Protein AF-0000000086302290 (afdb_homodimer)

InterPro domains:
  IPR000014 PAS domain [PS50112] (248-294)
  IPR000014 PAS domain [SM00091] (86-153)
  IPR000014 PAS domain [SM00091] (226-292)
  IPR000014 PAS domain [cd00130] (248-340)
  IPR013655 PAS fold 3 [PF08447] (249-336)
  IPR035965 PAS domain superfamily [SSF55785] (239-342)
  IPR048814 Period circadian protein homolog 1-3, PAS-A domain [PF21353] (96-220)
  IPR050760 Period circadian regulator [PTHR11269] (7-379)
  IPR057310 Period circadian protein homolog PER 1-3, bHLH-like domain [PF23170] (10-68)

Radius of gyration: 28.72 Å; Cα contacts (8 Å, |Δi|>4): 1409; chains: 2; bounding box: 98×79×64 Å

Structure (mmCIF, N/CA/C/O backbone):
data_AF-0000000086302290-model_v1
#
loop_
_entity.id
_entity.type
_entity.pdbx_description
1 polymer 'PAS domain-containing protein'
#
loop_
_atom_site.group_PDB
_atom_site.id
_atom_site.type_symbol
_atom_site.label_atom_id
_atom_site.label_alt_id
_atom_site.label_comp_id
_atom_site.label_asym_id
_atom_site.label_entity_id
_atom_site.label_seq_id
_atom_site.pdbx_PDB_ins_code
_atom_site.Cartn_x
_atom_site.Cartn_y
_atom_site.Cartn_z
_atom_site.occupancy
_atom_site.B_iso_or_equiv
_atom_site.auth_seq_id
_atom_site.auth_comp_id
_atom_site.auth_asym_id
_atom_site.auth_atom_id
_atom_site.pdbx_PDB_model_num
ATOM 1 N N . SER A 1 1 ? 64.625 12.242 23.125 1 30.52 1 SER A N 1
ATOM 2 C CA . SER A 1 1 ? 63.625 12.977 22.359 1 30.52 1 SER A CA 1
ATOM 3 C C . SER A 1 1 ? 62.312 12.211 22.281 1 30.52 1 SER A C 1
ATOM 5 O O . SER A 1 1 ? 62.25 11.148 21.672 1 30.52 1 SER A O 1
ATOM 7 N N . GLN A 1 2 ? 61.531 12.18 23.391 1 33.22 2 GLN A N 1
ATOM 8 C CA . GLN A 1 2 ? 60.281 11.5 23.734 1 33.22 2 GLN A CA 1
ATOM 9 C C . GLN A 1 2 ? 59.156 11.883 22.781 1 33.22 2 GLN A C 1
ATOM 11 O O . GLN A 1 2 ? 58.75 13.047 22.719 1 33.22 2 GLN A O 1
ATOM 16 N N . TYR A 1 3 ? 59.25 11.391 21.531 1 41.94 3 TYR A N 1
ATOM 17 C CA . TYR A 1 3 ? 58.188 11.508 20.531 1 41.94 3 TYR A CA 1
ATOM 18 C C . TYR A 1 3 ? 56.812 11.367 21.188 1 41.94 3 TYR A C 1
ATOM 20 O O . TYR A 1 3 ? 56.469 10.305 21.734 1 41.94 3 TYR A O 1
ATOM 28 N N . GLU A 1 4 ? 56.375 12.461 21.797 1 48.34 4 GLU A N 1
ATOM 29 C CA . GLU A 1 4 ? 55.188 12.508 22.672 1 48.34 4 GLU A CA 1
ATOM 30 C C . GLU A 1 4 ? 53.969 11.883 22 1 48.34 4 GLU A C 1
ATOM 32 O O . GLU A 1 4 ? 53.719 12.148 20.828 1 48.34 4 GLU A O 1
ATOM 37 N N . PRO A 1 5 ? 53.375 10.789 22.484 1 54.53 5 PRO A N 1
ATOM 38 C CA . PRO A 1 5 ? 52.219 9.984 22.109 1 54.53 5 PRO A CA 1
ATOM 39 C C . PRO A 1 5 ? 51.062 10.828 21.625 1 54.53 5 PRO A C 1
ATOM 41 O O . PRO A 1 5 ? 50.156 10.32 20.953 1 54.53 5 PRO A O 1
ATOM 44 N N . THR A 1 6 ? 51.125 12.094 21.938 1 56.5 6 THR A N 1
ATOM 45 C CA . THR A 1 6 ? 50.031 13.008 21.609 1 56.5 6 THR A CA 1
ATOM 46 C C . THR A 1 6 ? 50.031 13.344 20.125 1 56.5 6 THR A C 1
ATOM 48 O O . THR A 1 6 ? 48.969 13.492 19.516 1 56.5 6 THR A O 1
ATOM 51 N N . ASP A 1 7 ? 51.188 13.445 19.516 1 59.12 7 ASP A N 1
ATOM 52 C CA . ASP A 1 7 ? 51.312 13.797 18.094 1 59.12 7 ASP A CA 1
ATOM 53 C C . ASP A 1 7 ? 50.844 12.656 17.203 1 59.12 7 ASP A C 1
ATOM 55 O O . ASP A 1 7 ? 50.25 12.898 16.141 1 59.12 7 ASP A O 1
ATOM 59 N N . SER A 1 8 ? 51.031 11.477 17.672 1 62.12 8 SER A N 1
ATOM 60 C CA . SER A 1 8 ? 50.625 10.297 16.922 1 62.12 8 SER A CA 1
ATOM 61 C C . SER A 1 8 ? 49.125 10.133 16.906 1 62.12 8 SER A C 1
ATOM 63 O O . SER A 1 8 ? 48.531 9.773 15.875 1 62.12 8 SER A O 1
ATOM 65 N N . TRP A 1 9 ? 48.531 10.445 18 1 59.53 9 TRP A N 1
ATOM 66 C CA . TRP A 1 9 ? 47.062 10.352 18.078 1 59.53 9 TRP A CA 1
ATOM 67 C C . TRP A 1 9 ? 46.406 11.422 17.219 1 59.53 9 TRP A C 1
ATOM 69 O O . TRP A 1 9 ? 45.406 11.148 16.547 1 59.53 9 TRP A O 1
ATOM 79 N N . ARG A 1 10 ? 47.062 12.539 17.219 1 65.06 10 ARG A N 1
ATOM 80 C CA . ARG A 1 10 ? 46.562 13.617 16.375 1 65.06 10 ARG A CA 1
ATOM 81 C C . ARG A 1 10 ? 46.719 13.281 14.898 1 65.06 10 ARG A C 1
ATOM 83 O O . ARG A 1 10 ? 45.844 13.617 14.094 1 65.06 10 ARG A O 1
ATOM 90 N N . ASP A 1 11 ? 47.812 12.688 14.711 1 73.56 11 ASP A N 1
ATOM 91 C CA . ASP A 1 11 ? 48.062 12.289 13.32 1 73.56 11 ASP A CA 1
ATOM 92 C C . ASP A 1 11 ? 47.062 11.211 12.891 1 73.56 11 ASP A C 1
ATOM 94 O O . ASP A 1 11 ? 46.562 11.227 11.758 1 73.56 11 ASP A O 1
ATOM 98 N N . GLN A 1 12 ? 46.781 10.273 13.758 1 72.5 12 GLN A N 1
ATOM 99 C CA . GLN A 1 12 ? 45.812 9.227 13.445 1 72.5 12 GLN A CA 1
ATOM 100 C C . GLN A 1 12 ? 44.406 9.797 13.289 1 72.5 12 GLN A C 1
ATOM 102 O O . GLN A 1 12 ? 43.688 9.414 12.375 1 72.5 12 GLN A O 1
ATOM 107 N N . THR A 1 13 ? 44.094 10.656 14.172 1 72.5 13 THR A N 1
ATOM 108 C CA . THR A 1 13 ? 42.812 11.305 14.102 1 72.5 13 THR A CA 1
ATOM 109 C C . THR A 1 13 ? 42.656 12.109 12.812 1 72.5 13 THR A C 1
ATOM 111 O O . THR A 1 13 ? 41.594 12.109 12.18 1 72.5 13 THR A O 1
ATOM 114 N N . HIS A 1 14 ? 43.812 12.711 12.523 1 78.56 14 HIS A N 1
ATOM 115 C CA . HIS A 1 14 ? 43.812 13.492 11.289 1 78.56 14 HIS A CA 1
ATOM 116 C C . HIS A 1 14 ? 43.656 12.586 10.07 1 78.56 14 HIS A C 1
ATOM 118 O O . HIS A 1 14 ? 42.938 12.914 9.125 1 78.56 14 HIS A O 1
ATOM 124 N N . ARG A 1 15 ? 44.281 11.555 10.094 1 77.56 15 ARG A N 1
ATOM 125 C CA . ARG A 1 15 ? 44.188 10.609 8.984 1 77.56 15 ARG A CA 1
ATOM 126 C C . ARG A 1 15 ? 42.781 10.055 8.859 1 77.56 15 ARG A C 1
ATOM 128 O O . ARG A 1 15 ? 42.281 9.914 7.746 1 77.56 15 ARG A O 1
ATOM 135 N N . GLU A 1 16 ? 42.219 9.695 9.898 1 77.38 16 GLU A N 1
ATOM 136 C CA . GLU A 1 16 ? 40.844 9.188 9.875 1 77.38 16 GLU A CA 1
ATOM 137 C C . GLU A 1 16 ? 39.875 10.227 9.344 1 77.38 16 GLU A C 1
ATOM 139 O O . GLU A 1 16 ? 38.969 9.906 8.594 1 77.38 16 GLU A O 1
ATOM 144 N N . MET A 1 17 ? 40.156 11.367 9.75 1 78.5 17 MET A N 1
ATOM 145 C CA . MET A 1 17 ? 39.312 12.461 9.273 1 78.5 17 MET A CA 1
ATOM 146 C C . MET A 1 17 ? 39.406 12.625 7.766 1 78.5 17 MET A C 1
ATOM 148 O O . MET A 1 17 ? 38.406 12.742 7.07 1 78.5 17 MET A O 1
ATOM 152 N N . MET A 1 18 ? 40.656 12.547 7.379 1 79.25 18 MET A N 1
ATOM 153 C CA . MET A 1 18 ? 40.875 12.742 5.949 1 79.25 18 MET A CA 1
ATOM 154 C C . MET A 1 18 ? 40.312 11.578 5.145 1 79.25 18 MET A C 1
ATOM 156 O O . MET A 1 18 ? 39.781 11.773 4.055 1 79.25 18 MET A O 1
ATOM 160 N N . GLN A 1 19 ? 40.344 10.492 5.652 1 80 19 GLN A N 1
ATOM 161 C CA . GLN A 1 19 ? 39.781 9.328 4.988 1 80 19 GLN A CA 1
ATOM 162 C C . GLN A 1 19 ? 38.25 9.438 4.891 1 80 19 GLN A C 1
ATOM 164 O O . GLN A 1 19 ? 37.688 9.102 3.861 1 80 19 GLN A O 1
ATOM 169 N N . THR A 1 20 ? 37.719 9.906 5.891 1 79.12 20 THR A N 1
ATOM 170 C CA . THR A 1 20 ? 36.25 10.055 5.902 1 79.12 20 THR A CA 1
ATOM 171 C C . THR A 1 20 ? 35.812 11.117 4.902 1 79.12 20 THR A C 1
ATOM 173 O O . THR A 1 20 ? 34.812 10.93 4.184 1 79.12 20 THR A O 1
ATOM 176 N N . VAL A 1 21 ? 36.562 12.109 4.836 1 80.56 21 VAL A N 1
ATOM 177 C CA . VAL A 1 21 ? 36.219 13.188 3.902 1 80.56 21 VAL A CA 1
ATOM 178 C C . VAL A 1 21 ? 36.406 12.695 2.467 1 80.56 21 VAL A C 1
ATOM 180 O O . VAL A 1 21 ? 35.594 13.016 1.59 1 80.56 21 VAL A O 1
ATOM 183 N N . GLN A 1 22 ? 37.406 11.977 2.35 1 80.31 22 GLN A N 1
ATOM 184 C CA . GLN A 1 22 ? 37.625 11.422 1.02 1 80.31 22 GLN A CA 1
ATOM 185 C C . GLN A 1 22 ? 36.469 10.5 0.616 1 80.31 22 GLN A C 1
ATOM 187 O O . GLN A 1 22 ? 36.031 10.508 -0.54 1 80.31 22 GLN A O 1
ATOM 192 N N . GLU A 1 23 ? 36 9.789 1.495 1 79.88 23 GLU A N 1
ATOM 193 C CA . GLU A 1 23 ? 34.875 8.93 1.23 1 79.88 23 GLU A CA 1
ATOM 194 C C . GLU A 1 23 ? 33.625 9.75 0.893 1 79.88 23 GLU A C 1
ATOM 196 O O . GLU A 1 23 ? 32.844 9.375 0.025 1 79.88 23 GLU A O 1
ATOM 201 N N . MET A 1 24 ? 33.469 10.828 1.493 1 76.56 24 MET A N 1
ATOM 202 C CA . MET A 1 24 ? 32.344 11.719 1.228 1 76.56 24 MET A CA 1
ATOM 203 C C . MET A 1 24 ? 32.438 12.312 -0.175 1 76.56 24 MET A C 1
ATOM 205 O O . MET A 1 24 ? 31.438 12.438 -0.869 1 76.56 24 MET A O 1
ATOM 209 N N . LYS A 1 25 ? 33.625 12.586 -0.487 1 77.12 25 LYS A N 1
ATOM 210 C CA . LYS A 1 25 ? 33.844 13.18 -1.805 1 77.12 25 LYS A CA 1
ATOM 211 C C . LYS A 1 25 ? 33.469 12.203 -2.914 1 77.12 25 LYS A C 1
ATOM 213 O O . LYS A 1 25 ? 32.906 12.602 -3.945 1 77.12 25 LYS A O 1
ATOM 218 N N . LYS A 1 26 ? 33.562 11.055 -2.613 1 76.38 26 LYS A N 1
ATOM 219 C CA . LYS A 1 26 ? 33.219 10.016 -3.58 1 76.38 26 LYS A CA 1
ATOM 220 C C . LYS A 1 26 ? 31.703 9.883 -3.723 1 76.38 26 LYS A C 1
ATOM 222 O O . LYS A 1 26 ? 31.219 9.383 -4.738 1 76.38 26 LYS A O 1
ATOM 227 N N . ARG A 1 27 ? 31.062 10.406 -2.73 1 67.06 27 ARG A N 1
ATOM 228 C CA . ARG A 1 27 ? 29.609 10.188 -2.701 1 67.06 27 ARG A CA 1
ATOM 229 C C . ARG A 1 27 ? 28.859 11.445 -3.092 1 67.06 27 ARG A C 1
ATOM 231 O O . ARG A 1 27 ? 27.641 11.539 -2.898 1 67.06 27 ARG A O 1
ATOM 238 N N . LEU A 1 28 ? 29.672 12.281 -3.6 1 67.44 28 LEU A N 1
ATOM 239 C CA . LEU A 1 28 ? 29.047 13.5 -4.102 1 67.44 28 LEU A CA 1
ATOM 240 C C . LEU A 1 28 ? 28.234 13.211 -5.359 1 67.44 28 LEU A C 1
ATOM 242 O O . LEU A 1 28 ? 28.656 12.445 -6.223 1 67.44 28 LEU A O 1
ATOM 246 N N . PRO A 1 29 ? 26.922 13.758 -5.469 1 59.81 29 PRO A N 1
ATOM 247 C CA . PRO A 1 29 ? 26.141 13.562 -6.691 1 59.81 29 PRO A CA 1
ATOM 248 C C . PRO A 1 29 ? 26.875 14.055 -7.941 1 59.81 29 PRO A C 1
ATOM 250 O O . PRO A 1 29 ? 27.672 14.984 -7.867 1 59.81 29 PRO A O 1
ATOM 253 N N . SER A 1 30 ? 26.672 13.234 -9.094 1 56.69 30 SER A N 1
ATOM 254 C CA . SER A 1 30 ? 27.422 13.422 -10.336 1 56.69 30 SER A CA 1
ATOM 255 C C . SER A 1 30 ? 27.344 14.867 -10.812 1 56.69 30 SER A C 1
ATOM 257 O O . SER A 1 30 ? 28.328 15.398 -11.344 1 56.69 30 SER A O 1
ATOM 259 N N . GLU A 1 31 ? 26.266 15.422 -10.859 1 51.16 31 GLU A N 1
ATOM 260 C CA . GLU A 1 31 ? 26.125 16.781 -11.383 1 51.16 31 GLU A CA 1
ATOM 261 C C . GLU A 1 31 ? 27.094 17.734 -10.688 1 51.16 31 GLU A C 1
ATOM 263 O O . GLU A 1 31 ? 27.469 18.766 -11.266 1 51.16 31 GLU A O 1
ATOM 268 N N . LYS A 1 32 ? 27.406 17.406 -9.469 1 51.25 32 LYS A N 1
ATOM 269 C CA . LYS A 1 32 ? 28.312 18.266 -8.711 1 51.25 32 LYS A CA 1
ATOM 270 C C . LYS A 1 32 ? 29.75 17.766 -8.844 1 51.25 32 LYS A C 1
ATOM 272 O O . LYS A 1 32 ? 30.688 18.453 -8.422 1 51.25 32 LYS A O 1
ATOM 277 N N . ARG A 1 33 ? 29.844 16.656 -9.375 1 50.84 33 ARG A N 1
ATOM 278 C CA . ARG A 1 33 ? 31.188 16.094 -9.562 1 50.84 33 ARG A CA 1
ATOM 279 C C . ARG A 1 33 ? 31.922 16.828 -10.688 1 50.84 33 ARG A C 1
ATOM 281 O O . ARG A 1 33 ? 33.125 16.703 -10.812 1 50.84 33 ARG A O 1
ATOM 288 N N . SER A 1 34 ? 31.219 17.062 -11.789 1 44.78 34 SER A N 1
ATOM 289 C CA . SER A 1 34 ? 31.953 17.516 -12.969 1 44.78 34 SER A CA 1
ATOM 290 C C . SER A 1 34 ? 32.844 18.703 -12.641 1 44.78 34 SER A C 1
ATOM 292 O O . SER A 1 34 ? 33.656 19.125 -13.469 1 44.78 34 SER A O 1
ATOM 294 N N . ARG A 1 35 ? 32.344 19.703 -11.914 1 44.41 35 ARG A N 1
ATOM 295 C CA . ARG A 1 35 ? 33.281 20.812 -11.922 1 44.41 35 ARG A CA 1
ATOM 296 C C . ARG A 1 35 ? 34.594 20.406 -11.305 1 44.41 35 ARG A C 1
ATOM 298 O O . ARG A 1 35 ? 34.688 19.391 -10.609 1 44.41 35 ARG A O 1
ATOM 305 N N . SER A 1 36 ? 35.719 21.281 -11.219 1 43.81 36 SER A N 1
ATOM 306 C CA . SER A 1 36 ? 37.062 21.109 -10.672 1 43.81 36 SER A CA 1
ATOM 307 C C . SER A 1 36 ? 37.031 20.188 -9.453 1 43.81 36 SER A C 1
ATOM 309 O O . SER A 1 36 ? 35.969 19.938 -8.875 1 43.81 36 SER A O 1
ATOM 311 N N . LYS A 1 37 ? 38.188 19.922 -8.555 1 49.25 37 LYS A N 1
ATOM 312 C CA . LYS A 1 37 ? 38.531 19.203 -7.34 1 49.25 37 LYS A CA 1
ATOM 313 C C . LYS A 1 37 ? 37.375 19.203 -6.344 1 49.25 37 LYS A C 1
ATOM 315 O O . LYS A 1 37 ? 36.938 20.281 -5.926 1 49.25 37 LYS A O 1
ATOM 320 N N . ALA A 1 38 ? 36.531 18.281 -6.445 1 54.44 38 ALA A N 1
ATOM 321 C CA . ALA A 1 38 ? 35.469 18.203 -5.426 1 54.44 38 ALA A CA 1
ATOM 322 C C . ALA A 1 38 ? 35.969 18.781 -4.098 1 54.44 38 ALA A C 1
ATOM 324 O O . ALA A 1 38 ? 36.875 18.234 -3.473 1 54.44 38 ALA A O 1
ATOM 325 N N . SER A 1 39 ? 35.781 20.016 -3.85 1 71.88 39 SER A N 1
ATOM 326 C CA . SER A 1 39 ? 36.312 20.734 -2.693 1 71.88 39 SER A CA 1
ATOM 327 C C . SER A 1 39 ? 35.812 20.125 -1.389 1 71.88 39 SER A C 1
ATOM 329 O O . SER A 1 39 ? 34.75 19.5 -1.355 1 71.88 39 SER A O 1
ATOM 331 N N . THR A 1 40 ? 36.719 19.875 -0.571 1 76.62 40 THR A N 1
ATOM 332 C CA . THR A 1 40 ? 36.406 19.391 0.777 1 76.62 40 THR A CA 1
ATOM 333 C C . THR A 1 40 ? 35.188 20.094 1.347 1 76.62 40 THR A C 1
ATOM 335 O O . THR A 1 40 ? 34.344 19.453 1.972 1 76.62 40 THR A O 1
ATOM 338 N N . VAL A 1 41 ? 35 21.234 0.833 1 75.31 41 VAL A N 1
ATOM 339 C CA . VAL A 1 41 ? 33.875 22.016 1.355 1 75.31 41 VAL A CA 1
ATOM 340 C C . VAL A 1 41 ? 32.562 21.547 0.717 1 75.31 41 VAL A C 1
ATOM 342 O O . VAL A 1 41 ? 31.547 21.406 1.4 1 75.31 41 VAL A O 1
ATOM 345 N N . ALA A 1 42 ? 32.625 21.312 -0.499 1 73.75 42 ALA A N 1
ATOM 346 C CA . ALA A 1 42 ? 31.422 20.828 -1.188 1 73.75 42 ALA A CA 1
ATOM 347 C C . ALA A 1 42 ? 30.984 19.484 -0.638 1 73.75 42 ALA A C 1
ATOM 349 O O . ALA A 1 42 ? 29.781 19.25 -0.434 1 73.75 42 ALA A O 1
ATOM 350 N N . ALA A 1 43 ? 31.891 18.688 -0.412 1 78.44 43 ALA A N 1
ATOM 351 C CA . ALA A 1 43 ? 31.578 17.359 0.12 1 78.44 43 ALA A CA 1
ATOM 352 C C . ALA A 1 43 ? 30.984 17.453 1.52 1 78.44 43 ALA A C 1
ATOM 354 O O . ALA A 1 43 ? 30.031 16.75 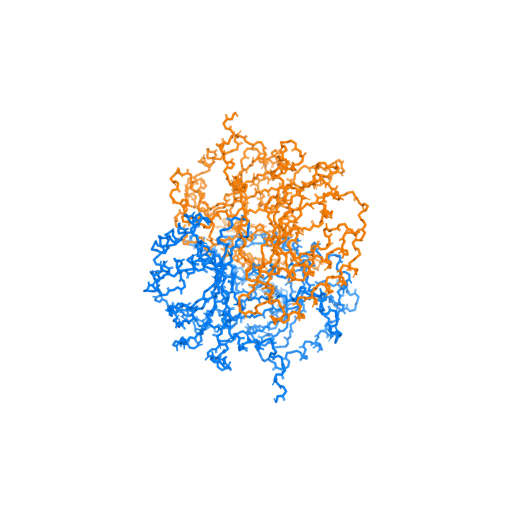1.84 1 78.44 43 ALA A O 1
ATOM 355 N N . LEU A 1 44 ? 31.547 18.312 2.236 1 78.12 44 LEU A N 1
ATOM 356 C CA . LEU A 1 44 ? 31.062 18.484 3.604 1 78.12 44 LEU A CA 1
ATOM 357 C C . LEU A 1 44 ? 29.688 19.125 3.621 1 78.12 44 LEU A C 1
ATOM 359 O O . LEU A 1 44 ? 28.828 18.75 4.414 1 78.12 44 LEU A O 1
ATOM 363 N N . ASN A 1 45 ? 29.469 19.984 2.775 1 70.44 45 ASN A N 1
ATOM 364 C CA . ASN A 1 45 ? 28.141 20.594 2.678 1 70.44 45 ASN A CA 1
ATOM 365 C C . ASN A 1 45 ? 27.094 19.594 2.227 1 70.44 45 ASN A C 1
ATOM 367 O O . ASN A 1 45 ? 25.969 19.578 2.742 1 70.44 45 ASN A O 1
ATOM 371 N N . TYR A 1 46 ? 27.406 18.875 1.31 1 68.5 46 TYR A N 1
ATOM 372 C CA . TYR A 1 46 ? 26.516 17.797 0.89 1 68.5 46 TYR A CA 1
ATOM 373 C C . TYR A 1 46 ? 26.219 16.844 2.047 1 68.5 46 TYR A C 1
ATOM 375 O O . TYR A 1 46 ? 25.062 16.469 2.266 1 68.5 46 TYR A O 1
ATOM 383 N N . ALA A 1 47 ? 27.203 16.547 2.703 1 72.62 47 ALA A N 1
ATOM 384 C CA . ALA A 1 47 ? 27.047 15.656 3.85 1 72.62 47 ALA A CA 1
ATOM 385 C C . ALA A 1 47 ? 26.156 16.281 4.918 1 72.62 47 ALA A C 1
ATOM 387 O O . ALA A 1 47 ? 25.297 15.617 5.496 1 72.62 47 ALA A O 1
ATOM 388 N N . LEU A 1 48 ? 26.391 17.438 5.109 1 69.38 48 LEU A N 1
ATOM 389 C CA . LEU A 1 48 ? 25.578 18.156 6.082 1 69.38 48 LEU A CA 1
ATOM 390 C C . LEU A 1 48 ? 24.109 18.156 5.652 1 69.38 48 LEU A C 1
ATOM 392 O O . LEU A 1 48 ? 23.219 17.938 6.473 1 69.38 48 LEU A O 1
ATOM 396 N N . ASN A 1 49 ? 23.906 18.359 4.523 1 62.84 49 ASN A N 1
ATOM 397 C CA . ASN A 1 49 ? 22.547 18.312 3.986 1 62.84 49 ASN A CA 1
ATOM 398 C C . ASN A 1 49 ? 21.938 16.922 4.152 1 62.84 49 ASN A C 1
ATOM 400 O O . ASN A 1 49 ? 20.75 16.797 4.453 1 62.84 49 ASN A O 1
ATOM 404 N N . CYS A 1 50 ? 22.719 16.047 3.961 1 60.56 50 CYS A N 1
ATOM 405 C CA . CYS A 1 50 ? 22.281 14.672 4.156 1 60.56 50 CYS A CA 1
ATOM 406 C C . CYS A 1 50 ? 21.922 14.414 5.617 1 60.56 50 CYS A C 1
ATOM 408 O O . CYS A 1 50 ? 20.953 13.727 5.91 1 60.56 50 CYS A O 1
ATOM 410 N N . VAL A 1 51 ? 22.719 14.945 6.41 1 61.91 51 VAL A N 1
ATOM 411 C CA . VAL A 1 51 ? 22.438 14.805 7.84 1 61.91 51 VAL A CA 1
ATOM 412 C C . VAL A 1 51 ? 21.094 15.422 8.172 1 61.91 51 VAL A C 1
ATOM 414 O O . VAL A 1 51 ? 20.281 14.805 8.867 1 61.91 51 VAL A O 1
ATOM 417 N N . LYS A 1 52 ? 20.938 16.453 7.66 1 56.75 52 LYS A N 1
ATOM 418 C CA . LYS A 1 52 ? 19.672 17.141 7.883 1 56.75 52 LYS A CA 1
ATOM 419 C C . LYS A 1 52 ? 18.5 16.328 7.336 1 56.75 52 LYS A C 1
ATOM 421 O O . LYS A 1 52 ? 17.453 16.219 7.984 1 56.75 52 LYS A O 1
ATOM 426 N N . GLN A 1 53 ? 18.781 15.867 6.266 1 52.91 53 GLN A N 1
ATOM 427 C CA . GLN A 1 53 ? 17.75 15.07 5.613 1 52.91 53 GLN A CA 1
ATOM 428 C C . GLN A 1 53 ? 17.453 13.797 6.406 1 52.91 53 GLN A C 1
ATOM 430 O O . GLN A 1 53 ? 16.297 13.422 6.57 1 52.91 53 GLN A O 1
ATOM 435 N N . VAL A 1 54 ? 18.406 13.172 6.773 1 53.59 54 VAL A N 1
ATOM 436 C CA . VAL A 1 54 ? 18.266 11.945 7.547 1 53.59 54 VAL A CA 1
ATOM 437 C C . VAL A 1 54 ? 17.531 12.234 8.852 1 53.59 54 VAL A C 1
ATOM 439 O O . VAL A 1 54 ? 16.656 11.469 9.266 1 53.59 54 VAL A O 1
ATOM 442 N N . GLN A 1 55 ? 18.047 13.25 9.367 1 52.84 55 GLN A N 1
ATOM 443 C CA . GLN A 1 55 ? 17.391 13.609 10.617 1 52.84 55 GLN A CA 1
ATOM 444 C C . GLN A 1 55 ? 15.922 13.969 10.383 1 52.84 55 GLN A C 1
ATOM 446 O O . GLN A 1 55 ? 15.055 13.602 11.188 1 52.84 55 GLN A O 1
ATOM 451 N N . ALA A 1 56 ? 15.875 14.555 9.359 1 47.5 56 ALA A N 1
ATOM 452 C CA . ALA A 1 56 ? 14.492 14.867 9.008 1 47.5 56 ALA A CA 1
ATOM 453 C C . ALA A 1 56 ? 13.703 13.594 8.727 1 47.5 56 ALA A C 1
ATOM 455 O O . ALA A 1 56 ? 12.562 13.445 9.172 1 47.5 56 ALA A O 1
ATOM 456 N N . ASN A 1 57 ? 14.375 12.805 7.867 1 47.78 57 ASN A N 1
ATOM 457 C CA . ASN A 1 57 ? 13.758 11.516 7.555 1 47.78 57 ASN A CA 1
ATOM 458 C C . ASN A 1 57 ? 13.641 10.633 8.797 1 47.78 57 ASN A C 1
ATOM 460 O O . ASN A 1 57 ? 12.641 9.945 8.977 1 47.78 57 ASN A O 1
ATOM 464 N N . SER A 1 58 ? 14.789 10.539 9.445 1 47.28 58 SER A N 1
ATOM 465 C CA . SER A 1 58 ? 14.766 9.805 10.711 1 47.28 58 SER A CA 1
ATOM 466 C C . SER A 1 58 ? 13.633 10.289 11.609 1 47.28 58 SER A C 1
ATOM 468 O O . SER A 1 58 ? 12.938 9.492 12.234 1 47.28 58 SER A O 1
ATOM 470 N N . GLU A 1 59 ? 13.68 11.523 11.625 1 46.34 59 GLU A N 1
ATOM 471 C CA . GLU A 1 59 ? 12.555 12.023 12.414 1 46.34 59 GLU A CA 1
ATOM 472 C C . GLU A 1 59 ? 11.219 11.562 11.828 1 46.34 59 GLU A C 1
ATOM 474 O O . GLU A 1 59 ? 10.289 11.25 12.57 1 46.34 59 GLU A O 1
ATOM 479 N N . TYR A 1 60 ? 11.344 11.641 10.57 1 43.28 60 TYR A N 1
ATOM 480 C CA . TYR A 1 60 ? 10.172 11.117 9.875 1 43.28 60 TYR A CA 1
ATOM 481 C C . TYR A 1 60 ? 9.891 9.68 10.297 1 43.28 60 TYR A C 1
ATOM 483 O O . TYR A 1 60 ? 8.758 9.336 10.648 1 43.28 60 TYR A O 1
ATOM 491 N N . TYR A 1 61 ? 10.836 8.805 10.039 1 48 61 TYR A N 1
ATOM 492 C CA . TYR A 1 61 ? 10.641 7.406 10.391 1 48 61 TYR A CA 1
ATOM 493 C C . TYR A 1 61 ? 10.406 7.254 11.891 1 48 61 TYR A C 1
ATOM 495 O O . TYR A 1 61 ? 9.625 6.398 12.32 1 48 61 TYR A O 1
ATOM 503 N N . LYS A 1 62 ? 11.227 8.047 12.555 1 48.72 62 LYS A N 1
ATOM 504 C CA . LYS A 1 62 ? 10.938 8.07 13.984 1 48.72 62 LYS A CA 1
ATOM 505 C C . LYS A 1 62 ? 9.461 8.375 14.234 1 48.72 62 LYS A C 1
ATOM 507 O O . LYS A 1 62 ? 8.836 7.762 15.102 1 48.72 62 LYS A O 1
ATOM 512 N N . LEU A 1 63 ? 9.148 9.281 13.508 1 44.16 63 LEU A N 1
ATOM 513 C CA . LEU A 1 63 ? 7.742 9.633 13.656 1 44.16 63 LEU A CA 1
ATOM 514 C C . LEU A 1 63 ? 6.848 8.461 13.258 1 44.16 63 LEU A C 1
ATOM 516 O O . LEU A 1 63 ? 5.82 8.219 13.898 1 44.16 63 LEU A O 1
ATOM 520 N N . LEU A 1 64 ? 7.195 7.902 12.164 1 46.09 64 LEU A N 1
ATOM 521 C CA . LEU A 1 64 ? 6.457 6.73 11.711 1 46.09 64 LEU A CA 1
ATOM 522 C C . LEU A 1 64 ? 6.469 5.633 12.766 1 46.09 64 LEU A C 1
ATOM 524 O O . LEU A 1 64 ? 5.449 4.969 12.992 1 46.09 64 LEU A O 1
ATOM 528 N N . MET A 1 65 ? 7.652 5.23 13.203 1 48.09 65 MET A N 1
ATOM 529 C CA . MET A 1 65 ? 7.863 4.117 14.117 1 48.09 65 MET A CA 1
ATOM 530 C C . MET A 1 65 ? 7.312 4.438 15.508 1 48.09 65 MET A C 1
ATOM 532 O O . MET A 1 65 ? 6.828 3.547 16.203 1 48.09 65 MET A O 1
ATOM 536 N N . CYS A 1 66 ? 7.547 5.535 16.078 1 42.97 66 CYS A N 1
ATOM 537 C CA . CYS A 1 66 ? 7.266 5.855 17.469 1 42.97 66 CYS A CA 1
ATOM 538 C C . CYS A 1 66 ? 5.766 6.012 17.703 1 42.97 66 CYS A C 1
ATOM 540 O O . CYS A 1 66 ? 5.273 5.746 18.797 1 42.97 66 CYS A O 1
ATOM 542 N N . ASN A 1 67 ? 5.16 6.59 16.859 1 41.91 67 ASN A N 1
ATOM 543 C CA . ASN A 1 67 ? 3.812 6.953 17.281 1 41.91 67 ASN A CA 1
ATOM 544 C C . ASN A 1 67 ? 2.969 5.719 17.594 1 41.91 67 ASN A C 1
ATOM 546 O O . ASN A 1 67 ? 2.07 5.766 18.438 1 41.91 67 ASN A O 1
ATOM 550 N N . GLY A 1 68 ? 3.012 4.672 16.891 1 44.56 68 GLY A N 1
ATOM 551 C CA . GLY A 1 68 ? 2.113 3.568 17.172 1 44.56 68 GLY A CA 1
ATOM 552 C C . GLY A 1 68 ? 2.588 2.705 18.328 1 44.56 68 GLY A C 1
ATOM 553 O O . GLY A 1 68 ? 1.891 1.778 18.75 1 44.56 68 GLY A O 1
ATOM 554 N N . VAL A 1 69 ? 3.84 2.746 18.734 1 46.16 69 VAL A N 1
ATOM 555 C CA . VAL A 1 69 ? 4.484 1.805 19.641 1 46.16 69 VAL A CA 1
ATOM 556 C C . VAL A 1 69 ? 4.047 2.092 21.078 1 46.16 69 VAL A C 1
ATOM 558 O O . VAL A 1 69 ? 4.137 1.221 21.953 1 46.16 69 VAL A O 1
ATOM 561 N N . GLU A 1 70 ? 3.752 3.225 21.391 1 44.09 70 GLU A N 1
ATOM 562 C CA . GLU A 1 70 ? 3.547 3.473 22.812 1 44.09 70 GLU A CA 1
ATOM 563 C C . GLU A 1 70 ? 2.488 2.535 23.391 1 44.09 70 GLU A C 1
ATOM 565 O O . GLU A 1 70 ? 2.549 2.17 24.562 1 44.09 70 GLU A O 1
ATOM 570 N N . GLU A 1 71 ? 1.452 2.293 22.625 1 45.5 71 GLU A N 1
ATOM 571 C CA . GLU A 1 71 ? 0.348 1.642 23.328 1 45.5 71 GLU A CA 1
ATOM 572 C C . GLU A 1 71 ? 0.503 0.124 23.312 1 45.5 71 GLU A C 1
ATOM 574 O O . GLU A 1 71 ? -0.39 -0.601 23.75 1 45.5 71 GLU A O 1
ATOM 579 N N . ARG A 1 72 ? 1.614 -0.375 22.797 1 48.44 72 ARG A N 1
ATOM 580 C CA . ARG A 1 72 ? 1.548 -1.819 22.594 1 48.44 72 ARG A CA 1
ATOM 581 C C . ARG A 1 72 ? 2.076 -2.564 23.812 1 48.44 72 ARG A C 1
ATOM 583 O O . ARG A 1 72 ? 3.244 -2.957 23.844 1 48.44 72 ARG A O 1
ATOM 590 N N . SER A 1 73 ? 1.49 -2.531 24.875 1 51.88 73 SER A N 1
ATOM 591 C CA . SER A 1 73 ? 1.785 -3.119 26.188 1 51.88 73 SER A CA 1
ATOM 592 C C . SER A 1 73 ? 1.874 -4.637 26.094 1 51.88 73 SER A C 1
ATOM 594 O O . SER A 1 73 ? 2.576 -5.27 26.891 1 51.88 73 SER A O 1
ATOM 596 N N . ASP A 1 74 ? 1.324 -5.324 25.031 1 57.06 74 ASP A N 1
ATOM 597 C CA . ASP A 1 74 ? 1.182 -6.773 25.141 1 57.06 74 ASP A CA 1
ATOM 598 C C . ASP A 1 74 ? 2.307 -7.496 24.406 1 57.06 74 ASP A C 1
ATOM 600 O O . ASP A 1 74 ? 2.268 -8.719 24.25 1 57.06 74 ASP A O 1
ATOM 604 N N . ALA A 1 75 ? 3.336 -6.727 24.078 1 63.25 75 ALA A N 1
ATOM 605 C CA . ALA A 1 75 ? 4.379 -7.434 23.344 1 63.25 75 ALA A CA 1
ATOM 606 C C . ALA A 1 75 ? 5.305 -8.195 24.297 1 63.25 75 ALA A C 1
ATOM 608 O O . ALA A 1 75 ? 5.531 -7.758 25.422 1 63.25 75 ALA A O 1
ATOM 609 N N . THR A 1 76 ? 5.691 -9.492 23.938 1 71.06 76 THR A N 1
ATOM 610 C CA . THR A 1 76 ? 6.633 -10.312 24.688 1 71.06 76 THR A CA 1
ATOM 611 C C . THR A 1 76 ? 7.945 -9.57 24.906 1 71.06 76 THR A C 1
ATOM 613 O O . THR A 1 76 ? 8.469 -8.938 23.984 1 71.06 76 THR A O 1
ATOM 616 N N . VAL A 1 77 ? 8.289 -9.547 26.125 1 77.19 77 VAL A N 1
ATOM 617 C CA . VAL A 1 77 ? 9.57 -8.945 26.469 1 77.19 77 VAL A CA 1
ATOM 618 C C . VAL A 1 77 ? 10.664 -10.023 26.469 1 77.19 77 VAL A C 1
ATOM 620 O O . VAL A 1 77 ? 10.5 -11.078 27.078 1 77.19 77 VAL A O 1
ATOM 623 N N . CYS A 1 78 ? 11.641 -9.875 25.641 1 82.19 78 CYS A N 1
ATOM 624 C CA . CYS A 1 78 ? 12.727 -10.844 25.562 1 82.19 78 CYS A CA 1
ATOM 625 C C . CYS A 1 78 ? 14.07 -10.172 25.797 1 82.19 78 CYS A C 1
ATOM 627 O O . CYS A 1 78 ? 14.266 -9.008 25.453 1 82.19 78 CYS A O 1
ATOM 629 N N . THR A 1 79 ? 14.875 -10.938 26.547 1 81.75 79 THR A N 1
ATOM 630 C CA . THR A 1 79 ? 16.266 -10.5 26.641 1 81.75 79 THR A CA 1
ATOM 631 C C . THR A 1 79 ? 17.062 -10.922 25.422 1 81.75 79 THR A C 1
ATOM 633 O O . THR A 1 79 ? 16.594 -11.75 24.625 1 81.75 79 THR A O 1
ATOM 636 N N . LEU A 1 80 ? 18.172 -10.367 25.219 1 81.62 80 LEU A N 1
ATOM 637 C CA . LEU A 1 80 ? 19.031 -10.719 24.078 1 81.62 80 LEU A CA 1
ATOM 638 C C . LEU A 1 80 ? 19.422 -12.188 24.125 1 81.62 80 LEU A C 1
ATOM 640 O O . LEU A 1 80 ? 19.484 -12.852 23.078 1 81.62 80 LEU A O 1
ATOM 644 N N . GLU A 1 81 ? 19.641 -12.656 25.375 1 81.19 81 GLU A N 1
ATOM 645 C CA . GLU A 1 81 ? 20 -14.062 25.547 1 81.19 81 GLU A CA 1
ATOM 646 C C . GLU A 1 81 ? 18.844 -14.977 25.141 1 81.19 81 GLU A C 1
ATOM 648 O O . GLU A 1 81 ? 19.062 -16.016 24.516 1 81.19 81 GLU A O 1
ATOM 653 N N . GLU A 1 82 ? 17.719 -14.57 25.453 1 81.12 82 GLU A N 1
ATOM 654 C CA . GLU A 1 82 ? 16.531 -15.352 25.094 1 81.12 82 GLU A CA 1
ATOM 655 C C . GLU A 1 82 ? 16.312 -15.359 23.594 1 81.12 82 GLU A C 1
ATOM 657 O O . GLU A 1 82 ? 15.891 -16.375 23.031 1 81.12 82 GLU A O 1
ATOM 662 N N . LEU A 1 83 ? 16.625 -14.25 23 1 82.31 83 LEU A N 1
ATOM 663 C CA . LEU A 1 83 ? 16.484 -14.141 21.562 1 82.31 83 LEU A CA 1
ATOM 664 C C . LEU A 1 83 ? 17.422 -15.109 20.844 1 82.31 83 LEU A C 1
ATOM 666 O O . LEU A 1 83 ? 17.047 -15.711 19.828 1 82.31 83 LEU A O 1
ATOM 670 N N . GLU A 1 84 ? 18.562 -15.258 21.359 1 81.38 84 GLU A N 1
ATOM 671 C CA . GLU A 1 84 ? 19.531 -16.172 20.781 1 81.38 84 GLU A CA 1
ATOM 672 C C . GLU A 1 84 ? 19.016 -17.609 20.812 1 81.38 84 GLU A C 1
ATOM 674 O O . GLU A 1 84 ? 19.188 -18.359 19.859 1 81.38 84 GLU A O 1
ATOM 679 N N . GLY A 1 85 ? 18.453 -17.906 21.844 1 76.69 85 GLY A N 1
ATOM 680 C CA . GLY A 1 85 ? 17.891 -19.25 21.969 1 76.69 85 GLY A CA 1
ATOM 681 C C . GLY A 1 85 ? 16.75 -19.516 21.016 1 76.69 85 GLY A C 1
ATOM 682 O O . GLY A 1 85 ? 16.703 -20.547 20.359 1 76.69 85 GLY A O 1
ATOM 683 N N . ILE A 1 86 ? 15.875 -18.562 20.938 1 72.38 86 ILE A N 1
ATOM 684 C CA . ILE A 1 86 ? 14.68 -18.672 20.094 1 72.38 86 ILE A CA 1
ATOM 685 C C . ILE A 1 86 ? 15.086 -18.719 18.625 1 72.38 86 ILE A C 1
ATOM 687 O O . ILE A 1 86 ? 14.578 -19.547 17.859 1 72.38 86 ILE A O 1
ATOM 691 N N . THR A 1 87 ? 15.992 -17.875 18.25 1 75.62 87 THR A N 1
ATOM 692 C CA . THR A 1 87 ? 16.344 -17.719 16.844 1 75.62 87 THR A CA 1
ATOM 693 C C . THR A 1 87 ? 17.219 -18.875 16.375 1 75.62 87 THR A C 1
ATOM 695 O O . THR A 1 87 ? 17.141 -19.297 15.211 1 75.62 87 THR A O 1
ATOM 698 N N . SER A 1 88 ? 18.016 -19.406 17.312 1 74.5 88 SER A N 1
ATOM 699 C CA . SER A 1 88 ? 18.875 -20.547 16.953 1 74.5 88 SER A CA 1
ATOM 700 C C . SER A 1 88 ? 18.047 -21.766 16.578 1 74.5 88 SER A C 1
ATOM 702 O O . SER A 1 88 ? 18.406 -22.516 15.664 1 74.5 88 SER A O 1
ATOM 704 N N . GLU A 1 89 ? 16.938 -21.844 17.156 1 68.75 89 GLU A N 1
ATOM 705 C CA . GLU A 1 89 ? 16.047 -22.969 16.875 1 68.75 89 GLU A CA 1
ATOM 706 C C . GLU A 1 89 ? 15.461 -22.844 15.469 1 68.75 89 GLU A C 1
ATOM 708 O O . GLU A 1 89 ? 15.266 -23.844 14.781 1 68.75 89 GLU A O 1
ATOM 713 N N . HIS A 1 90 ? 15.188 -21.672 15.031 1 65.88 90 HIS A N 1
ATOM 714 C CA . HIS A 1 90 ? 14.547 -21.406 13.742 1 65.88 90 HIS A CA 1
ATOM 715 C C . HIS A 1 90 ? 15.562 -21.469 12.609 1 65.88 90 HIS A C 1
ATOM 717 O O . HIS A 1 90 ? 15.242 -21.922 11.508 1 65.88 90 HIS A O 1
ATOM 723 N N . THR A 1 91 ? 16.781 -21.047 12.836 1 66.31 91 THR A N 1
ATOM 724 C CA . THR A 1 91 ? 17.766 -20.859 11.773 1 66.31 91 THR A CA 1
ATOM 725 C C . THR A 1 91 ? 18.562 -22.141 11.562 1 66.31 91 THR A C 1
ATOM 727 O O . THR A 1 91 ? 19.141 -22.344 10.492 1 66.31 91 THR A O 1
ATOM 730 N N . LEU A 1 92 ? 18.672 -22.984 12.539 1 60.22 92 LEU A N 1
ATOM 731 C CA . LEU A 1 92 ? 19.547 -24.156 12.469 1 60.22 92 LEU A CA 1
ATOM 732 C C . LEU A 1 92 ? 19.141 -25.062 11.312 1 60.22 92 LEU A C 1
ATOM 734 O O . LEU A 1 92 ? 20 -25.703 10.688 1 60.22 92 LEU A O 1
ATOM 738 N N . LYS A 1 93 ? 17.984 -24.938 10.812 1 63.12 93 LYS A N 1
ATOM 739 C CA . LYS A 1 93 ? 17.547 -25.938 9.844 1 63.12 93 LYS A CA 1
ATOM 740 C C . LYS A 1 93 ? 17.625 -25.375 8.422 1 63.12 93 LYS A C 1
ATOM 742 O O . LYS A 1 93 ? 17.656 -26.141 7.453 1 63.12 93 LYS A O 1
ATOM 747 N N . ASN A 1 94 ? 17.797 -24.094 8.242 1 71.44 94 ASN A N 1
ATOM 748 C CA . ASN A 1 94 ? 17.734 -23.531 6.902 1 71.44 94 ASN A CA 1
ATOM 749 C C . ASN A 1 94 ? 18.828 -22.484 6.691 1 71.44 94 ASN A C 1
ATOM 751 O O . ASN A 1 94 ? 18.812 -21.422 7.309 1 71.44 94 ASN A O 1
ATOM 755 N N . THR A 1 95 ? 19.859 -22.859 5.84 1 78.25 95 THR A N 1
ATOM 756 C CA . THR A 1 95 ? 21.031 -22.016 5.59 1 78.25 95 THR A CA 1
ATOM 757 C C . THR A 1 95 ? 20.625 -20.766 4.812 1 78.25 95 THR A C 1
ATOM 759 O O . THR A 1 95 ? 21.422 -19.844 4.676 1 78.25 95 THR A O 1
ATOM 762 N N . ASP A 1 96 ? 19.5 -20.703 4.355 1 87.81 96 ASP A N 1
ATOM 763 C CA . ASP A 1 96 ? 19.078 -19.547 3.555 1 87.81 96 ASP A CA 1
ATOM 764 C C . ASP A 1 96 ? 18.125 -18.656 4.34 1 87.81 96 ASP A C 1
ATOM 766 O O . ASP A 1 96 ? 17.406 -17.844 3.756 1 87.81 96 ASP A O 1
ATOM 770 N N . THR A 1 97 ? 18.125 -18.922 5.613 1 91.19 97 THR A N 1
ATOM 771 C CA . THR A 1 97 ? 17.219 -18.156 6.473 1 91.19 97 THR A CA 1
ATOM 772 C C . THR A 1 97 ? 18 -17.453 7.574 1 91.19 97 THR A C 1
ATOM 774 O O . THR A 1 97 ? 19.031 -17.938 8.031 1 91.19 97 THR A O 1
ATOM 777 N N . PHE A 1 98 ? 17.609 -16.266 7.938 1 92.25 98 PHE A N 1
ATOM 778 C CA . PHE A 1 98 ? 18.188 -15.602 9.094 1 92.25 98 PHE A CA 1
ATOM 779 C C . PHE A 1 98 ? 17.156 -14.742 9.805 1 92.25 98 PHE A C 1
ATOM 781 O O . PHE A 1 98 ? 16.078 -14.492 9.266 1 92.25 98 PHE A O 1
ATOM 788 N N . VAL A 1 99 ? 17.469 -14.414 10.992 1 92.12 99 VAL A N 1
ATOM 789 C CA . VAL A 1 99 ? 16.625 -13.562 11.82 1 92.12 99 VAL A CA 1
ATOM 790 C C . VAL A 1 99 ? 17.359 -12.273 12.18 1 92.12 99 VAL A C 1
ATOM 792 O O . VAL A 1 99 ? 18.547 -12.305 12.508 1 92.12 99 VAL A O 1
ATOM 795 N N . VAL A 1 100 ? 16.656 -11.203 12.039 1 93.38 100 VAL A N 1
ATOM 796 C CA . VAL A 1 100 ? 17.203 -9.922 12.484 1 93.38 100 VAL A CA 1
ATOM 797 C C . VAL A 1 100 ? 16.172 -9.195 13.344 1 93.38 100 VAL A C 1
ATOM 799 O O . VAL A 1 100 ? 14.977 -9.211 13.039 1 93.38 100 VAL A O 1
ATOM 802 N N . VAL A 1 101 ? 16.641 -8.664 14.414 1 91.38 101 VAL A N 1
ATOM 803 C CA . VAL A 1 101 ? 15.828 -7.832 15.289 1 91.38 101 VAL A CA 1
ATOM 804 C C . VAL A 1 101 ? 16.328 -6.391 15.25 1 91.38 101 VAL A C 1
ATOM 806 O O . VAL A 1 101 ? 17.531 -6.141 15.43 1 91.38 101 VAL A O 1
ATOM 809 N N . PHE A 1 102 ? 15.438 -5.484 14.969 1 88.88 102 PHE A N 1
ATOM 810 C CA . PHE A 1 102 ? 15.844 -4.086 14.93 1 88.88 102 PHE A CA 1
ATOM 811 C C . PHE A 1 102 ? 14.859 -3.211 15.695 1 88.88 102 PHE A C 1
ATOM 813 O O . PHE A 1 102 ? 13.688 -3.557 15.828 1 88.88 102 PHE A O 1
ATOM 820 N N . SER A 1 103 ? 15.383 -2.139 16.188 1 81.94 103 SER A N 1
ATOM 821 C CA . SER A 1 103 ? 14.586 -1.179 16.938 1 81.94 103 SER A CA 1
ATOM 822 C C . SER A 1 103 ? 13.586 -0.463 16.031 1 81.94 103 SER A C 1
ATOM 824 O O . SER A 1 103 ? 13.953 0.023 14.961 1 81.94 103 SER A O 1
ATOM 826 N N . LEU A 1 104 ? 12.359 -0.446 16.531 1 77 104 LEU A N 1
ATOM 827 C CA . LEU A 1 104 ? 11.344 0.249 15.742 1 77 104 LEU A CA 1
ATOM 828 C C . LEU A 1 104 ? 11.508 1.761 15.859 1 77 104 LEU A C 1
ATOM 830 O O . LEU A 1 104 ? 11.062 2.508 14.984 1 77 104 LEU A O 1
ATOM 834 N N . ALA A 1 105 ? 12.172 2.092 16.859 1 69.19 105 ALA A N 1
ATOM 835 C CA . ALA A 1 105 ? 12.383 3.52 17.094 1 69.19 105 ALA A CA 1
ATOM 836 C C . ALA A 1 105 ? 13.508 4.051 16.203 1 69.19 105 ALA A C 1
ATOM 838 O O . ALA A 1 105 ? 13.383 5.113 15.594 1 69.19 105 ALA A O 1
ATOM 839 N N . THR A 1 106 ? 14.555 3.301 16.125 1 67.12 106 THR A N 1
ATOM 840 C CA . THR A 1 106 ? 15.75 3.816 15.469 1 67.12 106 THR A CA 1
ATOM 841 C C . THR A 1 106 ? 15.984 3.09 14.148 1 67.12 106 THR A C 1
ATOM 843 O O . THR A 1 106 ? 16.719 3.58 13.281 1 67.12 106 THR A O 1
ATOM 846 N N . GLY A 1 107 ? 15.43 1.957 14.031 1 78.25 107 GLY A N 1
ATOM 847 C CA . GLY A 1 107 ? 15.688 1.138 12.859 1 78.25 107 GLY A CA 1
ATOM 848 C C . GLY A 1 107 ? 17 0.383 12.938 1 78.25 107 GLY A C 1
ATOM 849 O O . GLY A 1 107 ? 17.328 -0.4 12.047 1 78.25 107 GLY A O 1
ATOM 850 N N . ARG A 1 108 ? 17.734 0.557 14.023 1 80.25 108 ARG A N 1
ATOM 851 C CA . ARG A 1 108 ? 19.047 -0.065 14.164 1 80.25 108 ARG A CA 1
ATOM 852 C C . ARG A 1 108 ? 18.906 -1.53 14.562 1 80.25 108 ARG A C 1
ATOM 854 O O . ARG A 1 108 ? 18.031 -1.888 15.359 1 80.25 108 ARG A O 1
ATOM 861 N N . VAL A 1 109 ? 19.828 -2.242 14.031 1 89.81 109 VAL A N 1
ATOM 862 C CA . VAL A 1 109 ? 19.844 -3.668 14.352 1 89.81 109 VAL A CA 1
ATOM 863 C C . VAL A 1 109 ? 20.25 -3.869 15.805 1 89.81 109 VAL A C 1
ATOM 865 O O . VAL A 1 109 ? 21.25 -3.303 16.266 1 89.81 109 VAL A O 1
ATOM 868 N N . VAL A 1 110 ? 19.484 -4.66 16.484 1 89.62 110 VAL A N 1
ATOM 869 C CA . VAL A 1 110 ? 19.75 -4.98 17.891 1 89.62 110 VAL A CA 1
ATOM 870 C C . VAL A 1 110 ? 20.312 -6.391 18 1 89.62 110 VAL A C 1
ATOM 872 O O . VAL A 1 110 ? 21.109 -6.68 18.906 1 89.62 110 VAL A O 1
ATOM 875 N N . TYR A 1 111 ? 19.875 -7.168 17.078 1 90.56 111 TYR A N 1
ATOM 876 C CA . TYR A 1 111 ? 20.312 -8.562 17.078 1 90.56 111 TYR A CA 1
ATOM 877 C C . TYR A 1 111 ? 20.219 -9.156 15.68 1 90.56 111 TYR A C 1
ATOM 879 O O . TYR A 1 111 ? 19.281 -8.859 14.93 1 90.56 111 TYR A O 1
ATOM 887 N N . ALA A 1 112 ? 21.172 -9.953 15.367 1 92.44 112 ALA A N 1
ATOM 888 C CA . ALA A 1 112 ? 21.141 -10.742 14.141 1 92.44 112 ALA A CA 1
ATOM 889 C C . ALA A 1 112 ? 21.594 -12.18 14.398 1 92.44 112 ALA A C 1
ATOM 891 O O . ALA A 1 112 ? 22.547 -12.414 15.148 1 92.44 112 ALA A O 1
ATOM 892 N N . SER A 1 113 ? 20.859 -13.047 13.828 1 90 113 SER A N 1
ATOM 893 C CA . SER A 1 113 ? 21.25 -14.445 13.969 1 90 113 SER A CA 1
ATOM 894 C C . SER A 1 113 ? 22.641 -14.695 13.398 1 90 113 SER A C 1
ATOM 896 O O . SER A 1 113 ? 23.141 -13.898 12.602 1 90 113 SER A O 1
ATOM 898 N N . GLU A 1 114 ? 23.219 -15.812 13.734 1 85.06 114 GLU A N 1
ATOM 899 C CA . GLU A 1 114 ? 24.609 -16.125 13.398 1 85.06 114 GLU A CA 1
ATOM 900 C C . GLU A 1 114 ? 24.797 -16.219 11.891 1 85.06 114 GLU A C 1
ATOM 902 O O . GLU A 1 114 ? 25.844 -15.789 11.367 1 85.06 114 GLU A O 1
ATOM 907 N N . GLN A 1 115 ? 23.906 -16.672 11.211 1 88.31 115 GLN A N 1
ATOM 908 C CA . GLN A 1 115 ? 24.047 -16.906 9.773 1 88.31 115 GLN A CA 1
ATOM 909 C C . GLN A 1 115 ? 23.844 -15.609 8.992 1 88.31 115 GLN A C 1
ATOM 911 O O . GLN A 1 115 ? 24.156 -15.539 7.805 1 88.31 115 GLN A O 1
ATOM 916 N N . ALA A 1 116 ? 23.312 -14.609 9.617 1 91.69 116 ALA A N 1
ATOM 917 C CA . ALA A 1 116 ? 22.938 -13.383 8.922 1 91.69 116 ALA A CA 1
ATOM 918 C C . ALA A 1 116 ? 24.156 -12.75 8.242 1 91.69 116 ALA A C 1
ATOM 920 O O . ALA A 1 116 ? 24.078 -12.344 7.086 1 91.69 116 ALA A O 1
ATOM 921 N N . HIS A 1 117 ? 25.328 -12.797 8.906 1 90.25 117 HIS A N 1
ATOM 922 C CA . HIS A 1 117 ? 26.531 -12.156 8.359 1 90.25 117 HIS A CA 1
ATOM 923 C C . HIS A 1 117 ? 27.016 -12.883 7.113 1 90.25 117 HIS A C 1
ATOM 925 O O . HIS A 1 117 ? 27.484 -12.25 6.164 1 90.25 117 HIS A O 1
ATOM 931 N N . SER A 1 118 ? 26.891 -14.125 7.16 1 90.25 118 SER A N 1
ATOM 932 C CA . SER A 1 118 ? 27.328 -14.914 6.012 1 90.25 118 SER A CA 1
ATOM 933 C C . SER A 1 118 ? 26.375 -14.742 4.832 1 90.25 118 SER A C 1
ATOM 935 O O . SER A 1 118 ? 26.812 -14.578 3.691 1 90.25 118 SER A O 1
ATOM 937 N N . ILE A 1 119 ? 25.125 -14.742 5.137 1 92 119 ILE A N 1
ATOM 938 C CA . ILE A 1 119 ? 24.125 -14.648 4.086 1 92 119 ILE A CA 1
ATOM 939 C C . ILE A 1 119 ? 24.156 -13.258 3.451 1 92 119 ILE A C 1
ATOM 941 O O . ILE A 1 119 ? 24.062 -13.125 2.23 1 92 119 ILE A O 1
ATOM 945 N N . LEU A 1 120 ? 24.328 -12.266 4.227 1 92.81 120 LEU A N 1
ATOM 946 C CA . LEU A 1 120 ? 24.297 -10.883 3.762 1 92.81 120 LEU A CA 1
ATOM 947 C C . LEU A 1 120 ? 25.688 -10.445 3.285 1 92.81 120 LEU A C 1
ATOM 949 O O . LEU A 1 120 ? 25.828 -9.352 2.736 1 92.81 120 LEU A O 1
ATOM 953 N N . ASN A 1 121 ? 26.688 -11.32 3.494 1 89.19 121 ASN A N 1
ATOM 954 C CA . ASN A 1 121 ? 28.062 -11.039 3.111 1 89.19 121 ASN A CA 1
ATOM 955 C C . ASN A 1 121 ? 28.531 -9.703 3.672 1 89.19 121 ASN A C 1
ATOM 957 O O . ASN A 1 121 ? 29.047 -8.859 2.93 1 89.19 121 ASN A O 1
ATOM 961 N N . CYS A 1 122 ? 28.344 -9.547 4.949 1 84.88 122 CYS A N 1
ATOM 962 C CA . CYS A 1 122 ? 28.828 -8.336 5.613 1 84.88 122 CYS A CA 1
ATOM 963 C C . CYS A 1 122 ? 29.484 -8.672 6.949 1 84.88 122 CYS A C 1
ATOM 965 O O . CYS A 1 122 ? 29.25 -9.75 7.5 1 84.88 122 CYS A O 1
ATOM 967 N N . LYS A 1 123 ? 30.297 -7.754 7.363 1 86.06 123 LYS A N 1
ATOM 968 C CA . LYS A 1 123 ? 30.969 -7.938 8.648 1 86.06 123 LYS A CA 1
ATOM 969 C C . LYS A 1 123 ? 29.984 -7.816 9.805 1 86.06 123 LYS A C 1
ATOM 971 O O . LYS A 1 123 ? 29.047 -7.02 9.742 1 86.06 123 LYS A O 1
ATOM 976 N N . ARG A 1 124 ? 30.25 -8.57 10.742 1 88.69 124 ARG A N 1
ATOM 977 C CA . ARG A 1 124 ? 29.391 -8.578 11.914 1 88.69 124 ARG A CA 1
ATOM 978 C C . ARG A 1 124 ? 29.297 -7.184 12.531 1 88.69 124 ARG A C 1
ATOM 980 O O . ARG A 1 124 ? 28.203 -6.73 12.883 1 88.69 124 ARG A O 1
ATOM 987 N N . LYS A 1 125 ? 30.375 -6.527 12.578 1 82.19 125 LYS A N 1
ATOM 988 C CA . LYS A 1 125 ? 30.422 -5.195 13.18 1 82.19 125 LYS A CA 1
ATOM 989 C C . LYS A 1 125 ? 29.562 -4.211 12.391 1 82.19 125 LYS A C 1
ATOM 991 O O . LYS A 1 125 ? 28.906 -3.336 12.977 1 82.19 125 LYS A O 1
ATOM 996 N N . PHE A 1 126 ? 29.609 -4.43 11.164 1 80.94 126 PHE A N 1
ATOM 997 C CA . PHE A 1 126 ? 28.812 -3.566 10.305 1 80.94 126 PHE A CA 1
ATOM 998 C C . PHE A 1 126 ? 27.328 -3.766 10.57 1 80.94 126 PHE A C 1
ATOM 1000 O O . PHE A 1 126 ? 26.578 -2.797 10.766 1 80.94 126 PHE A O 1
ATOM 1007 N N . LEU A 1 127 ? 26.922 -4.969 10.609 1 86.25 127 LEU A N 1
ATOM 1008 C CA . LEU A 1 127 ? 25.5 -5.297 10.797 1 86.25 127 LEU A CA 1
ATOM 1009 C C . LEU A 1 127 ? 25.016 -4.836 12.156 1 86.25 127 LEU A C 1
ATOM 1011 O O . LEU A 1 127 ? 23.891 -4.348 12.281 1 86.25 127 LEU A O 1
ATOM 1015 N N . ASP A 1 128 ? 25.891 -4.887 13.133 1 81.62 128 ASP A N 1
ATOM 1016 C CA . ASP A 1 128 ? 25.531 -4.562 14.508 1 81.62 128 ASP A CA 1
ATOM 1017 C C . ASP A 1 128 ? 25.297 -3.061 14.68 1 81.62 128 ASP A C 1
ATOM 1019 O O . ASP A 1 128 ? 24.656 -2.627 15.633 1 81.62 128 ASP A O 1
ATOM 1023 N N . SER A 1 129 ? 25.812 -2.309 13.773 1 75.81 129 SER A N 1
ATOM 1024 C CA . SER A 1 129 ? 25.734 -0.859 13.922 1 75.81 129 SER A CA 1
ATOM 1025 C C . SER A 1 129 ? 24.844 -0.247 12.844 1 75.81 129 SER A C 1
ATOM 1027 O O . SER A 1 129 ? 24.578 0.957 12.867 1 75.81 129 SER A O 1
ATOM 1029 N N . ALA A 1 130 ? 24.375 -1.063 12.062 1 76.25 130 ALA A N 1
ATOM 1030 C CA . ALA A 1 130 ? 23.672 -0.554 10.891 1 76.25 130 ALA A CA 1
ATOM 1031 C C . ALA A 1 130 ? 22.172 -0.507 11.141 1 76.25 130 ALA A C 1
ATOM 1033 O O . ALA A 1 130 ? 21.656 -1.178 12.039 1 76.25 130 ALA A O 1
ATOM 1034 N N . ARG A 1 131 ? 21.531 0.41 10.438 1 79.31 131 ARG A N 1
ATOM 1035 C CA . ARG A 1 131 ? 20.078 0.269 10.266 1 79.31 131 ARG A CA 1
ATOM 1036 C C . ARG A 1 131 ? 19.75 -0.834 9.266 1 79.31 131 ARG A C 1
ATOM 1038 O O . ARG A 1 131 ? 20.391 -0.93 8.211 1 79.31 131 ARG A O 1
ATOM 1045 N N . PHE A 1 132 ? 18.797 -1.563 9.555 1 87.75 132 PHE A N 1
ATOM 1046 C CA . PHE A 1 132 ? 18.516 -2.719 8.711 1 87.75 132 PHE A CA 1
ATOM 1047 C C . PHE A 1 132 ? 18.141 -2.279 7.301 1 87.75 132 PHE A C 1
ATOM 1049 O O . PHE A 1 132 ? 18.438 -2.971 6.328 1 87.75 132 PHE A O 1
ATOM 1056 N N . VAL A 1 133 ? 17.516 -1.191 7.184 1 79.56 133 VAL A N 1
ATOM 1057 C CA . VAL A 1 133 ? 17.031 -0.684 5.902 1 79.56 133 VAL A CA 1
ATOM 1058 C C . VAL A 1 133 ? 18.219 -0.458 4.961 1 79.56 133 VAL A C 1
ATOM 1060 O O . VAL A 1 133 ? 18.062 -0.465 3.738 1 79.56 133 VAL A O 1
ATOM 1063 N N . GLU A 1 134 ? 19.406 -0.311 5.5 1 76.38 134 GLU A N 1
ATOM 1064 C CA . GLU A 1 134 ? 20.609 -0.076 4.699 1 76.38 134 GLU A CA 1
ATOM 1065 C C . GLU A 1 134 ? 21.016 -1.328 3.928 1 76.38 134 GLU A C 1
ATOM 1067 O O . GLU A 1 134 ? 21.797 -1.253 2.975 1 76.38 134 GLU A O 1
ATOM 1072 N N . MET A 1 135 ? 20.531 -2.344 4.336 1 87.38 135 MET A N 1
ATOM 1073 C CA . MET A 1 135 ? 20.859 -3.609 3.682 1 87.38 135 MET A CA 1
ATOM 1074 C C . MET A 1 135 ? 19.922 -3.865 2.506 1 87.38 135 MET A C 1
ATOM 1076 O O . MET A 1 135 ? 20.172 -4.742 1.68 1 87.38 135 MET A O 1
ATOM 1080 N N . LEU A 1 136 ? 18.859 -3.127 2.438 1 87.31 136 LEU A N 1
ATOM 1081 C CA . LEU A 1 136 ? 17.797 -3.404 1.469 1 87.31 136 LEU A CA 1
ATOM 1082 C C . LEU A 1 136 ? 18.094 -2.734 0.132 1 87.31 136 LEU A C 1
ATOM 1084 O O . LEU A 1 136 ? 18.797 -1.712 0.086 1 87.31 136 LEU A O 1
ATOM 1088 N N . PHE A 1 137 ? 17.641 -3.432 -0.954 1 82.56 137 PHE A N 1
ATOM 1089 C CA . PHE A 1 137 ? 17.594 -2.746 -2.24 1 82.56 137 PHE A CA 1
ATOM 1090 C C . PHE A 1 137 ? 16.75 -1.479 -2.146 1 82.56 137 PHE A C 1
ATOM 1092 O O . PHE A 1 137 ? 15.672 -1.485 -1.543 1 82.56 137 PHE A O 1
ATOM 1099 N N . HIS A 1 138 ? 17.188 -0.504 -2.68 1 70.12 138 HIS A N 1
ATOM 1100 C CA . HIS A 1 138 ? 16.625 0.828 -2.494 1 70.12 138 HIS A CA 1
ATOM 1101 C C . HIS A 1 138 ? 15.164 0.87 -2.928 1 70.12 138 HIS A C 1
ATOM 1103 O O . HIS A 1 138 ? 14.352 1.562 -2.312 1 70.12 138 HIS A O 1
ATOM 1109 N N . GLN A 1 139 ? 14.766 0.131 -3.898 1 71.38 139 GLN A N 1
ATOM 1110 C CA . GLN A 1 139 ? 13.414 0.177 -4.438 1 71.38 139 GLN A CA 1
ATOM 1111 C C . GLN A 1 139 ? 12.438 -0.564 -3.531 1 71.38 139 GLN A C 1
ATOM 1113 O O . GLN A 1 139 ? 11.219 -0.432 -3.682 1 71.38 139 GLN A O 1
ATOM 1118 N N . ASP A 1 140 ? 12.977 -1.31 -2.621 1 82.44 140 ASP A N 1
ATOM 1119 C CA . ASP A 1 140 ? 12.125 -2.133 -1.772 1 82.44 140 ASP A CA 1
ATOM 1120 C C . ASP A 1 140 ? 11.93 -1.491 -0.4 1 82.44 140 ASP A C 1
ATOM 1122 O O . ASP A 1 140 ? 11.172 -2 0.429 1 82.44 140 ASP A O 1
ATOM 1126 N N . VAL A 1 141 ? 12.5 -0.35 -0.131 1 75.25 141 VAL A N 1
ATOM 1127 C CA . VAL A 1 141 ? 12.508 0.281 1.185 1 75.25 141 VAL A CA 1
ATOM 1128 C C . VAL A 1 141 ? 11.086 0.689 1.569 1 75.25 141 VAL A C 1
ATOM 1130 O O . VAL A 1 141 ? 10.68 0.529 2.723 1 75.25 141 VAL A O 1
ATOM 1133 N N . ASN A 1 142 ? 10.344 1.188 0.571 1 71.06 142 ASN A N 1
ATOM 1134 C CA . ASN A 1 142 ? 8.984 1.619 0.857 1 71.06 142 ASN A CA 1
ATOM 1135 C C . ASN A 1 142 ? 8.109 0.453 1.31 1 71.06 142 ASN A C 1
ATOM 1137 O O . ASN A 1 142 ? 7.328 0.586 2.254 1 71.06 142 ASN A O 1
ATOM 1141 N N . VAL A 1 143 ? 8.234 -0.586 0.582 1 81.12 143 VAL A N 1
ATOM 1142 C CA . VAL A 1 143 ? 7.465 -1.772 0.935 1 81.12 143 VAL A CA 1
ATOM 1143 C C . VAL A 1 143 ? 7.859 -2.25 2.332 1 81.12 143 VAL A C 1
ATOM 1145 O O . VAL A 1 143 ? 7 -2.627 3.131 1 81.12 143 VAL A O 1
ATOM 1148 N N . PHE A 1 144 ? 9.07 -2.141 2.676 1 85.06 144 PHE A N 1
ATOM 1149 C CA . PHE A 1 144 ? 9.578 -2.553 3.98 1 85.06 144 PHE A CA 1
ATOM 1150 C C . PHE A 1 144 ? 8.906 -1.759 5.098 1 85.06 144 PHE A C 1
ATOM 1152 O O . PHE A 1 144 ? 8.383 -2.34 6.047 1 85.06 144 PHE A O 1
ATOM 1159 N N . TYR A 1 145 ? 8.891 -0.559 4.977 1 74.12 145 TYR A N 1
ATOM 1160 C CA . TYR A 1 145 ? 8.312 0.293 6.012 1 74.12 145 TYR A CA 1
ATOM 1161 C C . TYR A 1 145 ? 6.805 0.105 6.09 1 74.12 145 TYR A C 1
ATOM 1163 O O . TYR A 1 145 ? 6.223 0.146 7.18 1 74.12 145 TYR A O 1
ATOM 1171 N N . SER A 1 146 ? 6.23 -0.055 4.965 1 74.25 146 SER A N 1
ATOM 1172 C CA . SER A 1 146 ? 4.781 -0.229 4.949 1 74.25 146 SER A CA 1
ATOM 1173 C C . SER A 1 146 ? 4.367 -1.459 5.75 1 74.25 146 SER A C 1
ATOM 1175 O O . SER A 1 146 ? 3.289 -1.479 6.352 1 74.25 146 SER A O 1
ATOM 1177 N N . TYR A 1 147 ? 5.207 -2.367 5.809 1 79.69 147 TYR A N 1
ATOM 1178 C CA . TYR A 1 147 ? 4.855 -3.613 6.48 1 79.69 147 TYR A CA 1
ATOM 1179 C C . TYR A 1 147 ? 5.383 -3.631 7.91 1 79.69 147 TYR A C 1
ATOM 1181 O O . TYR A 1 147 ? 4.855 -4.344 8.766 1 79.69 147 TYR A O 1
ATOM 1189 N N . THR A 1 148 ? 6.422 -2.9 8.156 1 80.44 148 THR A N 1
ATOM 1190 C CA . THR A 1 148 ? 7.035 -2.99 9.477 1 80.44 148 THR A CA 1
ATOM 1191 C C . THR A 1 148 ? 6.59 -1.829 10.359 1 80.44 148 THR A C 1
ATOM 1193 O O . THR A 1 148 ? 6.645 -1.919 11.586 1 80.44 148 THR A O 1
ATOM 1196 N N . ALA A 1 149 ? 6.297 -0.764 9.68 1 66.62 149 ALA A N 1
ATOM 1197 C CA . ALA A 1 149 ? 5.836 0.397 10.438 1 66.62 149 ALA A CA 1
ATOM 1198 C C . ALA A 1 149 ? 4.328 0.347 10.656 1 66.62 149 ALA A C 1
ATOM 1200 O O . ALA A 1 149 ? 3.594 1.214 10.18 1 66.62 149 ALA A O 1
ATOM 1201 N N . GLN A 1 150 ? 3.807 -0.771 11.039 1 60.5 150 GLN A N 1
ATOM 1202 C CA . GLN A 1 150 ? 2.363 -0.907 11.203 1 60.5 150 GLN A CA 1
ATOM 1203 C C . GLN A 1 150 ? 1.987 -0.983 12.688 1 60.5 150 GLN A C 1
ATOM 1205 O O . GLN A 1 150 ? 2.723 -1.559 13.484 1 60.5 150 GLN A O 1
ATOM 1210 N N . PRO A 1 151 ? 0.939 -0.234 12.922 1 56.38 151 PRO A N 1
ATOM 1211 C CA . PRO A 1 151 ? 0.489 -0.3 14.312 1 56.38 151 PRO A CA 1
ATOM 1212 C C . PRO A 1 151 ? 0.088 -1.711 14.734 1 56.38 151 PRO A C 1
ATOM 1214 O O . PRO A 1 151 ? 0.074 -2.02 15.93 1 56.38 151 PRO A O 1
ATOM 1217 N N . HIS A 1 152 ? -0.069 -2.596 13.773 1 63.16 152 HIS A N 1
ATOM 1218 C CA . HIS A 1 152 ? -0.656 -3.865 14.188 1 63.16 152 HIS A CA 1
ATOM 1219 C C . HIS A 1 152 ? 0.211 -5.039 13.75 1 63.16 152 HIS A C 1
ATOM 1221 O O . HIS A 1 152 ? -0.302 -6.047 13.258 1 63.16 152 HIS A O 1
ATOM 1227 N N . LEU A 1 153 ? 1.502 -4.922 14.062 1 74.38 153 LEU A N 1
ATOM 1228 C CA . LEU A 1 153 ? 2.338 -6.098 13.836 1 74.38 153 LEU A CA 1
ATOM 1229 C C . LEU A 1 153 ? 1.979 -7.215 14.812 1 74.38 153 LEU A C 1
ATOM 1231 O O . LEU A 1 153 ? 1.742 -6.957 16 1 74.38 153 LEU A O 1
ATOM 1235 N N . PRO A 1 154 ? 1.853 -8.43 14.32 1 75.75 154 PRO A N 1
ATOM 1236 C CA . PRO A 1 154 ? 1.578 -9.547 15.234 1 75.75 154 PRO A CA 1
ATOM 1237 C C . PRO A 1 154 ? 2.703 -9.781 16.234 1 75.75 154 PRO A C 1
ATOM 1239 O O . PRO A 1 154 ? 3.881 -9.625 15.898 1 75.75 154 PRO A O 1
ATOM 1242 N N . PRO A 1 155 ? 2.361 -10.023 17.484 1 76.88 155 PRO A N 1
ATOM 1243 C CA . PRO A 1 155 ? 3.391 -10.297 18.484 1 76.88 155 PRO A CA 1
ATOM 1244 C C . PRO A 1 155 ? 4.16 -11.586 18.203 1 76.88 155 PRO A C 1
ATOM 1246 O O . PRO A 1 155 ? 3.592 -12.547 17.672 1 76.88 155 PRO A O 1
ATOM 1249 N N . TRP A 1 156 ? 5.41 -11.484 18.453 1 76.12 156 TRP A N 1
ATOM 1250 C CA . TRP A 1 156 ? 6.207 -12.703 18.375 1 76.12 156 TRP A CA 1
ATOM 1251 C C . TRP A 1 156 ? 5.848 -13.664 19.5 1 76.12 156 TRP A C 1
ATOM 1253 O O . TRP A 1 156 ? 5.891 -13.289 20.672 1 76.12 156 TRP A O 1
ATOM 1263 N N . ASN A 1 157 ? 4.922 -14.609 19.359 1 60.91 157 ASN A N 1
ATOM 1264 C CA . ASN A 1 157 ? 4.543 -15.547 20.422 1 60.91 157 ASN A CA 1
ATOM 1265 C C . ASN A 1 157 ? 5.336 -16.844 20.328 1 60.91 157 ASN A C 1
ATOM 1267 O O . ASN A 1 157 ? 5.332 -17.516 19.281 1 60.91 157 ASN A O 1
ATOM 1271 N N . VAL A 1 158 ? 6.469 -16.891 21.062 1 49.31 158 VAL A N 1
ATOM 1272 C CA . VAL A 1 158 ? 7.23 -18.125 21.203 1 49.31 158 VAL A CA 1
ATOM 1273 C C . VAL A 1 158 ? 6.293 -19.281 21.547 1 49.31 158 VAL A C 1
ATOM 1275 O O . VAL A 1 158 ? 6.602 -20.453 21.281 1 49.31 158 VAL A O 1
ATOM 1278 N N . GLY A 1 159 ? 5.371 -19.125 22.484 1 44.41 159 GLY A N 1
ATOM 1279 C CA . GLY A 1 159 ? 4.664 -20.281 23 1 44.41 159 GLY A CA 1
ATOM 1280 C C . GLY A 1 159 ? 3.66 -20.859 22.016 1 44.41 159 GLY A C 1
ATOM 1281 O O . GLY A 1 159 ? 3.256 -20.188 21.062 1 44.41 159 GLY A O 1
ATOM 1282 N N . THR A 1 160 ? 3.512 -22.25 21.891 1 37.84 160 THR A N 1
ATOM 1283 C CA . THR A 1 160 ? 2.723 -23.281 21.219 1 37.84 160 THR A CA 1
ATOM 1284 C C . THR A 1 160 ? 1.272 -22.844 21.062 1 37.84 160 THR A C 1
ATOM 1286 O O . THR A 1 160 ? 0.433 -23.594 20.578 1 37.84 160 THR A O 1
ATOM 1289 N N . ASP A 1 161 ? 0.762 -22.031 21.969 1 36.81 161 ASP A N 1
ATOM 1290 C CA . ASP A 1 161 ? -0.696 -22.109 21.953 1 36.81 161 ASP A CA 1
ATOM 1291 C C . ASP A 1 161 ? -1.267 -21.516 20.672 1 36.81 161 ASP A C 1
ATOM 1293 O O . ASP A 1 161 ? -1.042 -20.344 20.359 1 36.81 161 ASP A O 1
ATOM 1297 N N . HIS A 1 162 ? -1.559 -22.297 19.766 1 36.34 162 HIS A N 1
ATOM 1298 C CA . HIS A 1 162 ? -2.252 -22.328 18.484 1 36.34 162 HIS A CA 1
ATOM 1299 C C . HIS A 1 162 ? -3.314 -21.234 18.422 1 36.34 162 HIS A C 1
ATOM 1301 O O . HIS A 1 162 ? -3.729 -20.828 17.328 1 36.34 162 HIS A O 1
ATOM 1307 N N . ALA A 1 163 ? -4.105 -21.141 19.578 1 34.44 163 ALA A N 1
ATOM 1308 C CA . ALA A 1 163 ? -5.355 -20.391 19.609 1 34.44 163 ALA A CA 1
ATOM 1309 C C . ALA A 1 163 ? -5.109 -18.906 19.344 1 34.44 163 ALA A C 1
ATOM 1311 O O . ALA A 1 163 ? -6.008 -18.203 18.875 1 34.44 163 ALA A O 1
ATOM 1312 N N . THR A 1 164 ? -4.156 -18.344 19.984 1 37.53 164 THR A N 1
ATOM 1313 C CA . THR A 1 164 ? -3.867 -16.922 19.828 1 37.53 164 THR A CA 1
ATOM 1314 C C . THR A 1 164 ? -3.527 -16.594 18.375 1 37.53 164 THR A C 1
ATOM 1316 O O . THR A 1 164 ? -3.408 -15.422 18.016 1 37.53 164 THR A O 1
ATOM 1319 N N . VAL A 1 165 ? -3.211 -17.672 17.688 1 37.91 165 VAL A N 1
ATOM 1320 C CA . VAL A 1 165 ? -2.934 -17.688 16.266 1 37.91 165 VAL A CA 1
ATOM 1321 C C . VAL A 1 165 ? -4.133 -17.141 15.492 1 37.91 165 VAL A C 1
ATOM 1323 O O . VAL A 1 165 ? -3.98 -16.594 14.398 1 37.91 165 VAL A O 1
ATOM 1326 N N . LEU A 1 166 ? -5.336 -17.578 16.062 1 34.66 166 LEU A N 1
ATOM 1327 C CA . LEU A 1 166 ? -6.531 -17.297 15.266 1 34.66 166 LEU A CA 1
ATOM 1328 C C . LEU A 1 166 ? -6.699 -15.797 15.039 1 34.66 166 LEU A C 1
ATOM 1330 O O . LEU A 1 166 ? -7.121 -15.375 13.961 1 34.66 166 LEU A O 1
ATOM 1334 N N . PHE A 1 167 ? -6.984 -15.164 16.25 1 36.72 167 PHE A N 1
ATOM 1335 C CA . PHE A 1 167 ? -7.363 -13.773 16.062 1 36.72 167 PHE A CA 1
ATOM 1336 C C . PHE A 1 167 ? -6.258 -13 15.352 1 36.72 167 PHE A C 1
ATOM 1338 O O . PHE A 1 167 ? -6.441 -11.828 14.992 1 36.72 167 PHE A O 1
ATOM 1345 N N . GLU A 1 168 ? -5.031 -13.344 15.648 1 42.06 168 GLU A N 1
ATOM 1346 C CA . GLU A 1 168 ? -3.99 -12.781 14.789 1 42.06 168 GLU A CA 1
ATOM 1347 C C . GLU A 1 168 ? -4.309 -12.992 13.312 1 42.06 168 GLU A C 1
ATOM 1349 O O . GLU A 1 168 ? -3.783 -13.914 12.688 1 42.06 168 GLU A O 1
ATOM 1354 N N . CYS A 1 169 ? -5.398 -13.383 13.086 1 40.34 169 CYS A N 1
ATOM 1355 C CA . CYS A 1 169 ? -6.059 -13.516 11.789 1 40.34 169 CYS A CA 1
ATOM 1356 C C . CYS A 1 169 ? -5.445 -12.57 10.766 1 40.34 169 CYS A C 1
ATOM 1358 O O . CYS A 1 169 ? -5.77 -12.641 9.578 1 40.34 169 CYS A O 1
ATOM 1360 N N . ALA A 1 170 ? -5.117 -11.414 11.352 1 44.06 170 ALA A N 1
ATOM 1361 C CA . ALA A 1 170 ? -4.281 -10.758 10.352 1 44.06 170 ALA A CA 1
ATOM 1362 C C . ALA A 1 170 ? -3.047 -11.594 10.031 1 44.06 170 ALA A C 1
ATOM 1364 O O . ALA A 1 170 ? -2.139 -11.711 10.859 1 44.06 170 ALA A O 1
ATOM 1365 N N . GLN A 1 171 ? -3.338 -12.82 9.625 1 50.5 171 GLN A N 1
ATOM 1366 C CA . GLN A 1 171 ? -2.23 -13.641 9.133 1 50.5 171 GLN A CA 1
ATOM 1367 C C . GLN A 1 171 ? -1.006 -12.781 8.836 1 50.5 171 GLN A C 1
ATOM 1369 O O . GLN A 1 171 ? -1.128 -11.695 8.266 1 50.5 171 GLN A O 1
ATOM 1374 N N . VAL A 1 172 ? -0.07 -12.984 9.758 1 58.47 172 VAL A N 1
ATOM 1375 C CA . VAL A 1 172 ? 1.215 -12.359 9.461 1 58.47 172 VAL A CA 1
ATOM 1376 C C . VAL A 1 172 ? 1.428 -12.305 7.953 1 58.47 172 VAL A C 1
ATOM 1378 O O . VAL A 1 172 ? 1.363 -13.328 7.273 1 58.47 172 VAL A O 1
ATOM 1381 N N . LYS A 1 173 ? 1.28 -11.109 7.535 1 75.88 173 LYS A N 1
ATOM 1382 C CA . LYS A 1 173 ? 1.519 -10.93 6.105 1 75.88 173 LYS A CA 1
ATOM 1383 C C . LYS A 1 173 ? 3 -10.711 5.82 1 75.88 173 LYS A C 1
ATOM 1385 O O . LYS A 1 173 ? 3.615 -9.797 6.375 1 75.88 173 LYS A O 1
ATOM 1390 N N . SER A 1 174 ? 3.576 -11.75 5.238 1 88.88 174 SER A N 1
ATOM 1391 C CA . SER A 1 174 ? 4.953 -11.602 4.781 1 88.88 174 SER A CA 1
ATOM 1392 C C . SER A 1 174 ? 5.035 -10.688 3.564 1 88.88 174 SER A C 1
ATOM 1394 O O . SER A 1 174 ? 4.02 -10.391 2.932 1 88.88 174 SER A O 1
ATOM 1396 N N . PHE A 1 175 ? 6.191 -10.148 3.393 1 92.88 175 PHE A N 1
ATOM 1397 C CA . PHE A 1 175 ? 6.465 -9.312 2.232 1 92.88 175 PHE A CA 1
ATOM 1398 C C . PHE A 1 175 ? 7.852 -9.609 1.669 1 92.88 175 PHE A C 1
ATOM 1400 O O . PHE A 1 175 ? 8.57 -10.461 2.191 1 92.88 175 PHE A O 1
ATOM 1407 N N . PHE A 1 176 ? 8.141 -9.008 0.536 1 96.31 176 PHE A N 1
ATOM 1408 C CA . PHE A 1 176 ? 9.391 -9.352 -0.141 1 96.31 176 PHE A CA 1
ATOM 1409 C C . PHE A 1 176 ? 10.289 -8.133 -0.277 1 96.31 176 PHE A C 1
ATOM 1411 O O . PHE A 1 176 ? 9.805 -7.031 -0.56 1 96.31 176 PHE A O 1
ATOM 1418 N N . CYS A 1 177 ? 11.523 -8.352 -0.03 1 94.81 177 CYS A N 1
ATOM 1419 C CA . CYS A 1 177 ? 12.547 -7.34 -0.279 1 94.81 177 CYS A CA 1
ATOM 1420 C C . CYS A 1 177 ? 13.82 -7.977 -0.823 1 94.81 177 CYS A C 1
ATOM 1422 O O . CYS A 1 177 ? 14.102 -9.148 -0.551 1 94.81 177 CYS A O 1
ATOM 1424 N N . ARG A 1 178 ? 14.492 -7.234 -1.65 1 93.69 178 ARG A N 1
ATOM 1425 C CA . ARG A 1 178 ? 15.852 -7.605 -2.033 1 93.69 178 ARG A CA 1
ATOM 1426 C C . ARG A 1 178 ? 16.859 -7.102 -1.012 1 93.69 178 ARG A C 1
ATOM 1428 O O . ARG A 1 178 ? 16.859 -5.918 -0.662 1 93.69 178 ARG A O 1
ATOM 1435 N N . ILE A 1 179 ? 17.656 -7.961 -0.574 1 94.81 179 ILE A N 1
ATOM 1436 C CA . ILE A 1 179 ? 18.641 -7.641 0.448 1 94.81 179 ILE A CA 1
ATOM 1437 C C . ILE A 1 179 ? 20.047 -7.91 -0.091 1 94.81 179 ILE A C 1
ATOM 1439 O O . ILE A 1 179 ? 20.25 -8.852 -0.859 1 94.81 179 ILE A O 1
ATOM 1443 N N . ARG A 1 180 ? 20.922 -7.082 0.4 1 88.94 180 ARG A N 1
ATOM 1444 C CA . ARG A 1 180 ? 22.297 -7.16 -0.103 1 88.94 180 ARG A CA 1
ATOM 1445 C C . ARG A 1 180 ? 22.875 -8.555 0.096 1 88.94 180 ARG A C 1
ATOM 1447 O O . ARG A 1 180 ? 22.594 -9.211 1.104 1 88.94 180 ARG A O 1
ATOM 1454 N N . GLY A 1 181 ? 23.562 -8.891 -0.821 1 88.5 181 GLY A N 1
ATOM 1455 C CA . GLY A 1 181 ? 24.375 -10.102 -0.765 1 88.5 181 GLY A CA 1
ATOM 1456 C C . GLY A 1 181 ? 25.844 -9.836 -1.043 1 88.5 181 GLY A C 1
ATOM 1457 O O . GLY A 1 181 ? 26.422 -8.883 -0.527 1 88.5 181 GLY A O 1
ATOM 1458 N N . GLY A 1 182 ? 26.516 -10.617 -1.738 1 80 182 GLY A N 1
ATOM 1459 C CA . GLY A 1 182 ? 27.922 -10.445 -2.08 1 80 182 GLY A CA 1
ATOM 1460 C C . GLY A 1 182 ? 28.125 -9.656 -3.357 1 80 182 GLY A C 1
ATOM 1461 O O . GLY A 1 182 ? 27.172 -9.156 -3.949 1 80 182 GLY A O 1
ATOM 1462 N N . LYS A 1 183 ? 29.297 -9.234 -3.582 1 78.12 183 LYS A N 1
ATOM 1463 C CA . LYS A 1 183 ? 29.656 -8.547 -4.82 1 78.12 183 LYS A CA 1
ATOM 1464 C C . LYS A 1 183 ? 29.859 -9.547 -5.957 1 78.12 183 LYS A C 1
ATOM 1466 O O . LYS A 1 183 ? 30.281 -10.672 -5.734 1 78.12 183 LYS A O 1
ATOM 1471 N N . ASP A 1 184 ? 29.391 -9.094 -7.098 1 75.06 184 ASP A N 1
ATOM 1472 C CA . ASP A 1 184 ? 29.594 -9.953 -8.258 1 75.06 184 ASP A CA 1
ATOM 1473 C C . ASP A 1 184 ? 31.016 -9.852 -8.781 1 75.06 184 ASP A C 1
ATOM 1475 O O . ASP A 1 184 ? 31.891 -9.266 -8.133 1 75.06 184 ASP A O 1
ATOM 1479 N N . ARG A 1 185 ? 31.25 -10.516 -9.922 1 74.94 185 ARG A N 1
ATOM 1480 C CA . ARG A 1 185 ? 32.594 -10.602 -10.531 1 74.94 185 ARG A CA 1
ATOM 1481 C C . ARG A 1 185 ? 33.094 -9.219 -10.906 1 74.94 185 ARG A C 1
ATOM 1483 O O . ARG A 1 185 ? 34.312 -8.969 -10.859 1 74.94 185 ARG A O 1
ATOM 1490 N N . GLU A 1 186 ? 32.188 -8.297 -11.164 1 72.31 186 GLU A N 1
ATOM 1491 C CA . GLU A 1 186 ? 32.531 -6.938 -11.562 1 72.31 186 GLU A CA 1
ATOM 1492 C C . GLU A 1 186 ? 32.625 -6.016 -10.352 1 72.31 186 GLU A C 1
ATOM 1494 O O . GLU A 1 186 ? 32.938 -4.828 -10.492 1 72.31 186 GLU A O 1
ATOM 1499 N N . GLY A 1 187 ? 32.375 -6.566 -9.203 1 72.56 187 GLY A N 1
ATOM 1500 C CA . GLY A 1 187 ? 32.469 -5.785 -7.98 1 72.56 187 GLY A CA 1
ATOM 1501 C C . GLY A 1 187 ? 31.203 -5.047 -7.629 1 72.56 187 GLY A C 1
ATOM 1502 O O . GLY A 1 187 ? 31.188 -4.211 -6.719 1 72.56 187 GLY A O 1
ATOM 1503 N N . GLU A 1 188 ? 30.188 -5.367 -8.367 1 71.88 188 GLU A N 1
ATOM 1504 C CA . GLU A 1 188 ? 28.906 -4.699 -8.109 1 71.88 188 GLU A CA 1
ATOM 1505 C C . GLU A 1 188 ? 28.094 -5.465 -7.07 1 71.88 188 GLU A C 1
ATOM 1507 O O . GLU A 1 188 ? 28.062 -6.695 -7.074 1 71.88 188 GLU A O 1
ATOM 1512 N N . MET A 1 189 ? 27.484 -4.719 -6.141 1 72.44 189 MET A N 1
ATOM 1513 C CA . MET A 1 189 ? 26.656 -5.32 -5.098 1 72.44 189 MET A CA 1
ATOM 1514 C C . MET A 1 189 ? 25.469 -6.07 -5.707 1 72.44 189 MET A C 1
ATOM 1516 O O . MET A 1 189 ? 24.766 -5.535 -6.559 1 72.44 189 MET A O 1
ATOM 1520 N N . ARG A 1 190 ? 25.391 -7.281 -5.289 1 85.75 190 ARG A N 1
ATOM 1521 C CA . ARG A 1 190 ? 24.25 -8.094 -5.691 1 85.75 190 ARG A CA 1
ATOM 1522 C C . ARG A 1 190 ? 23.188 -8.109 -4.602 1 85.75 190 ARG A C 1
ATOM 1524 O O . ARG A 1 190 ? 23.5 -8.148 -3.414 1 85.75 190 ARG A O 1
ATOM 1531 N N . TYR A 1 191 ? 21.984 -8.016 -4.992 1 90.25 191 TYR A N 1
ATOM 1532 C CA . TYR A 1 191 ? 20.859 -8.094 -4.07 1 90.25 191 TYR A CA 1
ATOM 1533 C C . TYR A 1 191 ? 20.016 -9.336 -4.344 1 90.25 191 TYR A C 1
ATOM 1535 O O . TYR A 1 191 ? 19.719 -9.648 -5.496 1 90.25 191 TYR A O 1
ATOM 1543 N N . ASN A 1 192 ? 19.719 -10.055 -3.299 1 94.56 192 ASN A N 1
ATOM 1544 C CA . ASN A 1 192 ? 18.938 -11.281 -3.412 1 94.56 192 ASN A CA 1
ATOM 1545 C C . ASN A 1 192 ? 17.547 -11.117 -2.83 1 94.56 192 ASN A C 1
ATOM 1547 O O . ASN A 1 192 ? 17.359 -10.391 -1.851 1 94.56 192 ASN A O 1
ATOM 1551 N N . PRO A 1 193 ? 16.578 -11.781 -3.459 1 97 193 PRO A N 1
ATOM 1552 C CA . PRO A 1 193 ? 15.203 -11.672 -2.961 1 97 193 PRO A CA 1
ATOM 1553 C C . PRO A 1 193 ? 14.977 -12.477 -1.683 1 97 193 PRO A C 1
ATOM 1555 O O . PRO A 1 193 ? 15.438 -13.617 -1.575 1 97 193 PRO A O 1
ATOM 1558 N N . PHE A 1 194 ? 14.289 -11.867 -0.726 1 97.12 194 PHE A N 1
ATOM 1559 C CA . PHE A 1 194 ? 13.938 -12.516 0.534 1 97.12 194 PHE A CA 1
ATOM 1560 C C . PHE A 1 194 ? 12.461 -12.336 0.841 1 97.12 194 PHE A C 1
ATOM 1562 O O . PHE A 1 194 ? 11.875 -11.297 0.539 1 97.12 194 PHE A O 1
ATOM 1569 N N . ARG A 1 195 ? 11.859 -13.336 1.342 1 96.31 195 ARG A N 1
ATOM 1570 C CA . ARG A 1 195 ? 10.578 -13.219 2.031 1 96.31 195 ARG A CA 1
ATOM 1571 C C . ARG A 1 195 ? 10.781 -12.844 3.496 1 96.31 195 ARG A C 1
ATOM 1573 O O . ARG A 1 195 ? 11.516 -13.523 4.219 1 96.31 195 ARG A O 1
ATOM 1580 N N . ILE A 1 196 ? 10.227 -11.797 3.93 1 94.75 196 ILE A N 1
ATOM 1581 C CA . ILE A 1 196 ? 10.406 -11.305 5.289 1 94.75 196 ILE A CA 1
ATOM 1582 C C . ILE A 1 196 ? 9.086 -11.383 6.051 1 94.75 196 ILE A C 1
ATOM 1584 O O . ILE A 1 196 ? 8.055 -10.914 5.562 1 94.75 196 ILE A O 1
ATOM 1588 N N . THR A 1 197 ? 9.062 -12 7.152 1 90 197 THR A N 1
ATOM 1589 C CA . THR A 1 197 ? 7.914 -12.062 8.055 1 90 197 THR A CA 1
ATOM 1590 C C . THR A 1 197 ? 8.188 -11.273 9.328 1 90 197 THR A C 1
ATOM 1592 O O . THR A 1 197 ? 9.008 -11.672 10.148 1 90 197 THR A O 1
ATOM 1595 N N . PRO A 1 198 ? 7.492 -10.164 9.508 1 89.62 198 PRO A N 1
ATOM 1596 C CA . PRO A 1 198 ? 7.758 -9.289 10.656 1 89.62 198 PRO A CA 1
ATOM 1597 C C . PRO A 1 198 ? 6.91 -9.641 11.875 1 89.62 198 PRO A C 1
ATOM 1599 O O . PRO A 1 198 ? 5.742 -10.016 11.727 1 89.62 198 PRO A O 1
ATOM 1602 N N . TYR A 1 199 ? 7.555 -9.523 13.031 1 84.38 199 TYR A N 1
ATOM 1603 C CA . TYR A 1 199 ? 6.887 -9.703 14.312 1 84.38 199 TYR A CA 1
ATOM 1604 C C . TYR A 1 199 ? 7.246 -8.578 15.281 1 84.38 199 TYR A C 1
ATOM 1606 O O . TYR A 1 199 ? 8.344 -8.016 15.203 1 84.38 199 TYR A O 1
ATOM 1614 N N . LEU A 1 200 ? 6.293 -8.344 16.188 1 83.75 200 LEU A N 1
ATOM 1615 C CA . LEU A 1 200 ? 6.547 -7.363 17.234 1 83.75 200 LEU A CA 1
ATOM 1616 C C . LEU A 1 200 ? 7.105 -8.031 18.484 1 83.75 200 LEU A C 1
ATOM 1618 O O . LEU A 1 200 ? 6.629 -9.094 18.891 1 83.75 200 LEU A O 1
ATOM 1622 N N . LEU A 1 201 ? 8.156 -7.473 19.031 1 83.94 201 LEU A N 1
ATOM 1623 C CA . LEU A 1 201 ? 8.656 -7.91 20.328 1 83.94 201 LEU A CA 1
ATOM 1624 C C . LEU A 1 201 ? 9.344 -6.762 21.062 1 83.94 201 LEU A C 1
ATOM 1626 O O . LEU A 1 201 ? 9.664 -5.738 20.453 1 83.94 201 LEU A O 1
ATOM 1630 N N . LYS A 1 202 ? 9.414 -6.941 22.344 1 83.5 202 LYS A N 1
ATOM 1631 C CA . LYS A 1 202 ? 10.18 -6.008 23.172 1 83.5 202 LYS A CA 1
ATOM 1632 C C . LYS A 1 202 ? 11.508 -6.625 23.609 1 83.5 202 LYS A C 1
ATOM 1634 O O . LYS A 1 202 ? 11.555 -7.805 23.969 1 83.5 202 LYS A O 1
ATOM 1639 N N . VAL A 1 203 ? 12.531 -5.836 23.453 1 86.94 203 VAL A N 1
ATOM 1640 C CA . VAL A 1 203 ? 13.852 -6.344 23.828 1 86.94 203 VAL A CA 1
ATOM 1641 C C . VAL A 1 203 ? 14.398 -5.539 25 1 86.94 203 VAL A C 1
ATOM 1643 O O . VAL A 1 203 ? 14.336 -4.309 25 1 86.94 203 VAL A O 1
ATOM 1646 N N . GLN A 1 204 ? 14.75 -6.281 25.953 1 83.75 204 GLN A N 1
ATOM 1647 C CA . GLN A 1 204 ? 15.406 -5.68 27.109 1 83.75 204 GLN A CA 1
ATOM 1648 C C . GLN A 1 204 ? 16.922 -5.852 27.031 1 83.75 204 GLN A C 1
ATOM 1650 O O . GLN A 1 204 ? 17.422 -6.977 26.953 1 83.75 204 GLN A O 1
ATOM 1655 N N . GLY A 1 205 ? 17.609 -4.762 26.766 1 70.94 205 GLY A N 1
ATOM 1656 C CA . GLY A 1 205 ? 19.062 -4.824 26.75 1 70.94 205 GLY A CA 1
ATOM 1657 C C . GLY A 1 205 ? 19.672 -5.336 28.031 1 70.94 205 GLY A C 1
ATOM 1658 O O . GLY A 1 205 ? 19.141 -6.277 28.641 1 70.94 205 GLY A O 1
ATOM 1659 N N . ALA A 1 206 ? 20.812 -4.766 28.484 1 63.09 206 ALA A N 1
ATOM 1660 C CA . ALA A 1 206 ? 21.453 -5.145 29.75 1 63.09 206 ALA A CA 1
ATOM 1661 C C . ALA A 1 206 ? 20.562 -4.801 30.938 1 63.09 206 ALA A C 1
ATOM 1663 O O . ALA A 1 206 ? 19.609 -4.023 30.812 1 63.09 206 ALA A O 1
ATOM 1664 N N . ALA A 1 207 ? 20.797 -5.578 31.953 1 58.03 207 ALA A N 1
ATOM 1665 C CA . ALA A 1 207 ? 20.047 -5.422 33.219 1 58.03 207 ALA A CA 1
ATOM 1666 C C . ALA A 1 207 ? 19.859 -3.947 33.562 1 58.03 207 ALA A C 1
ATOM 1668 O O . ALA A 1 207 ? 20.828 -3.191 33.625 1 58.03 207 ALA A O 1
ATOM 1669 N N . GLY A 1 208 ? 18.547 -3.486 33.562 1 57.97 208 GLY A N 1
ATOM 1670 C CA . GLY A 1 208 ? 18.188 -2.125 33.938 1 57.97 208 GLY A CA 1
ATOM 1671 C C . GLY A 1 208 ? 17.781 -1.271 32.75 1 57.97 208 GLY A C 1
ATOM 1672 O O . GLY A 1 208 ? 17.25 -0.172 32.906 1 57.97 208 GLY A O 1
ATOM 1673 N N . ASP A 1 209 ? 18.156 -1.767 31.547 1 64.5 209 ASP A N 1
ATOM 1674 C CA . ASP A 1 209 ? 17.859 -0.948 30.375 1 64.5 209 ASP A CA 1
ATOM 1675 C C . ASP A 1 209 ? 16.359 -0.957 30.078 1 64.5 209 ASP A C 1
ATOM 1677 O O . ASP A 1 209 ? 15.656 -1.916 30.406 1 64.5 209 ASP A O 1
ATOM 1681 N N . GLU A 1 210 ? 15.852 0.074 29.656 1 71.69 210 GLU A N 1
ATOM 1682 C CA . GLU A 1 210 ? 14.445 0.211 29.281 1 71.69 210 GLU A CA 1
ATOM 1683 C C . GLU A 1 210 ? 14.102 -0.7 28.109 1 71.69 210 GLU A C 1
ATOM 1685 O O . GLU A 1 210 ? 14.953 -0.97 27.25 1 71.69 210 GLU A O 1
ATOM 1690 N N . GLU A 1 211 ? 13.023 -1.338 28.266 1 78.81 211 GLU A N 1
ATOM 1691 C CA . GLU A 1 211 ? 12.461 -2.137 27.188 1 78.81 211 GLU A CA 1
ATOM 1692 C C . GLU A 1 211 ? 12.258 -1.295 25.922 1 78.81 211 GLU A C 1
ATOM 1694 O O . GLU A 1 211 ? 11.852 -0.136 26 1 78.81 211 GLU A O 1
ATOM 1699 N N . GLN A 1 212 ? 12.781 -1.8 24.844 1 76.88 212 GLN A N 1
ATOM 1700 C CA . GLN A 1 212 ? 12.617 -1.099 23.578 1 76.88 212 GLN A CA 1
ATOM 1701 C C . GLN A 1 212 ? 11.758 -1.905 22.609 1 76.88 212 GLN A C 1
ATOM 1703 O O . GLN A 1 212 ? 11.938 -3.117 22.469 1 76.88 212 GLN A O 1
ATOM 1708 N N . PRO A 1 213 ? 10.773 -1.233 22.016 1 79.38 213 PRO A N 1
ATOM 1709 C CA . PRO A 1 213 ? 9.992 -1.925 20.984 1 79.38 213 PRO A CA 1
ATOM 1710 C C . PRO A 1 213 ? 10.812 -2.264 19.75 1 79.38 213 PRO A C 1
ATOM 1712 O O . PRO A 1 213 ? 11.5 -1.395 19.203 1 79.38 213 PRO A O 1
ATOM 1715 N N . CYS A 1 214 ? 10.75 -3.529 19.344 1 85.19 214 CYS A N 1
ATOM 1716 C CA . CYS A 1 214 ? 11.531 -4.004 18.203 1 85.19 214 CYS A CA 1
ATOM 1717 C C . CYS A 1 214 ? 10.672 -4.824 17.266 1 85.19 214 CYS A C 1
ATOM 1719 O O . CYS A 1 214 ? 9.578 -5.262 17.625 1 85.19 214 CYS A O 1
ATOM 1721 N N . CYS A 1 215 ? 11.164 -4.852 16.047 1 87.69 215 CYS A N 1
ATOM 1722 C CA . CYS A 1 215 ? 10.617 -5.773 15.055 1 87.69 215 CYS A CA 1
ATOM 1723 C C . CYS A 1 215 ? 11.562 -6.953 14.836 1 87.69 215 CYS A C 1
ATOM 1725 O O . CYS A 1 215 ? 12.758 -6.762 14.609 1 87.69 215 CYS A O 1
ATOM 1727 N N . LEU A 1 216 ? 11 -8.117 15.047 1 89.94 216 LEU A N 1
ATOM 1728 C CA . LEU A 1 216 ? 11.703 -9.328 14.633 1 89.94 216 LEU A CA 1
ATOM 1729 C C . LEU A 1 216 ? 11.344 -9.703 13.195 1 89.94 216 LEU A C 1
ATOM 1731 O O . LEU A 1 216 ? 10.172 -9.938 12.891 1 89.94 216 LEU A O 1
ATOM 1735 N N . ALA A 1 217 ? 12.359 -9.703 12.352 1 91.75 217 ALA A N 1
ATOM 1736 C CA . ALA A 1 217 ? 12.148 -10.055 10.953 1 91.75 217 ALA A CA 1
ATOM 1737 C C . ALA A 1 217 ? 12.75 -11.422 10.633 1 91.75 217 ALA A C 1
ATOM 1739 O O . ALA A 1 217 ? 13.969 -11.602 10.719 1 91.75 217 ALA A O 1
ATOM 1740 N N . LEU A 1 218 ? 11.914 -12.336 10.352 1 91.38 218 LEU A N 1
ATOM 1741 C CA . LEU A 1 218 ? 12.359 -13.617 9.812 1 91.38 218 LEU A CA 1
ATOM 1742 C C . LEU A 1 218 ? 12.508 -13.547 8.297 1 91.38 218 LEU A C 1
ATOM 1744 O O . LEU A 1 218 ? 11.523 -13.375 7.574 1 91.38 218 LEU A O 1
ATOM 1748 N N . ALA A 1 219 ? 13.727 -13.633 7.844 1 93.94 219 ALA A N 1
ATOM 1749 C CA . ALA A 1 219 ? 14.008 -13.484 6.418 1 93.94 219 ALA A CA 1
ATOM 1750 C C . ALA A 1 219 ? 14.414 -14.82 5.797 1 93.94 219 ALA A C 1
ATOM 1752 O O . ALA A 1 219 ? 15.344 -15.477 6.277 1 93.94 219 ALA A O 1
ATOM 1753 N N . GLU A 1 220 ? 13.734 -15.172 4.766 1 93.5 220 GLU A N 1
ATOM 1754 C CA . GLU A 1 220 ? 14.016 -16.391 4.016 1 93.5 220 GLU A CA 1
ATOM 1755 C C . GLU A 1 220 ? 14.383 -16.078 2.566 1 93.5 220 GLU A C 1
ATOM 1757 O O . GLU A 1 220 ? 13.586 -15.469 1.84 1 93.5 220 GLU A O 1
ATOM 1762 N N . ARG A 1 221 ? 15.555 -16.5 2.199 1 94.62 221 ARG A N 1
ATOM 1763 C CA . ARG A 1 221 ? 15.977 -16.281 0.82 1 94.62 221 ARG A CA 1
ATOM 1764 C C . ARG A 1 221 ? 15.102 -17.062 -0.153 1 94.62 221 ARG A C 1
ATOM 1766 O O . ARG A 1 221 ? 14.766 -18.219 0.098 1 94.62 221 ARG A O 1
ATOM 1773 N N . ILE A 1 222 ? 14.719 -16.422 -1.247 1 96.31 222 ILE A N 1
ATOM 1774 C CA . ILE A 1 222 ? 13.898 -17.078 -2.252 1 96.31 222 ILE A CA 1
ATOM 1775 C C . ILE A 1 222 ? 14.789 -17.656 -3.355 1 96.31 222 ILE A C 1
ATOM 1777 O O . ILE A 1 222 ? 15.633 -16.953 -3.902 1 96.31 222 ILE A O 1
ATOM 1781 N N . ILE A 1 223 ? 14.555 -18.844 -3.629 1 94.94 223 ILE A N 1
ATOM 1782 C CA . ILE A 1 223 ? 15.281 -19.531 -4.691 1 94.94 223 ILE A CA 1
ATOM 1783 C C . ILE A 1 223 ? 14.375 -19.719 -5.902 1 94.94 223 ILE A C 1
ATOM 1785 O O . ILE A 1 223 ? 13.164 -19.891 -5.758 1 94.94 223 ILE A O 1
ATOM 1789 N N . SER A 1 224 ? 15.023 -19.625 -7.086 1 97.62 224 SER A N 1
ATOM 1790 C CA . SER A 1 224 ? 14.266 -19.828 -8.312 1 97.62 224 SER A CA 1
ATOM 1791 C C . SER A 1 224 ? 13.539 -21.172 -8.297 1 97.62 224 SER A C 1
ATOM 1793 O O . SER A 1 224 ? 14.109 -22.188 -7.898 1 97.62 224 SER A O 1
ATOM 1795 N N . GLY A 1 225 ? 12.312 -21.141 -8.719 1 97.81 225 GLY A N 1
ATOM 1796 C CA . GLY A 1 225 ? 11.508 -22.344 -8.719 1 97.81 225 GLY A CA 1
ATOM 1797 C C . GLY A 1 225 ? 12 -23.391 -9.711 1 97.81 225 GLY A C 1
ATOM 1798 O O . GLY A 1 225 ? 11.562 -24.531 -9.688 1 97.81 225 GLY A O 1
ATOM 1799 N N . TYR A 1 226 ? 12.969 -23.016 -10.516 1 97.75 226 TYR A N 1
ATOM 1800 C CA . TYR A 1 226 ? 13.469 -23.875 -11.578 1 97.75 226 TYR A CA 1
ATOM 1801 C C . TYR A 1 226 ? 14.828 -24.453 -11.211 1 97.75 226 TYR A C 1
ATOM 1803 O O . TYR A 1 226 ? 15.391 -25.266 -11.953 1 97.75 226 TYR A O 1
ATOM 1811 N N . GLU A 1 227 ? 15.328 -23.969 -10.055 1 94.38 227 GLU A N 1
ATOM 1812 C CA . GLU A 1 227 ? 16.578 -24.5 -9.508 1 94.38 227 GLU A CA 1
ATOM 1813 C C . GLU A 1 227 ? 16.312 -25.453 -8.344 1 94.38 227 GLU A C 1
ATOM 1815 O O . GLU A 1 227 ? 15.281 -25.359 -7.68 1 94.38 227 GLU A O 1
ATOM 1820 N N . ALA A 1 228 ? 17.25 -26.344 -8.102 1 89.38 228 ALA A N 1
ATOM 1821 C CA . ALA A 1 228 ? 17.078 -27.297 -7 1 89.38 228 ALA A CA 1
ATOM 1822 C C . ALA A 1 228 ? 17.109 -26.578 -5.652 1 89.38 228 ALA A C 1
ATOM 1824 O O . ALA A 1 228 ? 18 -25.75 -5.406 1 89.38 228 ALA A O 1
ATOM 1825 N N . PRO A 1 229 ? 16.344 -26.891 -4.859 1 90.69 229 PRO A N 1
ATOM 1826 C CA . PRO A 1 229 ? 15.188 -27.797 -5.023 1 90.69 229 PRO A CA 1
ATOM 1827 C C . PRO A 1 229 ? 14.07 -27.172 -5.852 1 90.69 229 PRO A C 1
ATOM 1829 O O . PRO A 1 229 ? 13.492 -26.156 -5.453 1 90.69 229 PRO A O 1
ATOM 1832 N N . ARG A 1 230 ? 13.703 -27.891 -6.871 1 94.62 230 ARG A N 1
ATOM 1833 C CA . ARG A 1 230 ? 12.797 -27.359 -7.875 1 94.62 230 ARG A CA 1
ATOM 1834 C C . ARG A 1 230 ? 11.344 -27.453 -7.406 1 94.62 230 ARG A C 1
ATOM 1836 O O . ARG A 1 230 ? 10.969 -28.406 -6.73 1 94.62 230 ARG A O 1
ATOM 1843 N N . ILE A 1 231 ? 10.609 -26.5 -7.766 1 96.81 231 ILE A N 1
ATOM 1844 C CA . ILE A 1 231 ? 9.164 -26.609 -7.609 1 96.81 231 ILE A CA 1
ATOM 1845 C C . ILE A 1 231 ? 8.609 -27.594 -8.641 1 96.81 231 ILE A C 1
ATOM 1847 O O . ILE A 1 231 ? 8.852 -27.438 -9.844 1 96.81 231 ILE A O 1
ATOM 1851 N N . PRO A 1 232 ? 7.953 -28.578 -8.172 1 96.62 232 PRO A N 1
ATOM 1852 C CA . PRO A 1 232 ? 7.363 -29.516 -9.125 1 96.62 232 PRO A CA 1
ATOM 1853 C C . PRO A 1 232 ? 6.473 -28.844 -10.164 1 96.62 232 PRO A C 1
ATOM 1855 O O . PRO A 1 232 ? 5.812 -27.844 -9.852 1 96.62 232 PRO A O 1
ATOM 1858 N N . MET A 1 233 ? 6.465 -29.391 -11.344 1 95.19 233 MET A N 1
ATOM 1859 C CA . MET A 1 233 ? 5.773 -28.797 -12.484 1 95.19 233 MET A CA 1
ATOM 1860 C C . MET A 1 233 ? 4.301 -28.562 -12.164 1 95.19 233 MET A C 1
ATOM 1862 O O . MET A 1 233 ? 3.732 -27.531 -12.547 1 95.19 233 MET A O 1
ATOM 1866 N N . ASP A 1 234 ? 3.686 -29.453 -11.484 1 94.88 234 ASP A N 1
ATOM 1867 C CA . ASP A 1 234 ? 2.254 -29.375 -11.203 1 94.88 234 ASP A CA 1
ATOM 1868 C C . ASP A 1 234 ? 1.956 -28.312 -10.156 1 94.88 234 ASP A C 1
ATOM 1870 O O . ASP A 1 234 ? 0.804 -27.906 -9.984 1 94.88 234 ASP A O 1
ATOM 1874 N N . LYS A 1 235 ? 2.98 -27.797 -9.523 1 96.38 235 LYS A N 1
ATOM 1875 C CA . LYS A 1 235 ? 2.795 -26.797 -8.477 1 96.38 235 LYS A CA 1
ATOM 1876 C C . LYS A 1 235 ? 3.244 -25.406 -8.961 1 96.38 235 LYS A C 1
ATOM 1878 O O . LYS A 1 235 ? 3.162 -24.438 -8.219 1 96.38 235 LYS A O 1
ATOM 1883 N N . ARG A 1 236 ? 3.691 -25.344 -10.18 1 97.94 236 ARG A N 1
ATOM 1884 C CA . ARG A 1 236 ? 4.129 -24.078 -10.75 1 97.94 236 ARG A CA 1
ATOM 1885 C C . ARG A 1 236 ? 2.939 -23.266 -11.242 1 97.94 236 ARG A C 1
ATOM 1887 O O . ARG A 1 236 ? 2.787 -23.047 -12.453 1 97.94 236 ARG A O 1
ATOM 1894 N N . ILE A 1 237 ? 2.152 -22.844 -10.281 1 97.38 237 ILE A N 1
ATOM 1895 C CA . ILE A 1 237 ? 0.912 -22.125 -10.539 1 97.38 237 ILE A CA 1
ATOM 1896 C C . ILE A 1 237 ? 0.882 -20.828 -9.727 1 97.38 237 ILE A C 1
ATOM 1898 O O . ILE A 1 237 ? 1.285 -20.812 -8.562 1 97.38 237 ILE A O 1
ATOM 1902 N N . PHE A 1 238 ? 0.468 -19.75 -10.328 1 96.75 238 PHE A N 1
ATOM 1903 C CA . PHE A 1 238 ? 0.272 -18.5 -9.602 1 96.75 238 PHE A CA 1
ATOM 1904 C C . PHE A 1 238 ? -0.893 -17.703 -10.188 1 96.75 238 PHE A C 1
ATOM 1906 O O . PHE A 1 238 ? -1.367 -18.016 -11.281 1 96.75 238 PHE A O 1
ATOM 1913 N N . THR A 1 239 ? -1.388 -16.734 -9.469 1 96.12 239 THR A N 1
ATOM 1914 C CA . THR A 1 239 ? -2.523 -15.93 -9.898 1 96.12 239 THR A CA 1
ATOM 1915 C C . THR A 1 239 ? -2.141 -14.453 -9.969 1 96.12 239 THR A C 1
ATOM 1917 O O . THR A 1 239 ? -1.3 -13.984 -9.203 1 96.12 239 THR A O 1
ATOM 1920 N N . THR A 1 240 ? -2.693 -13.758 -10.906 1 96.25 240 THR A N 1
ATOM 1921 C CA . THR A 1 240 ? -2.59 -12.305 -11 1 96.25 240 THR A CA 1
ATOM 1922 C C . THR A 1 240 ? -3.971 -11.672 -11.164 1 96.25 240 THR A C 1
ATOM 1924 O O . THR A 1 240 ? -4.902 -12.32 -11.648 1 96.25 240 THR A O 1
ATOM 1927 N N . THR A 1 241 ? -4.121 -10.555 -10.625 1 95.12 241 THR A N 1
ATOM 1928 C CA . THR A 1 241 ? -5.309 -9.727 -10.828 1 95.12 241 THR A CA 1
ATOM 1929 C C . THR A 1 241 ? -4.941 -8.398 -11.477 1 95.12 241 THR A C 1
ATOM 1931 O O . THR A 1 241 ? -3.943 -7.773 -11.109 1 95.12 241 THR A O 1
ATOM 1934 N N . HIS A 1 242 ? -5.676 -8.039 -12.555 1 93.5 242 HIS A N 1
ATOM 1935 C CA . HIS A 1 242 ? -5.41 -6.762 -13.211 1 93.5 242 HIS A CA 1
ATOM 1936 C C . HIS A 1 242 ? -6.703 -6.023 -13.531 1 93.5 242 HIS A C 1
ATOM 1938 O O . HIS A 1 242 ? -7.777 -6.629 -13.555 1 93.5 242 HIS A O 1
ATOM 1944 N N . SER A 1 243 ? -6.602 -4.762 -13.641 1 89.69 243 SER A N 1
ATOM 1945 C CA . SER A 1 243 ? -7.738 -3.895 -13.93 1 89.69 243 SER A CA 1
ATOM 1946 C C . SER A 1 243 ? -8.148 -3.982 -15.398 1 89.69 243 SER A C 1
ATOM 1948 O O . SER A 1 243 ? -7.395 -4.508 -16.219 1 89.69 243 SER A O 1
ATOM 1950 N N . PRO A 1 244 ? -9.344 -3.471 -15.711 1 90 244 PRO A N 1
ATOM 1951 C CA . PRO A 1 244 ? -9.734 -3.359 -17.125 1 90 244 PRO A CA 1
ATOM 1952 C C . PRO A 1 244 ? -8.75 -2.531 -17.938 1 90 244 PRO A C 1
ATOM 1954 O O . PRO A 1 244 ? -8.695 -2.67 -19.172 1 90 244 PRO A O 1
ATOM 1957 N N . GLY A 1 245 ? -8.039 -1.737 -17.328 1 86.19 245 GLY A N 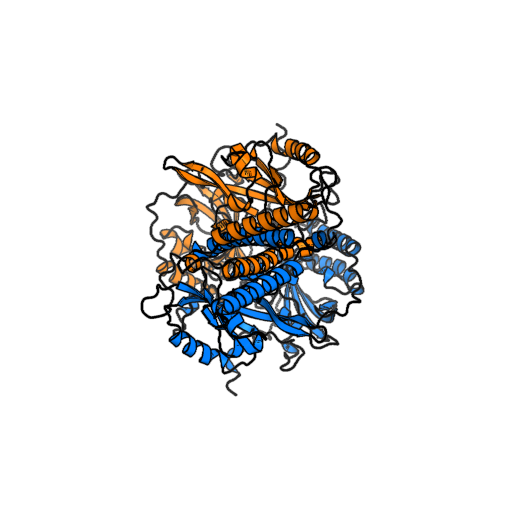1
ATOM 1958 C CA . GLY A 1 245 ? -6.984 -0.971 -17.984 1 86.19 245 GLY A CA 1
ATOM 1959 C C . GLY A 1 245 ? -5.66 -1.711 -18.047 1 86.19 245 GLY A C 1
ATOM 1960 O O . GLY A 1 245 ? -4.629 -1.121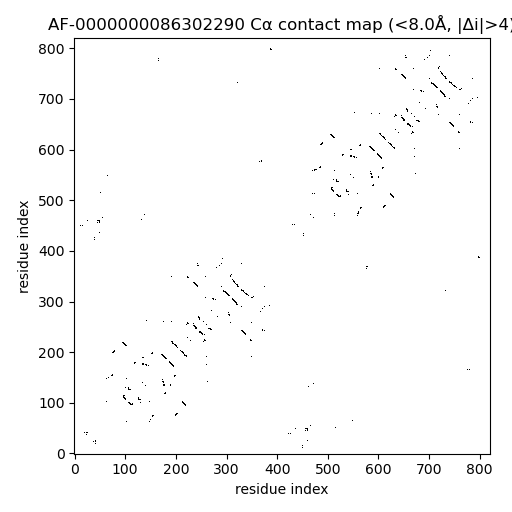 -18.375 1 86.19 245 GLY A O 1
ATOM 1961 N N . CYS A 1 246 ? -5.629 -2.896 -17.656 1 91.44 246 CYS A N 1
ATOM 1962 C CA . CYS A 1 246 ? -4.512 -3.824 -17.781 1 91.44 246 CYS A CA 1
ATOM 1963 C C . CYS A 1 246 ? -3.42 -3.51 -16.766 1 91.44 246 CYS A C 1
ATOM 1965 O O . CYS A 1 246 ? -2.244 -3.791 -17 1 91.44 246 CYS A O 1
ATOM 1967 N N . VAL A 1 247 ? -3.764 -2.898 -15.734 1 86.62 247 VAL A N 1
ATOM 1968 C CA . VAL A 1 247 ? -2.805 -2.596 -14.68 1 86.62 247 VAL A CA 1
ATOM 1969 C C . VAL A 1 247 ? -2.852 -3.688 -13.609 1 86.62 247 VAL A C 1
ATOM 1971 O O . VAL A 1 247 ? -3.926 -4.031 -13.109 1 86.62 247 VAL A O 1
ATOM 1974 N N . PHE A 1 248 ? -1.687 -4.219 -13.25 1 90.56 248 PHE A N 1
ATOM 1975 C CA . PHE A 1 248 ? -1.639 -5.227 -12.195 1 90.56 248 PHE A CA 1
ATOM 1976 C C . PHE A 1 248 ? -2.154 -4.66 -10.883 1 90.56 248 PHE A C 1
ATOM 1978 O O . PHE A 1 248 ? -1.722 -3.59 -10.445 1 90.56 248 PHE A O 1
ATOM 1985 N N . LEU A 1 249 ? -3.043 -5.371 -10.305 1 89.06 249 LEU A N 1
ATOM 1986 C CA . LEU A 1 249 ? -3.59 -4.98 -9.016 1 89.06 249 LEU A CA 1
ATOM 1987 C C . LEU A 1 249 ? -3.053 -5.875 -7.902 1 89.06 249 LEU A C 1
ATOM 1989 O O . LEU A 1 249 ? -2.793 -5.406 -6.793 1 89.06 249 LEU A O 1
ATOM 1993 N N . GLU A 1 250 ? -2.936 -7.148 -8.18 1 91.44 250 GLU A N 1
ATOM 1994 C CA . GLU A 1 250 ? -2.422 -8.133 -7.234 1 91.44 250 GLU A CA 1
ATOM 1995 C C . GLU A 1 250 ? -1.599 -9.203 -7.945 1 91.44 250 GLU A C 1
ATOM 1997 O O . GLU A 1 250 ? -1.911 -9.578 -9.078 1 91.44 250 GLU A O 1
ATOM 2002 N N . VAL A 1 251 ? -0.568 -9.617 -7.262 1 94.69 251 VAL A N 1
ATOM 2003 C CA . VAL A 1 251 ? 0.263 -10.719 -7.738 1 94.69 251 VAL A CA 1
ATOM 2004 C C . VAL A 1 251 ? 0.52 -11.703 -6.602 1 94.69 251 VAL A C 1
ATOM 2006 O O . VAL A 1 251 ? 0.973 -11.312 -5.523 1 94.69 251 VAL A O 1
ATOM 2009 N N . ASP A 1 252 ? 0.28 -12.906 -6.895 1 92.56 252 ASP A N 1
ATOM 2010 C CA . ASP A 1 252 ? 0.482 -13.992 -5.945 1 92.56 252 ASP A CA 1
ATOM 2011 C C . ASP A 1 252 ? 1.96 -14.148 -5.594 1 92.56 252 ASP A C 1
ATOM 2013 O O . ASP A 1 252 ? 2.826 -14 -6.457 1 92.56 252 ASP A O 1
ATOM 2017 N N . ASP A 1 253 ? 2.205 -14.602 -4.348 1 93.56 253 ASP A N 1
ATOM 2018 C CA . ASP A 1 253 ? 3.572 -14.805 -3.881 1 93.56 253 ASP A CA 1
ATOM 2019 C C . ASP A 1 253 ? 4.277 -15.891 -4.699 1 93.56 253 ASP A C 1
ATOM 2021 O O . ASP A 1 253 ? 5.496 -15.852 -4.867 1 93.56 253 ASP A O 1
ATOM 2025 N N . ARG A 1 254 ? 3.498 -16.797 -5.16 1 96.12 254 ARG A N 1
ATOM 2026 C CA . ARG A 1 254 ? 4.07 -17.922 -5.879 1 96.12 254 ARG A CA 1
ATOM 2027 C C . ARG A 1 254 ? 4.695 -17.484 -7.195 1 96.12 254 ARG A C 1
ATOM 2029 O O . ARG A 1 254 ? 5.484 -18.219 -7.793 1 96.12 254 ARG A O 1
ATOM 2036 N N . ALA A 1 255 ? 4.336 -16.281 -7.629 1 97.88 255 ALA A N 1
ATOM 2037 C CA . ALA A 1 255 ? 4.906 -15.758 -8.859 1 97.88 255 ALA A CA 1
ATOM 2038 C C . ALA A 1 255 ? 6.383 -15.406 -8.68 1 97.88 255 ALA A C 1
ATOM 2040 O O . ALA A 1 255 ? 7.148 -15.398 -9.641 1 97.88 255 ALA A O 1
ATOM 2041 N N . VAL A 1 256 ? 6.77 -15.125 -7.449 1 98.12 256 VAL A N 1
ATOM 2042 C CA . VAL A 1 256 ? 8.102 -14.602 -7.164 1 98.12 256 VAL A CA 1
ATOM 2043 C C . VAL A 1 256 ? 9.156 -15.617 -7.594 1 98.12 256 VAL A C 1
ATOM 2045 O O . VAL A 1 256 ? 10 -15.32 -8.445 1 98.12 256 VAL A O 1
ATOM 2048 N N . PRO A 1 257 ? 9.109 -16.844 -7.125 1 98.19 257 PRO A N 1
ATOM 2049 C CA . PRO A 1 257 ? 10.133 -17.797 -7.551 1 98.19 257 PRO A CA 1
ATOM 2050 C C . PRO A 1 257 ? 9.953 -18.25 -9 1 98.19 257 PRO A C 1
ATOM 2052 O O . PRO A 1 257 ? 10.867 -18.859 -9.578 1 98.19 257 PRO A O 1
ATOM 2055 N N . LEU A 1 258 ? 8.828 -18 -9.594 1 98.56 258 LEU A N 1
ATOM 2056 C CA . LEU A 1 258 ? 8.562 -18.5 -10.938 1 98.56 258 LEU A CA 1
ATOM 2057 C C . LEU A 1 258 ? 8.883 -17.453 -11.992 1 98.56 258 LEU A C 1
ATOM 2059 O O . LEU A 1 258 ? 9.25 -17.781 -13.117 1 98.56 258 LEU A O 1
ATOM 2063 N N . LEU A 1 259 ? 8.672 -16.188 -11.672 1 98.06 259 LEU A N 1
ATOM 2064 C CA . LEU A 1 259 ? 8.859 -15.133 -12.656 1 98.06 259 LEU A CA 1
ATOM 2065 C C . LEU A 1 259 ? 10.094 -14.297 -12.32 1 98.06 259 LEU A C 1
ATOM 2067 O O . LEU A 1 259 ? 10.617 -13.586 -13.18 1 98.06 259 LEU A O 1
ATOM 2071 N N . GLY A 1 260 ? 10.43 -14.281 -11.016 1 97.75 260 GLY A N 1
ATOM 2072 C CA . GLY A 1 260 ? 11.586 -13.516 -10.578 1 97.75 260 GLY A CA 1
ATOM 2073 C C . GLY A 1 260 ? 11.25 -12.094 -10.172 1 97.75 260 GLY A C 1
ATOM 2074 O O . GLY A 1 260 ? 12.117 -11.367 -9.68 1 97.75 260 GLY A O 1
ATOM 2075 N N . TYR A 1 261 ? 10 -11.719 -10.359 1 96.12 261 TYR A N 1
ATOM 2076 C CA . TYR A 1 261 ? 9.555 -10.398 -9.93 1 96.12 261 TYR A CA 1
ATOM 2077 C C . TYR A 1 261 ? 9.023 -10.438 -8.5 1 96.12 261 TYR A C 1
ATOM 2079 O O . TYR A 1 261 ? 8.367 -11.398 -8.102 1 96.12 261 TYR A O 1
ATOM 2087 N N . LEU A 1 262 ? 9.438 -9.406 -7.758 1 95.94 262 LEU A N 1
ATOM 2088 C CA . LEU A 1 262 ? 8.695 -9.18 -6.52 1 95.94 262 LEU A CA 1
ATOM 2089 C C . LEU A 1 262 ? 7.359 -8.5 -6.805 1 95.94 262 LEU A C 1
ATOM 2091 O O . LEU A 1 262 ? 7.191 -7.855 -7.84 1 95.94 262 LEU A O 1
ATOM 2095 N N . PRO A 1 263 ? 6.375 -8.695 -5.973 1 94 263 PRO A N 1
ATOM 2096 C CA . PRO A 1 263 ? 5.055 -8.109 -6.223 1 94 263 PRO A CA 1
ATOM 2097 C C . PRO A 1 263 ? 5.117 -6.617 -6.547 1 94 263 PRO A C 1
ATOM 2099 O O . PRO A 1 263 ? 4.449 -6.152 -7.473 1 94 263 PRO A O 1
ATOM 2102 N N . GLN A 1 264 ? 5.953 -5.836 -5.844 1 85.38 264 GLN A N 1
ATOM 2103 C CA . GLN A 1 264 ? 6.035 -4.391 -6.031 1 85.38 264 GLN A CA 1
ATOM 2104 C C . GLN A 1 264 ? 6.648 -4.047 -7.387 1 85.38 264 GLN A C 1
ATOM 2106 O O . GLN A 1 264 ? 6.555 -2.906 -7.844 1 85.38 264 GLN A O 1
ATOM 2111 N N . ASP A 1 265 ? 7.328 -5.043 -8.008 1 87.44 265 ASP A N 1
ATOM 2112 C CA . ASP A 1 265 ? 7.871 -4.816 -9.344 1 87.44 265 ASP A CA 1
ATOM 2113 C C . ASP A 1 265 ? 6.758 -4.77 -10.383 1 87.44 265 ASP A C 1
ATOM 2115 O O . ASP A 1 265 ? 6.902 -4.129 -11.43 1 87.44 265 ASP A O 1
ATOM 2119 N N . LEU A 1 266 ? 5.68 -5.441 -10.078 1 89.94 266 LEU A N 1
ATOM 2120 C CA . LEU A 1 266 ? 4.645 -5.633 -11.086 1 89.94 266 LEU A CA 1
ATOM 2121 C C . LEU A 1 266 ? 3.406 -4.805 -10.758 1 89.94 266 LEU A C 1
ATOM 2123 O O . LEU A 1 266 ? 2.811 -4.191 -11.648 1 89.94 266 LEU A O 1
ATOM 2127 N N . ILE A 1 267 ? 3.035 -4.777 -9.539 1 86.31 267 ILE A N 1
ATOM 2128 C CA . ILE A 1 267 ? 1.815 -4.074 -9.148 1 86.31 267 ILE A CA 1
ATOM 2129 C C . ILE A 1 267 ? 1.9 -2.613 -9.578 1 86.31 267 ILE A C 1
ATOM 2131 O O . ILE A 1 267 ? 2.912 -1.948 -9.344 1 86.31 267 ILE A O 1
ATOM 2135 N N . GLY A 1 268 ? 0.896 -2.145 -10.258 1 77.94 268 GLY A N 1
ATOM 2136 C CA . GLY A 1 268 ? 0.871 -0.771 -10.734 1 77.94 268 GLY A CA 1
ATOM 2137 C C . GLY A 1 268 ? 1.386 -0.623 -12.156 1 77.94 268 GLY A C 1
ATOM 2138 O O . GLY A 1 268 ? 1.275 0.45 -12.75 1 77.94 268 GLY A O 1
ATOM 2139 N N . THR A 1 269 ? 1.938 -1.7 -12.695 1 80.19 269 THR A N 1
ATOM 2140 C CA . THR A 1 269 ? 2.443 -1.672 -14.062 1 80.19 269 THR A CA 1
ATOM 2141 C C . THR A 1 269 ? 1.482 -2.387 -15.008 1 80.19 269 THR A C 1
ATOM 2143 O O . THR A 1 269 ? 0.548 -3.057 -14.562 1 80.19 269 THR A O 1
ATOM 2146 N N . SER A 1 270 ? 1.714 -2.205 -16.281 1 86.75 270 SER A N 1
ATOM 2147 C CA . SER A 1 270 ? 0.841 -2.803 -17.281 1 86.75 270 SER A CA 1
ATOM 2148 C C . SER A 1 270 ? 1.161 -4.281 -17.484 1 86.75 270 SER A C 1
ATOM 2150 O O . SER A 1 270 ? 2.326 -4.652 -17.641 1 86.75 270 SER A O 1
ATOM 2152 N N . LEU A 1 271 ? 0.167 -5.055 -17.484 1 92.44 271 LEU A N 1
ATOM 2153 C CA . LEU A 1 271 ? 0.277 -6.477 -17.797 1 92.44 271 LEU A CA 1
ATOM 2154 C C . LEU A 1 271 ? 0.927 -6.699 -19.156 1 92.44 271 LEU A C 1
ATOM 2156 O O . LEU A 1 271 ? 1.688 -7.652 -19.328 1 92.44 271 LEU A O 1
ATOM 2160 N N . LEU A 1 272 ? 0.712 -5.762 -20.062 1 92.12 272 LEU A N 1
ATOM 2161 C CA . LEU A 1 272 ? 1.154 -5.91 -21.453 1 92.12 272 LEU A CA 1
ATOM 2162 C C . LEU A 1 272 ? 2.674 -5.809 -21.547 1 92.12 272 LEU A C 1
ATOM 2164 O O . LEU A 1 272 ? 3.275 -6.348 -22.484 1 92.12 272 LEU A O 1
ATOM 2168 N N . THR A 1 273 ? 3.268 -5.129 -20.578 1 88.31 273 THR A N 1
ATOM 2169 C CA . THR A 1 273 ? 4.715 -4.961 -20.578 1 88.31 273 THR A CA 1
ATOM 2170 C C . THR A 1 273 ? 5.414 -6.281 -20.266 1 88.31 273 THR A C 1
ATOM 2172 O O . THR A 1 273 ? 6.605 -6.438 -20.547 1 88.31 273 THR A O 1
ATOM 2175 N N . CYS A 1 274 ? 4.719 -7.211 -19.703 1 92.25 274 CYS A N 1
ATOM 2176 C CA . CYS A 1 274 ? 5.305 -8.477 -19.297 1 92.25 274 CYS A CA 1
ATOM 2177 C C . CYS A 1 274 ? 5.105 -9.547 -20.375 1 92.25 274 CYS A C 1
ATOM 2179 O O . CYS A 1 274 ? 5.566 -10.68 -20.219 1 92.25 274 CYS A O 1
ATOM 2181 N N . LEU A 1 275 ? 4.504 -9.188 -21.453 1 94.12 275 LEU A N 1
ATOM 2182 C CA . LEU A 1 275 ? 4.203 -10.164 -22.5 1 94.12 275 LEU A CA 1
ATOM 2183 C C . LEU A 1 275 ? 5.195 -10.055 -23.656 1 94.12 275 LEU A C 1
ATOM 2185 O O . LEU A 1 275 ? 5.723 -8.977 -23.922 1 94.12 275 LEU A O 1
ATOM 2189 N N . HIS A 1 276 ? 5.406 -11.141 -24.234 1 92.5 276 HIS A N 1
ATOM 2190 C CA . HIS A 1 276 ? 6.152 -11.109 -25.5 1 92.5 276 HIS A CA 1
ATOM 2191 C C . HIS A 1 276 ? 5.469 -10.211 -26.516 1 92.5 276 HIS A C 1
ATOM 2193 O O . HIS A 1 276 ? 4.246 -10.25 -26.672 1 92.5 276 HIS A O 1
ATOM 2199 N N . PRO A 1 277 ? 6.211 -9.445 -27.188 1 89.94 277 PRO A N 1
ATOM 2200 C CA . PRO A 1 277 ? 5.633 -8.5 -28.141 1 89.94 277 PRO A CA 1
ATOM 2201 C C . PRO A 1 277 ? 4.695 -9.164 -29.156 1 89.94 277 PRO A C 1
ATOM 2203 O O . PRO A 1 277 ? 3.646 -8.609 -29.484 1 89.94 277 PRO A O 1
ATOM 2206 N N . GLU A 1 278 ? 4.992 -10.344 -29.547 1 90.38 278 GLU A N 1
ATOM 2207 C CA . GLU A 1 278 ? 4.207 -11.055 -30.547 1 90.38 278 GLU A CA 1
ATOM 2208 C C . GLU A 1 278 ? 2.875 -11.523 -29.984 1 90.38 278 GLU A C 1
ATOM 2210 O O . GLU A 1 278 ? 1.953 -11.859 -30.719 1 90.38 278 GLU A O 1
ATOM 2215 N N . ASP A 1 279 ? 2.83 -11.602 -28.672 1 92.56 279 ASP A N 1
ATOM 2216 C CA . ASP A 1 279 ? 1.626 -12.117 -28.031 1 92.56 279 ASP A CA 1
ATOM 2217 C C . ASP A 1 279 ? 0.714 -10.984 -27.578 1 92.56 279 ASP A C 1
ATOM 2219 O O . ASP A 1 279 ? -0.425 -11.227 -27.172 1 92.56 279 ASP A O 1
ATOM 2223 N N . ARG A 1 280 ? 1.094 -9.734 -27.641 1 91 280 ARG A N 1
ATOM 2224 C CA . ARG A 1 280 ? 0.357 -8.594 -27.109 1 91 280 ARG A CA 1
ATOM 2225 C C . ARG A 1 280 ? -0.963 -8.398 -27.844 1 91 280 ARG A C 1
ATOM 2227 O O . ARG A 1 280 ? -1.979 -8.062 -27.234 1 91 280 ARG A O 1
ATOM 2234 N N . THR A 1 281 ? -0.914 -8.586 -29.078 1 87.88 281 THR A N 1
ATOM 2235 C CA . THR A 1 281 ? -2.111 -8.344 -29.875 1 87.88 281 THR A CA 1
ATOM 2236 C C . THR A 1 281 ? -3.221 -9.32 -29.484 1 87.88 281 THR A C 1
ATOM 2238 O O . THR A 1 281 ? -4.406 -9.008 -29.625 1 87.88 281 THR A O 1
ATOM 2241 N N . ASN A 1 282 ? -2.879 -10.492 -29.016 1 91.88 282 ASN A N 1
ATOM 2242 C CA . ASN A 1 282 ? -3.852 -11.484 -28.578 1 91.88 282 ASN A CA 1
ATOM 2243 C C . ASN A 1 282 ? -4.645 -11.008 -27.359 1 91.88 282 ASN A C 1
ATOM 2245 O O . ASN A 1 282 ? -5.711 -11.547 -27.062 1 91.88 282 ASN A O 1
ATOM 2249 N N . MET A 1 283 ? -4.074 -10.016 -26.703 1 93.06 283 MET A N 1
ATOM 2250 C CA . MET A 1 283 ? -4.695 -9.57 -25.453 1 93.06 283 MET A CA 1
ATOM 2251 C C . MET A 1 283 ? -6.004 -8.836 -25.734 1 93.06 283 MET A C 1
ATOM 2253 O O . MET A 1 283 ? -6.914 -8.852 -24.891 1 93.06 283 MET A O 1
ATOM 2257 N N . LEU A 1 284 ? -6.031 -8.219 -26.906 1 92.5 284 LEU A N 1
ATOM 2258 C CA . LEU A 1 284 ? -7.297 -7.582 -27.266 1 92.5 284 LEU A CA 1
ATOM 2259 C C . LEU A 1 284 ? -8.406 -8.625 -27.406 1 92.5 284 LEU A C 1
ATOM 2261 O O . LEU A 1 284 ? -9.492 -8.453 -26.844 1 92.5 284 LEU A O 1
ATOM 2265 N N . ALA A 1 285 ? -8.102 -9.656 -28.109 1 92.56 285 ALA A N 1
ATOM 2266 C CA . ALA A 1 285 ? -9.055 -10.75 -28.297 1 92.56 285 ALA A CA 1
ATOM 2267 C C . ALA A 1 285 ? -9.391 -11.414 -26.969 1 92.56 285 ALA A C 1
ATOM 2269 O O . ALA A 1 285 ? -10.547 -11.75 -26.703 1 92.56 285 ALA A O 1
ATOM 2270 N N . MET A 1 286 ? -8.477 -11.602 -26.188 1 94.06 286 MET A N 1
ATOM 2271 C CA . MET A 1 286 ? -8.664 -12.227 -24.875 1 94.06 286 MET A CA 1
ATOM 2272 C C . MET A 1 286 ? -9.602 -11.398 -24 1 94.06 286 MET A C 1
ATOM 2274 O O . MET A 1 286 ? -10.508 -11.938 -23.375 1 94.06 286 MET A O 1
ATOM 2278 N N . HIS A 1 287 ? -9.422 -10.109 -23.969 1 94.69 287 HIS A N 1
ATOM 2279 C CA . HIS A 1 287 ? -10.242 -9.25 -23.125 1 94.69 287 HIS A CA 1
ATOM 2280 C C . HIS A 1 287 ? -11.664 -9.148 -23.672 1 94.69 287 HIS A C 1
ATOM 2282 O O . HIS A 1 287 ? -12.625 -9 -22.906 1 94.69 287 HIS A O 1
ATOM 2288 N N . ARG A 1 288 ? -11.781 -9.25 -25 1 93.56 288 ARG A N 1
ATOM 2289 C CA . ARG A 1 288 ? -13.117 -9.359 -25.578 1 93.56 288 ARG A CA 1
ATOM 2290 C C . ARG A 1 288 ? -13.836 -10.602 -25.062 1 93.56 288 ARG A C 1
ATOM 2292 O O . ARG A 1 288 ? -15.023 -10.555 -24.75 1 93.56 288 ARG A O 1
ATOM 2299 N N . LYS A 1 289 ? -13.102 -11.648 -25.031 1 93.81 289 LYS A N 1
ATOM 2300 C CA . LYS A 1 289 ? -13.664 -12.898 -24.531 1 93.81 289 LYS A CA 1
ATOM 2301 C C . LYS A 1 289 ? -14.008 -12.797 -23.047 1 93.81 289 LYS A C 1
ATOM 2303 O O . LYS A 1 289 ? -15.039 -13.312 -22.609 1 93.81 289 LYS A O 1
ATOM 2308 N N . ILE A 1 290 ? -13.148 -12.188 -22.219 1 93.62 290 ILE A N 1
ATOM 2309 C CA . ILE A 1 290 ? -13.398 -11.984 -20.797 1 93.62 290 ILE A CA 1
ATOM 2310 C C . ILE A 1 290 ? -14.719 -11.234 -20.609 1 93.62 290 ILE A C 1
ATOM 2312 O O . ILE A 1 290 ? -15.523 -11.586 -19.75 1 93.62 290 ILE A O 1
ATOM 2316 N N . LEU A 1 291 ? -14.828 -10.227 -21.422 1 92.5 291 LEU A N 1
ATOM 2317 C CA . LEU A 1 291 ? -16.062 -9.438 -21.359 1 92.5 291 LEU A CA 1
ATOM 2318 C C . LEU A 1 291 ? -17.266 -10.297 -21.719 1 92.5 291 LEU A C 1
ATOM 2320 O O . LEU A 1 291 ? -18.297 -10.25 -21.047 1 92.5 291 LEU A O 1
ATOM 2324 N N . LYS A 1 292 ? -17.109 -11.062 -22.75 1 90.56 292 LYS A N 1
ATOM 2325 C CA . LYS A 1 292 ? -18.188 -11.93 -23.234 1 90.56 292 LYS A CA 1
ATOM 2326 C C . LYS A 1 292 ? -18.594 -12.945 -22.172 1 90.56 292 LYS A C 1
ATOM 2328 O O . LYS A 1 292 ? -19.781 -13.242 -22.016 1 90.56 292 LYS A O 1
ATOM 2333 N N . TYR A 1 293 ? -17.625 -13.422 -21.422 1 90 293 TYR A N 1
ATOM 2334 C CA . TYR A 1 293 ? -17.875 -14.492 -20.469 1 90 293 TYR A CA 1
ATOM 2335 C C . TYR A 1 293 ? -17.891 -13.969 -19.031 1 90 293 TYR A C 1
ATOM 2337 O O . TYR A 1 293 ? -17.672 -14.727 -18.094 1 90 293 TYR A O 1
ATOM 2345 N N . ALA A 1 294 ? -18.031 -12.688 -18.922 1 86.81 294 ALA A N 1
ATOM 2346 C CA . ALA A 1 294 ? -18.062 -12.109 -17.578 1 86.81 294 ALA A CA 1
ATOM 2347 C C . ALA A 1 294 ? -19.172 -12.742 -16.734 1 86.81 294 ALA A C 1
ATOM 2349 O O . ALA A 1 294 ? -20.312 -12.891 -17.203 1 86.81 294 ALA A O 1
ATOM 2350 N N . GLY A 1 295 ? -18.859 -13.141 -15.477 1 78 295 GLY A N 1
ATOM 2351 C CA . GLY A 1 295 ? -19.844 -13.766 -14.609 1 78 295 GLY A CA 1
ATOM 2352 C C . GLY A 1 295 ? -19.922 -15.273 -14.781 1 78 295 GLY A C 1
ATOM 2353 O O . GLY A 1 295 ? -20.625 -15.953 -14.031 1 78 295 GLY A O 1
ATOM 2354 N N . GLN A 1 296 ? -19.219 -15.727 -15.805 1 84 296 GLN A N 1
ATOM 2355 C CA . GLN A 1 296 ? -19.172 -17.156 -16.078 1 84 296 GLN A CA 1
ATOM 2356 C C . GLN A 1 296 ? -17.938 -17.797 -15.453 1 84 296 GLN A C 1
ATOM 2358 O O . GLN A 1 296 ? -17.062 -17.109 -14.945 1 84 296 GLN A O 1
ATOM 2363 N N . PRO A 1 297 ? -18.031 -19.141 -15.359 1 86.44 297 PRO A N 1
ATOM 2364 C CA . PRO A 1 297 ? -16.828 -19.812 -14.867 1 86.44 297 PRO A CA 1
ATOM 2365 C C . PRO A 1 297 ? -15.578 -19.484 -15.688 1 86.44 297 PRO A C 1
ATOM 2367 O O . PRO A 1 297 ? -15.695 -19.047 -16.844 1 86.44 297 PRO A O 1
ATOM 2370 N N . PRO A 1 298 ? -14.484 -19.719 -15.078 1 91.88 298 PRO A N 1
ATOM 2371 C CA . PRO A 1 298 ? -13.234 -19.391 -15.773 1 91.88 298 PRO A CA 1
ATOM 2372 C C . PRO A 1 298 ? -13.078 -20.141 -17.094 1 91.88 298 PRO A C 1
ATOM 2374 O O . PRO A 1 298 ? -13.602 -21.25 -17.234 1 91.88 298 PRO A O 1
ATOM 2377 N N . PHE A 1 299 ? -12.391 -19.578 -18.031 1 92.06 299 PHE A N 1
ATOM 2378 C CA . PHE A 1 299 ? -12.125 -20.188 -19.328 1 92.06 299 PHE A CA 1
ATOM 2379 C C . PHE A 1 299 ? -10.641 -20.109 -19.672 1 92.06 299 PHE A C 1
ATOM 2381 O O . PHE A 1 299 ? -9.922 -19.25 -19.156 1 92.06 299 PHE A O 1
ATOM 2388 N N . GLU A 1 300 ? -10.297 -21.031 -20.422 1 88.94 300 GLU A N 1
ATOM 2389 C CA . GLU A 1 300 ? -8.898 -21.062 -20.859 1 88.94 300 GLU A CA 1
ATOM 2390 C C . GLU A 1 300 ? -8.711 -20.328 -22.188 1 88.94 300 GLU A C 1
ATOM 2392 O O . GLU A 1 300 ? -9.656 -20.203 -22.969 1 88.94 300 GLU A O 1
ATOM 2397 N N . HIS A 1 301 ? -7.641 -19.812 -22.344 1 83.31 301 HIS A N 1
ATOM 2398 C CA . HIS A 1 301 ? -7.246 -19.172 -23.594 1 83.31 301 HIS A CA 1
ATOM 2399 C C . HIS A 1 301 ? -5.887 -19.672 -24.062 1 83.31 301 HIS A C 1
ATOM 2401 O O . HIS A 1 301 ? -5.32 -20.594 -23.469 1 83.31 301 HIS A O 1
ATOM 2407 N N . SER A 1 302 ? -5.402 -19.125 -25.141 1 86.06 302 SER A N 1
ATOM 2408 C CA . SER A 1 302 ? -4.137 -19.547 -25.734 1 86.06 302 SER A CA 1
ATOM 2409 C C . SER A 1 302 ? -2.965 -19.25 -24.797 1 86.06 302 SER A C 1
ATOM 2411 O O . SER A 1 302 ? -3.002 -18.281 -24.031 1 86.06 302 SER A O 1
ATOM 2413 N N . PRO A 1 303 ? -2.008 -20.172 -24.891 1 94.5 303 PRO A N 1
ATOM 2414 C CA . PRO A 1 303 ? -0.805 -19.906 -24.094 1 94.5 303 PRO A CA 1
ATOM 2415 C C . PRO A 1 303 ? -0.139 -18.594 -24.469 1 94.5 303 PRO A C 1
ATOM 2417 O O . PRO A 1 303 ? -0.208 -18.156 -25.609 1 94.5 303 PRO A O 1
ATOM 2420 N N . ILE A 1 304 ? 0.444 -18.016 -23.5 1 95.38 304 ILE A N 1
ATOM 2421 C CA . ILE A 1 304 ? 1.101 -16.734 -23.719 1 95.38 304 ILE A CA 1
ATOM 2422 C C . ILE A 1 304 ? 2.514 -16.766 -23.141 1 95.38 304 ILE A C 1
ATOM 2424 O O . ILE A 1 304 ? 2.762 -17.438 -22.141 1 95.38 304 ILE A O 1
ATOM 2428 N N . ARG A 1 305 ? 3.395 -16.094 -23.812 1 96.25 305 ARG A N 1
ATOM 2429 C CA . ARG A 1 305 ? 4.77 -15.992 -23.328 1 96.25 305 ARG A CA 1
ATOM 2430 C C . ARG A 1 305 ? 4.945 -14.773 -22.422 1 96.25 305 ARG A C 1
ATOM 2432 O O . ARG A 1 305 ? 4.711 -13.641 -22.844 1 96.25 305 ARG A O 1
ATOM 2439 N N . PHE A 1 306 ? 5.277 -15.047 -21.172 1 96.25 306 PHE A N 1
ATOM 2440 C CA . PHE A 1 306 ? 5.457 -14.023 -20.156 1 96.25 306 PHE A CA 1
ATOM 2441 C C . PHE A 1 306 ? 6.938 -13.781 -19.891 1 96.25 306 PHE A C 1
ATOM 2443 O O . PHE A 1 306 ? 7.719 -14.727 -19.766 1 96.25 306 PHE A O 1
ATOM 2450 N N . HIS A 1 307 ? 7.27 -12.578 -19.812 1 94.94 307 HIS A N 1
ATOM 2451 C CA . HIS A 1 307 ? 8.641 -12.148 -19.578 1 94.94 307 HIS A CA 1
ATOM 2452 C C . HIS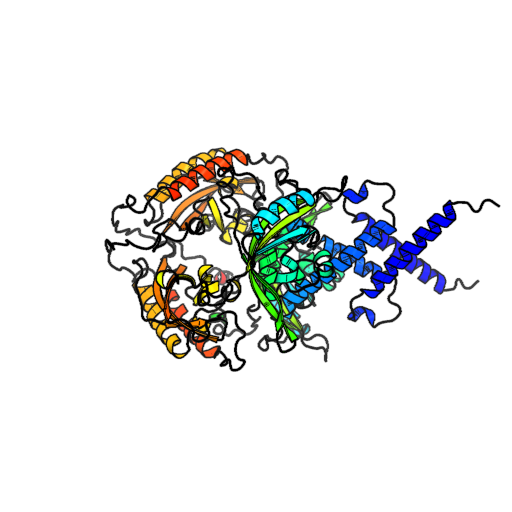 A 1 307 ? 9.031 -12.305 -18.109 1 94.94 307 HIS A C 1
ATOM 2454 O O . HIS A 1 307 ? 8.312 -11.828 -17.219 1 94.94 307 HIS A O 1
ATOM 2460 N N . CYS A 1 308 ? 10.133 -13 -17.859 1 95.94 308 CYS A N 1
ATOM 2461 C CA . CYS A 1 308 ? 10.672 -13.117 -16.516 1 95.94 308 CYS A CA 1
ATOM 2462 C C . CYS A 1 308 ? 11.609 -11.961 -16.188 1 95.94 308 CYS A C 1
ATOM 2464 O O . CYS A 1 308 ? 12.016 -11.219 -17.078 1 95.94 308 CYS A O 1
ATOM 2466 N N . GLN A 1 309 ? 11.906 -11.828 -14.938 1 93.69 309 GLN A N 1
ATOM 2467 C CA . GLN A 1 309 ? 12.805 -10.758 -14.492 1 93.69 309 GLN A CA 1
ATOM 2468 C C . GLN A 1 309 ? 14.18 -10.898 -15.125 1 93.69 309 GLN A C 1
ATOM 2470 O O . GLN A 1 309 ? 14.828 -9.898 -15.445 1 93.69 309 GLN A O 1
ATOM 2475 N N . ASN A 1 310 ? 14.695 -12.078 -15.383 1 92.62 310 ASN A N 1
ATOM 2476 C CA . ASN A 1 310 ? 16.031 -12.305 -15.922 1 92.62 310 ASN A CA 1
ATOM 2477 C C . ASN A 1 310 ? 16.078 -12.102 -17.438 1 92.62 310 ASN A C 1
ATOM 2479 O O . ASN A 1 310 ? 17.125 -12.281 -18.062 1 92.62 310 ASN A O 1
ATOM 2483 N N . GLY A 1 311 ? 14.922 -11.852 -18.047 1 92.12 311 GLY A N 1
ATOM 2484 C CA . GLY A 1 311 ? 14.883 -11.57 -19.469 1 92.12 311 GLY A CA 1
ATOM 2485 C C . GLY A 1 311 ? 14.352 -12.727 -20.297 1 92.12 311 GLY A C 1
ATOM 2486 O O . GLY A 1 311 ? 13.984 -12.547 -21.469 1 92.12 311 GLY A O 1
ATOM 2487 N N . ASP A 1 312 ? 14.266 -13.836 -19.734 1 94.62 312 ASP A N 1
ATOM 2488 C CA . ASP A 1 312 ? 13.75 -15.008 -20.438 1 94.62 312 ASP A CA 1
ATOM 2489 C C . ASP A 1 312 ? 12.227 -15.023 -20.422 1 94.62 312 ASP A C 1
ATOM 2491 O O . ASP A 1 312 ? 11.594 -14.156 -19.812 1 94.62 312 ASP A O 1
ATOM 2495 N N . TYR A 1 313 ? 11.734 -15.984 -21.234 1 95.69 313 TYR A N 1
ATOM 2496 C CA . TYR A 1 313 ? 10.289 -16.125 -21.297 1 95.69 313 TYR A CA 1
ATOM 2497 C C . TYR A 1 313 ? 9.836 -17.469 -20.75 1 95.69 313 TYR A C 1
ATOM 2499 O O . TYR A 1 313 ? 10.539 -18.469 -20.891 1 95.69 313 TYR A O 1
ATOM 2507 N N . VAL A 1 314 ? 8.758 -17.422 -20.125 1 97.88 314 VAL A N 1
ATOM 2508 C CA . VAL A 1 314 ? 8.039 -18.656 -19.781 1 97.88 314 VAL A CA 1
ATOM 2509 C C . VAL A 1 314 ? 6.711 -18.703 -20.531 1 97.88 314 VAL A C 1
ATOM 2511 O O . VAL A 1 314 ? 6.125 -17.672 -20.844 1 97.88 314 VAL A O 1
ATOM 2514 N N . THR A 1 315 ? 6.328 -19.891 -20.844 1 98 315 THR A N 1
ATOM 2515 C CA . THR A 1 315 ? 5.02 -20.062 -21.469 1 98 315 THR A CA 1
ATOM 2516 C C . THR A 1 315 ? 3.969 -20.422 -20.422 1 98 315 THR A C 1
ATOM 2518 O O . THR A 1 315 ? 4.156 -21.359 -19.641 1 98 315 THR A O 1
ATOM 2521 N N . LEU A 1 316 ? 2.91 -19.672 -20.438 1 97.75 316 LEU A N 1
ATOM 2522 C CA . LEU A 1 316 ? 1.883 -19.844 -19.422 1 97.75 316 LEU A CA 1
ATOM 2523 C C . LEU A 1 316 ? 0.575 -20.312 -20.031 1 97.75 316 LEU A C 1
ATOM 2525 O O . LEU A 1 316 ? 0.139 -19.797 -21.062 1 97.75 316 LEU A O 1
ATOM 2529 N N . ASP A 1 317 ? 0.02 -21.359 -19.422 1 97.25 317 ASP A N 1
ATOM 2530 C CA . ASP A 1 317 ? -1.396 -21.656 -19.609 1 97.25 317 ASP A CA 1
ATOM 2531 C C . ASP A 1 317 ? -2.256 -20.891 -18.594 1 97.25 317 ASP A C 1
ATOM 2533 O O . ASP A 1 317 ? -2.109 -21.078 -17.391 1 97.25 317 ASP A O 1
ATOM 2537 N N . THR A 1 318 ? -3.107 -20.031 -19.141 1 96.19 318 THR A N 1
ATOM 2538 C CA . THR A 1 318 ? -3.836 -19.156 -18.219 1 96.19 318 THR A CA 1
ATOM 2539 C C . THR A 1 318 ? -5.332 -19.438 -18.281 1 96.19 318 THR A C 1
ATOM 2541 O O . THR A 1 318 ? -5.906 -19.594 -19.359 1 96.19 318 THR A O 1
ATOM 2544 N N . SER A 1 319 ? -5.965 -19.641 -17.125 1 95.81 319 SER A N 1
ATOM 2545 C CA . SER A 1 319 ? -7.414 -19.594 -16.953 1 95.81 319 SER A CA 1
ATOM 2546 C C . SER A 1 319 ? -7.875 -18.219 -16.5 1 95.81 319 SER A C 1
ATOM 2548 O O . SER A 1 319 ? -7.383 -17.688 -15.5 1 95.81 319 SER A O 1
ATOM 2550 N N . TRP A 1 320 ? -8.82 -17.656 -17.281 1 95.44 320 TRP A N 1
ATOM 2551 C CA . TRP A 1 320 ? -9.234 -16.281 -17.031 1 95.44 320 TRP A CA 1
ATOM 2552 C C . TRP A 1 320 ? -10.617 -16.234 -16.391 1 95.44 320 TRP A C 1
ATOM 2554 O O . TRP A 1 320 ? -11.492 -17.047 -16.719 1 95.44 320 TRP A O 1
ATOM 2564 N N . SER A 1 321 ? -10.789 -15.328 -15.445 1 93.75 321 SER A N 1
ATOM 2565 C CA . SER A 1 321 ? -12.062 -14.977 -14.836 1 93.75 321 SER A CA 1
ATOM 2566 C C . SER A 1 321 ? -12.133 -13.484 -14.508 1 93.75 321 SER A C 1
ATOM 2568 O O . SER A 1 321 ? -11.18 -12.75 -14.75 1 93.75 321 SER A O 1
ATOM 2570 N N . SER A 1 322 ? -13.312 -13.016 -14.148 1 92.25 322 SER A N 1
ATOM 2571 C CA . SER A 1 322 ? -13.477 -11.602 -13.82 1 92.25 322 SER A CA 1
ATOM 2572 C C . SER A 1 322 ? -14.492 -11.398 -12.711 1 92.25 322 SER A C 1
ATOM 2574 O O . SER A 1 322 ? -15.281 -12.305 -12.414 1 92.25 322 SER A O 1
ATOM 2576 N N . PHE A 1 323 ? -14.359 -10.336 -12.023 1 90 323 PHE A N 1
ATOM 2577 C CA . PHE A 1 323 ? -15.336 -9.914 -11.023 1 90 323 PHE A CA 1
ATOM 2578 C C . PHE A 1 323 ? -16.156 -8.727 -11.523 1 90 323 PHE A C 1
ATOM 2580 O O . PHE A 1 323 ? -15.586 -7.715 -11.945 1 90 323 PHE A O 1
ATOM 2587 N N . ILE A 1 324 ? -17.422 -9 -11.445 1 88.62 324 ILE A N 1
ATOM 2588 C CA . ILE A 1 324 ? -18.359 -7.938 -11.82 1 88.62 324 ILE A CA 1
ATOM 2589 C C . ILE A 1 324 ? -18.875 -7.242 -10.57 1 88.62 324 ILE A C 1
ATOM 2591 O O . ILE A 1 324 ? -19.391 -7.891 -9.656 1 88.62 324 ILE A O 1
ATOM 2595 N N . ASN A 1 325 ? -18.688 -5.906 -10.523 1 85.19 325 ASN A N 1
ATOM 2596 C CA . ASN A 1 325 ? -19.312 -5.137 -9.453 1 85.19 325 ASN A CA 1
ATOM 2597 C C . ASN A 1 325 ? -20.828 -5.32 -9.438 1 85.19 325 ASN A C 1
ATOM 2599 O O . ASN A 1 325 ? -21.484 -5.078 -10.453 1 85.19 325 ASN A O 1
ATOM 2603 N N . PRO A 1 326 ? -21.344 -5.73 -8.367 1 86.31 326 PRO A N 1
ATOM 2604 C CA . PRO A 1 326 ? -22.766 -6.074 -8.344 1 86.31 326 PRO A CA 1
ATOM 2605 C C . PRO A 1 326 ? -23.672 -4.855 -8.523 1 86.31 326 PRO A C 1
ATOM 2607 O O . PRO A 1 326 ? -24.844 -5 -8.891 1 86.31 326 PRO A O 1
ATOM 2610 N N . TRP A 1 327 ? -23.25 -3.672 -8.266 1 85.38 327 TRP A N 1
ATOM 2611 C CA . TRP A 1 327 ? -24.078 -2.471 -8.328 1 85.38 327 TRP A CA 1
ATOM 2612 C C . TRP A 1 327 ? -23.906 -1.762 -9.672 1 85.38 327 TRP A C 1
ATOM 2614 O O . TRP A 1 327 ? -24.891 -1.398 -10.32 1 85.38 327 TRP A O 1
ATOM 2624 N N . SER A 1 328 ? -22.703 -1.594 -10.172 1 81.19 328 SER A N 1
ATOM 2625 C CA . SER A 1 328 ? -22.453 -0.915 -11.438 1 81.19 328 SER A CA 1
ATOM 2626 C C . SER A 1 328 ? -22.578 -1.878 -12.617 1 81.19 328 SER A C 1
ATOM 2628 O O . SER A 1 328 ? -22.672 -1.45 -13.766 1 81.19 328 SER A O 1
ATOM 2630 N N . ARG A 1 329 ? -22.422 -3.193 -12.25 1 84.19 329 ARG A N 1
ATOM 2631 C CA . ARG A 1 329 ? -22.5 -4.277 -13.227 1 84.19 329 ARG A CA 1
ATOM 2632 C C . ARG A 1 329 ? -21.328 -4.207 -14.211 1 84.19 329 ARG A C 1
ATOM 2634 O O . ARG A 1 329 ? -21.391 -4.793 -15.297 1 84.19 329 ARG A O 1
ATOM 2641 N N . LYS A 1 330 ? -20.312 -3.422 -13.883 1 85.94 330 LYS A N 1
ATOM 2642 C CA . LYS A 1 330 ? -19.094 -3.359 -14.672 1 85.94 330 LYS A CA 1
ATOM 2643 C C . LYS A 1 330 ? -18.031 -4.301 -14.117 1 85.94 330 LYS A C 1
ATOM 2645 O O . LYS A 1 330 ? -18.031 -4.617 -12.93 1 85.94 330 LYS A O 1
ATOM 2650 N N . VAL A 1 331 ? -17.25 -4.711 -15.07 1 90.06 331 VAL A N 1
ATOM 2651 C CA . VAL A 1 331 ? -16.109 -5.531 -14.641 1 90.06 331 VAL A CA 1
ATOM 2652 C C . VAL A 1 331 ? -15.18 -4.707 -13.758 1 90.06 331 VAL A C 1
ATOM 2654 O O . VAL A 1 331 ? -14.664 -3.674 -14.188 1 90.06 331 VAL A O 1
ATOM 2657 N N . ALA A 1 332 ? -15.016 -5.18 -12.539 1 89.06 332 ALA A N 1
ATOM 2658 C CA . ALA A 1 332 ? -14.164 -4.465 -11.594 1 89.06 332 ALA A CA 1
ATOM 2659 C C . ALA A 1 332 ? -12.703 -4.883 -11.742 1 89.06 332 ALA A C 1
ATOM 2661 O O . ALA A 1 332 ? -11.805 -4.043 -11.68 1 89.06 332 ALA A O 1
ATOM 2662 N N . PHE A 1 333 ? -12.438 -6.129 -11.859 1 92.62 333 PHE A N 1
ATOM 2663 C CA . PHE A 1 333 ? -11.078 -6.605 -12.094 1 92.62 333 PHE A CA 1
ATOM 2664 C C . PHE A 1 333 ? -11.094 -7.977 -12.766 1 92.62 333 PHE A C 1
ATOM 2666 O O . PHE A 1 333 ? -12.133 -8.633 -12.82 1 92.62 333 PHE A O 1
ATOM 2673 N N . ILE A 1 334 ? -9.984 -8.344 -13.328 1 94.94 334 ILE A N 1
ATOM 2674 C CA . ILE A 1 334 ? -9.789 -9.594 -14.062 1 94.94 334 ILE A CA 1
ATOM 2675 C C . ILE A 1 334 ? -8.75 -10.453 -13.344 1 94.94 334 ILE A C 1
ATOM 2677 O O . ILE A 1 334 ? -7.734 -9.945 -12.875 1 94.94 334 ILE A O 1
ATOM 2681 N N . ILE A 1 335 ? -9.047 -11.75 -13.266 1 95.62 335 ILE A N 1
ATOM 2682 C CA . ILE A 1 335 ? -8.148 -12.672 -12.578 1 95.62 335 ILE A CA 1
ATOM 2683 C C . ILE A 1 335 ? -7.617 -13.703 -13.57 1 95.62 335 ILE A C 1
ATOM 2685 O O . ILE A 1 335 ? -8.383 -14.266 -14.359 1 95.62 335 ILE A O 1
ATOM 2689 N N . GLY A 1 336 ? -6.305 -13.898 -13.578 1 96.25 336 GLY A N 1
ATOM 2690 C CA . GLY A 1 336 ? -5.664 -14.969 -14.336 1 96.25 336 GLY A CA 1
ATOM 2691 C C . GLY A 1 336 ? -4.945 -15.977 -13.461 1 96.25 336 GLY A C 1
ATOM 2692 O O . GLY A 1 336 ? -4.125 -15.602 -12.617 1 96.25 336 GLY A O 1
ATOM 2693 N N . ARG A 1 337 ? -5.34 -17.172 -13.562 1 96.31 337 ARG A N 1
ATOM 2694 C CA . ARG A 1 337 ? -4.594 -18.281 -12.977 1 96.31 337 ARG A CA 1
ATOM 2695 C C . ARG A 1 337 ? -3.635 -18.891 -13.992 1 96.31 337 ARG A C 1
ATOM 2697 O O . ARG A 1 337 ? -4.066 -19.469 -14.992 1 96.31 337 ARG A O 1
ATOM 2704 N N . HIS A 1 338 ? -2.365 -18.828 -13.703 1 97.62 338 HIS A N 1
ATOM 2705 C CA . HIS A 1 338 ? -1.324 -19.156 -14.672 1 97.62 338 HIS A CA 1
ATOM 2706 C C . HIS A 1 338 ? -0.595 -20.438 -14.281 1 97.62 338 HIS A C 1
ATOM 2708 O O . HIS A 1 338 ? -0.122 -20.578 -13.148 1 97.62 338 HIS A O 1
ATOM 2714 N N . LYS A 1 339 ? -0.54 -21.359 -15.164 1 97.56 339 LYS A N 1
ATOM 2715 C CA . LYS A 1 339 ? 0.293 -22.547 -15.031 1 97.56 339 LYS A CA 1
ATOM 2716 C C . LYS A 1 339 ? 1.486 -22.5 -15.984 1 97.56 339 LYS A C 1
ATOM 2718 O O . LYS A 1 339 ? 1.318 -22.297 -17.188 1 97.56 339 LYS A O 1
ATOM 2723 N N . VAL A 1 340 ? 2.619 -22.719 -15.422 1 98.12 340 VAL A N 1
ATOM 2724 C CA . VAL A 1 340 ? 3.814 -22.688 -16.25 1 98.12 340 VAL A CA 1
ATOM 2725 C C . VAL A 1 340 ? 3.879 -23.938 -17.125 1 98.12 340 VAL A C 1
ATOM 2727 O O . VAL A 1 340 ? 3.98 -25.062 -16.594 1 98.12 340 VAL A O 1
ATOM 2730 N N . ARG A 1 341 ? 3.814 -23.766 -18.375 1 97.12 341 ARG A N 1
ATOM 2731 C CA . ARG A 1 341 ? 3.938 -24.859 -19.344 1 97.12 341 ARG A CA 1
ATOM 2732 C C . ARG A 1 341 ? 5.398 -25.156 -19.656 1 97.12 341 ARG A C 1
ATOM 2734 O O . ARG A 1 341 ? 5.832 -26.312 -19.609 1 97.12 341 ARG A O 1
ATOM 2741 N N . THR A 1 342 ? 6.125 -24.109 -20.031 1 97.25 342 THR A N 1
ATOM 2742 C CA . THR A 1 342 ? 7.551 -24.203 -20.328 1 97.25 342 THR A CA 1
ATOM 2743 C C . THR A 1 342 ? 8.344 -23.188 -19.516 1 97.25 342 THR A C 1
ATOM 2745 O O . THR A 1 342 ? 7.988 -22 -19.484 1 97.25 342 THR A O 1
ATOM 2748 N N . GLY A 1 343 ? 9.359 -23.656 -18.859 1 96.56 343 GLY A N 1
ATOM 2749 C CA . GLY A 1 343 ? 10.203 -22.812 -18.031 1 96.56 343 GLY A CA 1
ATOM 2750 C C . GLY A 1 343 ? 11.188 -21.984 -18.844 1 96.56 343 GLY A C 1
ATOM 2751 O O . GLY A 1 343 ? 11.234 -22.094 -20.078 1 96.56 343 GLY A O 1
ATOM 2752 N N . PRO A 1 344 ? 11.891 -21.141 -18.156 1 96.75 344 PRO A N 1
ATOM 2753 C CA . PRO A 1 344 ? 12.883 -20.297 -18.828 1 96.75 344 PRO A CA 1
ATOM 2754 C C . PRO A 1 344 ? 14.133 -21.062 -19.25 1 96.75 344 PRO A C 1
ATOM 2756 O O . PRO A 1 344 ? 14.398 -22.156 -18.719 1 96.75 344 PRO A O 1
ATOM 2759 N N . LEU A 1 345 ? 14.852 -20.5 -20.188 1 95.75 345 LEU A N 1
ATOM 2760 C CA . LEU A 1 345 ? 16.109 -21.109 -20.609 1 95.75 345 LEU A CA 1
ATOM 2761 C C . LEU A 1 345 ? 17.125 -21.078 -19.469 1 95.75 345 LEU A C 1
ATOM 2763 O O . LEU A 1 345 ? 17.75 -22.094 -19.156 1 95.75 345 LEU A O 1
ATOM 2767 N N . ASN A 1 346 ? 17.297 -19.922 -18.922 1 95.31 346 ASN A N 1
ATOM 2768 C CA . ASN A 1 346 ? 18.094 -19.781 -17.688 1 95.31 346 ASN A CA 1
ATOM 2769 C C . ASN A 1 346 ? 17.25 -20.047 -16.453 1 95.31 346 ASN A C 1
ATOM 2771 O O . ASN A 1 346 ? 16.344 -19.281 -16.141 1 95.31 346 ASN A O 1
ATOM 2775 N N . GLU A 1 347 ? 17.594 -21.016 -15.727 1 96.19 347 GLU A N 1
ATOM 2776 C CA . GLU A 1 347 ? 16.766 -21.484 -14.609 1 96.19 347 GLU A CA 1
ATOM 2777 C C . GLU A 1 347 ? 16.797 -20.5 -13.453 1 96.19 347 GLU A C 1
ATOM 2779 O O . GLU A 1 347 ? 15.945 -20.562 -12.555 1 96.19 347 GLU A O 1
ATOM 2784 N N . ASP A 1 348 ? 17.734 -19.672 -13.398 1 96.44 348 ASP A N 1
ATOM 2785 C CA . ASP A 1 348 ? 17.781 -18.641 -12.367 1 96.44 348 ASP A CA 1
ATOM 2786 C C . ASP A 1 348 ? 17.016 -17.391 -12.805 1 96.44 348 ASP A C 1
ATOM 2788 O O . ASP A 1 348 ? 17.594 -16.469 -13.391 1 96.44 348 ASP A O 1
ATOM 2792 N N . VAL A 1 349 ? 15.797 -17.312 -12.391 1 97.31 349 VAL A N 1
ATOM 2793 C CA . VAL A 1 349 ? 14.938 -16.219 -12.836 1 97.31 349 VAL A CA 1
ATOM 2794 C C . VAL A 1 349 ? 15.336 -14.922 -12.141 1 97.31 349 VAL A C 1
ATOM 2796 O O . VAL A 1 349 ? 14.875 -13.836 -12.516 1 97.31 349 VAL A O 1
ATOM 2799 N N . PHE A 1 350 ? 16.234 -14.977 -11.141 1 95.25 350 PHE A N 1
ATOM 2800 C CA . PHE A 1 350 ? 16.656 -13.789 -10.406 1 95.25 350 PHE A CA 1
ATOM 2801 C C . PHE A 1 350 ? 17.969 -13.258 -10.953 1 95.25 350 PHE A C 1
ATOM 2803 O O . PHE A 1 350 ? 18.5 -12.25 -10.477 1 95.25 350 PHE A O 1
ATOM 2810 N N . SER A 1 351 ? 18.516 -13.953 -11.969 1 91.69 351 SER A N 1
ATOM 2811 C CA . SER A 1 351 ? 19.781 -13.523 -12.555 1 91.69 351 SER A CA 1
ATOM 2812 C C . SER A 1 351 ? 19.625 -12.172 -13.25 1 91.69 351 SER A C 1
ATOM 2814 O O . SER A 1 351 ? 18.531 -11.797 -13.664 1 91.69 351 SER A O 1
ATOM 2816 N N . ALA A 1 352 ? 20.688 -11.406 -13.32 1 84.62 352 ALA A N 1
ATOM 2817 C CA . ALA A 1 352 ? 20.688 -10.094 -13.969 1 84.62 352 ALA A CA 1
ATOM 2818 C C . ALA A 1 352 ? 20.359 -10.219 -15.453 1 84.62 352 ALA A C 1
ATOM 2820 O O . ALA A 1 352 ? 20.797 -11.164 -16.109 1 84.62 352 ALA A O 1
ATOM 2821 N N . ARG A 1 353 ? 19.516 -9.266 -15.852 1 79.06 353 ARG A N 1
ATOM 2822 C CA . ARG A 1 353 ? 19.125 -9.25 -17.266 1 79.06 353 ARG A CA 1
ATOM 2823 C C . ARG A 1 353 ? 20.312 -8.938 -18.156 1 79.06 353 ARG A C 1
ATOM 2825 O O . ARG A 1 353 ? 21.188 -8.141 -17.797 1 79.06 353 ARG A O 1
ATOM 2832 N N . SER A 1 354 ? 20.422 -9.727 -19.156 1 63.91 354 SER A N 1
ATOM 2833 C CA . SER A 1 354 ? 21.453 -9.383 -20.125 1 63.91 354 SER A CA 1
ATOM 2834 C C . SER A 1 354 ? 21.109 -8.102 -20.875 1 63.91 354 SER A C 1
ATOM 2836 O O . SER A 1 354 ? 19.938 -7.762 -21.031 1 63.91 354 SER A O 1
ATOM 2838 N N . LYS A 1 355 ? 21.906 -7.02 -20.875 1 55.41 355 LYS A N 1
ATOM 2839 C CA . LYS A 1 355 ? 21.844 -5.648 -21.375 1 55.41 355 LYS A CA 1
ATOM 2840 C C . LYS A 1 355 ? 21.047 -5.562 -22.672 1 55.41 355 LYS A C 1
ATOM 2842 O O . LYS A 1 355 ? 20.625 -4.477 -23.078 1 55.41 355 LYS A O 1
ATOM 2847 N N . GLU A 1 356 ? 20.859 -6.52 -23.422 1 51.31 356 GLU A N 1
ATOM 2848 C CA . GLU A 1 356 ? 20.328 -6.305 -24.766 1 51.31 356 GLU A CA 1
ATOM 2849 C C . GLU A 1 356 ? 18.812 -6.094 -24.734 1 51.31 356 GLU A C 1
ATOM 2851 O O . GLU A 1 356 ? 18.141 -6.242 -25.766 1 51.31 356 GLU A O 1
ATOM 2856 N N . ASP A 1 357 ? 18.344 -5.711 -23.734 1 52.69 357 ASP A N 1
ATOM 2857 C CA . ASP A 1 357 ? 16.891 -5.789 -23.609 1 52.69 357 ASP A CA 1
ATOM 2858 C C . ASP A 1 357 ? 16.203 -4.777 -24.516 1 52.69 357 ASP A C 1
ATOM 2860 O O . ASP A 1 357 ? 16.672 -3.645 -24.656 1 52.69 357 ASP A O 1
ATOM 2864 N N . VAL A 1 358 ? 15.438 -5.223 -25.5 1 50.06 358 VAL A N 1
ATOM 2865 C CA . VAL A 1 358 ? 14.57 -4.543 -26.469 1 50.06 358 VAL A CA 1
ATOM 2866 C C . VAL A 1 358 ? 13.742 -3.479 -25.75 1 50.06 358 VAL A C 1
ATOM 2868 O O . VAL A 1 358 ? 13.102 -3.762 -24.734 1 50.06 358 VAL A O 1
ATOM 2871 N N . PRO A 1 359 ? 14.008 -2.266 -26.203 1 50.62 359 PRO A N 1
ATOM 2872 C CA . PRO A 1 359 ? 13.234 -1.156 -25.641 1 50.62 359 PRO A CA 1
ATOM 2873 C C . PRO A 1 359 ? 11.727 -1.413 -25.672 1 50.62 359 PRO A C 1
ATOM 2875 O O . PRO A 1 359 ? 11.203 -1.9 -26.688 1 50.62 359 PRO A O 1
ATOM 2878 N N . VAL A 1 360 ? 11.141 -1.723 -24.609 1 55.91 360 VAL A N 1
ATOM 2879 C CA . VAL A 1 360 ? 9.688 -1.847 -24.562 1 55.91 360 VAL A CA 1
ATOM 2880 C C . VAL A 1 360 ? 9.047 -0.659 -25.266 1 55.91 360 VAL A C 1
ATOM 2882 O O . VAL A 1 360 ? 9.406 0.494 -25.016 1 55.91 360 VAL A O 1
ATOM 2885 N N . MET A 1 361 ? 8.562 -0.938 -26.531 1 57.66 361 MET A N 1
ATOM 2886 C CA . MET A 1 361 ? 7.812 0.071 -27.266 1 57.66 361 MET A CA 1
ATOM 2887 C C . MET A 1 361 ? 6.609 0.557 -26.469 1 57.66 361 MET A C 1
ATOM 2889 O O . MET A 1 361 ? 5.492 0.071 -26.672 1 57.66 361 MET A O 1
ATOM 2893 N N . TYR A 1 362 ? 6.812 1.515 -25.656 1 66.25 362 TYR A N 1
ATOM 2894 C CA . TYR A 1 362 ? 5.852 2.055 -24.703 1 66.25 362 TYR A CA 1
ATOM 2895 C C . TYR A 1 362 ? 4.66 2.678 -25.438 1 66.25 362 TYR A C 1
ATOM 2897 O O . TYR A 1 362 ? 3.52 2.549 -24.984 1 66.25 362 TYR A O 1
ATOM 2905 N N . GLU A 1 363 ? 4.934 3.018 -26.703 1 73.19 363 GLU A N 1
ATOM 2906 C CA . GLU A 1 363 ? 3.822 3.648 -27.422 1 73.19 363 GLU A CA 1
ATOM 2907 C C . GLU A 1 363 ? 2.795 2.613 -27.859 1 73.19 363 GLU A C 1
ATOM 2909 O O . GLU A 1 363 ? 1.589 2.824 -27.719 1 73.19 363 GLU A O 1
ATOM 2914 N N . GLU A 1 364 ? 3.275 1.531 -28.375 1 78.19 364 GLU A N 1
ATOM 2915 C CA . GLU A 1 364 ? 2.389 0.455 -28.797 1 78.19 364 GLU A CA 1
ATOM 2916 C C . GLU A 1 364 ? 1.583 -0.099 -27.625 1 78.19 364 GLU A C 1
ATOM 2918 O O . GLU A 1 364 ? 0.392 -0.383 -27.766 1 78.19 364 GLU A O 1
ATOM 2923 N N . ILE A 1 365 ? 2.203 -0.221 -26.562 1 84.88 365 ILE A N 1
ATOM 2924 C CA . ILE A 1 365 ? 1.556 -0.744 -25.375 1 84.88 365 ILE A CA 1
ATOM 2925 C C . ILE A 1 365 ? 0.466 0.222 -24.906 1 84.88 365 ILE A C 1
ATOM 2927 O O . ILE A 1 365 ? -0.639 -0.2 -24.562 1 84.88 365 ILE A O 1
ATOM 2931 N N . ARG A 1 366 ? 0.808 1.406 -25.031 1 79 366 ARG A N 1
ATOM 2932 C CA . ARG A 1 366 ? -0.153 2.426 -24.625 1 79 366 ARG A CA 1
ATOM 2933 C C . ARG A 1 366 ? -1.4 2.385 -25.5 1 79 366 ARG A C 1
ATOM 2935 O O . ARG A 1 366 ? -2.523 2.465 -25 1 79 366 ARG A O 1
ATOM 2942 N N . GLU A 1 367 ? -1.217 2.285 -26.734 1 83 367 GLU A N 1
ATOM 2943 C CA . GLU A 1 367 ? -2.33 2.238 -27.672 1 83 367 GLU A CA 1
ATOM 2944 C C . GLU A 1 367 ? -3.184 0.992 -27.453 1 83 367 GLU A C 1
ATOM 2946 O O . GLU A 1 367 ? -4.414 1.072 -27.438 1 83 367 GLU A O 1
ATOM 2951 N N . LEU A 1 368 ? -2.539 -0.08 -27.344 1 88.88 368 LEU A N 1
ATOM 2952 C CA . LEU A 1 368 ? -3.256 -1.33 -27.125 1 88.88 368 LEU A CA 1
ATOM 2953 C C . LEU A 1 368 ? -4.023 -1.287 -25.797 1 88.88 368 LEU A C 1
ATOM 2955 O O . LEU A 1 368 ? -5.172 -1.734 -25.734 1 88.88 368 LEU A O 1
ATOM 2959 N N . GLN A 1 369 ? -3.41 -0.811 -24.797 1 87.56 369 GLN A N 1
ATOM 2960 C CA . GLN A 1 369 ? -4.047 -0.667 -23.5 1 87.56 369 GLN A CA 1
ATOM 2961 C C . GLN A 1 369 ? -5.297 0.2 -23.594 1 87.56 369 GLN A C 1
ATOM 2963 O O . GLN A 1 369 ? -6.32 -0.106 -22.969 1 87.56 369 GLN A O 1
ATOM 2968 N N . ALA A 1 370 ? -5.203 1.231 -24.391 1 83.81 370 ALA A N 1
ATOM 2969 C CA . ALA A 1 370 ? -6.348 2.117 -24.594 1 83.81 370 ALA A CA 1
ATOM 2970 C C . ALA A 1 370 ? -7.484 1.387 -25.297 1 83.81 370 ALA A C 1
ATOM 2972 O O . ALA A 1 370 ? -8.656 1.558 -24.953 1 83.81 370 ALA A O 1
ATOM 2973 N N . MET A 1 371 ? -7.176 0.652 -26.234 1 88 371 MET A N 1
ATOM 2974 C CA . MET A 1 371 ? -8.172 -0.122 -26.969 1 88 371 MET A CA 1
ATOM 2975 C C . MET A 1 371 ? -8.875 -1.11 -26.047 1 88 371 MET A C 1
ATOM 2977 O O . MET A 1 371 ? -10.102 -1.268 -26.109 1 88 371 MET A O 1
ATOM 2981 N N . ILE A 1 372 ? -8.141 -1.74 -25.203 1 91.12 372 ILE A N 1
ATOM 2982 C CA . ILE A 1 372 ? -8.703 -2.725 -24.281 1 91.12 372 ILE A CA 1
ATOM 2983 C C . ILE A 1 372 ? -9.594 -2.027 -23.25 1 91.12 372 ILE A C 1
ATOM 2985 O O . ILE A 1 372 ? -10.703 -2.496 -22.969 1 91.12 372 ILE A O 1
ATOM 2989 N N . TYR A 1 373 ? -9.094 -0.975 -22.781 1 87.75 373 TYR A N 1
ATOM 2990 C CA . TYR A 1 373 ? -9.875 -0.225 -21.797 1 87.75 373 TYR A CA 1
ATOM 2991 C C . TYR A 1 373 ? -11.219 0.191 -22.391 1 87.75 373 TYR A C 1
ATOM 2993 O O . TYR A 1 373 ? -12.25 0.125 -21.703 1 87.75 373 TYR A O 1
ATOM 3001 N N . LYS A 1 374 ? -11.234 0.668 -23.578 1 86.69 374 LYS A N 1
ATOM 3002 C CA . LYS A 1 374 ? -12.445 1.114 -24.25 1 86.69 374 LYS A CA 1
ATOM 3003 C C . LYS A 1 374 ? -13.469 -0.017 -24.359 1 86.69 374 LYS A C 1
ATOM 3005 O O . LYS A 1 374 ? -14.672 0.226 -24.328 1 86.69 374 LYS A O 1
ATOM 3010 N N . LEU A 1 375 ? -12.977 -1.208 -24.453 1 88.19 375 LEU A N 1
ATOM 3011 C CA . LEU A 1 375 ? -13.875 -2.357 -24.469 1 88.19 375 LEU A CA 1
ATOM 3012 C C . LEU A 1 375 ? -14.75 -2.393 -23.219 1 88.19 375 LEU A C 1
ATOM 3014 O O . LEU A 1 375 ? -15.938 -2.729 -23.297 1 88.19 375 LEU A O 1
ATOM 3018 N N . PHE A 1 376 ? -14.188 -2.076 -22.109 1 87.94 376 PHE A N 1
ATOM 3019 C CA . PHE A 1 376 ? -14.859 -2.242 -20.812 1 87.94 376 PHE A CA 1
ATOM 3020 C C . PHE A 1 376 ? -15.695 -1.014 -20.484 1 87.94 376 PHE A C 1
ATOM 3022 O O . PHE A 1 376 ? -16.516 -1.048 -19.562 1 87.94 376 PHE A O 1
ATOM 3029 N N . LEU A 1 377 ? -15.383 0.125 -21.188 1 79.5 377 LEU A N 1
ATOM 3030 C CA . LEU A 1 377 ? -16.203 1.318 -21 1 79.5 377 LEU A CA 1
ATOM 3031 C C . LEU A 1 377 ? -17.531 1.188 -21.734 1 79.5 377 LEU A C 1
ATOM 3033 O O . LEU A 1 377 ? -18.547 1.73 -21.297 1 79.5 377 LEU A O 1
ATOM 3037 N N . GLN A 1 378 ? -17.516 0.717 -22.969 1 65.5 378 GLN A N 1
ATOM 3038 C CA . GLN A 1 378 ? -18.672 0.639 -23.859 1 65.5 378 GLN A CA 1
ATOM 3039 C C . GLN A 1 378 ? -19.719 -0.331 -23.312 1 65.5 378 GLN A C 1
ATOM 3041 O O . GLN A 1 378 ? -20.891 -0.282 -23.719 1 65.5 378 GLN A O 1
ATOM 3046 N N . VAL A 1 379 ? -19.344 -1.37 -22.719 1 56.41 379 VAL A N 1
ATOM 3047 C CA . VAL A 1 379 ? -20.281 -2.449 -22.438 1 56.41 379 VAL A CA 1
ATOM 3048 C C . VAL A 1 379 ? -21.266 -2.016 -21.344 1 56.41 379 VAL A C 1
ATOM 3050 O O . VAL A 1 379 ? -20.844 -1.678 -20.234 1 56.41 379 VAL A O 1
ATOM 3053 N N . SER A 1 380 ? -22.234 -1.276 -21.672 1 47.47 380 SER A N 1
ATOM 3054 C CA . SER A 1 380 ? -23.453 -1.146 -20.875 1 47.47 380 SER A CA 1
ATOM 3055 C C . SER A 1 380 ? -24 -2.514 -20.484 1 47.47 380 SER A C 1
ATOM 3057 O O . SER A 1 380 ? -23.875 -3.48 -21.234 1 47.47 380 SER A O 1
ATOM 3059 N N . PRO A 1 381 ? -24.266 -2.803 -19.188 1 42.69 381 PRO A N 1
ATOM 3060 C CA . PRO A 1 381 ? -24.859 -4.047 -18.703 1 42.69 381 PRO A CA 1
ATOM 3061 C C . PRO A 1 381 ? -25.922 -4.613 -19.641 1 42.69 381 PRO A C 1
ATOM 3063 O O . PRO A 1 381 ? -26.438 -5.703 -19.422 1 42.69 381 PRO A O 1
ATOM 3066 N N . ARG A 1 382 ? -26.562 -3.992 -20.547 1 38.53 382 ARG A N 1
ATOM 3067 C CA . ARG A 1 382 ? -27.672 -4.598 -21.281 1 38.53 382 ARG A CA 1
ATOM 3068 C C . ARG A 1 382 ? -27.234 -5.848 -22.016 1 38.53 382 ARG A C 1
ATOM 3070 O O . ARG A 1 382 ? -28 -6.805 -22.172 1 38.53 382 ARG A O 1
ATOM 3077 N N . ASP A 1 383 ? -26.188 -5.891 -22.812 1 37.44 383 ASP A N 1
ATOM 3078 C CA . ASP A 1 383 ? -25.953 -6.953 -23.781 1 37.44 383 ASP A CA 1
ATOM 3079 C C . ASP A 1 383 ? -25.297 -8.164 -23.125 1 37.44 383 ASP A C 1
ATOM 3081 O O . ASP A 1 383 ? -25.047 -9.172 -23.781 1 37.44 383 ASP A O 1
ATOM 3085 N N . ALA A 1 384 ? -24.625 -8.148 -22.094 1 33.88 384 ALA A N 1
ATOM 3086 C CA . ALA A 1 384 ? -24.062 -9.359 -21.516 1 33.88 384 ALA A CA 1
ATOM 3087 C C . ALA A 1 384 ? -25.156 -10.219 -20.891 1 33.88 384 ALA A C 1
ATOM 3089 O O . ALA A 1 384 ? -25.219 -10.352 -19.656 1 33.88 384 ALA A O 1
ATOM 3090 N N . ARG A 1 385 ? -26.375 -10.312 -21.359 1 33.19 385 ARG A N 1
ATOM 3091 C CA . ARG A 1 385 ? -27.406 -11.312 -21.078 1 33.19 385 ARG A CA 1
ATOM 3092 C C . ARG A 1 385 ? -26.906 -12.719 -21.406 1 33.19 385 ARG A C 1
ATOM 3094 O O . ARG A 1 385 ? -27.219 -13.258 -22.469 1 33.19 385 ARG A O 1
ATOM 3101 N N . GLY A 1 386 ? -25.547 -13.133 -21.234 1 28.59 386 GLY A N 1
ATOM 3102 C CA . GLY A 1 386 ? -25.406 -14.539 -21.562 1 28.59 386 GLY A CA 1
ATOM 3103 C C . GLY A 1 386 ? -26.219 -15.445 -20.656 1 28.59 386 GLY A C 1
ATOM 3104 O O . GLY A 1 386 ? -26.719 -15.008 -19.609 1 28.59 386 GLY A O 1
ATOM 3105 N N . PRO A 1 387 ? -26.547 -16.75 -21.141 1 27.27 387 PRO A N 1
ATOM 3106 C CA . PRO A 1 387 ? -27.359 -17.781 -20.484 1 27.27 387 PRO A CA 1
ATOM 3107 C C . PRO A 1 387 ? -26.922 -18.062 -19.047 1 27.27 387 PRO A C 1
ATOM 3109 O O . PRO A 1 387 ? -25.75 -17.844 -18.703 1 27.27 387 PRO A O 1
ATOM 3112 N N . ARG A 1 388 ? -27.844 -18.234 -18.031 1 28.25 388 ARG A N 1
ATOM 3113 C CA . ARG A 1 388 ? -27.859 -18.781 -16.688 1 28.25 388 ARG A CA 1
ATOM 3114 C C . ARG A 1 388 ? -27.078 -20.094 -16.625 1 28.25 388 ARG A C 1
ATOM 3116 O O . ARG A 1 388 ? -27.625 -21.172 -16.859 1 28.25 388 ARG A O 1
ATOM 3123 N N . TRP A 1 389 ? -25.875 -20.469 -17.266 1 22.95 389 TRP A N 1
ATOM 3124 C CA . TRP A 1 389 ? -25.328 -21.812 -17.344 1 22.95 389 TRP A CA 1
ATOM 3125 C C . TRP A 1 389 ? -24.938 -22.312 -15.961 1 22.95 389 TRP A C 1
ATOM 3127 O O . TRP A 1 389 ? -24.5 -21.531 -15.109 1 22.95 389 TRP A O 1
ATOM 3137 N N . SER A 1 390 ? -25.484 -23.469 -15.469 1 24.89 390 SER A N 1
ATOM 3138 C CA . SER A 1 390 ? -25.297 -24.5 -14.461 1 24.89 390 SER A CA 1
ATOM 3139 C C . SER A 1 390 ? -23.859 -25.016 -14.445 1 24.89 390 SER A C 1
ATOM 3141 O O . SER A 1 390 ? -23.406 -25.641 -15.414 1 24.89 390 SER A O 1
ATOM 3143 N N . VAL A 1 391 ? -22.875 -24.422 -14.172 1 24.39 391 VAL A N 1
ATOM 3144 C CA . VAL A 1 391 ? -21.5 -24.875 -14.367 1 24.39 391 VAL A CA 1
ATOM 3145 C C . VAL A 1 391 ? -21.188 -25.984 -13.367 1 24.39 391 VAL A C 1
ATOM 3147 O O . VAL A 1 391 ? -21.125 -25.734 -12.156 1 24.39 391 VAL A O 1
ATOM 3150 N N . LYS A 1 392 ? -21.547 -27.312 -13.555 1 24.72 392 LYS A N 1
ATOM 3151 C CA . LYS A 1 392 ? -21.141 -28.578 -12.93 1 24.72 392 LYS A CA 1
ATOM 3152 C C . LYS A 1 392 ? -19.641 -28.781 -13 1 24.72 392 LYS A C 1
ATOM 3154 O O . LYS A 1 392 ? -19.141 -29.891 -12.781 1 24.72 392 LYS A O 1
ATOM 3159 N N . THR A 1 393 ? -18.828 -27.938 -13.367 1 24.2 393 THR A N 1
ATOM 3160 C CA . THR A 1 393 ? -17.516 -28.5 -13.672 1 24.2 393 THR A CA 1
ATOM 3161 C C . THR A 1 393 ? -16.891 -29.109 -12.422 1 24.2 393 THR A C 1
ATOM 3163 O O . THR A 1 393 ? -17.078 -28.594 -11.312 1 24.2 393 THR A O 1
ATOM 3166 N N . HIS A 1 394 ? -16.484 -30.422 -12.477 1 21.03 394 HIS A N 1
ATOM 3167 C CA . HIS A 1 394 ? -15.773 -31.422 -11.68 1 21.03 394 HIS A CA 1
ATOM 3168 C C . HIS A 1 394 ? -14.438 -30.875 -11.18 1 21.03 394 HIS A C 1
ATOM 3170 O O . HIS A 1 394 ? -13.453 -30.844 -11.93 1 21.03 394 HIS A O 1
ATOM 3176 N N . LEU A 1 395 ? -14.383 -29.875 -10.508 1 21.03 395 LEU A N 1
ATOM 3177 C CA . LEU A 1 395 ? -13.18 -29.234 -10.016 1 21.03 395 LEU A CA 1
ATOM 3178 C C . LEU A 1 395 ? -12.516 -30.062 -8.922 1 21.03 395 LEU A C 1
ATOM 3180 O O . LEU A 1 395 ? -12.992 -30.094 -7.785 1 21.03 395 LEU A O 1
ATOM 3184 N N . HIS A 1 396 ? -12.008 -31.25 -9.156 1 20 396 HIS A N 1
ATOM 3185 C CA . HIS A 1 396 ? -11.328 -32.156 -8.234 1 20 396 HIS A CA 1
ATOM 3186 C C . HIS A 1 396 ? -10.164 -31.453 -7.531 1 20 396 HIS A C 1
ATOM 3188 O O . HIS A 1 396 ? -9.984 -31.609 -6.324 1 20 396 HIS A O 1
ATOM 3194 N N . PHE A 1 397 ? -9.156 -31.062 -8.336 1 19.61 397 PHE A N 1
ATOM 3195 C CA . PHE A 1 397 ? -7.805 -31.391 -7.902 1 19.61 397 PHE A CA 1
ATOM 3196 C C . PHE A 1 397 ? -7.395 -30.562 -6.695 1 19.61 397 PHE A C 1
ATOM 3198 O O . PHE A 1 397 ? -6.934 -31.109 -5.688 1 19.61 397 PHE A O 1
ATOM 3205 N N . ILE A 1 398 ? -6.879 -29.219 -6.867 1 20.62 398 ILE A N 1
ATOM 3206 C CA . ILE A 1 398 ? -5.547 -28.75 -6.508 1 20.62 398 ILE A CA 1
ATOM 3207 C C . ILE A 1 398 ? -5.574 -28.125 -5.109 1 20.62 398 ILE A C 1
ATOM 3209 O O . ILE A 1 398 ? -5.535 -26.906 -4.961 1 20.62 398 ILE A O 1
ATOM 3213 N N . CYS A 1 399 ? -6.406 -28.359 -4.238 1 21.44 399 CYS A N 1
ATOM 3214 C CA . CYS A 1 399 ? -6.453 -27.641 -2.969 1 21.44 399 CYS A CA 1
ATOM 3215 C C . CYS A 1 399 ? -5.203 -27.906 -2.141 1 21.44 399 CYS A C 1
ATOM 3217 O O . CYS A 1 399 ? -5.195 -27.688 -0.928 1 21.44 399 CYS A O 1
ATOM 3219 N N . ALA A 1 400 ? -4.098 -28.547 -2.701 1 20.67 400 ALA A N 1
ATOM 3220 C CA . ALA A 1 400 ? -3.1 -29.156 -1.821 1 20.67 400 ALA A CA 1
ATOM 3221 C C . ALA A 1 400 ? -2.324 -28.094 -1.056 1 20.67 400 ALA A C 1
ATOM 3223 O O . ALA A 1 400 ? -1.842 -28.328 0.052 1 20.67 400 ALA A O 1
ATOM 3224 N N . ALA A 1 401 ? -2.014 -26.969 -1.634 1 22.44 401 ALA A N 1
ATOM 3225 C CA . ALA A 1 401 ? -0.703 -26.453 -1.243 1 22.44 401 ALA A CA 1
ATOM 3226 C C . ALA A 1 401 ? -0.758 -25.812 0.137 1 22.44 401 ALA A C 1
ATOM 3228 O O . ALA A 1 401 ? 0.247 -25.281 0.626 1 22.44 401 ALA A O 1
ATOM 3229 N N . THR A 1 402 ? -1.796 -25.609 0.783 1 23.05 402 THR A N 1
ATOM 3230 C CA . THR A 1 402 ? -1.559 -25 2.08 1 23.05 402 THR A CA 1
ATOM 3231 C C . THR A 1 402 ? -0.726 -25.906 2.975 1 23.05 402 THR A C 1
ATOM 3233 O O . THR A 1 402 ? -0.189 -25.469 3.994 1 23.05 402 THR A O 1
ATOM 3236 N N . ASP A 1 403 ? -0.802 -27.234 2.801 1 24.16 403 ASP A N 1
ATOM 3237 C CA . ASP A 1 403 ? -0.293 -28.172 3.805 1 24.16 403 ASP A CA 1
ATOM 3238 C C . ASP A 1 403 ? 1.221 -28.328 3.684 1 24.16 403 ASP A C 1
ATOM 3240 O O . ASP A 1 403 ? 1.735 -29.453 3.725 1 24.16 403 ASP A O 1
ATOM 3244 N N . LEU A 1 404 ? 1.974 -27.641 3.055 1 22.34 404 LEU A N 1
ATOM 3245 C CA . LEU A 1 404 ? 3.373 -28.047 2.961 1 22.34 404 LEU A CA 1
ATOM 3246 C C . LEU A 1 404 ? 4.039 -28.016 4.332 1 22.34 404 LEU A C 1
ATOM 3248 O O . LEU A 1 404 ? 5.25 -28.219 4.445 1 22.34 404 LEU A O 1
ATOM 3252 N N . LYS A 1 405 ? 3.6 -27.625 5.438 1 27.44 405 LYS A N 1
ATOM 3253 C CA . LYS A 1 405 ? 4.504 -27.797 6.57 1 27.44 405 LYS A CA 1
ATOM 3254 C C . LYS A 1 405 ? 4.82 -29.266 6.801 1 27.44 405 LYS A C 1
ATOM 3256 O O . LYS A 1 405 ? 5.73 -29.609 7.559 1 27.44 405 LYS A O 1
ATOM 3261 N N . ARG A 1 406 ? 3.92 -30.25 6.48 1 22.08 406 ARG A N 1
ATOM 3262 C CA . ARG A 1 406 ? 4.156 -31.484 7.215 1 22.08 406 ARG A CA 1
ATOM 3263 C C . ARG A 1 406 ? 5.238 -32.312 6.543 1 22.08 406 ARG A C 1
ATOM 3265 O O . ARG A 1 406 ? 5.656 -33.344 7.074 1 22.08 406 ARG A O 1
ATOM 3272 N N . ASP A 1 407 ? 5.5 -32.219 5.215 1 21.92 407 ASP A N 1
ATOM 3273 C CA . ASP A 1 407 ? 6.23 -33.406 4.801 1 21.92 407 ASP A CA 1
ATOM 3274 C C . ASP A 1 407 ? 7.691 -33.312 5.23 1 21.92 407 ASP A C 1
ATOM 3276 O O . ASP A 1 407 ? 8.516 -34.125 4.797 1 21.92 407 ASP A O 1
ATOM 3280 N N . ARG A 1 408 ? 8.297 -32.344 5.816 1 22.62 408 ARG A N 1
ATOM 3281 C CA . ARG A 1 408 ? 9.68 -32.719 6.082 1 22.62 408 ARG A CA 1
ATOM 3282 C C . ARG A 1 408 ? 9.766 -33.812 7.133 1 22.62 408 ARG A C 1
ATOM 3284 O O . ARG A 1 408 ? 10.844 -34.125 7.629 1 22.62 408 ARG A O 1
ATOM 3291 N N . ARG A 1 409 ? 8.75 -34.375 7.844 1 21.66 409 ARG A N 1
ATOM 3292 C CA . ARG A 1 409 ? 9.242 -35.5 8.672 1 21.66 409 ARG A CA 1
ATOM 3293 C C . ARG A 1 409 ? 9.742 -36.625 7.809 1 21.66 409 ARG A C 1
ATOM 3295 O O . ARG A 1 409 ? 10.156 -37.688 8.328 1 21.66 409 ARG A O 1
ATOM 3302 N N . VAL A 1 410 ? 9.922 -36.688 6.488 1 19.52 410 VAL A N 1
ATOM 3303 C CA . VAL A 1 410 ? 10.781 -37.844 6.262 1 19.52 410 VAL A CA 1
ATOM 3304 C C . VAL A 1 410 ? 12.234 -37.469 6.543 1 19.52 410 VAL A C 1
ATOM 3306 O O . VAL A 1 410 ? 12.695 -36.406 6.16 1 19.52 410 VAL A O 1
ATOM 3309 N N . SER B 1 1 ? 56.812 42.375 0.355 1 31.86 1 SER B N 1
ATOM 3310 C CA . SER B 1 1 ? 56.406 41.031 0.825 1 31.86 1 SER B CA 1
ATOM 3311 C C . SER B 1 1 ? 54.969 40.75 0.466 1 31.86 1 SER B C 1
ATOM 3313 O O . SER B 1 1 ? 54.062 41.375 1 1 31.86 1 SER B O 1
ATOM 3315 N N . GLN B 1 2 ? 54.594 40.438 -0.792 1 34.41 2 GLN B N 1
ATOM 3316 C CA . GLN B 1 2 ? 53.344 40.219 -1.521 1 34.41 2 GLN B CA 1
ATOM 3317 C C . GLN B 1 2 ? 52.594 39.031 -0.944 1 34.41 2 GLN B C 1
ATOM 3319 O O . GLN B 1 2 ? 53.094 37.906 -0.947 1 34.41 2 GLN B O 1
ATOM 3324 N N . TYR B 1 3 ? 51.969 39.219 0.249 1 42.78 3 TYR B N 1
ATOM 3325 C CA . TYR B 1 3 ? 51.062 38.281 0.91 1 42.78 3 TYR B CA 1
ATOM 3326 C C . TYR B 1 3 ? 50.188 37.562 -0.106 1 42.78 3 TYR B C 1
ATOM 3328 O O . TYR B 1 3 ? 49.375 38.156 -0.789 1 42.78 3 TYR B O 1
ATOM 3336 N N . GLU B 1 4 ? 50.719 36.531 -0.739 1 49.88 4 GLU B N 1
ATOM 3337 C CA . GLU B 1 4 ? 50.188 35.844 -1.925 1 49.88 4 GLU B CA 1
ATOM 3338 C C . GLU B 1 4 ? 48.75 35.406 -1.697 1 49.88 4 GLU B C 1
ATOM 3340 O O . GLU B 1 4 ? 48.438 34.844 -0.635 1 49.88 4 GLU B O 1
ATOM 3345 N N . PRO B 1 5 ? 47.719 35.844 -2.424 1 54.69 5 PRO B N 1
ATOM 3346 C CA . PRO B 1 5 ? 46.281 35.562 -2.492 1 54.69 5 PRO B CA 1
ATOM 3347 C C . PRO B 1 5 ? 45.938 34.094 -2.277 1 54.69 5 PRO B C 1
ATOM 3349 O O . PRO B 1 5 ? 44.812 33.781 -1.9 1 54.69 5 PRO B O 1
ATOM 3352 N N . THR B 1 6 ? 46.875 33.281 -2.416 1 57.56 6 THR B N 1
ATOM 3353 C CA . THR B 1 6 ? 46.656 31.844 -2.32 1 57.56 6 THR B CA 1
ATOM 3354 C C . THR B 1 6 ? 46.5 31.406 -0.864 1 57.56 6 THR B C 1
ATOM 3356 O O . THR B 1 6 ? 45.688 30.516 -0.557 1 57.56 6 THR B O 1
ATOM 3359 N N . ASP B 1 7 ? 47.188 32.062 0.073 1 59.88 7 ASP B N 1
ATOM 3360 C CA . ASP B 1 7 ? 47.125 31.719 1.492 1 59.88 7 ASP B CA 1
ATOM 3361 C C . ASP B 1 7 ? 45.781 32.125 2.107 1 59.88 7 ASP B C 1
ATOM 3363 O O . ASP B 1 7 ? 45.281 31.453 2.984 1 59.88 7 ASP B O 1
ATOM 3367 N N . SER B 1 8 ? 45.25 33.188 1.626 1 62.41 8 SER B N 1
ATOM 3368 C CA . SER B 1 8 ? 43.969 33.719 2.1 1 62.41 8 SER B CA 1
ATOM 3369 C C . SER B 1 8 ? 42.812 32.812 1.671 1 62.41 8 SER B C 1
ATOM 3371 O O . SER B 1 8 ? 41.875 32.594 2.441 1 62.41 8 SER B O 1
ATOM 3373 N N . TRP B 1 9 ? 42.906 32.312 0.463 1 60.03 9 TRP B N 1
ATOM 3374 C CA . TRP B 1 9 ? 41.875 31.438 -0.028 1 60.03 9 TRP B CA 1
ATOM 3375 C C . TRP B 1 9 ? 41.875 30.109 0.734 1 60.03 9 TRP B C 1
ATOM 3377 O O . TRP B 1 9 ? 40.812 29.562 1.049 1 60.03 9 TRP B O 1
ATOM 3387 N N . ARG B 1 10 ? 43.062 29.734 1.034 1 67.06 10 ARG B N 1
ATOM 3388 C CA . ARG B 1 10 ? 43.188 28.5 1.812 1 67.06 10 ARG B CA 1
ATOM 3389 C C . ARG B 1 10 ? 42.688 28.703 3.234 1 67.06 10 ARG B C 1
ATOM 3391 O O . ARG B 1 10 ? 42.062 27.797 3.807 1 67.06 10 ARG B O 1
ATOM 3398 N N . ASP B 1 11 ? 42.969 29.859 3.684 1 73.19 11 ASP B N 1
ATOM 3399 C CA . ASP B 1 11 ? 42.5 30.172 5.031 1 73.19 11 ASP B CA 1
ATOM 3400 C C . ASP B 1 11 ? 40.969 30.266 5.066 1 73.19 11 ASP B C 1
ATOM 3402 O O . ASP B 1 11 ? 40.344 29.812 6.02 1 73.19 11 ASP B O 1
ATOM 3406 N N . GLN B 1 12 ? 40.375 30.859 4.047 1 73.06 12 GLN B N 1
ATOM 3407 C CA . GLN B 1 12 ? 38.938 30.953 3.963 1 73.06 12 GLN B CA 1
ATOM 3408 C C . GLN B 1 12 ? 38.281 29.578 3.781 1 73.06 12 GLN B C 1
ATOM 3410 O O . GLN B 1 12 ? 37.281 29.266 4.406 1 73.06 12 GLN B O 1
ATOM 3415 N N . THR B 1 13 ? 38.875 28.828 2.953 1 73.25 13 THR B N 1
ATOM 3416 C CA . THR B 1 13 ? 38.375 27.469 2.723 1 73.25 13 THR B CA 1
ATOM 3417 C C . THR B 1 13 ? 38.469 26.641 4 1 73.25 13 THR B C 1
ATOM 3419 O O . THR B 1 13 ? 37.562 25.875 4.309 1 73.25 13 THR B O 1
ATOM 3422 N N . HIS B 1 14 ? 39.562 26.922 4.672 1 79.12 14 HIS B N 1
ATOM 3423 C CA . HIS B 1 14 ? 39.75 26.219 5.93 1 79.12 14 HIS B CA 1
ATOM 3424 C C . HIS B 1 14 ? 38.719 26.656 6.965 1 79.12 14 HIS B C 1
ATOM 3426 O O . HIS B 1 14 ? 38.156 25.828 7.699 1 79.12 14 HIS B O 1
ATOM 3432 N N . ARG B 1 15 ? 38.469 27.844 7 1 78.25 15 ARG B N 1
ATOM 3433 C CA . ARG B 1 15 ? 37.469 28.375 7.926 1 78.25 15 ARG B CA 1
ATOM 3434 C C . ARG B 1 15 ? 36.062 27.828 7.594 1 78.25 15 ARG B C 1
ATOM 3436 O O . ARG B 1 15 ? 35.312 27.469 8.492 1 78.25 15 ARG B O 1
ATOM 3443 N N . GLU B 1 16 ? 35.719 27.828 6.395 1 78.31 16 GLU B N 1
ATOM 3444 C CA . GLU B 1 16 ? 34.406 27.297 5.969 1 78.31 16 GLU B CA 1
ATOM 3445 C C . GLU B 1 16 ? 34.281 25.812 6.328 1 78.31 16 GLU B C 1
ATOM 3447 O O . GLU B 1 16 ? 33.219 25.359 6.75 1 78.31 16 GLU B O 1
ATOM 3452 N N . MET B 1 17 ? 35.312 25.172 6.125 1 79.31 17 MET B N 1
ATOM 3453 C CA . MET B 1 17 ? 35.344 23.75 6.461 1 79.31 17 MET B CA 1
ATOM 3454 C C . MET B 1 17 ? 35.094 23.547 7.953 1 79.31 17 MET B C 1
ATOM 3456 O O . MET B 1 17 ? 34.281 22.703 8.344 1 79.31 17 MET B O 1
ATOM 3460 N N . MET B 1 18 ? 35.781 24.391 8.664 1 79.69 18 MET B N 1
ATOM 3461 C CA . MET B 1 18 ? 35.688 24.25 10.117 1 79.69 18 MET B CA 1
ATOM 3462 C C . MET B 1 18 ? 34.281 24.641 10.602 1 79.69 18 MET B C 1
ATOM 3464 O O . MET B 1 18 ? 33.75 24.016 11.508 1 79.69 18 MET B O 1
ATOM 3468 N N . GLN B 1 19 ? 33.688 25.547 10.008 1 80.69 19 GLN B N 1
ATOM 3469 C CA . GLN B 1 19 ? 32.344 25.953 10.352 1 80.69 19 GLN B CA 1
ATOM 3470 C C . GLN B 1 19 ? 31.328 24.859 10.031 1 80.69 19 GLN B C 1
ATOM 3472 O O . GLN B 1 19 ? 30.422 24.594 10.812 1 80.69 19 GLN B O 1
ATOM 3477 N N . THR B 1 20 ? 31.516 24.25 8.953 1 79.81 20 THR B N 1
ATOM 3478 C CA . THR B 1 20 ? 30.609 23.172 8.547 1 79.81 20 THR B CA 1
ATOM 3479 C C . THR B 1 20 ? 30.734 21.984 9.492 1 79.81 20 THR B C 1
ATOM 3481 O O . THR B 1 20 ? 29.734 21.375 9.883 1 79.81 20 THR B O 1
ATOM 3484 N N . VAL B 1 21 ? 31.859 21.734 9.906 1 81.25 21 VAL B N 1
ATOM 3485 C CA . VAL B 1 21 ? 32.094 20.625 10.82 1 81.25 21 VAL B CA 1
ATOM 3486 C C . VAL B 1 21 ? 31.484 20.938 12.18 1 81.25 21 VAL B C 1
ATOM 3488 O O . VAL B 1 21 ? 30.906 20.062 12.82 1 81.25 21 VAL B O 1
ATOM 3491 N N . GLN B 1 22 ? 31.656 22.141 12.508 1 80.56 22 GLN B N 1
ATOM 3492 C CA . GLN B 1 22 ? 31.062 22.547 13.781 1 80.56 22 GLN B CA 1
ATOM 3493 C C . GLN B 1 22 ? 29.547 22.406 13.75 1 80.56 22 GLN B C 1
ATOM 3495 O O . GLN B 1 22 ? 28.938 21.984 14.727 1 80.56 22 GLN B O 1
ATOM 3500 N N . GLU B 1 23 ? 28.969 22.734 12.703 1 80.31 23 GLU B N 1
ATOM 3501 C CA . GLU B 1 23 ? 27.516 22.562 12.531 1 80.31 23 GLU B CA 1
ATOM 3502 C C . GLU B 1 23 ? 27.125 21.094 12.609 1 80.31 23 GLU B C 1
ATOM 3504 O O . GLU B 1 23 ? 26.094 20.75 13.172 1 80.31 23 GLU B O 1
ATOM 3509 N N . MET B 1 24 ? 27.922 20.25 12.07 1 77.25 24 MET B N 1
ATOM 3510 C CA . MET B 1 24 ? 27.672 18.812 12.102 1 77.25 24 MET B CA 1
ATOM 3511 C C . MET B 1 24 ? 27.734 18.281 13.531 1 77.25 24 MET B C 1
ATOM 3513 O O . MET B 1 24 ? 26.922 17.438 13.914 1 77.25 24 MET B O 1
ATOM 3517 N N . LYS B 1 25 ? 28.625 18.828 14.219 1 77.75 25 LYS B N 1
ATOM 3518 C CA . LYS B 1 25 ? 28.797 18.391 15.594 1 77.75 25 LYS B CA 1
ATOM 3519 C C . LYS B 1 25 ? 27.562 18.734 16.438 1 77.75 25 LYS B C 1
ATOM 3521 O O . LYS B 1 25 ? 27.156 17.938 17.297 1 77.75 25 LYS B O 1
ATOM 3526 N N . LYS B 1 26 ? 26.906 19.703 16.094 1 78.06 26 LYS B N 1
ATOM 3527 C CA . LYS B 1 26 ? 25.703 20.125 16.797 1 78.06 26 LYS B CA 1
ATOM 3528 C C . LYS B 1 26 ? 24.531 19.203 16.5 1 78.06 26 LYS B C 1
ATOM 3530 O O . LYS B 1 26 ? 23.578 19.125 17.266 1 78.06 26 LYS B O 1
ATOM 3535 N N . ARG B 1 27 ? 24.688 18.5 15.414 1 69.94 27 ARG B N 1
ATOM 3536 C CA . ARG B 1 27 ? 23.547 17.703 14.953 1 69.94 27 ARG B CA 1
ATOM 3537 C C . ARG B 1 27 ? 23.766 16.234 15.258 1 69.94 27 ARG B C 1
ATOM 3539 O O . ARG B 1 27 ? 23.031 15.375 14.75 1 69.94 27 ARG B O 1
ATOM 3546 N N . LEU B 1 28 ? 24.75 16.062 16.031 1 70.62 28 LEU B N 1
ATOM 3547 C CA . LEU B 1 28 ? 24.969 14.695 16.484 1 70.62 28 LEU B CA 1
ATOM 3548 C C . LEU B 1 28 ? 23.859 14.227 17.406 1 70.62 28 LEU B C 1
ATOM 3550 O O . LEU B 1 28 ? 23.406 14.984 18.266 1 70.62 28 LEU B O 1
ATOM 3554 N N . PRO B 1 29 ? 23.328 12.961 17.156 1 61.41 29 PRO B N 1
ATOM 3555 C CA . PRO B 1 29 ? 22.297 12.453 18.062 1 61.41 29 PRO B CA 1
ATOM 3556 C C . PRO B 1 29 ? 22.75 12.453 19.516 1 61.41 29 PRO B C 1
ATOM 3558 O O . PRO B 1 29 ? 23.938 12.32 19.812 1 61.41 29 PRO B O 1
ATOM 3561 N N . SER B 1 30 ? 21.781 12.727 20.438 1 58.12 30 SER B N 1
ATOM 3562 C CA . SER B 1 30 ? 22.031 12.953 21.859 1 58.12 30 SER B CA 1
ATOM 3563 C C . SER B 1 30 ? 22.812 11.797 22.484 1 58.12 30 SER B C 1
ATOM 3565 O O . SER B 1 30 ? 23.656 12.008 23.344 1 58.12 30 SER B O 1
ATOM 3567 N N . GLU B 1 31 ? 22.453 10.617 22.219 1 53.81 31 GLU B N 1
ATOM 3568 C CA . GLU B 1 31 ? 23.109 9.477 22.859 1 53.81 31 GLU B CA 1
ATOM 3569 C C . GLU B 1 31 ? 24.609 9.5 22.609 1 53.81 31 GLU B C 1
ATOM 3571 O O . GLU B 1 31 ? 25.391 8.945 23.406 1 53.81 31 GLU B O 1
ATOM 3576 N N . LYS B 1 32 ? 24.984 10.125 21.516 1 52.69 32 LYS B N 1
ATOM 3577 C CA . LYS B 1 32 ? 26.406 10.227 21.188 1 52.69 32 LYS B CA 1
ATOM 3578 C C . LYS B 1 32 ? 26.984 11.555 21.672 1 52.69 32 LYS B C 1
ATOM 3580 O O . LYS B 1 32 ? 28.203 11.727 21.688 1 52.69 32 LYS B O 1
ATOM 3585 N N . ARG B 1 33 ? 26.125 12.375 22.016 1 51.53 33 ARG B N 1
ATOM 3586 C CA . ARG B 1 33 ? 26.594 13.664 22.5 1 51.53 33 ARG B CA 1
ATOM 3587 C C . ARG B 1 33 ? 27.234 13.539 23.875 1 51.53 33 ARG B C 1
ATOM 3589 O O . ARG B 1 33 ? 28 14.406 24.297 1 51.53 33 ARG B O 1
ATOM 3596 N N . SER B 1 34 ? 26.625 12.727 24.734 1 47.38 34 SER B N 1
ATOM 3597 C CA . SER B 1 34 ? 27.062 12.828 26.125 1 47.38 34 SER B CA 1
ATOM 3598 C C . SER B 1 34 ? 28.578 12.648 26.234 1 47.38 34 SER B C 1
ATOM 3600 O O . SER B 1 34 ? 29.141 12.812 27.312 1 47.38 34 SER B O 1
ATOM 3602 N N . ARG B 1 35 ? 29.156 11.586 25.625 1 45.53 35 ARG B N 1
ATOM 3603 C CA . ARG B 1 35 ? 30.531 11.445 26.078 1 45.53 35 ARG B CA 1
ATOM 3604 C C . ARG B 1 35 ? 31.359 12.688 25.75 1 45.53 35 ARG B C 1
ATOM 3606 O O . ARG B 1 35 ? 30.922 13.523 24.938 1 45.53 35 ARG B O 1
ATOM 3613 N N . SER B 1 36 ? 32.75 12.727 26.047 1 44.28 36 SER B N 1
ATOM 3614 C CA . SER B 1 36 ? 33.75 13.781 25.828 1 44.28 36 SER B CA 1
ATOM 3615 C C . SER B 1 36 ? 33.5 14.516 24.516 1 44.28 36 SER B C 1
ATOM 3617 O O . SER B 1 36 ? 32.781 14.008 23.641 1 44.28 36 SER B O 1
ATOM 3619 N N . LYS B 1 37 ? 34.312 15.625 24.047 1 49.66 37 LYS B N 1
ATOM 3620 C CA . LYS B 1 37 ? 34.438 16.531 22.906 1 49.66 37 LYS B CA 1
ATOM 3621 C C . LYS B 1 37 ? 33.969 15.844 21.609 1 49.66 37 LYS B C 1
ATOM 3623 O O . LYS B 1 37 ? 34.5 14.805 21.234 1 49.66 37 LYS B O 1
ATOM 3628 N N . ALA B 1 38 ? 32.75 15.961 21.328 1 55.22 38 ALA B N 1
ATOM 3629 C CA . ALA B 1 38 ? 32.281 15.422 20.047 1 55.22 38 ALA B CA 1
ATOM 3630 C C . ALA B 1 38 ? 33.375 15.422 19.016 1 55.22 38 ALA B C 1
ATOM 3632 O O . ALA B 1 38 ? 33.844 16.484 18.594 1 55.22 38 ALA B O 1
ATOM 3633 N N . SER B 1 39 ? 34.094 14.414 18.922 1 72.38 39 SER B N 1
ATOM 3634 C CA . SER B 1 39 ? 35.281 14.344 18.062 1 72.38 39 SER B CA 1
ATOM 3635 C C . SER B 1 39 ? 34.906 14.602 16.594 1 72.38 39 SER B C 1
ATOM 3637 O O . SER B 1 39 ? 33.75 14.344 16.203 1 72.38 39 SER B O 1
ATOM 3639 N N . THR B 1 40 ? 35.594 15.523 16.047 1 76.5 40 THR B N 1
ATOM 3640 C CA . THR B 1 40 ? 35.469 15.828 14.633 1 76.5 40 THR B CA 1
ATOM 3641 C C . THR B 1 40 ? 35.25 14.547 13.828 1 76.5 40 THR B C 1
ATOM 3643 O O . THR B 1 40 ? 34.438 14.516 12.914 1 76.5 40 THR B O 1
ATOM 3646 N N . VAL B 1 41 ? 35.781 13.523 14.328 1 74.06 41 VAL B N 1
ATOM 3647 C CA . VAL B 1 41 ? 35.688 12.266 13.594 1 74.06 41 VAL B CA 1
ATOM 3648 C C . VAL B 1 41 ? 34.312 11.656 13.781 1 74.06 41 VAL B C 1
ATOM 3650 O O . VAL B 1 41 ? 33.719 11.156 12.828 1 74.06 41 VAL B O 1
ATOM 3653 N N . ALA B 1 42 ? 33.844 11.758 14.922 1 72.12 42 ALA B N 1
ATOM 3654 C CA . ALA B 1 42 ? 32.5 11.219 15.188 1 72.12 42 ALA B CA 1
ATOM 3655 C C . ALA B 1 42 ? 31.453 11.977 14.383 1 72.12 42 ALA B C 1
ATOM 3657 O O . ALA B 1 42 ? 30.547 11.367 13.82 1 72.12 42 ALA B O 1
ATOM 3658 N N . ALA B 1 43 ? 31.578 13.219 14.367 1 76.62 43 ALA B N 1
ATOM 3659 C CA . ALA B 1 43 ? 30.641 14.047 13.625 1 76.62 43 ALA B CA 1
ATOM 3660 C C . ALA B 1 43 ? 30.703 13.727 12.133 1 76.62 43 ALA B C 1
ATOM 3662 O O . ALA B 1 43 ? 29.656 13.633 11.469 1 76.62 43 ALA B O 1
ATOM 3663 N N . LEU B 1 44 ? 31.891 13.57 11.695 1 77.19 44 LEU B N 1
ATOM 3664 C CA . LEU B 1 44 ? 32.062 13.273 10.273 1 77.19 44 LEU B CA 1
ATOM 3665 C C . LEU B 1 44 ? 31.562 11.875 9.938 1 77.19 44 LEU B C 1
ATOM 3667 O O . LEU B 1 44 ? 30.938 11.672 8.898 1 77.19 44 LEU B O 1
ATOM 3671 N N . ASN B 1 45 ? 31.734 11.023 10.773 1 68.31 45 ASN B N 1
ATOM 3672 C CA . ASN B 1 45 ? 31.219 9.68 10.555 1 68.31 45 ASN B CA 1
ATOM 3673 C C . ASN B 1 45 ? 29.703 9.656 10.578 1 68.31 45 ASN B C 1
ATOM 3675 O O . ASN B 1 45 ? 29.078 8.969 9.773 1 68.31 45 ASN B O 1
ATOM 3679 N N . TYR B 1 46 ? 29.188 10.289 11.461 1 65.31 46 TYR B N 1
ATOM 3680 C CA . TYR B 1 46 ? 27.734 10.43 11.492 1 65.31 46 TYR B CA 1
ATOM 3681 C C . TYR B 1 46 ? 27.219 11.062 10.211 1 65.31 46 TYR B C 1
ATOM 3683 O O . TYR B 1 46 ? 26.234 10.594 9.633 1 65.31 46 TYR B O 1
ATOM 3691 N N . ALA B 1 47 ? 27.859 12.055 9.836 1 70.69 47 ALA B N 1
ATOM 3692 C CA . ALA B 1 47 ? 27.469 12.734 8.602 1 70.69 47 ALA B CA 1
ATOM 3693 C C . ALA B 1 47 ? 27.609 11.797 7.402 1 70.69 47 ALA B C 1
ATOM 3695 O O . ALA B 1 47 ? 26.734 11.766 6.531 1 70.69 47 ALA B O 1
ATOM 3696 N N . LEU B 1 48 ? 28.625 11.18 7.461 1 67.88 48 LEU B N 1
ATOM 3697 C CA . LEU B 1 48 ? 28.812 10.219 6.379 1 67.88 48 LEU B CA 1
ATOM 3698 C C . LEU B 1 48 ? 27.688 9.18 6.383 1 67.88 48 LEU B C 1
ATOM 3700 O O . LEU B 1 48 ? 27.172 8.828 5.324 1 67.88 48 LEU B O 1
ATOM 3704 N N . ASN B 1 49 ? 27.406 8.805 7.434 1 60.12 49 ASN B N 1
ATOM 3705 C CA . ASN B 1 49 ? 26.297 7.859 7.562 1 60.12 49 ASN B CA 1
ATOM 3706 C C . ASN B 1 49 ? 24.984 8.477 7.102 1 60.12 49 ASN B C 1
ATOM 3708 O O . ASN B 1 49 ? 24.156 7.805 6.469 1 60.12 49 ASN B O 1
ATOM 3712 N N . CYS B 1 50 ? 24.844 9.609 7.473 1 58.25 50 CYS B N 1
ATOM 3713 C CA . CYS B 1 50 ? 23.656 10.344 7.016 1 58.25 50 CYS B CA 1
ATOM 3714 C C . CYS B 1 50 ? 23.656 10.484 5.496 1 58.25 50 CYS B C 1
ATOM 3716 O O . CYS B 1 50 ? 22.609 10.359 4.855 1 58.25 50 CYS B O 1
ATOM 3718 N N . VAL B 1 51 ? 24.797 10.789 5.035 1 59.41 51 VAL B N 1
ATOM 3719 C CA . VAL B 1 51 ? 24.922 10.875 3.582 1 59.41 51 VAL B CA 1
ATOM 3720 C C . VAL B 1 51 ? 24.516 9.539 2.953 1 59.41 51 VAL B C 1
ATOM 3722 O O . VAL B 1 51 ? 23.75 9.508 1.991 1 59.41 51 VAL B O 1
ATOM 3725 N N . LYS B 1 52 ? 25.062 8.695 3.609 1 54.19 52 LYS B N 1
ATOM 3726 C CA . LYS B 1 52 ? 24.734 7.359 3.119 1 54.19 52 LYS B CA 1
ATOM 3727 C C . LYS B 1 52 ? 23.234 7.082 3.244 1 54.19 52 LYS B C 1
ATOM 3729 O O . LYS B 1 52 ? 22.625 6.531 2.33 1 54.19 52 LYS B O 1
ATOM 3734 N N . GLN B 1 53 ? 22.875 7.473 4.363 1 51.16 53 GLN B N 1
ATOM 3735 C CA . GLN B 1 53 ? 21.453 7.273 4.625 1 51.16 53 GLN B CA 1
ATOM 3736 C C . GLN B 1 53 ? 20.594 8.109 3.674 1 51.16 53 GLN B C 1
ATOM 3738 O O . GLN B 1 53 ? 19.578 7.625 3.152 1 51.16 53 GLN B O 1
ATOM 3743 N N . VAL B 1 54 ? 20.906 9.336 3.678 1 50.84 54 VAL B N 1
ATOM 3744 C CA . VAL B 1 54 ? 20.188 10.227 2.771 1 50.84 54 VAL B CA 1
ATOM 3745 C C . VAL B 1 54 ? 20.297 9.711 1.341 1 50.84 54 VAL B C 1
ATOM 3747 O O . VAL B 1 54 ? 19.312 9.711 0.595 1 50.84 54 VAL B O 1
ATOM 3750 N N . GLN B 1 55 ? 21.531 9.469 1.166 1 49 55 GLN B N 1
ATOM 3751 C CA . GLN B 1 55 ? 21.719 8.914 -0.174 1 49 55 GLN B CA 1
ATOM 3752 C C . GLN B 1 55 ? 20.938 7.617 -0.342 1 49 55 GLN B C 1
ATOM 3754 O O . GLN B 1 55 ? 20.328 7.379 -1.391 1 49 55 GLN B O 1
ATOM 3759 N N . ALA B 1 56 ? 21.109 7.066 0.737 1 43.91 56 ALA B N 1
ATOM 3760 C CA . ALA B 1 56 ? 20.297 5.848 0.712 1 43.91 56 ALA B CA 1
ATOM 3761 C C . ALA B 1 56 ? 18.812 6.18 0.666 1 43.91 56 ALA B C 1
ATOM 3763 O O . ALA B 1 56 ? 18.062 5.578 -0.105 1 43.91 56 ALA B O 1
ATOM 3764 N N . ASN B 1 57 ? 18.531 7.008 1.738 1 44.75 57 ASN B N 1
ATOM 3765 C CA . ASN B 1 57 ? 17.141 7.461 1.744 1 44.75 57 ASN B CA 1
ATOM 3766 C C . ASN B 1 57 ? 16.812 8.281 0.5 1 44.75 57 ASN B C 1
ATOM 3768 O O . ASN B 1 57 ? 15.742 8.133 -0.081 1 44.75 57 ASN B O 1
ATOM 3772 N N . SER B 1 58 ? 17.656 9.352 0.421 1 43.75 58 SER B N 1
ATOM 3773 C CA . SER B 1 58 ? 17.547 10.102 -0.825 1 43.75 58 SER B CA 1
ATOM 3774 C C . SER B 1 58 ? 17.609 9.18 -2.035 1 43.75 58 SER B C 1
ATOM 3776 O O . SER B 1 58 ? 16.859 9.344 -2.996 1 43.75 58 SER B O 1
ATOM 3778 N N . GLU B 1 59 ? 18.625 8.492 -1.873 1 41.94 59 GLU B N 1
ATOM 3779 C CA . GLU B 1 59 ? 18.688 7.469 -2.912 1 41.94 59 GLU B CA 1
ATOM 3780 C C . GLU B 1 59 ? 17.422 6.602 -2.895 1 41.94 59 GLU B C 1
ATOM 3782 O O . GLU B 1 59 ? 16.906 6.223 -3.947 1 41.94 59 GLU B O 1
ATOM 3787 N N . TYR B 1 60 ? 17.234 6.305 -1.676 1 38.72 60 TYR B N 1
ATOM 3788 C CA . TYR B 1 60 ? 15.953 5.613 -1.563 1 38.72 60 TYR B CA 1
ATOM 3789 C C . TYR B 1 60 ? 14.828 6.457 -2.146 1 38.72 60 TYR B C 1
ATOM 3791 O O . TYR B 1 60 ? 14.039 5.977 -2.965 1 38.72 60 TYR B O 1
ATOM 3799 N N . TYR B 1 61 ? 14.555 7.582 -1.396 1 44.72 61 TYR B N 1
ATOM 3800 C CA . TYR B 1 61 ? 13.5 8.422 -1.961 1 44.72 61 TYR B CA 1
ATOM 3801 C C . TYR B 1 61 ? 13.875 8.891 -3.363 1 44.72 61 TYR B C 1
ATOM 3803 O O . TYR B 1 61 ? 13.008 8.992 -4.238 1 44.72 61 TYR B O 1
ATOM 3811 N N . LYS B 1 62 ? 15.117 9.328 -3.496 1 44.78 62 LYS B N 1
ATOM 3812 C CA . LYS B 1 62 ? 15.609 9.547 -4.855 1 44.78 62 LYS B CA 1
ATOM 3813 C C . LYS B 1 62 ? 15.43 8.305 -5.715 1 44.78 62 LYS B C 1
ATOM 3815 O O . LYS B 1 62 ? 15.039 8.398 -6.879 1 44.78 62 LYS B O 1
ATOM 3820 N N . LEU B 1 63 ? 15.914 7.344 -5.094 1 38.5 63 LEU B N 1
ATOM 3821 C CA . LEU B 1 63 ? 15.688 6.066 -5.762 1 38.5 63 LEU B CA 1
ATOM 3822 C C . LEU B 1 63 ? 14.195 5.828 -5.996 1 38.5 63 LEU B C 1
ATOM 3824 O O . LEU B 1 63 ? 13.805 5.332 -7.051 1 38.5 63 LEU B O 1
ATOM 3828 N N . LEU B 1 64 ? 13.547 5.902 -4.938 1 40.75 64 LEU B N 1
ATOM 3829 C CA . LEU B 1 64 ? 12.102 5.828 -5.113 1 40.75 64 LEU B CA 1
ATOM 3830 C C . LEU B 1 64 ? 11.625 6.859 -6.129 1 40.75 64 LEU B C 1
ATOM 3832 O O . LEU B 1 64 ? 10.758 6.57 -6.953 1 40.75 64 LEU B O 1
ATOM 3836 N N . MET B 1 65 ? 11.938 8.094 -5.871 1 43.75 65 MET B N 1
ATOM 3837 C CA . MET B 1 65 ? 11.539 9.195 -6.746 1 43.75 65 MET B CA 1
ATOM 3838 C C . MET B 1 65 ? 12.289 9.141 -8.07 1 43.75 65 MET B C 1
ATOM 3840 O O . MET B 1 65 ? 11.742 9.484 -9.117 1 43.75 65 MET B O 1
ATOM 3844 N N . CYS B 1 66 ? 13.609 9.055 -8.141 1 39.22 66 CYS B N 1
ATOM 3845 C CA . CYS B 1 66 ? 14.469 9.148 -9.312 1 39.22 66 CYS B CA 1
ATOM 3846 C C . CYS B 1 66 ? 14.344 7.902 -10.18 1 39.22 66 CYS B C 1
ATOM 3848 O O . CYS B 1 66 ? 14.594 7.949 -11.391 1 39.22 66 CYS B O 1
ATOM 3850 N N . ASN B 1 67 ? 14.453 6.852 -9.539 1 38.56 67 ASN B N 1
ATOM 3851 C CA . ASN B 1 67 ? 14.516 5.758 -10.5 1 38.56 67 ASN B CA 1
ATOM 3852 C C . ASN B 1 67 ? 13.422 5.883 -11.562 1 38.56 67 ASN B C 1
ATOM 3854 O O . ASN B 1 67 ? 13.609 5.441 -12.703 1 38.56 67 ASN B O 1
ATOM 3858 N N . GLY B 1 68 ? 12.281 6.223 -11.188 1 40.84 68 GLY B N 1
ATOM 3859 C CA . GLY B 1 68 ? 11.32 6.375 -12.266 1 40.84 68 GLY B CA 1
ATOM 3860 C C . GLY B 1 68 ? 11.438 7.703 -12.992 1 40.84 68 GLY B C 1
ATOM 3861 O O . GLY B 1 68 ? 10.742 7.941 -13.984 1 40.84 68 GLY B O 1
ATOM 3862 N N . VAL B 1 69 ? 12.102 8.711 -12.391 1 42.81 69 VAL B N 1
ATOM 3863 C CA . VAL B 1 69 ? 12.078 10.078 -12.914 1 42.81 69 VAL B CA 1
ATOM 3864 C C . VAL B 1 69 ? 13.07 10.211 -14.062 1 42.81 69 VAL B C 1
ATOM 3866 O O . VAL B 1 69 ? 12.914 11.062 -14.93 1 42.81 69 VAL B O 1
ATOM 3869 N N . GLU B 1 70 ? 14.195 9.594 -13.938 1 42.5 70 GLU B N 1
ATOM 3870 C CA . GLU B 1 70 ? 15.156 9.867 -15 1 42.5 70 GLU B CA 1
ATOM 3871 C C . GLU B 1 70 ? 14.523 9.688 -16.375 1 42.5 70 GLU B C 1
ATOM 3873 O O . GLU B 1 70 ? 14.906 10.367 -17.328 1 42.5 70 GLU B O 1
ATOM 3878 N N . GLU B 1 71 ? 13.812 8.555 -16.469 1 43.03 71 GLU B N 1
ATOM 3879 C CA . GLU B 1 71 ? 13.391 8.289 -17.844 1 43.03 71 GLU B CA 1
ATOM 3880 C C . GLU B 1 71 ? 12.211 9.164 -18.234 1 43.03 71 GLU B C 1
ATOM 3882 O O . GLU B 1 71 ? 11.703 9.07 -19.344 1 43.03 71 GLU B O 1
ATOM 3887 N N . ARG B 1 72 ? 11.766 9.977 -17.234 1 45.81 72 ARG B N 1
ATOM 3888 C CA . ARG B 1 72 ? 10.523 10.625 -17.641 1 45.81 72 ARG B CA 1
ATOM 3889 C C . ARG B 1 72 ? 10.805 11.93 -18.375 1 45.81 72 ARG B C 1
ATOM 3891 O O . ARG B 1 72 ? 10.75 13.008 -17.781 1 45.81 72 ARG B O 1
ATOM 3898 N N . SER B 1 73 ? 11.516 11.938 -19.344 1 49.59 73 SER B N 1
ATOM 3899 C CA . SER B 1 73 ? 11.828 13 -20.297 1 49.59 73 SER B CA 1
ATOM 3900 C C . SER B 1 73 ? 10.586 13.805 -20.656 1 49.59 73 SER B C 1
ATOM 3902 O O . SER B 1 73 ? 10.688 14.984 -21.016 1 49.59 73 SER B O 1
ATOM 3904 N N . ASP B 1 74 ? 9.344 13.266 -20.375 1 55.94 74 ASP B N 1
ATOM 3905 C CA . ASP B 1 74 ? 8.195 13.922 -21 1 55.94 74 ASP B CA 1
ATOM 3906 C C . ASP B 1 74 ? 7.465 14.812 -20 1 55.94 74 ASP B C 1
ATOM 3908 O O . ASP B 1 74 ? 6.355 15.281 -20.266 1 55.94 74 ASP B O 1
ATOM 3912 N N . ALA B 1 75 ? 8.203 15.094 -18.844 1 62.75 75 ALA B N 1
ATOM 3913 C CA . ALA B 1 75 ? 7.469 15.945 -17.922 1 62.75 75 ALA B CA 1
ATOM 3914 C C . ALA B 1 75 ? 7.547 17.406 -18.344 1 62.75 75 ALA B C 1
ATOM 3916 O O . ALA B 1 75 ? 8.547 17.844 -18.906 1 62.75 75 ALA B O 1
ATOM 3917 N N . THR B 1 76 ? 6.387 18.156 -18.25 1 69.94 76 THR B N 1
ATOM 3918 C CA . THR B 1 76 ? 6.305 19.578 -18.547 1 69.94 76 THR B CA 1
ATOM 3919 C C . THR B 1 76 ? 7.289 20.375 -17.688 1 69.94 76 THR B C 1
ATOM 3921 O O . THR B 1 76 ? 7.398 20.141 -16.484 1 69.94 76 THR B O 1
ATOM 3924 N N . VAL B 1 77 ? 8.086 21.078 -18.359 1 76.88 77 VAL B N 1
ATOM 3925 C CA . VAL B 1 77 ? 9 21.969 -17.656 1 76.88 77 VAL B CA 1
ATOM 3926 C C . VAL B 1 77 ? 8.336 23.328 -17.438 1 76.88 77 VAL B C 1
ATOM 3928 O O . VAL B 1 77 ? 7.781 23.922 -18.359 1 76.88 77 VAL B O 1
ATOM 3931 N N . CYS B 1 78 ? 8.195 23.734 -16.219 1 81.69 78 CYS B N 1
ATOM 3932 C CA . CYS B 1 78 ? 7.566 25 -15.898 1 81.69 78 CYS B CA 1
ATOM 3933 C C . CYS B 1 78 ? 8.492 25.875 -15.055 1 81.69 78 CYS B C 1
ATOM 3935 O O . CYS B 1 78 ? 9.273 25.359 -14.258 1 81.69 78 CYS B O 1
ATOM 3937 N N . THR B 1 79 ? 8.43 27.141 -15.422 1 81.38 79 THR B N 1
ATOM 3938 C CA . THR B 1 79 ? 9.102 28.094 -14.555 1 81.38 79 THR B CA 1
ATOM 3939 C C . THR B 1 79 ? 8.227 28.453 -13.359 1 81.38 79 THR B C 1
ATOM 3941 O O . THR B 1 79 ? 7.031 28.141 -13.344 1 81.38 79 THR B O 1
ATOM 3944 N N . LEU B 1 80 ? 8.773 29.047 -12.383 1 81.38 80 LEU B N 1
ATOM 3945 C CA . LEU B 1 80 ? 8.016 29.438 -11.203 1 81.38 80 LEU B CA 1
ATOM 3946 C C . LEU B 1 80 ? 6.91 30.422 -11.57 1 81.38 80 LEU B C 1
ATOM 3948 O O . LEU B 1 80 ? 5.809 30.359 -11.016 1 81.38 80 LEU B O 1
ATOM 3952 N N . GLU B 1 81 ? 7.254 31.312 -12.547 1 81.06 81 GLU B N 1
ATOM 3953 C CA . GLU B 1 81 ? 6.266 32.281 -13 1 81.06 81 GLU B CA 1
ATOM 3954 C C . GLU B 1 81 ? 5.094 31.609 -13.695 1 81.06 81 GLU B C 1
ATOM 3956 O O . GLU B 1 81 ? 3.939 31.984 -13.5 1 81.06 81 GLU B O 1
ATOM 3961 N N . GLU B 1 82 ? 5.406 30.625 -14.398 1 81.12 82 GLU B N 1
ATOM 3962 C CA . GLU B 1 82 ? 4.363 29.875 -15.094 1 81.12 82 GLU B CA 1
ATOM 3963 C C . GLU B 1 82 ? 3.482 29.109 -14.117 1 81.12 82 GLU B C 1
ATOM 3965 O O . GLU B 1 82 ? 2.273 28.984 -14.32 1 81.12 82 GLU B O 1
ATOM 3970 N N . LEU B 1 83 ? 4.117 28.641 -13.109 1 82 83 LEU B N 1
ATOM 3971 C CA . LEU B 1 83 ? 3.383 27.906 -12.086 1 82 83 LEU B CA 1
ATOM 3972 C C . LEU B 1 83 ? 2.361 28.812 -11.398 1 82 83 LEU B C 1
ATOM 3974 O O . LEU B 1 83 ? 1.247 28.375 -11.102 1 82 83 LEU B O 1
ATOM 3978 N N . GLU B 1 84 ? 2.73 30 -11.188 1 81.44 84 GLU B N 1
ATOM 3979 C CA . GLU B 1 84 ? 1.823 30.953 -10.555 1 81.44 84 GLU B CA 1
ATOM 3980 C C . GLU B 1 84 ? 0.585 31.188 -11.414 1 81.44 84 GLU B C 1
ATOM 3982 O O . GLU B 1 84 ? -0.53 31.281 -10.898 1 81.44 84 GLU B O 1
ATOM 3987 N N . GLY B 1 85 ? 0.816 31.25 -12.617 1 76.38 85 GLY B N 1
ATOM 3988 C CA . GLY B 1 85 ? -0.302 31.438 -13.523 1 76.38 85 GLY B CA 1
ATOM 3989 C C . GLY B 1 85 ? -1.244 30.25 -13.57 1 76.38 85 GLY B C 1
ATOM 3990 O O . GLY B 1 85 ? -2.463 30.422 -13.508 1 76.38 85 GLY B O 1
ATOM 3991 N N . ILE B 1 86 ? -0.663 29.109 -13.633 1 71.88 86 ILE B N 1
ATOM 3992 C CA . ILE B 1 86 ? -1.424 27.859 -13.734 1 71.88 86 ILE B CA 1
ATOM 3993 C C . ILE B 1 86 ? -2.209 27.625 -12.445 1 71.88 86 ILE B C 1
ATOM 3995 O O . ILE B 1 86 ? -3.393 27.281 -12.484 1 71.88 86 ILE B O 1
ATOM 3999 N N . THR B 1 87 ? -1.563 27.844 -11.359 1 75.25 87 THR B N 1
ATOM 4000 C CA . THR B 1 87 ? -2.15 27.516 -10.062 1 75.25 87 THR B CA 1
ATOM 4001 C C . THR B 1 87 ? -3.207 28.531 -9.672 1 75.25 87 THR B C 1
ATOM 4003 O O . THR B 1 87 ? -4.203 28.188 -9.023 1 75.25 87 THR B O 1
ATOM 4006 N N . SER B 1 88 ? -2.996 29.797 -10.102 1 74.12 88 SER B N 1
ATOM 4007 C CA . SER B 1 88 ? -3.969 30.844 -9.781 1 74.12 88 SER B CA 1
ATOM 4008 C C . SER B 1 88 ? -5.316 30.547 -10.43 1 74.12 88 SER B C 1
ATOM 4010 O O . SER B 1 88 ? -6.367 30.828 -9.844 1 74.12 88 SER B O 1
ATOM 4012 N N . GLU B 1 89 ? -5.254 29.906 -11.523 1 68.69 89 GLU B N 1
ATOM 4013 C CA . GLU B 1 89 ? -6.488 29.578 -12.227 1 68.69 89 GLU B CA 1
ATOM 4014 C C . GLU B 1 89 ? -7.266 28.484 -11.477 1 68.69 89 GLU B C 1
ATOM 4016 O O . GLU B 1 89 ? -8.5 28.5 -11.461 1 68.69 89 GLU B O 1
ATOM 4021 N N . HIS B 1 90 ? -6.59 27.594 -10.844 1 65.62 90 HIS B N 1
ATOM 4022 C CA . HIS B 1 90 ? -7.211 26.469 -10.156 1 65.62 90 HIS B CA 1
ATOM 4023 C C . HIS B 1 90 ? -7.699 26.875 -8.773 1 65.62 90 HIS B C 1
ATOM 4025 O O . HIS B 1 90 ? -8.727 26.375 -8.305 1 65.62 90 HIS B O 1
ATOM 4031 N N . THR B 1 91 ? -7 27.75 -8.109 1 66.44 91 THR B N 1
ATOM 4032 C CA . THR B 1 91 ? -7.266 28.047 -6.707 1 66.44 91 THR B CA 1
ATOM 4033 C C . THR B 1 91 ? -8.281 29.188 -6.582 1 66.44 91 THR B C 1
ATOM 4035 O O . THR B 1 91 ? -8.938 29.328 -5.551 1 66.44 91 THR B O 1
ATOM 4038 N N . LEU B 1 92 ? -8.422 30.016 -7.574 1 59.97 92 LEU B N 1
ATOM 4039 C CA . LEU B 1 92 ? -9.266 31.203 -7.48 1 59.97 92 LEU B CA 1
ATOM 4040 C C . LEU B 1 92 ? -10.711 30.828 -7.195 1 59.97 92 LEU B C 1
ATOM 4042 O O . LEU B 1 92 ? -11.43 31.562 -6.5 1 59.97 92 LEU B O 1
ATOM 4046 N N . LYS B 1 93 ? -11.078 29.641 -7.418 1 62.97 93 LYS B N 1
ATOM 4047 C CA . LYS B 1 93 ? -12.508 29.344 -7.32 1 62.97 93 LYS B CA 1
ATOM 4048 C C . LYS B 1 93 ? -12.82 28.609 -6.02 1 62.97 93 LYS B C 1
ATOM 4050 O O . LYS B 1 93 ? -13.969 28.594 -5.574 1 62.97 93 LYS B O 1
ATOM 4055 N N . ASN B 1 94 ? -11.852 28.109 -5.316 1 71.5 94 ASN B N 1
ATOM 4056 C CA . ASN B 1 94 ? -12.125 27.297 -4.141 1 71.5 94 ASN B CA 1
ATOM 4057 C C . ASN B 1 94 ? -11.195 27.641 -2.982 1 71.5 94 ASN B C 1
ATOM 4059 O O . ASN B 1 94 ? -9.992 27.391 -3.055 1 71.5 94 ASN B O 1
ATOM 4063 N N . THR B 1 95 ? -11.781 28.312 -1.92 1 78.44 95 THR B N 1
ATOM 4064 C CA . THR B 1 95 ? -11.016 28.781 -0.771 1 78.44 95 THR B CA 1
ATOM 4065 C C . THR B 1 95 ? -10.5 27.609 0.053 1 78.44 95 THR B C 1
ATOM 4067 O O . THR B 1 95 ? -9.68 27.797 0.954 1 78.44 95 THR B O 1
ATOM 4070 N N . ASP B 1 96 ? -10.906 26.484 -0.208 1 87.62 96 ASP B N 1
ATOM 4071 C CA . ASP B 1 96 ? -10.492 25.328 0.575 1 87.62 96 ASP B CA 1
ATOM 4072 C C . ASP B 1 96 ? -9.5 24.469 -0.204 1 87.62 96 ASP B C 1
ATOM 4074 O O . ASP B 1 96 ? -9.281 23.312 0.141 1 87.62 96 ASP B O 1
ATOM 4078 N N . THR B 1 97 ? -9.023 25.094 -1.246 1 91 97 THR B N 1
ATOM 4079 C CA . THR B 1 97 ? -8.086 24.359 -2.096 1 91 97 THR B CA 1
ATOM 4080 C C . THR B 1 97 ? -6.758 25.109 -2.205 1 91 97 THR B C 1
ATOM 4082 O O . THR B 1 97 ? -6.73 26.328 -2.156 1 91 97 THR B O 1
ATOM 4085 N N . PHE B 1 98 ? -5.672 24.406 -2.24 1 92.31 98 PHE B N 1
ATOM 4086 C CA . PHE B 1 98 ? -4.383 25.031 -2.51 1 92.31 98 PHE B CA 1
ATOM 4087 C C . PHE B 1 98 ? -3.479 24.094 -3.299 1 92.31 98 PHE B C 1
ATOM 4089 O O . PHE B 1 98 ? -3.766 22.891 -3.416 1 92.31 98 PHE B O 1
ATOM 4096 N N . VAL B 1 99 ? -2.512 24.672 -3.863 1 92.06 99 VAL B N 1
ATOM 4097 C CA . VAL B 1 99 ? -1.515 23.938 -4.625 1 92.06 99 VAL B CA 1
ATOM 4098 C C . VAL B 1 99 ? -0.139 24.109 -3.986 1 92.06 99 VAL B C 1
ATOM 4100 O O . VAL B 1 99 ? 0.227 25.203 -3.572 1 92.06 99 VAL B O 1
ATOM 4103 N N . VAL B 1 100 ? 0.54 23 -3.881 1 93.38 100 VAL B N 1
ATOM 4104 C CA . VAL B 1 100 ? 1.924 23.047 -3.42 1 93.38 100 VAL B CA 1
ATOM 4105 C C . VAL B 1 100 ? 2.809 22.234 -4.355 1 93.38 100 VAL B C 1
ATOM 4107 O O . VAL B 1 100 ? 2.414 21.156 -4.809 1 93.38 100 VAL B O 1
ATOM 4110 N N . VAL B 1 101 ? 3.896 22.812 -4.664 1 91.19 101 VAL B N 1
ATOM 4111 C CA . VAL B 1 101 ? 4.91 22.125 -5.457 1 91.19 101 VAL B CA 1
ATOM 4112 C C . VAL B 1 101 ? 6.152 21.875 -4.602 1 91.19 101 VAL B C 1
ATOM 4114 O O . VAL B 1 101 ? 6.668 22.797 -3.965 1 91.19 101 VAL B O 1
ATOM 4117 N N . PHE B 1 102 ? 6.582 20.656 -4.566 1 88.5 102 PHE B N 1
ATOM 4118 C CA . PHE B 1 102 ? 7.773 20.344 -3.781 1 88.5 102 PHE B CA 1
ATOM 4119 C C . PHE B 1 102 ? 8.734 19.469 -4.574 1 88.5 102 PHE B C 1
ATOM 4121 O O . PHE B 1 102 ? 8.312 18.719 -5.461 1 88.5 102 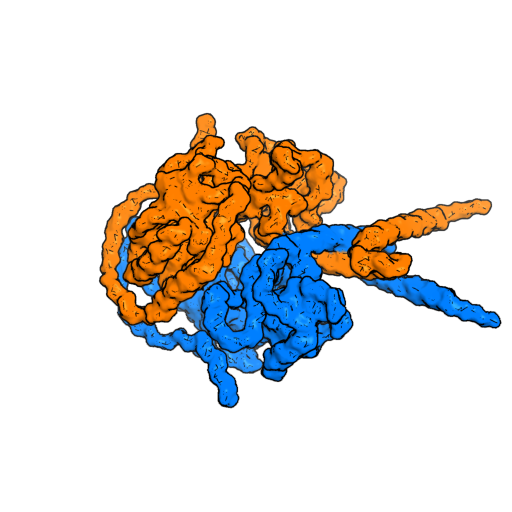PHE B O 1
ATOM 4128 N N . SER B 1 103 ? 9.977 19.625 -4.219 1 81.31 103 SER B N 1
ATOM 4129 C CA . SER B 1 103 ? 11.023 18.844 -4.863 1 81.31 103 SER B CA 1
ATOM 4130 C C . SER B 1 103 ? 10.93 17.375 -4.492 1 81.31 103 SER B C 1
ATOM 4132 O O . SER B 1 103 ? 10.797 17.031 -3.316 1 81.31 103 SER B O 1
ATOM 4134 N N . LEU B 1 104 ? 10.977 16.578 -5.551 1 75.81 104 LEU B N 1
ATOM 4135 C CA . LEU B 1 104 ? 10.922 15.141 -5.289 1 75.81 104 LEU B CA 1
ATOM 4136 C C . LEU B 1 104 ? 12.25 14.648 -4.719 1 75.81 104 LEU B C 1
ATOM 4138 O O . LEU B 1 104 ? 12.297 13.609 -4.051 1 75.81 104 LEU B O 1
ATOM 4142 N N . ALA B 1 105 ? 13.18 15.445 -4.934 1 68.19 105 ALA B N 1
ATOM 4143 C CA . ALA B 1 105 ? 14.508 15.078 -4.445 1 68.19 105 ALA B CA 1
ATOM 4144 C C . ALA B 1 105 ? 14.656 15.398 -2.961 1 68.19 105 ALA B C 1
ATOM 4146 O O . ALA B 1 105 ? 15.172 14.586 -2.191 1 68.19 105 ALA B O 1
ATOM 4147 N N . THR B 1 106 ? 14.195 16.516 -2.584 1 67.12 106 THR B N 1
ATOM 4148 C CA . THR B 1 106 ? 14.461 17 -1.229 1 67.12 106 THR B CA 1
ATOM 4149 C C . THR B 1 106 ? 13.18 16.984 -0.396 1 67.12 106 THR B C 1
ATOM 4151 O O . THR B 1 106 ? 13.242 17.031 0.835 1 67.12 106 THR B O 1
ATOM 4154 N N . GLY B 1 107 ? 12.109 16.984 -1.045 1 78.12 107 GLY B N 1
ATOM 4155 C CA . GLY B 1 107 ? 10.844 17.094 -0.343 1 78.12 107 GLY B CA 1
ATOM 4156 C C . GLY B 1 107 ? 10.508 18.516 0.056 1 78.12 107 GLY B C 1
ATOM 4157 O O . GLY B 1 107 ? 9.43 18.781 0.601 1 78.12 107 GLY B O 1
ATOM 4158 N N . ARG B 1 108 ? 11.391 19.453 -0.26 1 80.56 108 ARG B N 1
ATOM 4159 C CA . ARG B 1 108 ? 11.188 20.844 0.135 1 80.56 108 ARG B CA 1
ATOM 4160 C C . ARG B 1 108 ? 10.195 21.547 -0.789 1 80.56 108 ARG B C 1
ATOM 4162 O O . ARG B 1 108 ? 10.195 21.312 -1.998 1 80.56 108 ARG B O 1
ATOM 4169 N N . VAL B 1 109 ? 9.5 22.406 -0.172 1 89.75 109 VAL B N 1
ATOM 4170 C CA . VAL B 1 109 ? 8.516 23.188 -0.932 1 89.75 109 VAL B CA 1
ATOM 4171 C C . VAL B 1 109 ? 9.234 24.172 -1.851 1 89.75 109 VAL B C 1
ATOM 4173 O O . VAL B 1 109 ? 10.125 24.891 -1.412 1 89.75 109 VAL B O 1
ATOM 4176 N N . VAL B 1 110 ? 8.828 24.141 -3.082 1 89.44 110 VAL B N 1
ATOM 4177 C CA . VAL B 1 110 ? 9.391 25.047 -4.09 1 89.44 110 VAL B CA 1
ATOM 4178 C C . VAL B 1 110 ? 8.398 26.172 -4.375 1 89.44 110 VAL B C 1
ATOM 4180 O O . VAL B 1 110 ? 8.805 27.281 -4.703 1 89.44 110 VAL B O 1
ATOM 4183 N N . TYR B 1 111 ? 7.195 25.797 -4.246 1 90.69 111 TYR B N 1
ATOM 4184 C CA . TYR B 1 111 ? 6.137 26.766 -4.52 1 90.69 111 TYR B CA 1
ATOM 4185 C C . TYR B 1 111 ? 4.863 26.406 -3.77 1 90.69 111 TYR B C 1
ATOM 4187 O O . TYR B 1 111 ? 4.523 25.234 -3.641 1 90.69 111 TYR B O 1
ATOM 4195 N N . ALA B 1 112 ? 4.219 27.406 -3.303 1 92.31 112 ALA B N 1
ATOM 4196 C CA . ALA B 1 112 ? 2.891 27.25 -2.711 1 92.31 112 ALA B CA 1
ATOM 4197 C C . ALA B 1 112 ? 1.947 28.344 -3.193 1 92.31 112 ALA B C 1
ATOM 4199 O O . ALA B 1 112 ? 2.34 29.516 -3.297 1 92.31 112 ALA B O 1
ATOM 4200 N N . SER B 1 113 ? 0.779 27.938 -3.521 1 89.88 113 SER B N 1
ATOM 4201 C CA . SER B 1 113 ? -0.209 28.922 -3.941 1 89.88 113 SER B CA 1
ATOM 4202 C C . SER B 1 113 ? -0.482 29.938 -2.834 1 89.88 113 SER B C 1
ATOM 4204 O O . SER B 1 113 ? -0.195 29.672 -1.664 1 89.88 113 SER B O 1
ATOM 4206 N N . GLU B 1 114 ? -1.1 31.016 -3.18 1 85.12 114 GLU B N 1
ATOM 4207 C CA . GLU B 1 114 ? -1.288 32.156 -2.277 1 85.12 114 GLU B CA 1
ATOM 4208 C C . GLU B 1 114 ? -2.16 31.766 -1.086 1 85.12 114 GLU B C 1
ATOM 4210 O O . GLU B 1 114 ? -1.921 32.219 0.037 1 85.12 114 GLU B O 1
ATOM 4215 N N . GLN B 1 115 ? -3.084 30.969 -1.264 1 88.19 115 GLN B N 1
ATOM 4216 C CA . GLN B 1 115 ? -4.035 30.625 -0.211 1 88.19 115 GLN B CA 1
ATOM 4217 C C . GLN B 1 115 ? -3.451 29.594 0.742 1 88.19 115 GLN B C 1
ATOM 4219 O O . GLN B 1 115 ? -3.992 29.359 1.825 1 88.19 115 GLN B O 1
ATOM 4224 N N . ALA B 1 116 ? -2.387 28.969 0.358 1 91.69 116 ALA B N 1
ATOM 4225 C CA . ALA B 1 116 ? -1.838 27.844 1.129 1 91.69 116 ALA B CA 1
ATOM 4226 C C . ALA B 1 116 ? -1.486 28.281 2.549 1 91.69 116 ALA B C 1
ATOM 4228 O O . ALA B 1 116 ? -1.808 27.594 3.516 1 91.69 116 ALA B O 1
ATOM 4229 N N . HIS B 1 117 ? -0.941 29.516 2.709 1 90.31 117 HIS B N 1
ATOM 4230 C CA . HIS B 1 117 ? -0.512 30 4.02 1 90.31 117 HIS B CA 1
ATOM 4231 C C . HIS B 1 117 ? -1.706 30.219 4.945 1 90.31 117 HIS B C 1
ATOM 4233 O O . HIS B 1 117 ? -1.627 29.938 6.145 1 90.31 117 HIS B O 1
ATOM 4239 N N . SER B 1 118 ? -2.717 30.672 4.367 1 90.44 118 SER B N 1
ATOM 4240 C CA . SER B 1 118 ? -3.914 30.922 5.16 1 90.44 118 SER B CA 1
ATOM 4241 C C . SER B 1 118 ? -4.594 29.625 5.559 1 90.44 118 SER B C 1
ATOM 4243 O O . SER B 1 118 ? -5.016 29.453 6.707 1 90.44 118 SER B O 1
ATOM 4245 N N . ILE B 1 119 ? -4.637 28.719 4.645 1 92.06 119 ILE B N 1
ATOM 4246 C CA . ILE B 1 119 ? -5.32 27.453 4.883 1 92.06 119 ILE B CA 1
ATOM 4247 C C . ILE B 1 119 ? -4.535 26.625 5.895 1 92.06 119 ILE B C 1
ATOM 4249 O O . ILE B 1 119 ? -5.117 26 6.785 1 92.06 119 ILE B O 1
ATOM 4253 N N . LEU B 1 120 ? -3.281 26.625 5.801 1 93.06 120 LEU B N 1
ATOM 4254 C CA . LEU B 1 120 ? -2.42 25.812 6.652 1 93.06 120 LEU B CA 1
ATOM 4255 C C . LEU B 1 120 ? -2.084 26.547 7.945 1 93.06 120 LEU B C 1
ATOM 4257 O O . LEU B 1 120 ? -1.472 25.984 8.852 1 93.06 120 LEU B O 1
ATOM 4261 N N . ASN B 1 121 ? -2.492 27.844 8.023 1 89.81 121 ASN B N 1
ATOM 4262 C CA . ASN B 1 121 ? -2.23 28.688 9.188 1 89.81 121 ASN B CA 1
ATOM 4263 C C . ASN B 1 121 ? -0.747 28.703 9.547 1 89.81 121 ASN B C 1
ATOM 4265 O O . ASN B 1 121 ? -0.381 28.453 10.695 1 89.81 121 ASN B O 1
ATOM 4269 N N . CYS B 1 122 ? 0.043 28.969 8.562 1 86.25 122 CYS B N 1
ATOM 4270 C CA . CYS B 1 122 ? 1.478 29.078 8.797 1 86.25 122 CYS B CA 1
ATOM 4271 C C . CYS B 1 122 ? 2.059 30.281 8.047 1 86.25 122 CYS B C 1
ATOM 4273 O O . CYS B 1 122 ? 1.45 30.766 7.098 1 86.25 122 CYS B O 1
ATOM 4275 N N . LYS B 1 123 ? 3.18 30.719 8.531 1 87.19 123 LYS B N 1
ATOM 4276 C CA . LYS B 1 123 ? 3.859 31.828 7.887 1 87.19 123 LYS B CA 1
ATOM 4277 C C . LYS B 1 123 ? 4.418 31.422 6.527 1 87.19 123 LYS B C 1
ATOM 4279 O O . LYS B 1 123 ? 4.863 30.297 6.348 1 87.19 123 LYS B O 1
ATOM 4284 N N . ARG B 1 124 ? 4.375 32.344 5.703 1 89.12 124 ARG B N 1
ATOM 4285 C CA . ARG B 1 124 ? 4.867 32.125 4.348 1 89.12 124 ARG B CA 1
ATOM 4286 C C . ARG B 1 124 ? 6.324 31.672 4.367 1 89.12 124 ARG B C 1
ATOM 4288 O O . ARG B 1 124 ? 6.699 30.719 3.67 1 89.12 124 ARG B O 1
ATOM 4295 N N . LYS B 1 125 ? 7.078 32.281 5.195 1 84.06 125 LYS B N 1
ATOM 4296 C CA . LYS B 1 125 ? 8.5 31.969 5.285 1 84.06 125 LYS B CA 1
ATOM 4297 C C . LYS B 1 125 ? 8.719 30.531 5.758 1 84.06 125 LYS B C 1
ATOM 4299 O O . LYS B 1 125 ? 9.633 29.859 5.285 1 84.06 125 LYS B O 1
ATOM 4304 N N . PHE B 1 126 ? 7.906 30.156 6.605 1 82.94 126 PHE B N 1
ATOM 4305 C CA . PHE B 1 126 ? 7.992 28.797 7.121 1 82.94 126 PHE B CA 1
ATOM 4306 C C . PHE B 1 126 ? 7.711 27.781 6.02 1 82.94 126 PHE B C 1
ATOM 4308 O O . PHE B 1 126 ? 8.469 26.828 5.832 1 82.94 126 PHE B O 1
ATOM 4315 N N . LEU B 1 127 ? 6.648 28 5.297 1 86.19 127 LEU B N 1
ATOM 4316 C CA . LEU B 1 127 ? 6.234 27.078 4.246 1 86.19 127 LEU B CA 1
ATOM 4317 C C . LEU B 1 127 ? 7.285 27 3.143 1 86.19 127 LEU B C 1
ATOM 4319 O O . LEU B 1 127 ? 7.547 25.922 2.6 1 86.19 127 LEU B O 1
ATOM 4323 N N . ASP B 1 128 ? 7.961 28.125 2.9 1 82.25 128 ASP B N 1
ATOM 4324 C CA . ASP B 1 128 ? 8.922 28.219 1.811 1 82.25 128 ASP B CA 1
ATOM 4325 C C . ASP B 1 128 ? 10.203 27.453 2.137 1 82.25 128 ASP B C 1
ATOM 4327 O O . ASP B 1 128 ? 10.969 27.109 1.237 1 82.25 128 ASP B O 1
ATOM 4331 N N . SER B 1 129 ? 10.391 27.172 3.391 1 75.62 129 SER B N 1
ATOM 4332 C CA . SER B 1 129 ? 11.641 26.516 3.789 1 75.62 129 SER B CA 1
ATOM 4333 C C . SER B 1 129 ? 11.383 25.109 4.305 1 75.62 129 SER B C 1
ATOM 4335 O O . SER B 1 129 ? 12.328 24.359 4.602 1 75.62 129 SER B O 1
ATOM 4337 N N . ALA B 1 130 ? 10.203 24.781 4.32 1 77.25 130 ALA B N 1
ATOM 4338 C CA . ALA B 1 130 ? 9.852 23.531 4.977 1 77.25 130 ALA B CA 1
ATOM 4339 C C . ALA B 1 130 ? 9.75 22.391 3.967 1 77.25 130 ALA B C 1
ATOM 4341 O O . ALA B 1 130 ? 9.602 22.625 2.766 1 77.25 130 ALA B O 1
ATOM 4342 N N . ARG B 1 131 ? 9.953 21.203 4.465 1 79.81 131 ARG B N 1
ATOM 4343 C CA . ARG B 1 131 ? 9.492 20.031 3.73 1 79.81 131 ARG B CA 1
ATOM 4344 C C . ARG B 1 131 ? 7.984 19.859 3.863 1 79.81 131 ARG B C 1
ATOM 4346 O O . ARG B 1 131 ? 7.434 20 4.957 1 79.81 131 ARG B O 1
ATOM 4353 N N . PHE B 1 132 ? 7.398 19.5 2.805 1 88.06 132 PHE B N 1
ATOM 4354 C CA . PHE B 1 132 ? 5.941 19.453 2.844 1 88.06 132 PHE B CA 1
ATOM 4355 C C . PHE B 1 132 ? 5.457 18.406 3.83 1 88.06 132 PHE B C 1
ATOM 4357 O O . PHE B 1 132 ? 4.414 18.562 4.461 1 88.06 132 PHE B O 1
ATOM 4364 N N . VAL B 1 133 ? 6.172 17.375 3.979 1 80.94 133 VAL B N 1
ATOM 4365 C CA . VAL B 1 133 ? 5.793 16.266 4.848 1 80.94 133 VAL B CA 1
ATOM 4366 C C . VAL B 1 133 ? 5.672 16.766 6.289 1 80.94 133 VAL B C 1
ATOM 4368 O O . VAL B 1 133 ? 4.965 16.156 7.102 1 80.94 133 VAL B O 1
ATOM 4371 N N . GLU B 1 134 ? 6.312 17.875 6.629 1 78.88 134 GLU B N 1
ATOM 4372 C CA . GLU B 1 134 ? 6.281 18.422 7.977 1 78.88 134 GLU B CA 1
ATOM 4373 C C . GLU B 1 134 ? 4.906 19 8.305 1 78.88 134 GLU B C 1
ATOM 4375 O O . GLU B 1 134 ? 4.582 19.219 9.477 1 78.88 134 GLU B O 1
ATOM 4380 N N . MET B 1 135 ? 4.219 19.234 7.34 1 88.44 135 MET B N 1
ATOM 4381 C CA . MET B 1 135 ? 2.885 19.797 7.531 1 88.44 135 MET B CA 1
ATOM 4382 C C . MET B 1 135 ? 1.858 18.688 7.781 1 88.44 135 MET B C 1
ATOM 4384 O O . MET B 1 135 ? 0.737 18.969 8.211 1 88.44 135 MET B O 1
ATOM 4388 N N . LEU B 1 136 ? 2.227 17.484 7.516 1 88.06 136 LEU B N 1
ATOM 4389 C CA . LEU B 1 136 ? 1.281 16.375 7.543 1 88.06 136 LEU B CA 1
ATOM 4390 C C . LEU B 1 136 ? 1.151 15.797 8.945 1 88.06 136 LEU B C 1
ATOM 4392 O O . LEU B 1 136 ? 2.088 15.883 9.75 1 88.06 136 LEU B O 1
ATOM 4396 N N . PHE B 1 137 ? -0.097 15.305 9.195 1 84.19 137 PHE B N 1
ATOM 4397 C CA . PHE B 1 137 ? -0.252 14.461 10.375 1 84.19 137 PHE B CA 1
ATOM 4398 C C . PHE B 1 137 ? 0.681 13.258 10.305 1 84.19 137 PHE B C 1
ATOM 4400 O O . PHE B 1 137 ? 0.802 12.617 9.258 1 84.19 137 PHE B O 1
ATOM 4407 N N . HIS B 1 138 ? 1.265 12.945 11.328 1 71.94 138 HIS B N 1
ATOM 4408 C CA . HIS B 1 138 ? 2.35 11.977 11.367 1 71.94 138 HIS B CA 1
ATOM 4409 C C . HIS B 1 138 ? 1.883 10.609 10.891 1 71.94 138 HIS B C 1
ATOM 4411 O O . HIS B 1 138 ? 2.637 9.883 10.234 1 71.94 138 HIS B O 1
ATOM 4417 N N . GLN B 1 139 ? 0.685 10.25 11.117 1 73.31 139 GLN B N 1
ATOM 4418 C CA . GLN B 1 139 ? 0.186 8.922 10.773 1 73.31 139 GLN B CA 1
ATOM 4419 C C . GLN B 1 139 ? -0.096 8.812 9.273 1 73.31 139 GLN B C 1
ATOM 4421 O O . GLN B 1 139 ? -0.287 7.711 8.758 1 73.31 139 GLN B O 1
ATOM 4426 N N . ASP B 1 140 ? -0.148 9.961 8.617 1 83.88 140 ASP B N 1
ATOM 4427 C CA . ASP B 1 140 ? -0.501 9.953 7.203 1 83.88 140 ASP B CA 1
ATOM 4428 C C . ASP B 1 140 ? 0.745 10.055 6.328 1 83.88 140 ASP B C 1
ATOM 4430 O O . ASP B 1 140 ? 0.653 9.984 5.098 1 83.88 140 ASP B O 1
ATOM 4434 N N . VAL B 1 141 ? 1.913 10.109 6.883 1 76.12 141 VAL B N 1
ATOM 4435 C CA . VAL B 1 141 ? 3.156 10.352 6.156 1 76.12 141 VAL B CA 1
ATOM 4436 C C . VAL B 1 141 ? 3.449 9.172 5.23 1 76.12 141 VAL B C 1
ATOM 4438 O O . VAL B 1 141 ? 3.879 9.359 4.09 1 76.12 141 VAL B O 1
ATOM 4441 N N . ASN B 1 142 ? 3.186 7.977 5.727 1 71.25 142 ASN B N 1
ATOM 4442 C CA . ASN B 1 142 ? 3.457 6.793 4.914 1 71.25 142 ASN B CA 1
ATOM 4443 C C . ASN B 1 142 ? 2.602 6.77 3.652 1 71.25 142 ASN B C 1
ATOM 4445 O O . ASN B 1 142 ? 3.092 6.441 2.57 1 71.25 142 ASN B O 1
ATOM 4449 N N . VAL B 1 143 ? 1.382 7.051 3.861 1 81.25 143 VAL B N 1
ATOM 4450 C CA . VAL B 1 143 ? 0.475 7.082 2.719 1 81.25 143 VAL B CA 1
ATOM 4451 C C . VAL B 1 143 ? 0.929 8.156 1.731 1 81.25 143 VAL B C 1
ATOM 4453 O O . VAL B 1 143 ? 0.913 7.941 0.518 1 81.25 143 VAL B O 1
ATOM 4456 N N . PHE B 1 144 ? 1.386 9.234 2.195 1 85.19 144 PHE B N 1
ATOM 4457 C CA . PHE B 1 144 ? 1.856 10.336 1.362 1 85.19 144 PHE B CA 1
ATOM 4458 C C . PHE B 1 144 ? 3 9.883 0.463 1 85.19 144 PHE B C 1
ATOM 4460 O O . PHE B 1 144 ? 2.963 10.094 -0.751 1 85.19 144 PHE B O 1
ATOM 4467 N N . TYR B 1 145 ? 3.908 9.281 0.994 1 74.81 145 TYR B N 1
ATOM 4468 C CA . TYR B 1 145 ? 5.07 8.844 0.229 1 74.81 145 TYR B CA 1
ATOM 4469 C C . TYR B 1 145 ? 4.691 7.742 -0.757 1 74.81 145 TYR B C 1
ATOM 4471 O O . TYR B 1 145 ? 5.211 7.695 -1.874 1 74.81 145 TYR B O 1
ATOM 4479 N N . SER B 1 146 ? 3.848 6.918 -0.31 1 74.38 146 SER B N 1
ATOM 4480 C CA . SER B 1 146 ? 3.443 5.82 -1.182 1 74.38 146 SER B CA 1
ATOM 4481 C C . SER B 1 146 ? 2.811 6.34 -2.467 1 74.38 146 SER B C 1
ATOM 4483 O O . SER B 1 146 ? 2.943 5.719 -3.525 1 74.38 146 SER B O 1
ATOM 4485 N N . TYR B 1 147 ? 2.248 7.434 -2.377 1 79.31 147 TYR B N 1
ATOM 4486 C CA . TYR B 1 147 ? 1.541 7.961 -3.539 1 79.31 147 TYR B CA 1
ATOM 4487 C C . TYR B 1 147 ? 2.408 8.961 -4.301 1 79.31 147 TYR B C 1
ATOM 4489 O O . TYR B 1 147 ? 2.203 9.18 -5.496 1 79.31 147 TYR B O 1
ATOM 4497 N N . THR B 1 148 ? 3.316 9.578 -3.633 1 80 148 THR B N 1
ATOM 4498 C CA . THR B 1 148 ? 4.078 10.633 -4.293 1 80 148 THR B CA 1
ATOM 4499 C C . THR B 1 148 ? 5.43 10.102 -4.77 1 80 148 THR B C 1
ATOM 4501 O O . THR B 1 148 ? 6.027 10.656 -5.691 1 80 148 THR B O 1
ATOM 4504 N N . ALA B 1 149 ? 5.867 9.125 -4.062 1 66.12 149 ALA B N 1
ATOM 4505 C CA . ALA B 1 149 ? 7.148 8.539 -4.445 1 66.12 149 ALA B CA 1
ATOM 4506 C C . ALA B 1 149 ? 6.957 7.434 -5.48 1 66.12 149 ALA B C 1
ATOM 4508 O O . ALA B 1 149 ? 7.293 6.273 -5.227 1 66.12 149 ALA B O 1
ATOM 4509 N N . GLN B 1 150 ? 6.109 7.641 -6.457 1 60.25 150 GLN B N 1
ATOM 4510 C CA . GLN B 1 150 ? 5.836 6.605 -7.449 1 60.25 150 GLN B CA 1
ATOM 4511 C C . GLN B 1 150 ? 6.52 6.922 -8.773 1 60.25 150 GLN B C 1
ATOM 4513 O O . GLN B 1 150 ? 6.617 8.086 -9.172 1 60.25 150 GLN B O 1
ATOM 4518 N N . PRO B 1 151 ? 7.078 5.824 -9.281 1 55.25 151 PRO B N 1
ATOM 4519 C CA . PRO B 1 151 ? 7.711 6.039 -10.586 1 55.25 151 PRO B CA 1
ATOM 4520 C C . PRO B 1 151 ? 6.727 6.5 -11.656 1 55.25 151 PRO B C 1
ATOM 4522 O O . PRO B 1 151 ? 7.129 7.094 -12.656 1 55.25 151 PRO B O 1
ATOM 4525 N N . HIS B 1 152 ? 5.461 6.379 -11.352 1 62.84 152 HIS B N 1
ATOM 4526 C CA . HIS B 1 152 ? 4.543 6.621 -12.461 1 62.84 152 HIS B CA 1
ATOM 4527 C C . HIS B 1 152 ? 3.506 7.676 -12.102 1 62.84 152 HIS B C 1
ATOM 4529 O O . HIS B 1 152 ? 2.318 7.512 -12.391 1 62.84 152 HIS B O 1
ATOM 4535 N N . LEU B 1 153 ? 4.039 8.797 -11.562 1 73.75 153 LEU B N 1
ATOM 4536 C CA . LEU B 1 153 ? 3.107 9.898 -11.375 1 73.75 153 LEU B CA 1
ATOM 4537 C C . LEU B 1 153 ? 2.67 10.484 -12.711 1 73.75 153 LEU B C 1
ATOM 4539 O O . LEU B 1 153 ? 3.488 10.641 -13.625 1 73.75 153 LEU B O 1
ATOM 4543 N N . PRO B 1 154 ? 1.397 10.734 -12.867 1 75.19 154 PRO B N 1
ATOM 4544 C CA . PRO B 1 154 ? 0.94 11.359 -14.109 1 75.19 154 PRO B CA 1
ATOM 4545 C C . PRO B 1 154 ? 1.507 12.766 -14.305 1 75.19 154 PRO B C 1
ATOM 4547 O O . PRO B 1 154 ? 1.658 13.516 -13.336 1 75.19 154 PRO B O 1
ATOM 4550 N N . PRO B 1 155 ? 1.933 13.078 -15.508 1 76.31 155 PRO B N 1
ATOM 4551 C CA . PRO B 1 155 ? 2.445 14.422 -15.773 1 76.31 155 PRO B CA 1
ATOM 4552 C C . PRO B 1 155 ? 1.375 15.5 -15.617 1 76.31 155 PRO B C 1
ATOM 4554 O O . PRO B 1 155 ? 0.2 15.258 -15.898 1 76.31 155 PRO B O 1
ATOM 4557 N N . TRP B 1 156 ? 1.838 16.547 -15.039 1 75.69 156 TRP B N 1
ATOM 4558 C CA . TRP B 1 156 ? 0.942 17.688 -14.992 1 75.69 156 TRP B CA 1
ATOM 4559 C C . TRP B 1 156 ? 0.717 18.266 -16.391 1 75.69 156 TRP B C 1
ATOM 4561 O O . TRP B 1 156 ? 1.675 18.578 -17.094 1 75.69 156 TRP B O 1
ATOM 4571 N N . ASN B 1 157 ? -0.324 17.891 -17.172 1 60.53 157 ASN B N 1
ATOM 4572 C CA . ASN B 1 157 ? -0.578 18.406 -18.5 1 60.53 157 ASN B CA 1
ATOM 4573 C C . ASN B 1 157 ? -1.546 19.594 -18.469 1 60.53 157 ASN B C 1
ATOM 4575 O O . ASN B 1 157 ? -2.658 19.469 -17.953 1 60.53 157 ASN B O 1
ATOM 4579 N N . VAL B 1 158 ? -0.99 20.812 -18.422 1 48.5 158 VAL B N 1
ATOM 4580 C CA . VAL B 1 158 ? -1.798 22.016 -18.547 1 48.5 158 VAL B CA 1
ATOM 4581 C C . VAL B 1 158 ? -2.701 21.906 -19.781 1 48.5 158 VAL B C 1
ATOM 4583 O O . VAL B 1 158 ? -3.734 22.578 -19.859 1 48.5 158 VAL B O 1
ATOM 4586 N N . GLY B 1 159 ? -2.215 21.484 -20.938 1 43.75 159 GLY B N 1
ATOM 4587 C CA . GLY B 1 159 ? -3.006 21.641 -22.156 1 43.75 159 GLY B CA 1
ATOM 4588 C C . GLY B 1 159 ? -4.211 20.719 -22.203 1 43.75 159 GLY B C 1
ATOM 4589 O O . GLY B 1 159 ? -4.266 19.734 -21.469 1 43.75 159 GLY B O 1
ATOM 4590 N N . THR B 1 160 ? -5.434 21.203 -22.719 1 37.09 160 THR B N 1
ATOM 4591 C CA . THR B 1 160 ? -6.789 20.797 -23.062 1 37.09 160 THR B CA 1
ATOM 4592 C C . THR B 1 160 ? -6.809 19.359 -23.594 1 37.09 160 THR B C 1
ATOM 4594 O O . THR B 1 160 ? -7.863 18.859 -23.984 1 37.09 160 THR B O 1
ATOM 4597 N N . ASP B 1 161 ? -5.754 18.938 -24.281 1 36.09 161 ASP B N 1
ATOM 4598 C CA . ASP B 1 161 ? -6.125 17.797 -25.109 1 36.09 161 ASP B CA 1
ATOM 4599 C C . ASP B 1 161 ? -6.445 16.562 -24.25 1 36.09 161 ASP B C 1
ATOM 4601 O O . ASP B 1 161 ? -5.598 16.094 -23.484 1 36.09 161 ASP B O 1
ATOM 4605 N N . HIS B 1 162 ? -7.648 16.359 -24.047 1 36.25 162 HIS B N 1
ATOM 4606 C CA . HIS B 1 162 ? -8.477 15.305 -23.469 1 36.25 162 HIS B CA 1
ATOM 4607 C C . HIS B 1 162 ? -7.812 13.938 -23.609 1 36.25 162 HIS B C 1
ATOM 4609 O O . HIS B 1 162 ? -8.203 12.977 -22.953 1 36.25 162 HIS B O 1
ATOM 4615 N N . ALA B 1 163 ? -7.219 13.734 -24.875 1 33.78 163 ALA B N 1
ATOM 4616 C CA . ALA B 1 163 ? -6.832 12.398 -25.328 1 33.78 163 ALA B CA 1
ATOM 4617 C C . ALA B 1 163 ? -5.73 11.82 -24.438 1 33.78 163 ALA B C 1
ATOM 4619 O O . ALA B 1 163 ? -5.555 10.602 -24.375 1 33.78 163 ALA B O 1
ATOM 4620 N N . THR B 1 164 ? -4.742 12.562 -24.203 1 36.47 164 THR B N 1
ATOM 4621 C CA . THR B 1 164 ? -3.609 12.078 -23.422 1 36.47 164 THR B CA 1
ATOM 4622 C C . THR B 1 164 ? -4.062 11.617 -22.047 1 36.47 164 THR B C 1
ATOM 4624 O O . THR B 1 164 ? -3.266 11.086 -21.266 1 36.47 164 THR B O 1
ATOM 4627 N N . VAL B 1 165 ? -5.277 12.109 -21.734 1 36.62 165 VAL B N 1
ATOM 4628 C CA . VAL B 1 165 ? -6.008 11.773 -20.531 1 36.62 165 VAL B CA 1
ATOM 4629 C C . VAL B 1 165 ? -6.207 10.266 -20.438 1 36.62 165 VAL B C 1
ATOM 4631 O O . VAL B 1 165 ? -6.375 9.719 -19.344 1 36.62 165 VAL B O 1
ATOM 4634 N N . LEU B 1 166 ? -6.473 9.734 -21.672 1 33.91 166 LEU B N 1
ATOM 4635 C CA . LEU B 1 166 ? -6.91 8.344 -21.656 1 33.91 166 LEU B CA 1
ATOM 4636 C C . LEU B 1 166 ? -5.863 7.449 -21 1 33.91 166 LEU B C 1
ATOM 4638 O O . LEU B 1 166 ? -6.203 6.496 -20.297 1 33.91 166 LEU B O 1
ATOM 4642 N N . PHE B 1 167 ? -4.719 7.387 -21.781 1 35.75 167 PHE B N 1
ATOM 4643 C CA . PHE B 1 167 ? -3.787 6.359 -21.328 1 35.75 167 PHE B CA 1
ATOM 4644 C C . PHE B 1 167 ? -3.34 6.629 -19.906 1 35.75 167 PHE B C 1
ATOM 4646 O O . PHE B 1 167 ? -2.537 5.875 -19.344 1 35.75 167 PHE B O 1
ATOM 4653 N N . GLU B 1 168 ? -3.244 7.891 -19.547 1 41.31 168 GLU B N 1
ATOM 4654 C CA . GLU B 1 168 ? -3.041 8.086 -18.109 1 41.31 168 GLU B CA 1
ATOM 4655 C C . GLU B 1 168 ? -4.047 7.277 -17.297 1 41.31 168 GLU B C 1
ATOM 4657 O O . GLU B 1 168 ? -5.078 7.801 -16.875 1 41.31 168 GLU B O 1
ATOM 4662 N N . CYS B 1 169 ? -4.629 6.41 -17.891 1 39.78 169 CYS B N 1
ATOM 4663 C CA . CYS B 1 169 ? -5.453 5.34 -17.328 1 39.78 169 CYS B CA 1
ATOM 4664 C C . CYS B 1 169 ? -5.125 5.109 -15.859 1 39.78 169 CYS B C 1
ATOM 4666 O O . CYS B 1 169 ? -5.855 4.402 -15.156 1 39.78 169 CYS B O 1
ATOM 4668 N N . ALA B 1 170 ? -3.793 5.172 -15.648 1 42.91 170 ALA B N 1
ATOM 4669 C CA . ALA B 1 170 ? -3.637 5.207 -14.195 1 42.91 170 ALA B CA 1
ATOM 4670 C C . ALA B 1 170 ? -4.297 6.449 -13.602 1 42.91 170 ALA B C 1
ATOM 4672 O O . ALA B 1 170 ? -3.812 7.566 -13.789 1 42.91 170 ALA B O 1
ATOM 4673 N N . GLN B 1 171 ? -5.562 6.602 -13.93 1 49.62 171 GLN B N 1
ATOM 4674 C CA . GLN B 1 171 ? -6.32 7.652 -13.258 1 49.62 171 GLN B CA 1
ATOM 4675 C C . GLN B 1 171 ? -5.574 8.164 -12.023 1 49.62 171 GLN B C 1
ATOM 4677 O O . GLN B 1 171 ? -5.008 7.379 -11.266 1 49.62 171 GLN B O 1
ATOM 4682 N N . VAL B 1 172 ? -5.078 9.383 -12.258 1 57.78 172 VAL B N 1
ATOM 4683 C CA . VAL B 1 172 ? -4.516 10.031 -11.078 1 57.78 172 VAL B CA 1
ATOM 4684 C C . VAL B 1 172 ? -5.27 9.586 -9.828 1 57.78 172 VAL B C 1
ATOM 4686 O O . VAL B 1 172 ? -6.492 9.711 -9.75 1 57.78 172 VAL B O 1
ATOM 4689 N N . LYS B 1 173 ? -4.57 8.766 -9.148 1 75.25 173 LYS B N 1
ATOM 4690 C CA . LYS B 1 173 ? -5.18 8.32 -7.895 1 75.25 173 LYS B CA 1
ATOM 4691 C C . LYS B 1 173 ? -4.898 9.305 -6.766 1 75.25 173 LYS B C 1
ATOM 4693 O O . LYS B 1 173 ? -3.74 9.609 -6.477 1 75.25 173 LYS B O 1
ATOM 4698 N N . SER B 1 174 ? -5.973 10.016 -6.422 1 88.62 174 SER B N 1
ATOM 4699 C CA . SER B 1 174 ? -5.867 10.891 -5.258 1 88.62 174 SER B CA 1
ATOM 4700 C C . SER B 1 174 ? -5.781 10.078 -3.967 1 88.62 174 SER B C 1
ATOM 4702 O O . SER B 1 174 ? -6.074 8.883 -3.959 1 88.62 174 SER B O 1
ATOM 4704 N N . PHE B 1 175 ? -5.242 10.711 -2.984 1 92.69 175 PHE B N 1
ATOM 4705 C CA . PHE B 1 175 ? -5.152 10.109 -1.657 1 92.69 175 PHE B CA 1
ATOM 4706 C C . PHE B 1 175 ? -5.457 11.141 -0.577 1 92.69 175 PHE B C 1
ATOM 4708 O O . PHE B 1 175 ? -5.738 12.305 -0.88 1 92.69 175 PHE B O 1
ATOM 4715 N N . PHE B 1 176 ? -5.535 10.664 0.661 1 96.38 176 PHE B N 1
ATOM 4716 C CA . PHE B 1 176 ? -5.969 11.555 1.728 1 96.38 176 PHE B CA 1
ATOM 4717 C C . PHE B 1 176 ? -4.891 11.695 2.793 1 96.38 176 PHE B C 1
ATOM 4719 O O . PHE B 1 176 ? -4.234 10.711 3.15 1 96.38 176 PHE B O 1
ATOM 4726 N N . CYS B 1 177 ? -4.734 12.914 3.25 1 95.31 177 CYS B N 1
ATOM 4727 C CA . CYS B 1 177 ? -3.865 13.203 4.387 1 95.31 177 CYS B CA 1
ATOM 4728 C C . CYS B 1 177 ? -4.461 14.289 5.27 1 95.31 177 CYS B C 1
ATOM 4730 O O . CYS B 1 177 ? -5.211 15.141 4.793 1 95.31 177 CYS B O 1
ATOM 4732 N N . ARG B 1 178 ? -4.133 14.172 6.52 1 94.38 178 ARG B N 1
ATOM 4733 C CA . ARG B 1 178 ? -4.402 15.281 7.43 1 94.38 178 ARG B CA 1
ATOM 4734 C C . ARG B 1 178 ? -3.244 16.281 7.441 1 94.38 178 ARG B C 1
ATOM 4736 O O . ARG B 1 178 ? -2.09 15.891 7.629 1 94.38 178 ARG B O 1
ATOM 4743 N N . ILE B 1 179 ? -3.598 17.469 7.219 1 95.44 179 ILE B N 1
ATOM 4744 C CA . ILE B 1 179 ? -2.6 18.531 7.137 1 95.44 179 ILE B CA 1
ATOM 4745 C C . ILE B 1 179 ? -2.867 19.578 8.219 1 95.44 179 ILE B C 1
ATOM 4747 O O . ILE B 1 179 ? -4.023 19.859 8.539 1 95.44 179 ILE B O 1
ATOM 4751 N N . ARG B 1 180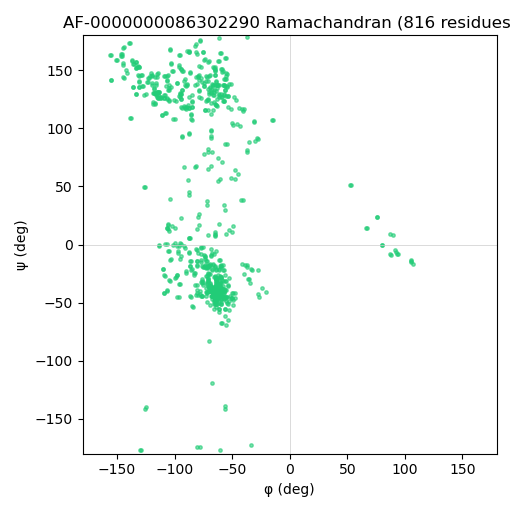 ? -1.767 20.094 8.672 1 90.75 180 ARG B N 1
ATOM 4752 C CA . ARG B 1 180 ? -1.859 21.047 9.773 1 90.75 180 ARG B CA 1
ATOM 4753 C C . ARG B 1 180 ? -2.783 22.203 9.43 1 90.75 180 ARG B C 1
ATOM 4755 O O . ARG B 1 180 ? -2.814 22.656 8.281 1 90.75 180 ARG B O 1
ATOM 4762 N N . GLY B 1 181 ? -3.447 22.578 10.367 1 89.25 181 GLY B N 1
ATOM 4763 C CA . GLY B 1 181 ? -4.25 23.781 10.328 1 89.25 181 GLY B CA 1
ATOM 4764 C C . GLY B 1 181 ? -3.934 24.75 11.461 1 89.25 181 GLY B C 1
ATOM 4765 O O . GLY B 1 181 ? -2.766 24.969 11.781 1 89.25 181 GLY B O 1
ATOM 4766 N N . GLY B 1 182 ? -4.832 25.375 12.016 1 81.06 182 GLY B N 1
ATOM 4767 C CA . GLY B 1 182 ? -4.633 26.297 13.125 1 81.06 182 GLY B CA 1
ATOM 4768 C C . GLY B 1 182 ? -4.664 25.625 14.477 1 81.06 182 GLY B C 1
ATOM 4769 O O . GLY B 1 182 ? -4.766 24.391 14.562 1 81.06 182 GLY B O 1
ATOM 4770 N N . LYS B 1 183 ? -4.25 26.266 15.469 1 79.5 183 LYS B N 1
ATOM 4771 C CA . LYS B 1 183 ? -4.316 25.781 16.844 1 79.5 183 LYS B CA 1
ATOM 4772 C C . LYS B 1 183 ? -5.727 25.922 17.406 1 79.5 183 LYS B C 1
ATOM 4774 O O . LYS B 1 183 ? -6.449 26.859 17.062 1 79.5 183 LYS B O 1
ATOM 4779 N N . ASP B 1 184 ? -6.062 24.922 18.188 1 76.31 184 ASP B N 1
ATOM 4780 C CA . ASP B 1 184 ? -7.375 25.016 18.812 1 76.31 184 ASP B CA 1
ATOM 4781 C C . ASP B 1 184 ? -7.336 25.922 20.047 1 76.31 184 ASP B C 1
ATOM 4783 O O . ASP B 1 184 ? -6.348 26.609 20.281 1 76.31 184 ASP B O 1
ATOM 4787 N N . ARG B 1 185 ? -8.461 25.969 20.75 1 76.06 185 ARG B N 1
ATOM 4788 C CA . ARG B 1 185 ? -8.633 26.844 21.906 1 76.06 185 ARG B CA 1
ATOM 4789 C C . ARG B 1 185 ? -7.629 26.516 23 1 76.06 185 ARG B C 1
ATOM 4791 O O . ARG B 1 185 ? -7.195 27.391 23.75 1 76.06 185 ARG B O 1
ATOM 4798 N N . GLU B 1 186 ? -7.18 25.25 23.047 1 75.38 186 GLU B N 1
ATOM 4799 C CA . GLU B 1 186 ? -6.23 24.781 24.047 1 75.38 186 GLU B CA 1
ATOM 4800 C C . GLU B 1 186 ? -4.789 24.938 23.562 1 75.38 186 GLU B C 1
ATOM 4802 O O . GLU B 1 186 ? -3.848 24.609 24.281 1 75.38 186 GLU B O 1
ATOM 4807 N N . GLY B 1 187 ? -4.648 25.391 22.344 1 74.94 187 GLY B N 1
ATOM 4808 C CA . GLY B 1 187 ? -3.318 25.625 21.812 1 74.94 187 GLY B CA 1
ATOM 4809 C C . GLY B 1 187 ? -2.74 24.406 21.109 1 74.94 187 GLY B C 1
ATOM 4810 O O . GLY B 1 187 ? -1.56 24.391 20.766 1 74.94 187 GLY B O 1
ATOM 4811 N N . GLU B 1 188 ? -3.588 23.422 20.953 1 76.94 188 GLU B N 1
ATOM 4812 C CA . GLU B 1 188 ? -3.119 22.203 20.312 1 76.94 188 GLU B CA 1
ATOM 4813 C C . GLU B 1 188 ? -3.314 22.266 18.797 1 76.94 188 GLU B C 1
ATOM 4815 O O . GLU B 1 188 ? -4.328 22.797 18.312 1 76.94 188 GLU B O 1
ATOM 4820 N N . MET B 1 189 ? -2.287 21.828 18.062 1 77.62 189 MET B N 1
ATOM 4821 C CA . MET B 1 189 ? -2.348 21.828 16.594 1 77.62 189 MET B CA 1
ATOM 4822 C C . MET B 1 189 ? -3.504 20.969 16.094 1 77.62 189 MET B C 1
ATOM 4824 O O . MET B 1 189 ? -3.66 19.828 16.531 1 77.62 189 MET B O 1
ATOM 4828 N N . ARG B 1 190 ? -4.27 21.609 15.281 1 86.75 190 ARG B N 1
ATOM 4829 C CA . ARG B 1 190 ? -5.352 20.875 14.633 1 86.75 190 ARG B CA 1
ATOM 4830 C C . ARG B 1 190 ? -4.953 20.438 13.219 1 86.75 190 ARG B C 1
ATOM 4832 O O . ARG B 1 190 ? -4.281 21.188 12.508 1 86.75 190 ARG B O 1
ATOM 4839 N N . TYR B 1 191 ? -5.32 19.25 12.867 1 92.06 191 TYR B N 1
ATOM 4840 C CA . TYR B 1 191 ? -5.074 18.734 11.523 1 92.06 191 TYR B CA 1
ATOM 4841 C C . TYR B 1 191 ? -6.387 18.5 10.781 1 92.06 191 TYR B C 1
ATOM 4843 O O . TYR B 1 191 ? -7.328 17.938 11.344 1 92.06 191 TYR B O 1
ATOM 4851 N N . ASN B 1 192 ? -6.441 19 9.594 1 95 192 ASN B N 1
ATOM 4852 C CA . ASN B 1 192 ? -7.645 18.875 8.773 1 95 192 ASN B CA 1
ATOM 4853 C C . ASN B 1 192 ? -7.434 17.891 7.621 1 95 192 ASN B C 1
ATOM 4855 O O . ASN B 1 192 ? -6.336 17.797 7.07 1 95 192 ASN B O 1
ATOM 4859 N N . PRO B 1 193 ? -8.508 17.156 7.293 1 97.06 193 PRO B N 1
ATOM 4860 C CA . PRO B 1 193 ? -8.391 16.188 6.195 1 97.06 193 PRO B CA 1
ATOM 4861 C C . PRO B 1 193 ? -8.375 16.859 4.82 1 97.06 193 PRO B C 1
ATOM 4863 O O . PRO B 1 193 ? -9.172 17.766 4.57 1 97.06 193 PRO B O 1
ATOM 4866 N N . PHE B 1 194 ? -7.473 16.406 3.943 1 97.12 194 PHE B N 1
ATOM 4867 C CA . PHE B 1 194 ? -7.363 16.906 2.576 1 97.12 194 PHE B CA 1
ATOM 4868 C C . PHE B 1 194 ? -7.312 15.75 1.587 1 97.12 194 PHE B C 1
ATOM 4870 O O . PHE B 1 194 ? -6.738 14.695 1.881 1 97.12 194 PHE B O 1
ATOM 4877 N N . ARG B 1 195 ? -7.965 15.898 0.514 1 96.19 195 ARG B N 1
ATOM 4878 C CA . ARG B 1 195 ? -7.715 15.078 -0.667 1 96.19 195 ARG B CA 1
ATOM 4879 C C . ARG B 1 195 ? -6.566 15.648 -1.495 1 96.19 195 ARG B C 1
ATOM 4881 O O . ARG B 1 195 ? -6.59 16.828 -1.876 1 96.19 195 ARG B O 1
ATOM 4888 N N . ILE B 1 196 ? -5.57 14.914 -1.744 1 94.5 196 ILE B N 1
ATOM 4889 C CA . ILE B 1 196 ? -4.387 15.375 -2.461 1 94.5 196 ILE B CA 1
ATOM 4890 C C . ILE B 1 196 ? -4.266 14.633 -3.791 1 94.5 196 ILE B C 1
ATOM 4892 O O . ILE B 1 196 ? -4.344 13.406 -3.834 1 94.5 196 ILE B O 1
ATOM 4896 N N . THR B 1 197 ? -4.168 15.32 -4.848 1 89.81 197 THR B N 1
ATOM 4897 C CA . THR B 1 197 ? -3.926 14.766 -6.176 1 89.81 197 THR B CA 1
ATOM 4898 C C . THR B 1 197 ? -2.531 15.133 -6.668 1 89.81 197 THR B C 1
ATOM 4900 O O . THR B 1 197 ? -2.262 16.297 -6.973 1 89.81 197 THR B O 1
ATOM 4903 N N . PRO B 1 198 ? -1.656 14.148 -6.781 1 89.31 198 PRO B N 1
ATOM 4904 C CA . PRO B 1 198 ? -0.265 14.43 -7.145 1 89.31 198 PRO B CA 1
ATOM 4905 C C . PRO B 1 198 ? -0.028 14.367 -8.648 1 89.31 198 PRO B C 1
ATOM 4907 O O . PRO B 1 198 ? -0.617 13.531 -9.344 1 89.31 198 PRO B O 1
ATOM 4910 N N . TYR B 1 199 ? 0.81 15.312 -9.102 1 84 199 TYR B N 1
ATOM 4911 C CA . TYR B 1 199 ? 1.254 15.344 -10.492 1 84 199 TYR B CA 1
ATOM 4912 C C . TYR B 1 199 ? 2.766 15.516 -10.578 1 84 199 TYR B C 1
ATOM 4914 O O . TYR B 1 199 ? 3.379 16.109 -9.688 1 84 199 TYR B O 1
ATOM 4922 N N . LEU B 1 200 ? 3.281 15 -11.703 1 83.38 200 LEU B N 1
ATOM 4923 C CA . LEU B 1 200 ? 4.707 15.18 -11.961 1 83.38 200 LEU B CA 1
ATOM 4924 C C . LEU B 1 200 ? 4.953 16.422 -12.812 1 83.38 200 LEU B C 1
ATOM 4926 O O . LEU B 1 200 ? 4.234 16.672 -13.781 1 83.38 200 LEU B O 1
ATOM 4930 N N . LEU B 1 201 ? 5.902 17.25 -12.414 1 83.31 201 LEU B N 1
ATOM 4931 C CA . LEU B 1 201 ? 6.352 18.359 -13.25 1 83.31 201 LEU B CA 1
ATOM 4932 C C . LEU B 1 201 ? 7.816 18.688 -12.977 1 83.31 201 LEU B C 1
ATOM 4934 O O . LEU B 1 201 ? 8.375 18.25 -11.961 1 83.31 201 LEU B O 1
ATOM 4938 N N . LYS B 1 202 ? 8.398 19.328 -13.938 1 83.38 202 LYS B N 1
ATOM 4939 C CA . LYS B 1 202 ? 9.75 19.844 -13.758 1 83.38 202 LYS B CA 1
ATOM 4940 C C . LYS B 1 202 ? 9.727 21.359 -13.57 1 83.38 202 LYS B C 1
ATOM 4942 O O . LYS B 1 202 ? 8.984 22.062 -14.25 1 83.38 202 LYS B O 1
ATOM 4947 N N . VAL B 1 203 ? 10.461 21.781 -12.562 1 86.38 203 VAL B N 1
ATOM 4948 C CA . VAL B 1 203 ? 10.484 23.219 -12.281 1 86.38 203 VAL B CA 1
ATOM 4949 C C . VAL B 1 203 ? 11.891 23.766 -12.539 1 86.38 203 VAL B C 1
ATOM 4951 O O . VAL B 1 203 ? 12.883 23.172 -12.109 1 86.38 203 VAL B O 1
ATOM 4954 N N . GLN B 1 204 ? 11.867 24.766 -13.297 1 83.81 204 GLN B N 1
ATOM 4955 C CA . GLN B 1 204 ? 13.117 25.469 -13.555 1 83.81 204 GLN B CA 1
ATOM 4956 C C . GLN B 1 204 ? 13.203 26.75 -12.719 1 83.81 204 GLN B C 1
ATOM 4958 O O . GLN B 1 204 ? 12.328 27.609 -12.797 1 83.81 204 GLN B O 1
ATOM 4963 N N . GLY B 1 205 ? 14.094 26.719 -11.695 1 70.56 205 GLY B N 1
ATOM 4964 C CA . GLY B 1 205 ? 14.289 27.906 -10.883 1 70.56 205 GLY B CA 1
ATOM 4965 C C . GLY B 1 205 ? 14.688 29.125 -11.688 1 70.56 205 GLY B C 1
ATOM 4966 O O . GLY B 1 205 ? 14.125 29.391 -12.758 1 70.56 205 GLY B O 1
ATOM 4967 N N . ALA B 1 206 ? 15.633 29.922 -11.156 1 62.19 206 ALA B N 1
ATOM 4968 C CA . ALA B 1 206 ? 16.125 31.109 -11.867 1 62.19 206 ALA B CA 1
ATOM 4969 C C . ALA B 1 206 ? 16.891 30.703 -13.133 1 62.19 206 ALA B C 1
ATOM 4971 O O . ALA B 1 206 ? 17.266 29.547 -13.289 1 62.19 206 ALA B O 1
ATOM 4972 N N . ALA B 1 207 ? 16.828 31.656 -14.055 1 56.75 207 ALA B N 1
ATOM 4973 C CA . ALA B 1 207 ? 17.5 31.469 -15.344 1 56.75 207 ALA B CA 1
ATOM 4974 C C . ALA B 1 207 ? 18.859 30.797 -15.164 1 56.75 207 ALA B C 1
ATOM 4976 O O . ALA B 1 207 ? 19.703 31.281 -14.398 1 56.75 207 ALA B O 1
ATOM 4977 N N . GLY B 1 208 ? 19 29.562 -15.734 1 58.25 208 GLY B N 1
ATOM 4978 C CA . GLY B 1 208 ? 20.25 28.812 -15.719 1 58.25 208 GLY B CA 1
ATOM 4979 C C . GLY B 1 208 ? 20.234 27.656 -14.75 1 58.25 208 GLY B C 1
ATOM 4980 O O . GLY B 1 208 ? 21.125 26.812 -14.781 1 58.25 208 GLY B O 1
ATOM 4981 N N . ASP B 1 209 ? 19.234 27.688 -13.852 1 64.31 209 ASP B N 1
ATOM 4982 C CA . ASP B 1 209 ? 19.203 26.625 -12.852 1 64.31 209 ASP B CA 1
ATOM 4983 C C . ASP B 1 209 ? 18.781 25.297 -13.477 1 64.31 209 ASP B C 1
ATOM 4985 O O . ASP B 1 209 ? 18.047 25.281 -14.477 1 64.31 209 ASP B O 1
ATOM 4989 N N . GLU B 1 210 ? 19.281 24.266 -13.047 1 70.88 210 GLU B N 1
ATOM 4990 C CA . GLU B 1 210 ? 18.938 22.922 -13.5 1 70.88 210 GLU B CA 1
ATOM 4991 C C . GLU B 1 210 ? 17.484 22.594 -13.164 1 70.88 210 GLU B C 1
ATOM 4993 O O . GLU B 1 210 ? 16.953 23.062 -12.156 1 70.88 210 GLU B O 1
ATOM 4998 N N . GLU B 1 211 ? 16.844 22.094 -14.156 1 78 211 GLU B N 1
ATOM 4999 C CA . GLU B 1 211 ? 15.5 21.562 -13.969 1 78 211 GLU B CA 1
ATOM 5000 C C . GLU B 1 211 ? 15.453 20.531 -12.844 1 78 211 GLU B C 1
ATOM 5002 O O . GLU B 1 211 ? 16.359 19.719 -12.703 1 78 211 GLU B O 1
ATOM 5007 N N . GLN B 1 212 ? 14.547 20.766 -11.953 1 75.38 212 GLN B N 1
ATOM 5008 C CA . GLN B 1 212 ? 14.391 19.828 -10.844 1 75.38 212 GLN B CA 1
ATOM 5009 C C . GLN B 1 212 ? 13.055 19.109 -10.922 1 75.38 212 GLN B C 1
ATOM 5011 O O . GLN B 1 212 ? 12.016 19.734 -11.172 1 75.38 212 GLN B O 1
ATOM 5016 N N . PRO B 1 213 ? 13.102 17.797 -10.789 1 78.56 213 PRO B N 1
ATOM 5017 C CA . PRO B 1 213 ? 11.828 17.062 -10.734 1 78.56 213 PRO B CA 1
ATOM 5018 C C . PRO B 1 213 ? 11.023 17.391 -9.477 1 78.56 213 PRO B C 1
ATOM 5020 O O . PRO B 1 213 ? 11.555 17.344 -8.367 1 78.56 213 PRO B O 1
ATOM 5023 N N . CYS B 1 214 ? 9.758 17.734 -9.703 1 84.38 214 CYS B N 1
ATOM 5024 C CA . CYS B 1 214 ? 8.891 18.125 -8.602 1 84.38 214 CYS B CA 1
ATOM 5025 C C . CYS B 1 214 ? 7.543 17.422 -8.688 1 84.38 214 CYS B C 1
ATOM 5027 O O . CYS B 1 214 ? 7.191 16.875 -9.734 1 84.38 214 CYS B O 1
ATOM 5029 N N . CYS B 1 215 ? 6.941 17.359 -7.539 1 87.38 215 CYS B N 1
ATOM 5030 C CA . CYS B 1 215 ? 5.547 16.938 -7.461 1 87.38 215 CYS B CA 1
ATOM 5031 C C . CYS B 1 215 ? 4.633 18.141 -7.211 1 87.38 215 CYS B C 1
ATOM 5033 O O . CYS B 1 215 ? 4.879 18.938 -6.301 1 87.38 215 CYS B O 1
ATOM 5035 N N . LEU B 1 216 ? 3.697 18.266 -8.117 1 89.69 216 LEU B N 1
ATOM 5036 C CA . LEU B 1 216 ? 2.607 19.203 -7.871 1 89.69 216 LEU B CA 1
ATOM 5037 C C . LEU B 1 216 ? 1.445 18.516 -7.164 1 89.69 216 LEU B C 1
ATOM 5039 O O . LEU B 1 216 ? 0.876 17.562 -7.684 1 89.69 216 LEU B O 1
ATOM 5043 N N . ALA B 1 217 ? 1.184 19 -5.973 1 91.56 217 ALA B N 1
ATOM 5044 C CA . ALA B 1 217 ? 0.085 18.438 -5.191 1 91.56 217 ALA B CA 1
ATOM 5045 C C . ALA B 1 217 ? -1.098 19.406 -5.133 1 91.56 217 ALA B C 1
ATOM 5047 O O . ALA B 1 217 ? -0.983 20.516 -4.594 1 91.56 217 ALA B O 1
ATOM 5048 N N . LEU B 1 218 ? -2.154 19.016 -5.742 1 91.38 218 LEU B N 1
ATOM 5049 C CA . LEU B 1 218 ? -3.418 19.719 -5.578 1 91.38 218 LEU B CA 1
ATOM 5050 C C . LEU B 1 218 ? -4.164 19.219 -4.348 1 9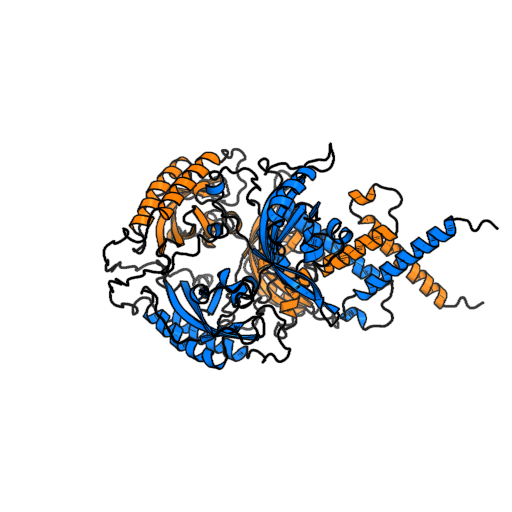1.38 218 LEU B C 1
ATOM 5052 O O . LEU B 1 218 ? -4.602 18.078 -4.305 1 91.38 218 LEU B O 1
ATOM 5056 N N . ALA B 1 219 ? -4.262 20.062 -3.369 1 93.81 219 ALA B N 1
ATOM 5057 C CA . ALA B 1 219 ? -4.875 19.672 -2.102 1 93.81 219 ALA B CA 1
ATOM 5058 C C . ALA B 1 219 ? -6.23 20.344 -1.915 1 93.81 219 ALA B C 1
ATOM 5060 O O . ALA B 1 219 ? -6.336 21.562 -1.996 1 93.81 219 ALA B O 1
ATOM 5061 N N . GLU B 1 220 ? -7.211 19.547 -1.673 1 93.38 220 GLU B N 1
ATOM 5062 C CA . GLU B 1 220 ? -8.57 20.031 -1.418 1 93.38 220 GLU B CA 1
ATOM 5063 C C . GLU B 1 220 ? -9.047 19.625 -0.028 1 93.38 220 GLU B C 1
ATOM 5065 O O . GLU B 1 220 ? -9.094 18.438 0.291 1 93.38 220 GLU B O 1
ATOM 5070 N N . ARG B 1 221 ? -9.406 20.609 0.739 1 94.5 221 ARG B N 1
ATOM 5071 C CA . ARG B 1 221 ? -9.906 20.312 2.076 1 94.5 221 ARG B CA 1
ATOM 5072 C C . ARG B 1 221 ? -11.242 19.578 2.004 1 94.5 221 ARG B C 1
ATOM 5074 O O . ARG B 1 221 ? -12.102 19.906 1.193 1 94.5 221 ARG B O 1
ATOM 5081 N N . ILE B 1 222 ? -11.383 18.562 2.842 1 96.25 222 ILE B N 1
ATOM 5082 C CA . ILE B 1 222 ? -12.625 17.797 2.869 1 96.25 222 ILE B CA 1
ATOM 5083 C C . ILE B 1 222 ? -13.539 18.344 3.965 1 96.25 222 ILE B C 1
ATOM 5085 O O . ILE B 1 222 ? -13.117 18.5 5.113 1 96.25 222 ILE B O 1
ATOM 5089 N N . ILE B 1 223 ? -14.703 18.594 3.586 1 94.94 223 ILE B N 1
ATOM 5090 C CA . ILE B 1 223 ? -15.719 19.062 4.52 1 94.94 223 ILE B CA 1
ATOM 5091 C C . ILE B 1 223 ? -16.703 17.938 4.832 1 94.94 223 ILE B C 1
ATOM 5093 O O . ILE B 1 223 ? -16.984 17.094 3.979 1 94.94 223 ILE B O 1
ATOM 5097 N N . SER B 1 224 ? -17.172 17.969 6.113 1 97.62 224 SER B N 1
ATOM 5098 C CA . SER B 1 224 ? -18.156 16.969 6.512 1 97.62 224 SER B CA 1
ATOM 5099 C C . SER B 1 224 ? -19.359 16.969 5.582 1 97.62 224 SER B C 1
ATOM 5101 O O . SER B 1 224 ? -19.859 18.047 5.227 1 97.62 224 SER B O 1
ATOM 5103 N N . GLY B 1 225 ? -19.766 15.797 5.215 1 97.69 225 GLY B N 1
ATOM 5104 C CA . GLY B 1 225 ? -20.906 15.68 4.309 1 97.69 225 GLY B CA 1
ATOM 5105 C C . GLY B 1 225 ? -22.203 16.156 4.918 1 97.69 225 GLY B C 1
ATOM 5106 O O . GLY B 1 225 ? -23.203 16.312 4.215 1 97.69 225 GLY B O 1
ATOM 5107 N N . TYR B 1 226 ? -22.188 16.453 6.191 1 97.69 226 TYR B N 1
ATOM 5108 C CA . TYR B 1 226 ? -23.391 16.828 6.922 1 97.69 226 TYR B CA 1
ATOM 5109 C C . TYR B 1 226 ? -23.422 18.328 7.188 1 97.69 226 TYR B C 1
ATOM 5111 O O . TYR B 1 226 ? -24.391 18.859 7.73 1 97.69 226 TYR B O 1
ATOM 5119 N N . GLU B 1 227 ? -22.297 18.969 6.809 1 94.31 227 GLU B N 1
ATOM 5120 C CA . GLU B 1 227 ? -22.219 20.422 6.902 1 94.31 227 GLU B CA 1
ATOM 5121 C C . GLU B 1 227 ? -22.391 21.078 5.535 1 94.31 227 GLU B C 1
ATOM 5123 O O . GLU B 1 227 ? -22.125 20.453 4.504 1 94.31 227 GLU B O 1
ATOM 5128 N N . ALA B 1 228 ? -22.812 22.328 5.539 1 89.25 228 ALA B N 1
ATOM 5129 C CA . ALA B 1 228 ? -23 23.016 4.273 1 89.25 228 ALA B CA 1
ATOM 5130 C C . ALA B 1 228 ? -21.672 23.25 3.564 1 89.25 228 ALA B C 1
ATOM 5132 O O . ALA B 1 228 ? -20.703 23.703 4.18 1 89.25 228 ALA B O 1
ATOM 5133 N N . PRO B 1 229 ? -21.641 23.062 2.408 1 90.5 229 PRO B N 1
ATOM 5134 C CA . PRO B 1 229 ? -22.656 22.453 1.549 1 90.5 229 PRO B CA 1
ATOM 5135 C C . PRO B 1 229 ? -22.812 20.953 1.771 1 90.5 229 PRO B C 1
ATOM 5137 O O . PRO B 1 229 ? -21.859 20.203 1.542 1 90.5 229 PRO B O 1
ATOM 5140 N N . ARG B 1 230 ? -24 20.594 2.059 1 94.5 230 ARG B N 1
ATOM 5141 C CA . ARG B 1 230 ? -24.281 19.234 2.492 1 94.5 230 ARG B CA 1
ATOM 5142 C C . ARG B 1 230 ? -24.359 18.281 1.301 1 94.5 230 ARG B C 1
ATOM 5144 O O . ARG B 1 230 ? -24.828 18.656 0.226 1 94.5 230 ARG B O 1
ATOM 5151 N N . ILE B 1 231 ? -23.906 17.125 1.508 1 96.75 231 ILE B N 1
ATOM 5152 C CA . ILE B 1 231 ? -24.172 16.062 0.539 1 96.75 231 ILE B CA 1
ATOM 5153 C C . ILE B 1 231 ? -25.641 15.656 0.62 1 96.75 231 ILE B C 1
ATOM 5155 O O . ILE B 1 231 ? -26.141 15.32 1.696 1 96.75 231 ILE B O 1
ATOM 5159 N N . PRO B 1 232 ? -26.297 15.727 -0.472 1 96.5 232 PRO B N 1
ATOM 5160 C CA . PRO B 1 232 ? -27.703 15.305 -0.457 1 96.5 232 PRO B CA 1
ATOM 5161 C C . PRO B 1 232 ? -27.875 13.883 0.069 1 96.5 232 PRO B C 1
ATOM 5163 O O . PRO B 1 232 ? -27.016 13.023 -0.143 1 96.5 232 PRO B O 1
ATOM 5166 N N . MET B 1 233 ? -29 13.648 0.729 1 95.19 233 MET B N 1
ATOM 5167 C CA . MET B 1 233 ? -29.25 12.383 1.413 1 95.19 233 MET B CA 1
ATOM 5168 C C . MET B 1 233 ? -29.141 11.211 0.446 1 95.19 233 MET B C 1
ATOM 5170 O O . MET B 1 233 ? -28.625 10.156 0.804 1 95.19 233 MET B O 1
ATOM 5174 N N . ASP B 1 234 ? -29.594 11.375 -0.738 1 94.94 234 ASP B N 1
ATOM 5175 C CA . ASP B 1 234 ? -29.625 10.289 -1.712 1 94.94 234 ASP B CA 1
ATOM 5176 C C . ASP B 1 234 ? -28.219 9.984 -2.24 1 94.94 234 ASP B C 1
ATOM 5178 O O . ASP B 1 234 ? -28 8.93 -2.85 1 94.94 234 ASP B O 1
ATOM 5182 N N . LYS B 1 235 ? -27.312 10.852 -1.949 1 96.44 235 LYS B N 1
ATOM 5183 C CA . LYS B 1 235 ? -25.938 10.664 -2.434 1 96.44 235 LYS B CA 1
ATOM 5184 C C . LYS B 1 235 ? -25.016 10.234 -1.304 1 96.44 235 LYS B C 1
ATOM 5186 O O . LYS B 1 235 ? -23.812 10.031 -1.521 1 96.44 235 LYS B O 1
ATOM 5191 N N . ARG B 1 236 ? -25.547 10.086 -0.123 1 97.88 236 ARG B N 1
ATOM 5192 C CA . ARG B 1 236 ? -24.75 9.664 1.021 1 97.88 236 ARG B CA 1
ATOM 5193 C C . ARG B 1 236 ? -24.578 8.148 1.035 1 97.88 236 ARG B C 1
ATOM 5195 O O . ARG B 1 236 ? -25.094 7.465 1.922 1 97.88 236 ARG B O 1
ATOM 5202 N N . ILE B 1 237 ? -23.844 7.695 0.03 1 97.31 237 ILE B N 1
ATOM 5203 C CA . ILE B 1 237 ? -23.609 6.27 -0.194 1 97.31 237 ILE B CA 1
ATOM 5204 C C . ILE B 1 237 ? -22.125 5.996 -0.319 1 97.31 237 ILE B C 1
ATOM 5206 O O . ILE B 1 237 ? -21.391 6.766 -0.95 1 97.31 237 ILE B O 1
ATOM 5210 N N . PHE B 1 238 ? -21.641 4.957 0.312 1 96.75 238 PHE B N 1
ATOM 5211 C CA . PHE B 1 238 ? -20.266 4.527 0.146 1 96.75 238 PHE B CA 1
ATOM 5212 C C . PHE B 1 238 ? -20.141 3.01 0.232 1 96.75 238 PHE B C 1
ATOM 5214 O O . PHE B 1 238 ? -21.094 2.336 0.657 1 96.75 238 PHE B O 1
ATOM 5221 N N . THR B 1 239 ? -19.047 2.461 -0.215 1 96.06 239 THR B N 1
ATOM 5222 C CA . THR B 1 239 ? -18.828 1.019 -0.224 1 96.06 239 THR B CA 1
ATOM 5223 C C . THR B 1 239 ? -17.609 0.652 0.609 1 96.06 239 THR B C 1
ATOM 5225 O O . THR B 1 239 ? -16.656 1.431 0.698 1 96.06 239 THR B O 1
ATOM 5228 N N . THR B 1 240 ? -17.656 -0.464 1.259 1 96.25 240 THR B N 1
ATOM 5229 C CA . THR B 1 240 ? -16.516 -1.056 1.94 1 96.25 240 THR B CA 1
ATOM 5230 C C . THR B 1 240 ? -16.328 -2.514 1.527 1 96.25 240 THR B C 1
ATOM 5232 O O . THR B 1 240 ? -17.281 -3.172 1.118 1 96.25 240 THR B O 1
ATOM 5235 N N . THR B 1 241 ? -15.141 -2.92 1.465 1 95 241 THR B N 1
ATOM 5236 C CA . THR B 1 241 ? -14.789 -4.324 1.264 1 95 241 THR B CA 1
ATOM 5237 C C . THR B 1 241 ? -14.008 -4.863 2.459 1 95 241 THR B C 1
ATOM 5239 O O . THR B 1 241 ? -13.117 -4.188 2.982 1 95 241 THR B O 1
ATOM 5242 N N . HIS B 1 242 ? -14.43 -6.035 2.984 1 93.88 242 HIS B N 1
ATOM 5243 C CA . HIS B 1 242 ? -13.703 -6.633 4.102 1 93.88 242 HIS B CA 1
ATOM 5244 C C . HIS B 1 242 ? -13.508 -8.133 3.895 1 93.88 242 HIS B C 1
ATOM 5246 O O . HIS B 1 242 ? -14.211 -8.75 3.09 1 93.88 242 HIS B O 1
ATOM 5252 N N . SER B 1 243 ? -12.539 -8.641 4.504 1 89.75 243 SER B N 1
ATOM 5253 C CA . SER B 1 243 ? -12.188 -10.055 4.414 1 89.75 243 SER B CA 1
ATOM 5254 C C . SER B 1 243 ? -13.148 -10.914 5.234 1 89.75 243 SER B C 1
ATOM 5256 O O . SER B 1 243 ? -13.898 -10.398 6.062 1 89.75 243 SER B O 1
ATOM 5258 N N . PRO B 1 244 ? -13.117 -12.234 5.004 1 90.12 244 PRO B N 1
ATOM 5259 C CA . PRO B 1 244 ? -13.875 -13.141 5.867 1 90.12 244 PRO B CA 1
ATOM 5260 C C . PRO B 1 244 ? -13.484 -13.023 7.336 1 90.12 244 PRO B C 1
ATOM 5262 O O . PRO B 1 244 ? -14.258 -13.391 8.219 1 90.12 244 PRO B O 1
ATOM 5265 N N . GLY B 1 245 ? -12.375 -12.555 7.59 1 86.5 245 GLY B N 1
ATOM 5266 C CA . GLY B 1 245 ? -11.93 -12.281 8.945 1 86.5 245 GLY B CA 1
ATOM 5267 C C . GLY B 1 245 ? -12.328 -10.906 9.445 1 86.5 245 GLY B C 1
ATOM 5268 O O . GLY B 1 245 ? -11.852 -10.453 10.484 1 86.5 245 GLY B O 1
ATOM 5269 N N . CYS B 1 246 ? -13.07 -10.219 8.719 1 92 246 CYS B N 1
ATOM 5270 C CA . CYS B 1 246 ? -13.703 -8.953 9.078 1 92 246 CYS B CA 1
ATOM 5271 C C . CYS B 1 246 ? -12.688 -7.812 9.062 1 92 246 CYS B C 1
ATOM 5273 O O . CYS B 1 246 ? -12.844 -6.828 9.781 1 92 246 CYS B O 1
ATOM 5275 N N . VAL B 1 247 ? -11.688 -7.969 8.352 1 86.94 247 VAL B N 1
ATOM 5276 C CA . VAL B 1 247 ? -10.68 -6.918 8.227 1 86.94 247 VAL B CA 1
ATOM 5277 C C . VAL B 1 247 ? -10.984 -6.062 6.992 1 86.94 247 VAL B C 1
ATOM 5279 O O . VAL B 1 247 ? -11.18 -6.594 5.895 1 86.94 247 VAL B O 1
ATOM 5282 N N . PHE B 1 248 ? -11.008 -4.742 7.18 1 91.06 248 PHE B N 1
ATOM 5283 C CA . PHE B 1 248 ? -11.234 -3.854 6.043 1 91.06 248 PHE B CA 1
ATOM 5284 C C . PHE B 1 248 ? -10.133 -4.012 5 1 91.06 248 PHE B C 1
ATOM 5286 O O . PHE B 1 248 ? -8.945 -3.965 5.332 1 91.06 248 PHE B O 1
ATOM 5293 N N . LEU B 1 249 ? -10.547 -4.207 3.807 1 89.19 249 LEU B N 1
ATOM 5294 C CA . LEU B 1 249 ? -9.609 -4.328 2.693 1 89.19 249 LEU B CA 1
ATOM 5295 C C . LEU B 1 249 ? -9.633 -3.068 1.832 1 89.19 249 LEU B C 1
ATOM 5297 O O . LEU B 1 249 ? -8.586 -2.639 1.33 1 89.19 249 LEU B O 1
ATOM 5301 N N . GLU B 1 250 ? -10.805 -2.518 1.625 1 91.19 250 GLU B N 1
ATOM 5302 C CA . GLU B 1 250 ? -10.992 -1.304 0.837 1 91.19 250 GLU B CA 1
ATOM 5303 C C . GLU B 1 250 ? -12.117 -0.442 1.413 1 91.19 250 GLU B C 1
ATOM 5305 O O . GLU B 1 250 ? -13.102 -0.966 1.928 1 91.19 250 GLU B O 1
ATOM 5310 N N . VAL B 1 251 ? -11.891 0.839 1.319 1 94.62 251 VAL B N 1
ATOM 5311 C CA . VAL B 1 251 ? -12.898 1.812 1.716 1 94.62 251 VAL B CA 1
ATOM 5312 C C . VAL B 1 251 ? -13.031 2.893 0.644 1 94.62 251 VAL B C 1
ATOM 5314 O O . VAL B 1 251 ? -12.031 3.5 0.245 1 94.62 251 VAL B O 1
ATOM 5317 N N . ASP B 1 252 ? -14.219 3.113 0.274 1 92.31 252 ASP B N 1
ATOM 5318 C CA . ASP B 1 252 ? -14.539 4.125 -0.729 1 92.31 252 ASP B CA 1
ATOM 5319 C C . ASP B 1 252 ? -14.203 5.523 -0.222 1 92.31 252 ASP B C 1
ATOM 5321 O O . ASP B 1 252 ? -14.406 5.832 0.955 1 92.31 252 ASP B O 1
ATOM 5325 N N . ASP B 1 253 ? -13.852 6.418 -1.18 1 93.31 253 ASP B N 1
ATOM 5326 C CA . ASP B 1 253 ? -13.516 7.797 -0.836 1 93.31 253 ASP B CA 1
ATOM 5327 C C . ASP B 1 253 ? -14.727 8.523 -0.252 1 93.31 253 ASP B C 1
ATOM 5329 O O . ASP B 1 253 ? -14.57 9.438 0.565 1 93.31 253 ASP B O 1
ATOM 5333 N N . ARG B 1 254 ? -15.844 8.109 -0.692 1 96.06 254 ARG B N 1
ATOM 5334 C CA . ARG B 1 254 ? -17.062 8.797 -0.272 1 96.06 254 ARG B CA 1
ATOM 5335 C C . ARG B 1 254 ? -17.312 8.602 1.219 1 96.06 254 ARG B C 1
ATOM 5337 O O . ARG B 1 254 ? -18.109 9.328 1.821 1 96.06 254 ARG B O 1
ATOM 5344 N N . ALA B 1 255 ? -16.656 7.613 1.788 1 97.81 255 ALA B N 1
ATOM 5345 C CA . ALA B 1 255 ? -16.797 7.367 3.221 1 97.81 255 ALA B CA 1
ATOM 5346 C C . ALA B 1 255 ? -16.156 8.477 4.039 1 97.81 255 ALA B C 1
ATOM 5348 O O . ALA B 1 255 ? -16.547 8.727 5.184 1 97.81 255 ALA B O 1
ATOM 5349 N N . VAL B 1 256 ? -15.172 9.156 3.457 1 98.12 256 VAL B N 1
ATOM 5350 C CA . VAL B 1 256 ? -14.352 10.117 4.191 1 98.12 256 VAL B CA 1
ATOM 5351 C C . VAL B 1 256 ? -15.234 11.25 4.715 1 98.12 256 VAL B C 1
ATOM 5353 O O . VAL B 1 256 ? -15.312 11.477 5.926 1 98.12 256 VAL B O 1
ATOM 5356 N N . PRO B 1 257 ? -15.977 11.922 3.867 1 98.19 257 PRO B N 1
ATOM 5357 C CA . PRO B 1 257 ? -16.812 13.008 4.395 1 98.19 257 PRO B CA 1
ATOM 5358 C C . PRO B 1 257 ? -18 12.508 5.191 1 98.19 257 PRO B C 1
ATOM 5360 O O . PRO B 1 257 ? -18.656 13.281 5.895 1 98.19 257 PRO B O 1
ATOM 5363 N N . LEU B 1 258 ? -18.328 11.242 5.105 1 98.56 258 LEU B N 1
ATOM 5364 C CA . LEU B 1 258 ? -19.531 10.734 5.75 1 98.56 258 LEU B CA 1
ATOM 5365 C C . LEU B 1 258 ? -19.203 10.125 7.109 1 98.56 258 LEU B C 1
ATOM 5367 O O . LEU B 1 258 ? -20.031 10.133 8.023 1 98.56 258 LEU B O 1
ATOM 5371 N N . LEU B 1 259 ? -18.047 9.523 7.23 1 98.06 259 LEU B N 1
ATOM 5372 C CA . LEU B 1 259 ? -17.688 8.836 8.461 1 98.06 259 LEU B CA 1
ATOM 5373 C C . LEU B 1 259 ? -16.609 9.594 9.219 1 98.06 259 LEU B C 1
ATOM 5375 O O . LEU B 1 259 ? -16.406 9.375 10.414 1 98.06 259 LEU B O 1
ATOM 5379 N N . GLY B 1 260 ? -15.797 10.367 8.453 1 97.81 260 GLY B N 1
ATOM 5380 C CA . GLY B 1 260 ? -14.734 11.141 9.07 1 97.81 260 GLY B CA 1
ATOM 5381 C C . GLY B 1 260 ? -13.406 10.398 9.109 1 97.81 260 GLY B C 1
ATOM 5382 O O . GLY B 1 260 ? -12.383 10.969 9.5 1 97.81 260 GLY B O 1
ATOM 5383 N N . TYR B 1 261 ? -13.438 9.141 8.703 1 96.44 261 TYR B N 1
ATOM 5384 C CA . TYR B 1 261 ? -12.203 8.359 8.641 1 96.44 261 TYR B CA 1
ATOM 5385 C C . TYR B 1 261 ? -11.531 8.508 7.273 1 96.44 261 TYR B C 1
ATOM 5387 O O . TYR B 1 261 ? -12.211 8.562 6.246 1 96.44 261 TYR B O 1
ATOM 5395 N N . LEU B 1 262 ? -10.219 8.648 7.348 1 96.25 262 LEU B N 1
ATOM 5396 C CA . LEU B 1 262 ? -9.484 8.438 6.105 1 96.25 262 LEU B CA 1
ATOM 5397 C C . LEU B 1 262 ? -9.32 6.945 5.824 1 96.25 262 LEU B C 1
ATOM 5399 O O . LEU B 1 262 ? -9.391 6.121 6.742 1 96.25 262 LEU B O 1
ATOM 5403 N N . PRO B 1 263 ? -9.188 6.559 4.594 1 94.12 263 PRO B N 1
ATOM 5404 C CA . PRO B 1 263 ? -9.086 5.137 4.262 1 94.12 263 PRO B CA 1
ATOM 5405 C C . PRO B 1 263 ? -8.047 4.406 5.105 1 94.12 263 PRO B C 1
ATOM 5407 O O . PRO B 1 263 ? -8.297 3.301 5.586 1 94.12 263 PRO B O 1
ATOM 5410 N N . GLN B 1 264 ? -6.879 5.02 5.34 1 85.81 264 GLN B N 1
ATOM 5411 C CA . GLN B 1 264 ? -5.793 4.375 6.07 1 85.81 264 GLN B CA 1
ATOM 5412 C C . GLN B 1 264 ? -6.152 4.195 7.543 1 85.81 264 GLN B C 1
ATOM 5414 O O . GLN B 1 264 ? -5.496 3.438 8.258 1 85.81 264 GLN B O 1
ATOM 5419 N N . ASP B 1 265 ? -7.18 4.93 7.996 1 88 265 ASP B N 1
ATOM 5420 C CA . ASP B 1 265 ? -7.633 4.754 9.375 1 88 265 ASP B CA 1
ATOM 5421 C C . ASP B 1 265 ? -8.367 3.428 9.539 1 88 265 ASP B C 1
ATOM 5423 O O . ASP B 1 265 ? -8.398 2.861 10.641 1 88 265 ASP B O 1
ATOM 5427 N N . LEU B 1 266 ? -8.938 2.971 8.461 1 90.38 266 LEU B N 1
ATOM 5428 C CA . LEU B 1 266 ? -9.836 1.825 8.562 1 90.38 266 LEU B CA 1
ATOM 5429 C C . LEU B 1 266 ? -9.203 0.583 7.941 1 90.38 266 LEU B C 1
ATOM 5431 O O . LEU B 1 266 ? -9.312 -0.514 8.492 1 90.38 266 LEU B O 1
ATOM 5435 N N . ILE B 1 267 ? -8.578 0.754 6.844 1 86.75 267 ILE B N 1
ATOM 5436 C CA . ILE B 1 267 ? -8.016 -0.393 6.145 1 86.75 267 ILE B CA 1
ATOM 5437 C C . ILE B 1 267 ? -7.047 -1.134 7.066 1 86.75 267 ILE B C 1
ATOM 5439 O O . ILE B 1 267 ? -6.195 -0.517 7.707 1 86.75 267 ILE B O 1
ATOM 5443 N N . GLY B 1 268 ? -7.211 -2.412 7.176 1 78.25 268 GLY B N 1
ATOM 5444 C CA . GLY B 1 268 ? -6.363 -3.221 8.039 1 78.25 268 GLY B CA 1
ATOM 5445 C C . GLY B 1 268 ? -6.938 -3.414 9.43 1 78.25 268 GLY B C 1
ATOM 5446 O O . GLY B 1 268 ? -6.41 -4.199 10.219 1 78.25 268 GLY B O 1
ATOM 5447 N N . THR B 1 269 ? -8.016 -2.709 9.734 1 81.06 269 THR B N 1
ATOM 5448 C CA . THR B 1 269 ? -8.664 -2.838 11.031 1 81.06 269 THR B CA 1
ATOM 5449 C C . THR B 1 269 ? -9.945 -3.666 10.922 1 81.06 269 THR B C 1
ATOM 5451 O O . THR B 1 269 ? -10.406 -3.953 9.82 1 81.06 269 THR B O 1
ATOM 5454 N N . SER B 1 270 ? -10.461 -4.055 12.047 1 87.5 270 SER B N 1
ATOM 5455 C CA . SER B 1 270 ? -11.656 -4.891 12.078 1 87.5 270 SER B CA 1
ATOM 5456 C C . SER B 1 270 ? -12.914 -4.059 11.836 1 87.5 270 SER B C 1
ATOM 5458 O O . SER B 1 270 ? -13.094 -3.012 12.461 1 87.5 270 SER B O 1
ATOM 5460 N N . LEU B 1 271 ? -13.711 -4.523 11 1 92.75 271 LEU B N 1
ATOM 5461 C CA . LEU B 1 271 ? -15.016 -3.924 10.734 1 92.75 271 LEU B CA 1
ATOM 5462 C C . LEU B 1 271 ? -15.836 -3.824 12.016 1 92.75 271 LEU B C 1
ATOM 5464 O O . LEU B 1 271 ? -16.578 -2.857 12.211 1 92.75 271 LEU B O 1
ATOM 5468 N N . LEU B 1 272 ? -15.633 -4.762 12.938 1 92.62 272 LEU B N 1
ATOM 5469 C CA . LEU B 1 272 ? -16.453 -4.867 14.148 1 92.62 272 LEU B CA 1
ATOM 5470 C C . LEU B 1 272 ? -16.156 -3.721 15.102 1 92.62 272 LEU B C 1
ATOM 5472 O O . LEU B 1 272 ? -17 -3.354 15.922 1 92.62 272 LEU B O 1
ATOM 5476 N N . THR B 1 273 ? -14.953 -3.16 14.984 1 88.75 273 THR B N 1
ATOM 5477 C CA . THR B 1 273 ? -14.562 -2.061 15.867 1 88.75 273 THR B CA 1
ATOM 5478 C C . THR B 1 273 ? -15.344 -0.794 15.523 1 88.75 273 THR B C 1
ATOM 5480 O O . THR B 1 273 ? -15.422 0.131 16.328 1 88.75 273 THR B O 1
ATOM 5483 N N . CYS B 1 274 ? -15.898 -0.736 14.367 1 92.69 274 CYS B N 1
ATOM 5484 C CA . CYS B 1 274 ? -16.594 0.457 13.906 1 92.69 274 CYS B CA 1
ATOM 5485 C C . CYS B 1 274 ? -18.094 0.349 14.188 1 92.69 274 CYS B C 1
ATOM 5487 O O . CYS B 1 274 ? -18.859 1.278 13.898 1 92.69 274 CYS B O 1
ATOM 5489 N N . LEU B 1 275 ? -18.516 -0.714 14.773 1 94.5 275 LEU B N 1
ATOM 5490 C CA . LEU B 1 275 ? -19.938 -0.932 15 1 94.5 275 LEU B CA 1
ATOM 5491 C C . LEU B 1 275 ? -20.312 -0.622 16.438 1 94.5 275 LEU B C 1
ATOM 5493 O O . LEU B 1 275 ? -19.484 -0.781 17.344 1 94.5 275 LEU B O 1
ATOM 5497 N N . HIS B 1 276 ? -21.484 -0.196 16.594 1 92.69 276 HIS B N 1
ATOM 5498 C CA . HIS B 1 276 ? -22.031 -0.089 17.938 1 92.69 276 HIS B CA 1
ATOM 5499 C C . HIS B 1 276 ? -21.984 -1.435 18.656 1 92.69 276 HIS B C 1
ATOM 5501 O O . HIS B 1 276 ? -22.312 -2.467 18.078 1 92.69 276 HIS B O 1
ATOM 5507 N N . PRO B 1 277 ? -21.609 -1.441 19.875 1 90.31 277 PRO B N 1
ATOM 5508 C CA . PRO B 1 277 ? -21.469 -2.695 20.609 1 90.31 277 PRO B CA 1
ATOM 5509 C C . PRO B 1 277 ? -22.719 -3.551 20.562 1 90.31 277 PRO B C 1
ATOM 5511 O O . PRO B 1 277 ? -22.641 -4.777 20.453 1 90.31 277 PRO B O 1
ATOM 5514 N N . GLU B 1 278 ? -23.859 -2.949 20.578 1 90.56 278 GLU B N 1
ATOM 5515 C CA . GLU B 1 278 ? -25.125 -3.666 20.609 1 90.56 278 GLU B CA 1
ATOM 5516 C C . GLU B 1 278 ? -25.422 -4.316 19.25 1 90.56 278 GLU B C 1
ATOM 5518 O O . GLU B 1 278 ? -26.266 -5.207 19.156 1 90.56 278 GLU B O 1
ATOM 5523 N N . ASP B 1 279 ? -24.766 -3.811 18.25 1 92.62 279 ASP B N 1
ATOM 5524 C CA . ASP B 1 279 ? -25.047 -4.309 16.906 1 92.62 279 ASP B CA 1
ATOM 5525 C C . ASP B 1 279 ? -24.031 -5.367 16.484 1 92.62 279 ASP B C 1
ATOM 5527 O O . ASP B 1 279 ? -24.203 -6.027 15.461 1 92.62 279 ASP B O 1
ATOM 5531 N N . ARG B 1 280 ? -23 -5.652 17.219 1 91.31 280 ARG B N 1
ATOM 5532 C CA . ARG B 1 280 ? -21.891 -6.539 16.844 1 91.31 280 ARG B CA 1
ATOM 5533 C C . ARG B 1 280 ? -22.375 -7.98 16.734 1 91.31 280 ARG B C 1
ATOM 5535 O O . ARG B 1 280 ? -21.938 -8.711 15.836 1 91.31 280 ARG B O 1
ATOM 5542 N N . THR B 1 281 ? -23.203 -8.336 17.594 1 88.19 281 THR B N 1
ATOM 5543 C CA . THR B 1 281 ? -23.656 -9.719 17.609 1 88.19 281 THR B CA 1
ATOM 5544 C C . THR B 1 281 ? -24.438 -10.039 16.328 1 88.19 281 THR B C 1
ATOM 5546 O O . THR B 1 281 ? -24.469 -11.195 15.898 1 88.19 281 THR B O 1
ATOM 5549 N N . ASN B 1 282 ? -25.062 -9.047 15.734 1 92 282 ASN B N 1
ATOM 5550 C CA . ASN B 1 282 ? -25.812 -9.227 14.492 1 92 282 ASN B CA 1
ATOM 5551 C C . ASN B 1 282 ? -24.891 -9.609 13.336 1 92 282 ASN B C 1
ATOM 5553 O O . ASN B 1 282 ? -25.344 -10.125 12.32 1 92 282 ASN B O 1
ATOM 5557 N N . MET B 1 283 ? -23.609 -9.328 13.531 1 93.25 283 MET B N 1
ATOM 5558 C CA . MET B 1 283 ? -22.672 -9.539 12.438 1 93.25 283 MET B CA 1
ATOM 5559 C C . MET B 1 283 ? -22.453 -11.031 12.188 1 93.25 283 MET B C 1
ATOM 5561 O O . MET B 1 283 ? -22.172 -11.445 11.062 1 93.25 283 MET B O 1
ATOM 5565 N N . LEU B 1 284 ? -22.609 -11.797 13.289 1 92.62 284 LEU B N 1
ATOM 5566 C CA . LEU B 1 284 ? -22.5 -13.234 13.086 1 92.62 284 LEU B CA 1
ATOM 5567 C C . LEU B 1 284 ? -23.625 -13.734 12.172 1 92.62 284 LEU B C 1
ATOM 5569 O O . LEU B 1 284 ? -23.359 -14.477 11.219 1 92.62 284 LEU B O 1
ATOM 5573 N N . ALA B 1 285 ? -24.797 -13.297 12.477 1 92.69 285 ALA B N 1
ATOM 5574 C CA . ALA B 1 285 ? -25.953 -13.664 11.664 1 92.69 285 ALA B CA 1
ATOM 5575 C C . ALA B 1 285 ? -25.812 -13.133 10.242 1 92.69 285 ALA B C 1
ATOM 5577 O O . ALA B 1 285 ? -26.141 -13.82 9.273 1 92.69 285 ALA B O 1
ATOM 5578 N N . MET B 1 286 ? -25.375 -12 10.102 1 94.06 286 MET B N 1
ATOM 5579 C CA . MET B 1 286 ? -25.188 -11.375 8.789 1 94.06 286 MET B CA 1
ATOM 5580 C C . MET B 1 286 ? -24.203 -12.172 7.945 1 94.06 286 MET B C 1
ATOM 5582 O O . MET B 1 286 ? -24.438 -12.414 6.762 1 94.06 286 MET B O 1
ATOM 5586 N N . HIS B 1 287 ? -23.109 -12.586 8.492 1 94.62 287 HIS B N 1
ATOM 5587 C CA . HIS B 1 287 ? -22.094 -13.312 7.75 1 94.62 287 HIS B CA 1
ATOM 5588 C C . HIS B 1 287 ? -22.562 -14.719 7.398 1 94.62 287 HIS B C 1
ATOM 5590 O O . HIS B 1 287 ? -22.172 -15.266 6.363 1 94.62 287 HIS B O 1
ATOM 5596 N N . ARG B 1 288 ? -23.391 -15.273 8.297 1 93.56 288 ARG B N 1
ATOM 5597 C CA . ARG B 1 288 ? -24.031 -16.531 7.926 1 93.56 288 ARG B CA 1
ATOM 5598 C C . ARG B 1 288 ? -24.891 -16.375 6.676 1 93.56 288 ARG B C 1
ATOM 5600 O O . ARG B 1 288 ? -24.875 -17.234 5.797 1 93.56 288 ARG B O 1
ATOM 5607 N N . LYS B 1 289 ? -25.578 -15.297 6.664 1 93.81 289 LYS B N 1
ATOM 5608 C CA . LYS B 1 289 ? -26.422 -15.008 5.508 1 93.81 289 LYS B CA 1
ATOM 5609 C C . LYS B 1 289 ? -25.578 -14.766 4.262 1 93.81 289 LYS B C 1
ATOM 5611 O O . LYS B 1 289 ? -25.938 -15.195 3.164 1 93.81 289 LYS B O 1
ATOM 5616 N N . ILE B 1 290 ? -24.484 -14.016 4.359 1 93.5 290 ILE B N 1
ATOM 5617 C CA . ILE B 1 290 ? -23.578 -13.766 3.25 1 93.5 290 ILE B CA 1
ATOM 5618 C C . ILE B 1 290 ? -23.094 -15.086 2.666 1 93.5 290 ILE B C 1
ATOM 5620 O O . ILE B 1 290 ? -23.047 -15.258 1.444 1 93.5 290 ILE B O 1
ATOM 5624 N N . LEU B 1 291 ? -22.734 -15.945 3.586 1 92.38 291 LEU B N 1
ATOM 5625 C CA . LEU B 1 291 ? -22.266 -17.266 3.15 1 92.38 291 LEU B CA 1
ATOM 5626 C C . LEU B 1 291 ? -23.375 -18.016 2.426 1 92.38 291 LEU B C 1
ATOM 5628 O O . LEU B 1 291 ? -23.141 -18.609 1.369 1 92.38 291 LEU B O 1
ATOM 5632 N N . LYS B 1 292 ? -24.531 -17.922 2.977 1 90.44 292 LYS B N 1
ATOM 5633 C CA . LYS B 1 292 ? -25.703 -18.609 2.412 1 90.44 292 LYS B CA 1
ATOM 5634 C C . LYS B 1 292 ? -26.016 -18.094 1.014 1 90.44 292 LYS B C 1
ATOM 5636 O O . LYS B 1 292 ? -26.391 -18.859 0.125 1 90.44 292 LYS B O 1
ATOM 5641 N N . TYR B 1 293 ? -25.812 -16.781 0.829 1 89.81 293 TYR B N 1
ATOM 5642 C CA . TYR B 1 293 ? -26.203 -16.156 -0.427 1 89.81 293 TYR B CA 1
ATOM 5643 C C . TYR B 1 293 ? -25 -15.852 -1.294 1 89.81 293 TYR B C 1
ATOM 5645 O O . TYR B 1 293 ? -25.047 -14.977 -2.158 1 89.81 293 TYR B O 1
ATOM 5653 N N . ALA B 1 294 ? -23.906 -16.484 -0.987 1 86.75 294 ALA B N 1
ATOM 5654 C CA . ALA B 1 294 ? -22.703 -16.266 -1.78 1 86.75 294 ALA B CA 1
ATOM 5655 C C . ALA B 1 294 ? -22.953 -16.562 -3.254 1 86.75 294 ALA B C 1
ATOM 5657 O O . ALA B 1 294 ? -23.531 -17.594 -3.592 1 86.75 294 ALA B O 1
ATOM 5658 N N . GLY B 1 295 ? -22.516 -15.656 -4.172 1 78.12 295 GLY B N 1
ATOM 5659 C CA . GLY B 1 295 ? -22.719 -15.844 -5.602 1 78.12 295 GLY B CA 1
ATOM 5660 C C . GLY B 1 295 ? -24.047 -15.312 -6.086 1 78.12 295 GLY B C 1
ATOM 5661 O O . GLY B 1 295 ? -24.312 -15.289 -7.289 1 78.12 295 GLY B O 1
ATOM 5662 N N . GLN B 1 296 ? -24.859 -14.93 -5.105 1 83.69 296 GLN B N 1
ATOM 5663 C CA . GLN B 1 296 ? -26.172 -14.375 -5.426 1 83.69 296 GLN B CA 1
ATOM 5664 C C . GLN B 1 296 ? -26.125 -12.844 -5.445 1 83.69 296 GLN B C 1
ATOM 5666 O O . GLN B 1 296 ? -25.125 -12.242 -5.07 1 83.69 296 GLN B O 1
ATOM 5671 N N . PRO B 1 297 ? -27.188 -12.297 -6.07 1 86.19 297 PRO B N 1
ATOM 5672 C CA . PRO B 1 297 ? -27.25 -10.828 -6.027 1 86.19 297 PRO B CA 1
ATOM 5673 C C . PRO B 1 297 ? -27.219 -10.273 -4.605 1 86.19 297 PRO B C 1
ATOM 5675 O O . PRO B 1 297 ? -27.5 -11 -3.65 1 86.19 297 PRO B O 1
ATOM 5678 N N . PRO B 1 298 ? -26.875 -9.047 -4.527 1 91.75 298 PRO B N 1
ATOM 5679 C CA . PRO B 1 298 ? -26.781 -8.438 -3.199 1 91.75 298 PRO B CA 1
ATOM 5680 C C . PRO B 1 298 ? -28.094 -8.484 -2.426 1 91.75 298 PRO B C 1
ATOM 5682 O O . PRO B 1 298 ? -29.172 -8.469 -3.029 1 91.75 298 PRO B O 1
ATOM 5685 N N . PHE B 1 299 ? -28.031 -8.523 -1.134 1 91.88 299 PHE B N 1
ATOM 5686 C CA . PHE B 1 299 ? -29.188 -8.547 -0.26 1 91.88 299 PHE B CA 1
ATOM 5687 C C . PHE B 1 299 ? -29.062 -7.508 0.851 1 91.88 299 PHE B C 1
ATOM 5689 O O . PHE B 1 299 ? -27.953 -7.094 1.188 1 91.88 299 PHE B O 1
ATOM 5696 N N . GLU B 1 300 ? -30.172 -7.125 1.26 1 88.81 300 GLU B N 1
ATOM 5697 C CA . GLU B 1 300 ? -30.188 -6.145 2.34 1 88.81 300 GLU B CA 1
ATOM 5698 C C . GLU B 1 300 ? -30.297 -6.824 3.701 1 88.81 300 GLU B C 1
ATOM 5700 O O . GLU B 1 300 ? -30.781 -7.949 3.803 1 88.81 300 GLU B O 1
ATOM 5705 N N . HIS B 1 301 ? -29.766 -6.23 4.609 1 83.31 301 HIS B N 1
ATOM 5706 C CA . HIS B 1 301 ? -29.875 -6.676 5.996 1 83.31 301 HIS B CA 1
ATOM 5707 C C . HIS B 1 301 ? -30.312 -5.531 6.906 1 83.31 301 HIS B C 1
ATOM 5709 O O . HIS B 1 301 ? -30.625 -4.438 6.43 1 83.31 301 HIS B O 1
ATOM 5715 N N . SER B 1 302 ? -30.375 -5.805 8.188 1 86.12 302 SER B N 1
ATOM 5716 C CA . SER B 1 302 ? -30.828 -4.824 9.172 1 86.12 302 SER B CA 1
ATOM 5717 C C . SER B 1 302 ? -29.859 -3.643 9.25 1 86.12 302 SER B C 1
ATOM 5719 O O . SER B 1 302 ? -28.656 -3.799 9.031 1 86.12 302 SER B O 1
ATOM 5721 N N . PRO B 1 303 ? -30.5 -2.5 9.492 1 94.38 303 PRO B N 1
ATOM 5722 C CA . PRO B 1 303 ? -29.641 -1.331 9.68 1 94.38 303 PRO B CA 1
ATOM 5723 C C . PRO B 1 303 ? -28.641 -1.512 10.82 1 94.38 303 PRO B C 1
ATOM 5725 O O . PRO B 1 303 ? -28.938 -2.209 11.797 1 94.38 303 PRO B O 1
ATOM 5728 N N . ILE B 1 304 ? -27.547 -0.903 10.664 1 95.5 304 ILE B N 1
ATOM 5729 C CA . ILE B 1 304 ? -26.5 -1.021 11.672 1 95.5 304 ILE B CA 1
ATOM 5730 C C . ILE B 1 304 ? -25.969 0.364 12.031 1 95.5 304 ILE B C 1
ATOM 5732 O O . ILE B 1 304 ? -25.922 1.257 11.18 1 95.5 304 ILE B O 1
ATOM 5736 N N . ARG B 1 305 ? -25.625 0.49 13.266 1 96.56 305 ARG B N 1
ATOM 5737 C CA . ARG B 1 305 ? -25.031 1.745 13.719 1 96.56 305 ARG B CA 1
ATOM 5738 C C . ARG B 1 305 ? -23.516 1.705 13.609 1 96.56 305 ARG B C 1
ATOM 5740 O O . ARG B 1 305 ? -22.859 0.85 14.211 1 96.56 305 ARG B O 1
ATOM 5747 N N . PHE B 1 306 ? -22.984 2.605 12.781 1 96.44 306 PHE B N 1
ATOM 5748 C CA . PHE B 1 306 ? -21.547 2.699 12.508 1 96.44 306 PHE B CA 1
ATOM 5749 C C . PHE B 1 306 ? -20.938 3.896 13.234 1 96.44 306 PHE B C 1
ATOM 5751 O O . PHE B 1 306 ? -21.516 4.992 13.211 1 96.44 306 PHE B O 1
ATOM 5758 N N . HIS B 1 307 ? -19.859 3.656 13.812 1 95.06 307 HIS B N 1
ATOM 5759 C CA . HIS B 1 307 ? -19.141 4.676 14.578 1 95.06 307 HIS B CA 1
ATOM 5760 C C . HIS B 1 307 ? -18.375 5.621 13.648 1 95.06 307 HIS B C 1
ATOM 5762 O O . HIS B 1 307 ? -17.625 5.172 12.773 1 95.06 307 HIS B O 1
ATOM 5768 N N . CYS B 1 308 ? -18.609 6.922 13.82 1 96 308 CYS B N 1
ATOM 5769 C CA . CYS B 1 308 ? -17.875 7.934 13.078 1 96 308 CYS B CA 1
ATOM 5770 C C . CYS B 1 308 ? -16.578 8.312 13.797 1 96 308 CYS B C 1
ATOM 5772 O O . CYS B 1 308 ? -16.406 7.973 14.969 1 96 308 CYS B O 1
ATOM 5774 N N . GLN B 1 309 ? -15.719 8.984 13.102 1 94 309 GLN B N 1
ATOM 5775 C CA . GLN B 1 309 ? -14.453 9.414 13.68 1 94 309 GLN B CA 1
ATOM 5776 C C . GLN B 1 309 ? -14.672 10.344 14.867 1 94 309 GLN B C 1
ATOM 5778 O O . GLN B 1 309 ? -13.922 10.297 15.844 1 94 309 GLN B O 1
ATOM 5783 N N . ASN B 1 310 ? -15.688 11.18 14.898 1 93 310 ASN B N 1
ATOM 5784 C CA . ASN B 1 310 ? -15.922 12.156 15.953 1 93 310 ASN B CA 1
ATOM 5785 C C . ASN B 1 310 ? -16.594 11.508 17.172 1 93 310 ASN B C 1
ATOM 5787 O O . ASN B 1 310 ? -16.906 12.188 18.141 1 93 310 ASN B O 1
ATOM 5791 N N . GLY B 1 311 ? -16.922 10.211 17.062 1 92.25 311 GLY B N 1
ATOM 5792 C CA . GLY B 1 311 ? -17.484 9.5 18.203 1 92.25 311 GLY B CA 1
ATOM 5793 C C . GLY B 1 311 ? -18.969 9.258 18.078 1 92.25 311 GLY B C 1
ATOM 5794 O O . GLY B 1 311 ? -19.547 8.43 18.797 1 92.25 311 GLY B O 1
ATOM 5795 N N . ASP B 1 312 ? -19.594 9.906 17.188 1 94.75 312 ASP B N 1
ATOM 5796 C CA . ASP B 1 312 ? -21.031 9.727 16.984 1 94.75 312 ASP B CA 1
ATOM 5797 C C . ASP B 1 312 ? -21.312 8.492 16.125 1 94.75 312 ASP B C 1
ATOM 5799 O O . ASP B 1 312 ? -20.375 7.84 15.641 1 94.75 312 ASP B O 1
ATOM 5803 N N . TYR B 1 313 ? -22.609 8.219 16.062 1 95.75 313 TYR B N 1
ATOM 5804 C CA . TYR B 1 313 ? -23.016 7.074 15.25 1 95.75 313 TYR B CA 1
ATOM 5805 C C . TYR B 1 313 ? -23.891 7.52 14.086 1 95.75 313 TYR B C 1
ATOM 5807 O O . TYR B 1 313 ? -24.672 8.469 14.203 1 95.75 313 TYR B O 1
ATOM 5815 N N . VAL B 1 314 ? -23.719 6.867 13.047 1 97.81 314 VAL B N 1
ATOM 5816 C CA . VAL B 1 314 ? -24.641 6.961 11.922 1 97.81 314 VAL B CA 1
ATOM 5817 C C . VAL B 1 314 ? -25.328 5.621 11.711 1 97.81 314 VAL B C 1
ATOM 5819 O O . VAL B 1 314 ? -24.766 4.566 11.992 1 97.81 314 VAL B O 1
ATOM 5822 N N . THR B 1 315 ? -26.547 5.691 11.289 1 98 315 THR B N 1
ATOM 5823 C CA . THR B 1 315 ? -27.266 4.469 10.945 1 98 315 THR B CA 1
ATOM 5824 C C . THR B 1 315 ? -27.172 4.176 9.453 1 98 315 THR B C 1
ATOM 5826 O O . THR B 1 315 ? -27.453 5.043 8.625 1 98 315 THR B O 1
ATOM 5829 N N . LEU B 1 316 ? -26.75 2.986 9.133 1 97.69 316 LEU B N 1
ATOM 5830 C CA . LEU B 1 316 ? -26.5 2.625 7.742 1 97.69 316 LEU B CA 1
ATOM 5831 C C . LEU B 1 316 ? -27.469 1.534 7.289 1 97.69 316 LEU B C 1
ATOM 5833 O O . LEU B 1 316 ? -27.688 0.556 8.008 1 97.69 316 LEU B O 1
ATOM 5837 N N . ASP B 1 317 ? -28.062 1.78 6.141 1 97.19 317 ASP B N 1
ATOM 5838 C CA . ASP B 1 317 ? -28.656 0.695 5.367 1 97.19 317 ASP B CA 1
ATOM 5839 C C . ASP B 1 317 ? -27.625 0.053 4.438 1 97.19 317 ASP B C 1
ATOM 5841 O O . ASP B 1 317 ? -27.094 0.718 3.553 1 97.19 317 ASP B O 1
ATOM 5845 N N . THR B 1 318 ? -27.375 -1.239 4.684 1 96.19 318 THR B N 1
ATOM 5846 C CA . THR B 1 318 ? -26.281 -1.861 3.939 1 96.19 318 THR B CA 1
ATOM 5847 C C . THR B 1 318 ? -26.812 -2.973 3.037 1 96.19 318 THR B C 1
ATOM 5849 O O . THR B 1 318 ? -27.625 -3.791 3.465 1 96.19 318 THR B O 1
ATOM 5852 N N . SER B 1 319 ? -26.453 -2.938 1.76 1 95.75 319 SER B N 1
ATOM 5853 C CA . SER B 1 319 ? -26.578 -4.062 0.841 1 95.75 319 SER B CA 1
ATOM 5854 C C . SER B 1 319 ? -25.281 -4.867 0.773 1 95.75 319 SER B C 1
ATOM 5856 O O . SER B 1 319 ? -24.219 -4.309 0.509 1 95.75 319 SER B O 1
ATOM 5858 N N . TRP B 1 320 ? -25.422 -6.191 1.044 1 95.38 320 TRP B N 1
ATOM 5859 C CA . TRP B 1 320 ? -24.234 -7.027 1.151 1 95.38 320 TRP B CA 1
ATOM 5860 C C . TRP B 1 320 ? -24.094 -7.926 -0.073 1 95.38 320 TRP B C 1
ATOM 5862 O O . TRP B 1 320 ? -25.078 -8.406 -0.619 1 95.38 320 TRP B O 1
ATOM 5872 N N . SER B 1 321 ? -22.859 -8.102 -0.526 1 93.69 321 SER B N 1
ATOM 5873 C CA . SER B 1 321 ? -22.453 -9.055 -1.557 1 93.69 321 SER B CA 1
ATOM 5874 C C . SER B 1 321 ? -21.078 -9.633 -1.27 1 93.69 321 SER B C 1
ATOM 5876 O O . SER B 1 321 ? -20.438 -9.266 -0.279 1 93.69 321 SER B O 1
ATOM 5878 N N . SER B 1 322 ? -20.703 -10.664 -2.008 1 92.38 322 SER B N 1
ATOM 5879 C CA . SER B 1 322 ? -19.406 -11.281 -1.795 1 92.38 322 SER B CA 1
ATOM 5880 C C . SER B 1 322 ? -18.797 -11.766 -3.109 1 92.38 322 SER B C 1
ATOM 5882 O O . SER B 1 322 ? -19.5 -11.891 -4.113 1 92.38 322 SER B O 1
ATOM 5884 N N . PHE B 1 323 ? -17.531 -11.867 -3.115 1 90.06 323 PHE B N 1
ATOM 5885 C CA . PHE B 1 323 ? -16.797 -12.461 -4.23 1 90.06 323 PHE B CA 1
ATOM 5886 C C . PHE B 1 323 ? -16.266 -13.836 -3.861 1 90.06 323 PHE B C 1
ATOM 5888 O O . PHE B 1 323 ? -15.578 -13.984 -2.846 1 90.06 323 PHE B O 1
ATOM 5895 N N . ILE B 1 324 ? -16.656 -14.727 -4.754 1 88.56 324 ILE B N 1
ATOM 5896 C CA . ILE B 1 324 ? -16.172 -16.094 -4.586 1 88.56 324 ILE B CA 1
ATOM 5897 C C . ILE B 1 324 ? -15 -16.344 -5.535 1 88.56 324 ILE B C 1
ATOM 5899 O O . ILE B 1 324 ? -15.117 -16.141 -6.746 1 88.56 324 ILE B O 1
ATOM 5903 N N . ASN B 1 325 ? -13.867 -16.766 -4.938 1 85.5 325 ASN B N 1
ATOM 5904 C CA . ASN B 1 325 ? -12.758 -17.203 -5.777 1 85.5 325 ASN B CA 1
ATOM 5905 C C . ASN B 1 325 ? -13.164 -18.344 -6.699 1 85.5 325 ASN B C 1
ATOM 5907 O O . ASN B 1 325 ? -13.656 -19.375 -6.23 1 85.5 325 ASN B O 1
ATOM 5911 N N . PRO B 1 326 ? -12.984 -18.156 -7.949 1 86.56 326 PRO B N 1
ATOM 5912 C CA . PRO B 1 326 ? -13.5 -19.156 -8.891 1 86.56 326 PRO B CA 1
ATOM 5913 C C . PRO B 1 326 ? -12.773 -20.5 -8.789 1 86.56 326 PRO B C 1
ATOM 5915 O O . PRO B 1 326 ? -13.297 -21.531 -9.227 1 86.56 326 PRO B O 1
ATOM 5918 N N . TRP B 1 327 ? -11.586 -20.578 -8.273 1 85.62 327 TRP B N 1
ATOM 5919 C CA . TRP B 1 327 ? -10.789 -21.797 -8.219 1 85.62 327 TRP B CA 1
ATOM 5920 C C . TRP B 1 327 ? -10.922 -22.469 -6.863 1 85.62 327 TRP B C 1
ATOM 5922 O O . TRP B 1 327 ? -11.164 -23.688 -6.785 1 85.62 327 TRP B O 1
ATOM 5932 N N . SER B 1 328 ? -10.844 -21.75 -5.754 1 81.56 328 SER B N 1
ATOM 5933 C CA . SER B 1 328 ? -10.953 -22.328 -4.422 1 81.56 328 SER B CA 1
ATOM 5934 C C . SER B 1 328 ? -12.406 -22.469 -3.992 1 81.56 328 SER B C 1
ATOM 5936 O O . SER B 1 328 ? -12.719 -23.172 -3.031 1 81.56 328 SER B O 1
ATOM 5938 N N . ARG B 1 329 ? -13.258 -21.641 -4.684 1 84.56 329 ARG B N 1
ATOM 5939 C CA . ARG B 1 329 ? -14.695 -21.609 -4.418 1 84.56 329 ARG B CA 1
ATOM 5940 C C . ARG B 1 329 ? -14.984 -21.062 -3.02 1 84.56 329 ARG B C 1
ATOM 5942 O O . ARG B 1 329 ? -16.062 -21.281 -2.477 1 84.56 329 ARG B O 1
ATOM 5949 N N . LYS B 1 330 ? -14 -20.453 -2.391 1 85.94 330 LYS B N 1
ATOM 5950 C CA . LYS B 1 330 ? -14.172 -19.781 -1.103 1 85.94 330 LYS B CA 1
ATOM 5951 C C . LYS B 1 330 ? -14.438 -18.297 -1.283 1 85.94 330 LYS B C 1
ATOM 5953 O O . LYS B 1 330 ? -14.039 -17.703 -2.287 1 85.94 330 LYS B O 1
ATOM 5958 N N . VAL B 1 331 ? -15.156 -17.844 -0.31 1 90 331 VAL B N 1
ATOM 5959 C CA . VAL B 1 331 ? -15.383 -16.406 -0.314 1 90 331 VAL B CA 1
ATOM 5960 C C . VAL B 1 331 ? -14.062 -15.672 -0.128 1 90 331 VAL B C 1
ATOM 5962 O O . VAL B 1 331 ? -13.367 -15.867 0.872 1 90 331 VAL B O 1
ATOM 5965 N N . ALA B 1 332 ? -13.742 -14.859 -1.129 1 88.88 332 ALA B N 1
ATOM 5966 C CA . ALA B 1 332 ? -12.484 -14.117 -1.075 1 88.88 332 ALA B CA 1
ATOM 5967 C C . ALA B 1 332 ? -12.648 -12.812 -0.307 1 88.88 332 ALA B C 1
ATOM 5969 O O . ALA B 1 332 ? -11.773 -12.422 0.469 1 88.88 332 ALA B O 1
ATOM 5970 N N . PHE B 1 333 ? -13.68 -12.086 -0.551 1 92.62 333 PHE B N 1
ATOM 5971 C CA . PHE B 1 333 ? -13.961 -10.859 0.195 1 92.62 333 PHE B CA 1
ATOM 5972 C C . PHE B 1 333 ? -15.445 -10.531 0.159 1 92.62 333 PHE B C 1
ATOM 5974 O O . PHE B 1 333 ? -16.203 -11.117 -0.63 1 92.62 333 PHE B O 1
ATOM 5981 N N . ILE B 1 334 ? -15.867 -9.695 1.042 1 95 334 ILE B N 1
ATOM 5982 C CA . ILE B 1 334 ? -17.25 -9.273 1.214 1 95 334 ILE B CA 1
ATOM 5983 C C . ILE B 1 334 ? -17.359 -7.773 0.932 1 95 334 ILE B C 1
ATOM 5985 O O . ILE B 1 334 ? -16.516 -6.988 1.343 1 95 334 ILE B O 1
ATOM 5989 N N . ILE B 1 335 ? -18.438 -7.41 0.227 1 95.62 335 ILE B N 1
ATOM 5990 C CA . ILE B 1 335 ? -18.656 -6.016 -0.133 1 95.62 335 ILE B CA 1
ATOM 5991 C C . ILE B 1 335 ? -19.953 -5.508 0.494 1 95.62 335 ILE B C 1
ATOM 5993 O O . ILE B 1 335 ? -20.984 -6.184 0.436 1 95.62 335 ILE B O 1
ATOM 5997 N N . GLY B 1 336 ? -19.875 -4.359 1.146 1 96.12 336 GLY B N 1
ATOM 5998 C CA . GLY B 1 336 ? -21.047 -3.662 1.655 1 96.12 336 GLY B CA 1
ATOM 5999 C C . GLY B 1 336 ? -21.25 -2.301 1.021 1 96.12 336 GLY B C 1
ATOM 6000 O O . GLY B 1 336 ? -20.344 -1.473 1.005 1 96.12 336 GLY B O 1
ATOM 6001 N N . ARG B 1 337 ? -22.359 -2.139 0.428 1 96.25 337 ARG B N 1
ATOM 6002 C CA . ARG B 1 337 ? -22.797 -0.82 -0.009 1 96.25 337 ARG B CA 1
ATOM 6003 C C . ARG B 1 337 ? -23.688 -0.167 1.041 1 96.25 337 ARG B C 1
ATOM 6005 O O . ARG B 1 337 ? -24.797 -0.651 1.316 1 96.25 337 ARG B O 1
ATOM 6012 N N . HIS B 1 338 ? -23.25 0.958 1.556 1 97.56 338 HIS B N 1
ATOM 6013 C CA . HIS B 1 338 ? -23.875 1.571 2.727 1 97.56 338 HIS B CA 1
ATOM 6014 C C . HIS B 1 338 ? -24.578 2.875 2.359 1 97.56 338 HIS B C 1
ATOM 6016 O O . HIS B 1 338 ? -23.969 3.752 1.733 1 97.56 338 HIS B O 1
ATOM 6022 N N . LYS B 1 339 ? -25.797 2.971 2.701 1 97.56 339 LYS B N 1
ATOM 6023 C CA . LYS B 1 339 ? -26.547 4.223 2.615 1 97.56 339 LYS B CA 1
ATOM 6024 C C . LYS B 1 339 ? -26.828 4.797 4 1 97.56 339 LYS B C 1
ATOM 6026 O O . LYS B 1 339 ? -27.359 4.105 4.875 1 97.56 339 LYS B O 1
ATOM 6031 N N . VAL B 1 340 ? -26.484 6.039 4.137 1 98.12 340 VAL B N 1
ATOM 6032 C CA . VAL B 1 340 ? -26.703 6.672 5.43 1 98.12 340 VAL B CA 1
ATOM 6033 C C . VAL B 1 340 ? -28.203 6.945 5.625 1 98.12 340 VAL B C 1
ATOM 6035 O O . VAL B 1 340 ? -28.797 7.719 4.875 1 98.12 340 VAL B O 1
ATOM 6038 N N . ARG B 1 341 ? -28.766 6.312 6.586 1 97.19 341 ARG B N 1
ATOM 6039 C CA . ARG B 1 341 ? -30.172 6.52 6.945 1 97.19 341 ARG B CA 1
ATOM 6040 C C . ARG B 1 341 ? -30.312 7.719 7.875 1 97.19 341 ARG B C 1
ATOM 6042 O O . ARG B 1 341 ? -31.156 8.594 7.637 1 97.19 341 ARG B O 1
ATOM 6049 N N . THR B 1 342 ? -29.562 7.691 8.969 1 97.12 342 THR B N 1
ATOM 6050 C CA . THR B 1 342 ? -29.547 8.781 9.938 1 97.12 342 THR B CA 1
ATOM 6051 C C . THR B 1 342 ? -28.125 9.289 10.172 1 97.12 342 THR B C 1
ATOM 6053 O O . THR B 1 342 ? -27.219 8.492 10.398 1 97.12 342 THR B O 1
ATOM 6056 N N . GLY B 1 343 ? -27.984 10.586 10.078 1 96.5 343 GLY B N 1
ATOM 6057 C CA . GLY B 1 343 ? -26.688 11.211 10.266 1 96.5 343 GLY B CA 1
ATOM 6058 C C . GLY B 1 343 ? -26.297 11.328 11.727 1 96.5 343 GLY B C 1
ATOM 6059 O O . GLY B 1 343 ? -27.047 10.953 12.617 1 96.5 343 GLY B O 1
ATOM 6060 N N . PRO B 1 344 ? -25.109 11.805 11.93 1 96.69 344 PRO B N 1
ATOM 6061 C CA . PRO B 1 344 ? -24.609 11.977 13.297 1 96.69 344 PRO B CA 1
ATOM 6062 C C . PRO B 1 344 ? -25.234 13.172 14.008 1 96.69 344 PRO B C 1
ATOM 6064 O O . PRO B 1 344 ? -25.797 14.062 13.359 1 96.69 344 PRO B O 1
ATOM 6067 N N . LEU B 1 345 ? -25.172 13.133 15.32 1 95.75 345 LEU B N 1
ATOM 6068 C CA . LEU B 1 345 ? -25.672 14.266 16.094 1 95.75 345 LEU B CA 1
ATOM 6069 C C . LEU B 1 345 ? -24.844 15.516 15.836 1 95.75 345 LEU B C 1
ATOM 6071 O O . LEU B 1 345 ? -25.406 16.578 15.555 1 95.75 345 LEU B O 1
ATOM 6075 N N . ASN B 1 346 ? -23.562 15.352 15.977 1 95.31 346 ASN B N 1
ATOM 6076 C CA . ASN B 1 346 ? -22.641 16.406 15.562 1 95.31 346 ASN B CA 1
ATOM 6077 C C . ASN B 1 346 ? -22.312 16.312 14.078 1 95.31 346 ASN B C 1
ATOM 6079 O O . ASN B 1 346 ? -21.672 15.367 13.633 1 95.31 346 ASN B O 1
ATOM 6083 N N . GLU B 1 347 ? -22.641 17.297 13.359 1 96.25 347 GLU B N 1
ATOM 6084 C CA . GLU B 1 347 ? -22.547 17.266 11.906 1 96.25 347 GLU B CA 1
ATOM 6085 C C . GLU B 1 347 ? -21.094 17.297 11.445 1 96.25 347 GLU B C 1
ATOM 6087 O O . GLU B 1 347 ? -20.797 16.984 10.289 1 96.25 347 GLU B O 1
ATOM 6092 N N . ASP B 1 348 ? -20.219 17.719 12.25 1 96.5 348 ASP B N 1
ATOM 6093 C CA . ASP B 1 348 ? -18.797 17.703 11.906 1 96.5 348 ASP B CA 1
ATOM 6094 C C . ASP B 1 348 ? -18.172 16.375 12.273 1 96.5 348 ASP B C 1
ATOM 6096 O O . ASP B 1 348 ? -17.641 16.203 13.375 1 96.5 348 ASP B O 1
ATOM 6100 N N . VAL B 1 349 ? -18.094 15.508 11.344 1 97.31 349 VAL B N 1
ATOM 6101 C CA . VAL B 1 349 ? -17.609 14.156 11.602 1 97.31 349 VAL B CA 1
ATOM 6102 C C . VAL B 1 349 ? -16.094 14.18 11.805 1 97.31 349 VAL B C 1
ATOM 6104 O O . VAL B 1 349 ? -15.492 13.188 12.227 1 97.31 349 VAL B O 1
ATOM 6107 N N . PHE B 1 350 ? -15.422 15.312 11.531 1 95.44 350 PHE B N 1
ATOM 6108 C CA . PHE B 1 350 ? -13.977 15.414 11.688 1 95.44 350 PHE B CA 1
ATOM 6109 C C . PHE B 1 350 ? -13.617 16.031 13.031 1 95.44 350 PHE B C 1
ATOM 6111 O O . PHE B 1 350 ? -12.438 16.203 13.352 1 95.44 350 PHE B O 1
ATOM 6118 N N . SER B 1 351 ? -14.648 16.391 13.805 1 91.75 351 SER B N 1
ATOM 6119 C CA . SER B 1 351 ? -14.391 16.984 15.102 1 91.75 351 SER B CA 1
ATOM 6120 C C . SER B 1 351 ? -13.711 16 16.047 1 91.75 351 SER B C 1
ATOM 6122 O O . SER B 1 351 ? -13.828 14.789 15.883 1 91.75 351 SER B O 1
ATOM 6124 N N . ALA B 1 352 ? -12.922 16.5 16.984 1 85.25 352 ALA B N 1
ATOM 6125 C CA . ALA B 1 352 ? -12.219 15.672 17.953 1 85.25 352 ALA B CA 1
ATOM 6126 C C . ALA B 1 352 ? -13.195 14.883 18.828 1 85.25 352 ALA B C 1
ATOM 6128 O O . ALA B 1 352 ? -14.266 15.391 19.172 1 85.25 352 ALA B O 1
ATOM 6129 N N . ARG B 1 353 ? -12.781 13.594 19.016 1 80.5 353 ARG B N 1
ATOM 6130 C CA . ARG B 1 353 ? -13.617 12.719 19.828 1 80.5 353 ARG B CA 1
ATOM 6131 C C . ARG B 1 353 ? -13.656 13.195 21.266 1 80.5 353 ARG B C 1
ATOM 6133 O O . ARG B 1 353 ? -12.664 13.688 21.797 1 80.5 353 ARG B O 1
ATOM 6140 N N . SER B 1 354 ? -14.844 13.258 21.75 1 65.25 354 SER B N 1
ATOM 6141 C CA . SER B 1 354 ? -14.938 13.578 23.172 1 65.25 354 SER B CA 1
ATOM 6142 C C . SER B 1 354 ? -14.359 12.445 24.016 1 65.25 354 SER B C 1
ATOM 6144 O O . SER B 1 354 ? -14.375 11.289 23.609 1 65.25 354 SER B O 1
ATOM 6146 N N . LYS B 1 355 ? -13.25 12.586 24.812 1 56.12 355 LYS B N 1
ATOM 6147 C CA . LYS B 1 355 ? -12.422 11.75 25.672 1 56.12 355 LYS B CA 1
ATOM 6148 C C . LYS B 1 355 ? -13.227 10.578 26.234 1 56.12 355 LYS B C 1
ATOM 6150 O O . LYS B 1 355 ? -12.656 9.578 26.672 1 56.12 355 LYS B O 1
ATOM 6155 N N . GLU B 1 356 ? -14.445 10.547 26.328 1 52.72 356 GLU B N 1
ATOM 6156 C CA . GLU B 1 356 ? -15.086 9.492 27.094 1 52.72 356 GLU B CA 1
ATOM 6157 C C . GLU B 1 356 ? -15.148 8.188 26.312 1 52.72 356 GLU B C 1
ATOM 6159 O O . GLU B 1 356 ? -16.203 7.543 26.234 1 52.72 356 GLU B O 1
ATOM 6164 N N . ASP B 1 357 ? -14.281 8.008 25.438 1 53.28 357 ASP B N 1
ATOM 6165 C CA . ASP B 1 357 ? -14.516 6.91 24.516 1 53.28 357 ASP B CA 1
ATOM 6166 C C . ASP B 1 357 ? -14.398 5.559 25.219 1 53.28 357 ASP B C 1
ATOM 6168 O O . ASP B 1 357 ? -13.516 5.359 26.047 1 53.28 357 ASP B O 1
ATOM 6172 N N . VAL B 1 358 ? -15.492 4.824 25.359 1 50.38 358 VAL B N 1
ATOM 6173 C CA . VAL B 1 358 ? -15.648 3.455 25.828 1 50.38 358 VAL B CA 1
ATOM 6174 C C . VAL B 1 358 ? -14.539 2.576 25.25 1 50.38 358 VAL B C 1
ATOM 6176 O O . VAL B 1 358 ? -14.312 2.584 24.031 1 50.38 358 VAL B O 1
ATOM 6179 N N . PRO B 1 359 ? -13.75 2.08 26.172 1 51.59 359 PRO B N 1
ATOM 6180 C CA . PRO B 1 359 ? -12.688 1.168 25.75 1 51.59 359 PRO B CA 1
ATOM 6181 C C . PRO B 1 359 ? -13.195 0.053 24.828 1 51.59 359 PRO B C 1
ATOM 6183 O O . PRO B 1 359 ? -14.242 -0.537 25.094 1 51.59 359 PRO B O 1
ATOM 6186 N N . VAL B 1 360 ? -12.984 0.139 23.594 1 57.06 360 VAL B N 1
ATOM 6187 C CA . VAL B 1 360 ? -13.32 -0.963 22.703 1 57.06 360 VAL B CA 1
ATOM 6188 C C . VAL B 1 360 ? -12.883 -2.287 23.328 1 57.06 360 VAL B C 1
ATOM 6190 O O . VAL B 1 360 ? -11.75 -2.414 23.797 1 57.06 360 VAL B O 1
ATOM 6193 N N . MET B 1 361 ? -13.898 -3.025 23.906 1 58.97 361 MET B N 1
ATOM 6194 C CA . MET B 1 361 ? -13.633 -4.367 24.422 1 58.97 361 MET B CA 1
ATOM 6195 C C . MET B 1 361 ? -13.008 -5.25 23.344 1 58.97 361 MET B C 1
ATOM 6197 O O . MET B 1 361 ? -13.703 -6.02 22.688 1 58.97 361 MET B O 1
ATOM 6201 N N . TYR B 1 362 ? -11.734 -5.191 23.219 1 66.25 362 TYR B N 1
ATOM 6202 C CA . TYR B 1 362 ? -10.938 -5.844 22.188 1 66.25 362 TYR B CA 1
ATOM 6203 C C . TYR B 1 362 ? -11.039 -7.359 22.297 1 66.25 362 TYR B C 1
ATOM 6205 O O . TYR B 1 362 ? -11.094 -8.055 21.281 1 66.25 362 TYR B O 1
ATOM 6213 N N . GLU B 1 363 ? -11.43 -7.77 23.531 1 74.81 363 GLU B N 1
ATOM 6214 C CA . GLU B 1 363 ? -11.5 -9.219 23.672 1 74.81 363 GLU B CA 1
ATOM 6215 C C . GLU B 1 363 ? -12.773 -9.773 23.031 1 74.81 363 GLU B C 1
ATOM 6217 O O . GLU B 1 363 ? -12.727 -10.789 22.344 1 74.81 363 GLU B O 1
ATOM 6222 N N . GLU B 1 364 ? -13.859 -9.086 23.266 1 80.25 364 GLU B N 1
ATOM 6223 C CA . GLU B 1 364 ? -15.125 -9.508 22.672 1 80.25 364 GLU B CA 1
ATOM 6224 C C . GLU B 1 364 ? -15.07 -9.461 21.156 1 80.25 364 GLU B C 1
ATOM 6226 O O . GLU B 1 364 ? -15.586 -10.359 20.484 1 80.25 364 GLU B O 1
ATOM 6231 N N . ILE B 1 365 ? -14.477 -8.5 20.656 1 85.81 365 ILE B N 1
ATOM 6232 C CA . ILE B 1 365 ? -14.352 -8.336 19.219 1 85.81 365 ILE B CA 1
ATOM 6233 C C . ILE B 1 365 ? -13.5 -9.461 18.641 1 85.81 365 ILE B C 1
ATOM 6235 O O . ILE B 1 365 ? -13.844 -10.039 17.609 1 85.81 365 ILE B O 1
ATOM 6239 N N . ARG B 1 366 ? -12.539 -9.758 19.375 1 80 366 ARG B N 1
ATOM 6240 C CA . ARG B 1 366 ? -11.648 -10.828 18.938 1 80 366 ARG B CA 1
ATOM 6241 C C . ARG B 1 366 ? -12.383 -12.164 18.859 1 80 366 ARG B C 1
ATOM 6243 O O . ARG B 1 366 ? -12.234 -12.914 17.906 1 80 366 ARG B O 1
ATOM 6250 N N . GLU B 1 367 ? -13.109 -12.43 19.844 1 84.06 367 GLU B N 1
ATOM 6251 C CA . GLU B 1 367 ? -13.867 -13.68 19.891 1 84.06 367 GLU B CA 1
ATOM 6252 C C . GLU B 1 367 ? -14.914 -13.742 18.781 1 84.06 367 GLU B C 1
ATOM 6254 O O . GLU B 1 367 ? -15.047 -14.766 18.109 1 84.06 367 GLU B O 1
ATOM 6259 N N . LEU B 1 368 ? -15.609 -12.695 18.656 1 89.62 368 LEU B N 1
ATOM 6260 C CA . LEU B 1 368 ? -16.625 -12.641 17.609 1 89.62 368 LEU B CA 1
ATOM 6261 C C . LEU B 1 368 ? -16 -12.773 16.219 1 89.62 368 LEU B C 1
ATOM 6263 O O . LEU B 1 368 ? -16.531 -13.484 15.367 1 89.62 368 LEU B O 1
ATOM 6267 N N . GLN B 1 369 ? -14.953 -12.109 16 1 88.06 369 GLN B N 1
ATOM 6268 C CA . GLN B 1 369 ? -14.227 -12.188 14.742 1 88.06 369 GLN B CA 1
ATOM 6269 C C . GLN B 1 369 ? -13.789 -13.617 14.445 1 88.06 369 GLN B C 1
ATOM 6271 O O . GLN B 1 369 ? -13.875 -14.078 13.305 1 88.06 369 GLN B O 1
ATOM 6276 N N . ALA B 1 370 ? -13.352 -14.297 15.477 1 84.31 370 ALA B N 1
ATOM 6277 C CA . ALA B 1 370 ? -12.945 -15.688 15.336 1 84.31 370 ALA B CA 1
ATOM 6278 C C . ALA B 1 370 ? -14.133 -16.562 14.945 1 84.31 370 ALA B C 1
ATOM 6280 O O . ALA B 1 370 ? -14 -17.453 14.102 1 84.31 370 ALA B O 1
ATOM 6281 N N . MET B 1 371 ? -15.203 -16.344 15.531 1 88.44 371 MET B N 1
ATOM 6282 C CA . MET B 1 371 ? -16.422 -17.109 15.219 1 88.44 371 MET B CA 1
ATOM 6283 C C . MET B 1 371 ? -16.828 -16.891 13.766 1 88.44 371 MET B C 1
ATOM 6285 O O . MET B 1 371 ? -17.203 -17.844 13.078 1 88.44 371 MET B O 1
ATOM 6289 N N . ILE B 1 372 ? -16.75 -15.672 13.328 1 91.31 372 ILE B N 1
ATOM 6290 C CA . ILE B 1 372 ? -17.141 -15.344 11.961 1 91.31 372 ILE B CA 1
ATOM 6291 C C . ILE B 1 372 ? -16.172 -15.984 10.977 1 91.31 372 ILE B C 1
ATOM 6293 O O . ILE B 1 372 ? -16.578 -16.562 9.969 1 91.31 372 ILE B O 1
ATOM 6297 N N . TYR B 1 373 ? -14.953 -15.867 11.297 1 87.88 373 TYR B N 1
ATOM 6298 C CA . TYR B 1 373 ? -13.938 -16.453 10.43 1 87.88 373 TYR B CA 1
ATOM 6299 C C . TYR B 1 373 ? -14.156 -17.953 10.266 1 87.88 373 TYR B C 1
ATOM 6301 O O . TYR B 1 373 ? -14.016 -18.5 9.164 1 87.88 373 TYR B O 1
ATOM 6309 N N . LYS B 1 374 ? -14.422 -18.625 11.32 1 87 374 LYS B N 1
ATOM 6310 C CA . LYS B 1 374 ? -14.648 -20.062 11.312 1 87 374 LYS B CA 1
ATOM 6311 C C . LYS B 1 374 ? -15.805 -20.438 10.391 1 87 374 LYS B C 1
ATOM 6313 O O . LYS B 1 374 ? -15.805 -21.516 9.797 1 87 374 LYS B O 1
ATOM 6318 N N . LEU B 1 375 ? -16.75 -19.547 10.281 1 88.25 375 LEU B N 1
ATOM 6319 C CA . LEU B 1 375 ? -17.859 -19.781 9.367 1 88.25 375 LEU B CA 1
ATOM 6320 C C . LEU B 1 375 ? -17.344 -20 7.941 1 88.25 375 LEU B C 1
ATOM 6322 O O . LEU B 1 375 ? -17.875 -20.844 7.211 1 88.25 375 LEU B O 1
ATOM 6326 N N . PHE B 1 376 ? -16.375 -19.25 7.551 1 88 376 PHE B N 1
ATOM 6327 C CA . PHE B 1 376 ? -15.91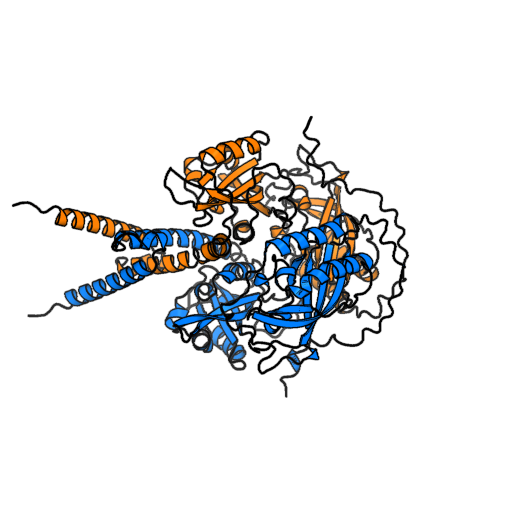4 -19.234 6.168 1 88 376 PHE B CA 1
ATOM 6328 C C . PHE B 1 376 ? -14.875 -20.312 5.922 1 88 376 PHE B C 1
ATOM 6330 O O . PHE B 1 376 ? -14.539 -20.625 4.773 1 88 376 PHE B O 1
ATOM 6337 N N . LEU B 1 377 ? -14.258 -20.828 7.043 1 79.25 377 LEU B N 1
ATOM 6338 C CA . LEU B 1 377 ? -13.32 -21.938 6.906 1 79.25 377 LEU B CA 1
ATOM 6339 C C . LEU B 1 377 ? -14.07 -23.25 6.676 1 79.25 377 LEU B C 1
ATOM 6341 O O . LEU B 1 377 ? -13.562 -24.141 5.996 1 79.25 377 LEU B O 1
ATOM 6345 N N . GLN B 1 378 ? -15.117 -23.5 7.414 1 65.56 378 GLN B N 1
ATOM 6346 C CA . GLN B 1 378 ? -15.875 -24.75 7.402 1 65.56 378 GLN B CA 1
ATOM 6347 C C . GLN B 1 378 ? -16.547 -24.984 6.051 1 65.56 378 GLN B C 1
ATOM 6349 O O . GLN B 1 378 ? -16.922 -26.109 5.715 1 65.56 378 GLN B O 1
ATOM 6354 N N . VAL B 1 379 ? -16.938 -23.969 5.367 1 56.75 379 VAL B N 1
ATOM 6355 C CA . VAL B 1 379 ? -17.812 -24.156 4.223 1 56.75 379 VAL B CA 1
ATOM 6356 C C . VAL B 1 379 ? -17.031 -24.719 3.047 1 56.75 379 VAL B C 1
ATOM 6358 O O . VAL B 1 379 ? -16.062 -24.109 2.584 1 56.75 379 VAL B O 1
ATOM 6361 N N . SER B 1 380 ? -16.734 -25.938 3.01 1 47 380 SER B N 1
ATOM 6362 C CA . SER B 1 380 ? -16.375 -26.703 1.816 1 47 380 SER B CA 1
ATOM 6363 C C . SER B 1 380 ? -17.344 -26.422 0.673 1 47 380 SER B C 1
ATOM 6365 O O . SER B 1 380 ? -18.531 -26.188 0.905 1 47 380 SER B O 1
ATOM 6367 N N . PRO B 1 381 ? -16.875 -25.984 -0.543 1 42.56 381 PRO B N 1
ATOM 6368 C CA . PRO B 1 381 ? -17.703 -25.75 -1.73 1 42.56 381 PRO B CA 1
ATOM 6369 C C . PRO B 1 381 ? -18.875 -26.719 -1.834 1 42.56 381 PRO B C 1
ATOM 6371 O O . PRO B 1 381 ? -19.719 -26.578 -2.721 1 42.56 381 PRO B O 1
ATOM 6374 N N . ARG B 1 382 ? -18.984 -27.859 -1.274 1 38.97 382 ARG B N 1
ATOM 6375 C CA . ARG B 1 382 ? -20.062 -28.781 -1.591 1 38.97 382 ARG B CA 1
ATOM 6376 C C . ARG B 1 382 ? -21.422 -28.156 -1.292 1 38.97 382 ARG B C 1
ATOM 6378 O O . ARG B 1 382 ? -22.406 -28.406 -2.004 1 38.97 382 ARG B O 1
ATOM 6385 N N . ASP B 1 383 ? -21.703 -27.594 -0.125 1 39.22 383 ASP B N 1
ATOM 6386 C CA . ASP B 1 383 ? -23.078 -27.328 0.293 1 39.22 383 ASP B CA 1
ATOM 6387 C C . ASP B 1 383 ? -23.594 -26.031 -0.31 1 39.22 383 ASP B C 1
ATOM 6389 O O . ASP B 1 383 ? -24.719 -25.625 -0.04 1 39.22 383 ASP B O 1
ATOM 6393 N N . ALA B 1 384 ? -22.891 -25.078 -0.685 1 35.41 384 ALA B N 1
ATOM 6394 C CA . ALA B 1 384 ? -23.469 -23.875 -1.277 1 35.41 384 ALA B CA 1
ATOM 6395 C C . ALA B 1 384 ? -24 -24.156 -2.682 1 35.41 384 ALA B C 1
ATOM 6397 O O . ALA B 1 384 ? -23.344 -23.828 -3.674 1 35.41 384 ALA B O 1
ATOM 6398 N N . ARG B 1 385 ? -24.562 -25.203 -3.023 1 34.06 385 ARG B N 1
ATOM 6399 C CA . ARG B 1 385 ? -25.406 -25.547 -4.168 1 34.06 385 ARG B CA 1
ATOM 6400 C C . ARG B 1 385 ? -26.609 -24.625 -4.25 1 34.06 385 ARG B C 1
ATOM 6402 O O . ARG B 1 385 ? -27.719 -25 -3.84 1 34.06 385 ARG B O 1
ATOM 6409 N N . GLY B 1 386 ? -26.656 -23.344 -3.82 1 30.83 386 GLY B N 1
ATOM 6410 C CA . GLY B 1 386 ? -27.938 -22.734 -4.086 1 30.83 386 GLY B CA 1
ATOM 6411 C C . GLY B 1 386 ? -28.281 -22.672 -5.562 1 30.83 386 GLY B C 1
ATOM 6412 O O . GLY B 1 386 ? -27.422 -22.875 -6.414 1 30.83 386 GLY B O 1
ATOM 6413 N N . PRO B 1 387 ? -29.703 -22.547 -5.906 1 27.91 387 PRO B N 1
ATOM 6414 C CA . PRO B 1 387 ? -30.328 -22.531 -7.227 1 27.91 387 PRO B CA 1
ATOM 6415 C C . PRO B 1 387 ? -29.703 -21.5 -8.164 1 27.91 387 PRO B C 1
ATOM 6417 O O . PRO B 1 387 ? -29.109 -20.516 -7.699 1 27.91 387 PRO B O 1
ATOM 6420 N N . ARG B 1 388 ? -29.453 -21.766 -9.484 1 28.12 388 ARG B N 1
ATOM 6421 C CA . ARG B 1 388 ? -29.172 -21.031 -10.711 1 28.12 388 ARG B CA 1
ATOM 6422 C C . ARG B 1 388 ? -30.031 -19.781 -10.812 1 28.12 388 ARG B C 1
ATOM 6424 O O . ARG B 1 388 ? -31.172 -19.828 -11.273 1 28.12 388 ARG B O 1
ATOM 6431 N N . TRP B 1 389 ? -30.422 -18.891 -9.844 1 24.03 389 TRP B N 1
ATOM 6432 C CA . TRP B 1 389 ? -31.438 -17.859 -9.938 1 24.03 389 TRP B CA 1
ATOM 6433 C C . TRP B 1 389 ? -31.062 -16.828 -10.992 1 24.03 389 TRP B C 1
ATOM 6435 O O . TRP B 1 389 ? -29.891 -16.5 -11.164 1 24.03 389 TRP B O 1
ATOM 6445 N N . SER B 1 390 ? -31.875 -16.641 -12.055 1 24.83 390 SER B N 1
ATOM 6446 C CA . SER B 1 390 ? -32.188 -15.656 -13.086 1 24.83 390 SER B CA 1
ATOM 6447 C C . SER B 1 390 ? -32.312 -14.258 -12.492 1 24.83 390 SER B C 1
ATOM 6449 O O . SER B 1 390 ? -33.25 -13.992 -11.742 1 24.83 390 SER B O 1
ATOM 6451 N N . VAL B 1 391 ? -31.484 -13.656 -11.93 1 23.66 391 VAL B N 1
ATOM 6452 C CA . VAL B 1 391 ? -31.75 -12.398 -11.242 1 23.66 391 VAL B CA 1
ATOM 6453 C C . VAL B 1 391 ? -32.094 -11.305 -12.258 1 23.66 391 VAL B C 1
ATOM 6455 O O . VAL B 1 391 ? -31.219 -10.891 -13.039 1 23.66 391 VAL B O 1
ATOM 6458 N N . LYS B 1 392 ? -33.344 -11.188 -12.828 1 23.45 392 LYS B N 1
ATOM 6459 C CA . LYS B 1 392 ? -33.969 -10.062 -13.523 1 23.45 392 LYS B CA 1
ATOM 6460 C C . LYS B 1 392 ? -33.906 -8.797 -12.672 1 23.45 392 LYS B C 1
ATOM 6462 O O . LYS B 1 392 ? -34.625 -7.832 -12.945 1 23.45 392 LYS B O 1
ATOM 6467 N N . THR B 1 393 ? -33.219 -8.633 -11.633 1 22.56 393 THR B N 1
ATOM 6468 C CA . THR B 1 393 ? -33.594 -7.457 -10.852 1 22.56 393 THR B CA 1
ATOM 6469 C C . THR B 1 393 ? -33.312 -6.18 -11.641 1 22.56 393 THR B C 1
ATOM 6471 O O . THR B 1 393 ? -32.312 -6.098 -12.375 1 22.56 393 THR B O 1
ATOM 6474 N N . HIS B 1 394 ? -34.375 -5.383 -11.883 1 21.25 394 HIS B N 1
ATOM 6475 C CA . HIS B 1 394 ? -34.625 -4.051 -12.422 1 21.25 394 HIS B CA 1
ATOM 6476 C C . HIS B 1 394 ? -33.719 -3.016 -11.812 1 21.25 394 HIS B C 1
ATOM 6478 O O . HIS B 1 394 ? -33.969 -2.523 -10.711 1 21.25 394 HIS B O 1
ATOM 6484 N N . LEU B 1 395 ? -32.5 -3.152 -11.867 1 20.78 395 LEU B N 1
ATOM 6485 C CA . LEU B 1 395 ? -31.531 -2.234 -11.297 1 20.78 395 LEU B CA 1
ATOM 6486 C C . LEU B 1 395 ? -31.531 -0.909 -12.047 1 20.78 395 LEU B C 1
ATOM 6488 O O . LEU B 1 395 ? -30.984 -0.822 -13.156 1 20.78 395 LEU B O 1
ATOM 6492 N N . HIS B 1 396 ? -32.531 -0.091 -12.016 1 20.61 396 HIS B N 1
ATOM 6493 C CA . HIS B 1 396 ? -32.625 1.224 -12.633 1 20.61 396 HIS B CA 1
ATOM 6494 C C . HIS B 1 396 ? -31.516 2.141 -12.18 1 20.61 396 HIS B C 1
ATOM 6496 O O . HIS B 1 396 ? -31.062 3.014 -12.93 1 20.61 396 HIS B O 1
ATOM 6502 N N . PHE B 1 397 ? -31.219 2.199 -10.867 1 19.7 397 PHE B N 1
ATOM 6503 C CA . PHE B 1 397 ? -31 3.551 -10.367 1 19.7 397 PHE B CA 1
ATOM 6504 C C . PHE B 1 397 ? -29.734 4.145 -10.969 1 19.7 397 PHE B C 1
ATOM 6506 O O . PHE B 1 397 ? -29.781 5.207 -11.602 1 19.7 397 PHE B O 1
ATOM 6513 N N . ILE B 1 398 ? -28.609 4.551 -9.984 1 20.41 398 ILE B N 1
ATOM 6514 C CA . ILE B 1 398 ? -27.953 5.77 -9.539 1 20.41 398 ILE B CA 1
ATOM 6515 C C . ILE B 1 398 ? -26.578 5.879 -10.195 1 20.41 398 ILE B C 1
ATOM 6517 O O . ILE B 1 398 ? -25.609 5.246 -9.75 1 20.41 398 ILE B O 1
ATOM 6521 N N . CYS B 1 399 ? -26.344 5.578 -11.32 1 21.14 399 CYS B N 1
ATOM 6522 C CA . CYS B 1 399 ? -25.031 5.711 -11.945 1 21.14 399 CYS B CA 1
ATOM 6523 C C . CYS B 1 399 ? -24.594 7.168 -11.961 1 21.14 399 CYS B C 1
ATOM 6525 O O . CYS B 1 399 ? -23.797 7.57 -12.812 1 21.14 399 CYS B O 1
ATOM 6527 N N . ALA B 1 400 ? -25.203 8.125 -11.117 1 19.92 400 ALA B N 1
ATOM 6528 C CA . ALA B 1 400 ? -25 9.547 -11.391 1 19.92 400 ALA B CA 1
ATOM 6529 C C . ALA B 1 400 ? -23.547 9.945 -11.242 1 19.92 400 ALA B C 1
ATOM 6531 O O . ALA B 1 400 ? -23.016 10.734 -12.031 1 19.92 400 ALA B O 1
ATOM 6532 N N . ALA B 1 401 ? -22.859 9.625 -10.109 1 22.44 401 ALA B N 1
ATOM 6533 C CA . ALA B 1 401 ? -22.047 10.672 -9.508 1 22.44 401 ALA B CA 1
ATOM 6534 C C . ALA B 1 401 ? -20.719 10.812 -10.25 1 22.44 401 ALA B C 1
ATOM 6536 O O . ALA B 1 401 ? -19.828 11.562 -9.82 1 22.44 401 ALA B O 1
ATOM 6537 N N . THR B 1 402 ? -20.297 10.086 -11.133 1 23.09 402 THR B N 1
ATOM 6538 C CA . THR B 1 402 ? -19.016 10.508 -11.68 1 23.09 402 THR B CA 1
ATOM 6539 C C . THR B 1 402 ? -19.125 11.914 -12.281 1 23.09 402 THR B C 1
ATOM 6541 O O . THR B 1 402 ? -18.109 12.547 -12.562 1 23.09 402 THR B O 1
ATOM 6544 N N . ASP B 1 403 ? -20.297 12.297 -12.742 1 24.12 403 ASP B N 1
ATOM 6545 C CA . ASP B 1 403 ? -20.375 13.5 -13.562 1 24.12 403 ASP B CA 1
ATOM 6546 C C . ASP B 1 403 ? -20.328 14.758 -12.695 1 24.12 403 ASP B C 1
ATOM 6548 O O . ASP B 1 403 ? -21.25 15.578 -12.727 1 24.12 403 ASP B O 1
ATOM 6552 N N . LEU B 1 404 ? -19.938 14.797 -11.5 1 22.44 404 LEU B N 1
ATOM 6553 C CA . LEU B 1 404 ? -20.094 16.062 -10.805 1 22.44 404 LEU B CA 1
ATOM 6554 C C . LEU B 1 404 ? -19.219 17.141 -11.438 1 22.44 404 LEU B C 1
ATOM 6556 O O . LEU B 1 404 ? -19.047 18.219 -10.859 1 22.44 404 LEU B O 1
ATOM 6560 N N . LYS B 1 405 ? -18.562 17.078 -12.516 1 25.66 405 LYS B N 1
ATOM 6561 C CA . LYS B 1 405 ? -17.953 18.344 -12.922 1 25.66 405 LYS B CA 1
ATOM 6562 C C . LYS B 1 405 ? -19 19.422 -13.133 1 25.66 405 LYS B C 1
ATOM 6564 O O . LYS B 1 405 ? -18.75 20.609 -12.914 1 25.66 405 LYS B O 1
ATOM 6569 N N . ARG B 1 406 ? -20.172 19.188 -13.875 1 23.22 406 ARG B N 1
ATOM 6570 C CA . ARG B 1 406 ? -20.75 20.297 -14.633 1 23.22 406 ARG B CA 1
ATOM 6571 C C . ARG B 1 406 ? -21.5 21.25 -13.711 1 23.22 406 ARG B C 1
ATOM 6573 O O . ARG B 1 406 ? -21.953 22.312 -14.148 1 23.22 406 ARG B O 1
ATOM 6580 N N . ASP B 1 407 ? -22.125 20.859 -12.617 1 21.95 407 ASP B N 1
ATOM 6581 C CA . ASP B 1 407 ? -23.141 21.844 -12.297 1 21.95 407 ASP B CA 1
ATOM 6582 C C . ASP B 1 407 ? -22.516 23.109 -11.695 1 21.95 407 ASP B C 1
ATOM 6584 O O . ASP B 1 407 ? -23.219 23.953 -11.156 1 21.95 407 ASP B O 1
ATOM 6588 N N . ARG B 1 408 ? -21.281 23.328 -11.438 1 20.8 408 ARG B N 1
ATOM 6589 C CA . ARG B 1 408 ? -21.125 24.656 -10.836 1 20.8 408 ARG B CA 1
ATOM 6590 C C . ARG B 1 408 ? -21.375 25.75 -11.867 1 20.8 408 ARG B C 1
ATOM 6592 O O . ARG B 1 408 ? -21.078 26.922 -11.625 1 20.8 408 ARG B O 1
ATOM 6599 N N . ARG B 1 409 ? -21.844 25.641 -13.148 1 21.89 409 ARG B N 1
ATOM 6600 C CA . ARG B 1 409 ? -22.141 26.922 -13.766 1 21.89 409 ARG B CA 1
ATOM 6601 C C . ARG B 1 409 ? -23.297 27.625 -13.055 1 21.89 409 ARG B C 1
ATOM 6603 O O . ARG B 1 409 ? -23.703 28.719 -13.438 1 21.89 409 ARG B O 1
ATOM 6610 N N . VAL B 1 410 ? -23.922 27.312 -11.93 1 20.2 410 VAL B N 1
ATOM 6611 C CA . VAL B 1 410 ? -24.641 28.516 -11.539 1 20.2 410 VAL B CA 1
ATOM 6612 C C . VAL B 1 410 ? -23.672 29.5 -10.867 1 20.2 410 VAL B C 1
ATOM 6614 O O . VAL B 1 410 ? -22.828 29.094 -10.062 1 20.2 410 VAL B O 1
#

Organism: NCBI:txid299321

Sequence (820 aa):
SQYEPTDSWRDQTHREMMQTVQEMKKRLPSEKRSRSKASTVAALNYALNCVKQVQANSEYYKLLMCNGVEERSDATVCTLEELEGITSEHTLKNTDTFVVVFSLATGRVVYASEQAHSILNCKRKFLDSARFVEMLFHQDVNVFYSYTAQPHLPPWNVGTDHATVLFECAQVKSFFCRIRGGKDREGEMRYNPFRITPYLLKVQGAAGDEEQPCCLALAERIISGYEAPRIPMDKRIFTTTHSPGCVFLEVDDRAVPLLGYLPQDLIGTSLLTCLHPEDRTNMLAMHRKILKYAGQPPFEHSPIRFHCQNGDYVTLDTSWSSFINPWSRKVAFIIGRHKVRTGPLNEDVFSARSKEDVPVMYEEIRELQAMIYKLFLQVSPRDARGPRWSVKTHLHFICAATDLKRDRRVSQYEPTDSWRDQTHREMMQTVQEMKKRLPSEKRSRSKASTVAALNYALNCVKQVQANSEYYKLLMCNGVEERSDATVCTLEELEGITSEHTLKNTDTFVVVFSLATGRVVYASEQAHSILNCKRKFLDSARFVEMLFHQDVNVFYSYTAQPHLPPWNVGTDHATVLFECAQVKSFFCRIRGGKDREGEMRYNPFRITPYLLKVQGAAGDEEQPCCLALAERIISGYEAPRIPMDKRIFTTTHSPGCVFLEVDDRAVPLLGYLPQDLIGTSLLTCLHPEDRTNMLAMHRKILKYAGQPPFEHSPIRFHCQNGDYVTLDTSWSSFINPWSRKVAFIIGRHKVRTGPLNEDVFSARSKEDVPVMYEEIRELQAMIYKLFLQVSPRDARGPRWSVKTHLHFICAATDLKRDRRV

Secondary structure (DSSP, 8-state):
----HHHHHHHHHHHHHHHHHHHHHHTS-HHHHSSSS--HHHHHHHHHHHHHHHHHHHHHHHHHHHTTTTT-TTSPEEEHHHHHHHHHHHHTT-TTEEEEEEETTT-BEEEE-TTHHHHHT--HHHHHHSBGGGGB-GGGHHHHHHHHS-TTPPB---S--TTHHHH--S----EEEEEEEEE-TTSPEEEEEEEEEEEEEEEE-STTPPEEEEEEEEEEE---TTSSSPPPGGG-EEEEEE-TT-BEEEE-TTHHHHH---HHHHTTSBGGGGB-HHHHTHHHHHHHHHHHTTTSPPEE---EEEEPTTS-EEEEEEEEEEEE-TTT-SEEEEEEEEEEEE--SSS-TTSPPPTT-----HHHHHHHHHHHHHHHHH--TTS-------------S--GGGGTTGGGG-/----HHHHHHHHHHHHHHHHHHHHHHTS-HHHHSSSS--HHHHHHHHHHHHHHHHHHHHHHHHHHHTTTTT-TTSPEEEHHHHHHHHHHHHTT-TTEEEEEEETTT-BEEEE-TTHHHHHT--HHHHHHSBGGGGB-GGGHHHHHHHHS-TTPPB---S--TTTTTSTTS----EEEEEEEEE-TTSPEEEEEEEEEEEEEEEE-STTPPEEEEEEEEEEE---TTSSSPPPGGG-EEEEEE-TT-BEEEE-TTHHHHH---HHHHTTSBGGGGB-GGGTTHHHHHHHHHHHTTTSPPEE---EEEE-TTS-EEEEEEEEEEEE-TTT-SEEEEEEEEEEEE--SSS-TTSPP-S------HHHHHHHHHHHHHHHHH--TTS-----------------GGGTTGGGG-

Foldseek 3Di:
DPPDPVVVVVVVVVVVVVVVLVVLLVVDDPVQVPDDPSDSVVSVVVVVVVVVVCCVVLVVLLVLLPPLPPVPVPAAEDEPVRVQVLQCVVCVVPLQKWKWKAFSNRQATCDIHPSCCVFQVHDPVDNNGDRQLVFFDPLCSVVVCVLASDSDFAHPDSDPPCVVVVVVVCPQDWFKTWGWGAADPVRHIDTFIKTKGKHWHWYDYPPPRDTTIMIMIIIGTAFACLDVVHPDQVRQKWKWKAFLLQATQFTGPSVCNQQVDGGVRRHRDGNLLFFDPVCSVVVLVVLLVQVLQAVHDWDWDDWTWTAGQQGWTWIWTWTKYFDADPPQRFTGMIMIMIRTPGGTPDRGSNDHHDPPHPDRPVVVSNVSSVSSSVSRVPDDNPPSPDDPDPCPPPPPDDPPPVPVPPPVPD/DPPDPVVVVVVVVVVVVVVVLVVLLVPDDPVQNPDPPSDSVNSVVVVVVVCVVCCVVLCVLCVLQVVLVVVCVPAAEDEPVRVQVLQCVVCVVPLQKWKWKAFSRPQATCDIHPSCCVFQVHDPVDNNGDRQLVFFDPVCSVVVCVLASHSDFAHPDSDPPCVVVVVVVCPQDKFKTWGWGAADPVRHIDTFIKTKGKHWHWYDYPPPRDTTIMIMIIIGTAFACLDVVHPDQVRQKWKWKAFLLQATQFTGPSVCNQQVDGGVRRHRHGNLLFFDPVCSVVVLVVLLVQVLQAVHDWDWDDWTWTAGQQGWTWIWTWTKYFDADPPQRFTGMIMIMIRTPGGTPDRGSNHHHDPPDDDRPVVVSNVSSVSSSVSRVPDRNPPSPDDPDPCPPPPPDDPPPVPPPPPPPD

Solvent-accessible surface area (backbone atoms only — not comparable to full-atom values): 44623 Å² total; per-residue (Å²): 134,81,79,58,72,65,59,56,52,49,49,49,52,47,48,52,39,51,51,51,51,53,52,36,48,69,66,47,59,65,88,66,51,72,53,79,78,73,44,72,51,58,27,49,50,50,21,47,52,16,31,50,44,27,50,50,44,44,45,43,47,28,41,48,29,42,68,51,50,74,76,58,76,84,42,44,75,35,41,65,70,54,46,51,57,58,47,48,66,67,33,74,80,34,93,56,32,31,39,38,29,24,30,44,56,75,37,31,28,75,43,64,40,84,52,33,34,66,63,35,52,47,56,62,69,54,54,56,70,26,44,55,73,75,44,38,38,48,79,31,49,63,60,48,44,64,65,64,54,39,77,75,53,48,59,51,67,85,68,81,66,65,66,69,50,52,60,44,55,67,54,76,68,61,46,68,39,32,31,40,28,48,59,47,98,86,64,46,79,34,65,43,49,23,42,34,39,58,20,25,30,23,39,28,63,63,96,86,46,68,71,36,59,24,36,38,33,42,33,34,57,62,60,29,31,64,32,87,82,53,55,54,70,92,66,43,48,33,42,39,30,26,35,60,61,36,28,27,69,43,59,39,74,58,35,28,36,66,31,35,41,53,56,79,73,44,44,75,34,53,55,64,76,36,36,38,77,88,50,45,69,53,48,51,60,49,49,52,48,49,59,67,43,54,82,45,78,65,44,74,56,76,70,41,44,36,52,27,53,26,66,39,48,28,33,28,43,36,37,39,38,50,42,58,37,85,83,79,54,38,73,58,35,34,37,36,42,32,32,55,72,39,74,41,85,63,43,53,22,74,42,78,52,66,85,77,64,72,75,75,61,61,64,60,50,42,52,51,37,44,55,41,28,49,56,66,69,68,60,57,67,75,74,70,70,66,82,87,74,80,79,74,78,83,78,75,79,85,76,60,75,82,60,65,78,62,67,69,78,110,134,80,80,56,72,66,60,56,51,49,49,50,53,48,48,53,39,50,51,52,50,54,55,38,48,71,66,47,59,66,88,66,49,71,56,78,79,76,42,70,52,57,30,49,49,50,24,45,47,17,27,47,40,16,42,40,42,34,34,16,44,23,35,28,28,38,64,34,42,72,77,49,76,80,42,43,76,34,40,65,70,52,45,52,56,58,48,49,67,64,33,74,79,34,92,56,31,30,40,40,29,24,30,50,66,74,38,30,30,74,44,65,40,84,54,34,35,68,62,36,52,46,55,62,70,54,55,57,69,27,42,56,72,75,42,37,37,60,86,31,49,64,58,49,44,64,64,65,42,36,54,77,53,46,56,50,68,85,70,80,67,65,67,70,53,53,63,45,58,66,53,75,69,62,47,70,37,32,31,40,28,48,60,46,98,88,64,46,81,34,65,44,50,25,42,34,40,59,21,25,32,26,39,26,64,61,96,87,46,69,72,36,59,25,35,39,33,43,34,33,57,63,61,30,31,65,32,89,81,52,54,53,69,92,65,43,48,32,43,38,30,24,35,61,62,35,29,27,70,42,60,39,74,58,34,28,36,68,29,34,42,52,55,78,73,42,44,74,34,52,55,64,77,36,36,38,78,89,50,46,70,55,49,51,58,50,50,52,48,47,60,68,44,54,82,45,78,66,43,73,58,77,69,41,44,35,53,28,53,25,65,39,49,28,33,28,42,35,37,39,39,51,42,59,36,88,83,78,51,39,73,58,35,34,36,36,41,34,34,55,72,41,74,42,86,63,43,52,22,73,42,78,51,67,84,78,65,71,75,75,61,60,65,60,51,38,52,52,38,44,55,42,28,50,56,65,66,68,59,56,65,76,77,72,69,68,82,88,72,79,79,76,77,83,77,73,81,83,79,62,74,83,64,67,75,66,69,67,78,114

pLDDT: mean 74.78, std 21.75, range [19.52, 98.56]

Nearest PDB structures (foldseek):
  4dj3-assembly1_A  TM=9.444E-01  e=3.504E-43  Mus musculus
  4dj2-assembly1_A  TM=9.445E-01  e=1.152E-37  Mus musculus
  4dj3-assembly1_B  TM=9.403E-01  e=9.207E-37  Mus musculus
  3gdi-assembly1_A  TM=9.396E-01  e=1.482E-34  Mus musculus
  8gci-assembly1_A-2  TM=8.895E-01  e=6.870E-13  Caenorhabditis elegans